Protein 9OMH (pdb70)

Nearest PDB structures (foldseek):
  6p61-assembly2_B  TM=8.319E-01  e=1.825E-14  Leptospira borgpetersenii serovar Hardjo-bovis str. JB197
  6p61-assembly3_C  TM=8.275E-01  e=6.896E-14  Leptospira borgpetersenii serovar Hardjo-bovis str. JB197
  2z86-assembly1_B  TM=7.668E-01  e=2.468E-14  Escherichia coli
  6h4f-assembly3_P  TM=6.114E-01  e=8.168E-12  Staphylococcus aureus subsp. aureus N315
  7msk-assembly1_B  TM=5.274E-01  e=4.151E-10  Bacillus thuringiensis serovar andalousiensis BGSC 4AW1

Structure (mmCIF, N/CA/C/O backbone):
data_9OMH
#
_entry.id   9OMH
#
_cell.length_a   64.180
_cell.length_b   124.290
_cell.length_c   64.770
_cell.angle_alpha   90.000
_cell.angle_beta   93.005
_cell.angle_gamma   90.000
#
_symmetry.space_group_name_H-M   'P 1 21 1'
#
loop_
_entity.id
_entity.type
_entity.pdbx_description
1 polymer Glycosyltransferase
2 non-polymer IMIDAZOLE
3 non-polymer 'CHLORIDE ION'
4 water water
#
loop_
_atom_site.group_PDB
_atom_site.id
_atom_site.type_symbol
_atom_site.label_atom_id
_atom_site.label_alt_id
_atom_site.label_comp_id
_atom_site.label_asym_id
_atom_site.label_entity_id
_atom_site.label_seq_id
_atom_site.pdbx_PDB_ins_code
_atom_site.Cartn_x
_atom_site.Cartn_y
_atom_site.Cartn_z
_atom_site.occupancy
_atom_site.B_iso_or_equiv
_atom_site.auth_seq_id
_atom_site.auth_comp_id
_atom_site.auth_asym_id
_atom_site.auth_atom_id
_atom_site.pdbx_PDB_model_num
ATOM 1 N N . GLU A 1 4 ? 0.08047 -4.51794 37.84844 1.000 54.56021 3 GLU A N 1
ATOM 2 C CA . GLU A 1 4 ? 0.58225 -4.05068 39.13452 1.000 52.51563 3 GLU A CA 1
ATOM 3 C C . GLU A 1 4 ? 2.08886 -3.81674 39.10890 1.000 47.47863 3 GLU A C 1
ATOM 4 O O . GLU A 1 4 ? 2.57456 -2.83332 39.67219 1.000 43.18304 3 GLU A O 1
ATOM 15 N N . PHE A 1 5 ? 2.83199 -4.72404 38.47695 1.000 34.76673 4 PHE A N 1
ATOM 16 C CA . PHE A 1 5 ? 4.27870 -4.60093 38.37197 1.000 29.78289 4 PHE A CA 1
ATOM 17 C C . PHE A 1 5 ? 4.67216 -4.46671 36.91018 1.000 30.58457 4 PHE A C 1
ATOM 18 O O . PHE A 1 5 ? 4.26296 -5.27976 36.07328 1.000 28.90444 4 PHE A O 1
ATOM 35 N N . ASP A 1 6 ? 5.47114 -3.44229 36.60889 1.000 26.08758 5 ASP A N 1
ATOM 36 C CA . ASP A 1 6 ? 6.03229 -3.32596 35.26972 1.000 27.64408 5 ASP A CA 1
ATOM 37 C C . ASP A 1 6 ? 7.09081 -4.39178 35.01104 1.000 25.75087 5 ASP A C 1
ATOM 38 O O . ASP A 1 6 ? 7.22959 -4.85987 33.87360 1.000 25.52967 5 ASP A O 1
ATOM 47 N N . ILE A 1 7 ? 7.85273 -4.76624 36.04076 1.000 21.59466 6 ILE A N 1
ATOM 48 C CA . ILE A 1 7 ? 9.00094 -5.65270 35.89879 1.000 23.34166 6 ILE A CA 1
ATOM 49 C C . ILE A 1 7 ? 8.96431 -6.69280 37.01048 1.000 20.24804 6 ILE A C 1
ATOM 50 O O . ILE A 1 7 ? 8.66221 -6.37237 38.16434 1.000 22.34089 6 ILE A O 1
ATOM 66 N N . THR A 1 8 ? 9.27218 -7.93987 36.66397 1.000 20.45024 7 THR A N 1
ATOM 67 C CA . THR A 1 8 ? 9.69326 -8.93125 37.64337 1.000 18.51762 7 THR A CA 1
ATOM 68 C C . THR A 1 8 ? 11.14328 -9.28729 37.35341 1.000 19.28546 7 THR A C 1
ATOM 69 O O . THR A 1 8 ? 11.48665 -9.59591 36.20553 1.000 20.80417 7 THR A O 1
ATOM 80 N N . VAL A 1 9 ? 11.98560 -9.26074 38.38331 1.000 18.82052 8 VAL A N 1
ATOM 81 C CA . VAL A 1 9 ? 13.36713 -9.71364 38.26809 1.000 17.55885 8 VAL A CA 1
ATOM 82 C C . VAL A 1 9 ? 13.49225 -11.02305 39.02855 1.000 17.37197 8 VAL A C 1
ATOM 83 O O . VAL A 1 9 ? 13.25793 -11.06944 40.24077 1.000 18.57796 8 VAL A O 1
ATOM 96 N N . VAL A 1 10 ? 13.85914 -12.07381 38.30963 1.000 16.82858 9 VAL A N 1
ATOM 97 C CA . VAL A 1 10 ? 14.13215 -13.38805 38.88743 1.000 17.66708 9 VAL A CA 1
ATOM 98 C C . VAL A 1 10 ? 15.63049 -13.46602 39.15894 1.000 19.30717 9 VAL A C 1
ATOM 99 O O . VAL A 1 10 ? 16.43767 -13.27312 38.24437 1.000 20.20283 9 VAL A O 1
ATOM 112 N N . ILE A 1 11 ? 16.00425 -13.77178 40.39693 1.000 19.41045 10 ILE A N 1
ATOM 113 C CA . ILE A 1 11 ? 17.39789 -13.81186 40.81882 1.000 20.25723 10 ILE A CA 1
ATOM 114 C C . ILE A 1 11 ? 17.70034 -15.20615 41.35527 1.000 18.75995 10 ILE A C 1
ATOM 115 O O . ILE A 1 11 ? 17.38450 -15.52030 42.50524 1.000 19.48227 10 ILE A O 1
ATOM 131 N N . PRO A 1 12 ? 18.31673 -16.07284 40.54533 1.000 18.72248 11 PRO A N 1
ATOM 132 C CA . PRO A 1 12 ? 18.79394 -17.36588 41.07098 1.000 20.63405 11 PRO A CA 1
ATOM 133 C C . PRO A 1 12 ? 20.01716 -17.15067 41.95338 1.000 25.57147 11 PRO A C 1
ATOM 134 O O . PRO A 1 12 ? 20.96366 -16.46740 41.55909 1.000 27.07055 11 PRO A O 1
ATOM 145 N N . THR A 1 13 ? 19.98272 -17.71756 43.16591 1.000 24.64227 12 THR A N 1
ATOM 146 C CA . THR A 1 13 ? 21.05823 -17.52809 44.13248 1.000 25.20248 12 THR A CA 1
ATOM 147 C C . THR A 1 13 ? 21.57578 -18.86538 44.65318 1.000 26.31662 12 THR A C 1
ATOM 148 O O . THR A 1 13 ? 20.79079 -19.77140 44.95406 1.000 27.52540 12 THR A O 1
ATOM 159 N N . PHE A 1 14 ? 22.89964 -18.98197 44.76920 1.000 26.29502 13 PHE A N 1
ATOM 160 C CA . PHE A 1 14 ? 23.50378 -20.08660 45.50766 1.000 25.46977 13 PHE A CA 1
ATOM 161 C C . PHE A 1 14 ? 24.85111 -19.63654 46.05080 1.000 28.83611 13 PHE A C 1
ATOM 162 O O . PHE A 1 14 ? 25.75858 -19.31678 45.27409 1.000 29.26745 13 PHE A O 1
ATOM 179 N N . LYS A 1 15 ? 24.98667 -19.63751 47.37642 1.000 24.28343 14 LYS A N 1
ATOM 180 C CA . LYS A 1 15 ? 26.20933 -19.19643 48.05357 1.000 26.31738 14 LYS A CA 1
ATOM 181 C C . LYS A 1 15 ? 26.65689 -17.83632 47.52384 1.000 25.78235 14 LYS A C 1
ATOM 182 O O . LYS A 1 15 ? 27.78851 -17.63842 47.08074 1.000 29.54656 14 LYS A O 1
ATOM 201 N N . ALA A 1 16 ? 25.73141 -16.88174 47.60916 1.000 24.06401 15 ALA A N 1
ATOM 202 C CA . ALA A 1 16 ? 25.90669 -15.56920 47.00840 1.000 24.22259 15 ALA A CA 1
ATOM 203 C C . ALA A 1 16 ? 26.11292 -14.46051 48.03315 1.000 23.63072 15 ALA A C 1
ATOM 204 O O . ALA A 1 16 ? 25.89177 -13.28848 47.71375 1.000 25.54615 15 ALA A O 1
ATOM 211 N N . GLU A 1 17 ? 26.55654 -14.79081 49.25060 1.000 23.34499 16 GLU A N 1
ATOM 212 C CA . GLU A 1 17 ? 26.62920 -13.77741 50.30264 1.000 24.79299 16 GLU A CA 1
ATOM 213 C C . GLU A 1 17 ? 27.56282 -12.62830 49.94579 1.000 27.95556 16 GLU A C 1
ATOM 214 O O . GLU A 1 17 ? 27.40577 -11.52497 50.47837 1.000 31.27360 16 GLU A O 1
ATOM 226 N N . LYS A 1 18 ? 28.53108 -12.86054 49.06173 1.000 27.29907 17 LYS A N 1
ATOM 227 C CA . LYS A 1 18 ? 29.50317 -11.82401 48.74228 1.000 27.82086 17 LYS A CA 1
ATOM 228 C C . LYS A 1 18 ? 28.89449 -10.70388 47.90908 1.000 27.80868 17 LYS A C 1
ATOM 229 O O . LYS A 1 18 ? 29.32510 -9.54871 48.02288 1.000 29.88900 17 LYS A O 1
ATOM 248 N N . THR A 1 19 ? 27.89874 -11.01646 47.07961 1.000 27.83184 18 THR A N 1
ATOM 249 C CA . THR A 1 19 ? 27.45423 -10.09703 46.04384 1.000 25.56057 18 THR A CA 1
ATOM 250 C C . THR A 1 19 ? 25.95480 -9.85195 46.00293 1.000 25.02311 18 THR A C 1
ATOM 251 O O . THR A 1 19 ? 25.52469 -8.92478 45.30353 1.000 25.12213 18 THR A O 1
ATOM 262 N N . VAL A 1 20 ? 25.14789 -10.62848 46.72526 1.000 23.55894 19 VAL A N 1
ATOM 263 C CA . VAL A 1 20 ? 23.70313 -10.55804 46.53839 1.000 21.88072 19 VAL A CA 1
ATOM 264 C C . VAL A 1 20 ? 23.13907 -9.22362 47.00567 1.000 24.76389 19 VAL A C 1
ATOM 265 O O . VAL A 1 20 ? 22.12323 -8.75483 46.47406 1.000 24.04696 19 VAL A O 1
ATOM 278 N N . GLY A 1 21 ? 23.77909 -8.58088 47.98563 1.000 25.90501 20 GLY A N 1
ATOM 279 C CA . GLY A 1 21 ? 23.32979 -7.26010 48.39510 1.000 25.85837 20 GLY A CA 1
ATOM 280 C C . GLY A 1 21 ? 23.45840 -6.23778 47.28215 1.000 27.15065 20 GLY A C 1
ATOM 281 O O . GLY A 1 21 ? 22.53483 -5.46411 47.02265 1.000 25.80106 20 GLY A O 1
ATOM 285 N N . GLN A 1 22 ? 24.61955 -6.20696 46.62285 1.000 26.89907 21 GLN A N 1
ATOM 286 C CA . GLN A 1 22 ? 24.80723 -5.29781 45.49635 1.000 26.40578 21 GLN A CA 1
ATOM 287 C C . GLN A 1 22 ? 23.80619 -5.59298 44.38894 1.000 25.12912 21 GLN A C 1
ATOM 288 O O . GLN A 1 22 ? 23.26680 -4.67397 43.75527 1.000 25.96057 21 GLN A O 1
ATOM 302 N N . CYS A 1 23 ? 23.56775 -6.87442 44.13056 1.000 25.46467 22 CYS A N 1
ATOM 303 C CA . CYS A 1 23 ? 22.60504 -7.27190 43.11293 1.000 24.21885 22 CYS A CA 1
ATOM 304 C C . CYS A 1 23 ? 21.23055 -6.69645 43.41148 1.000 21.88517 22 CYS A C 1
ATOM 305 O O . CYS A 1 23 ? 20.62011 -6.04142 42.55892 1.000 22.72600 22 CYS A O 1
ATOM 313 N N . LEU A 1 24 ? 20.74526 -6.89528 44.63882 1.000 21.91100 23 LEU A N 1
ATOM 314 C CA . LEU A 1 24 ? 19.42005 -6.41229 45.00500 1.000 23.00372 23 LEU A CA 1
ATOM 315 C C . LEU A 1 24 ? 19.35035 -4.89289 44.98238 1.000 22.56108 23 LEU A C 1
ATOM 316 O O . LEU A 1 24 ? 18.34710 -4.32365 44.53723 1.000 25.28376 23 LEU A O 1
ATOM 332 N N . GLU A 1 25 ? 20.39393 -4.21445 45.46700 1.000 23.36342 24 GLU A N 1
ATOM 333 C CA . GLU A 1 25 ? 20.40463 -2.75658 45.41737 1.000 25.25367 24 GLU A CA 1
ATOM 334 C C . GLU A 1 25 ? 20.30564 -2.24366 43.98411 1.000 25.66601 24 GLU A C 1
ATOM 335 O O . GLU A 1 25 ? 19.70737 -1.18745 43.74651 1.000 27.54863 24 GLU A O 1
ATOM 347 N N . SER A 1 26 ? 20.88642 -2.96199 43.01645 1.000 26.35136 25 SER A N 1
ATOM 348 C CA . SER A 1 26 ? 20.84286 -2.48490 41.63589 1.000 26.42953 25 SER A CA 1
ATOM 349 C C . SER A 1 26 ? 19.44416 -2.58814 41.03521 1.000 23.17013 25 SER A C 1
ATOM 350 O O . SER A 1 26 ? 19.15803 -1.89930 40.04599 1.000 25.54041 25 SER A O 1
ATOM 358 N N . VAL A 1 27 ? 18.57846 -3.42022 41.61069 1.000 23.66557 26 VAL A N 1
ATOM 359 C CA . VAL A 1 27 ? 17.17714 -3.50282 41.20808 1.000 22.97693 26 VAL A CA 1
ATOM 360 C C . VAL A 1 27 ? 16.32317 -2.49314 41.96512 1.000 25.12812 26 VAL A C 1
ATOM 361 O O . VAL A 1 27 ? 15.51644 -1.76510 41.37969 1.000 27.27335 26 VAL A O 1
ATOM 374 N N . LEU A 1 28 ? 16.50533 -2.42919 43.28332 1.000 26.15415 27 LEU A N 1
ATOM 375 C CA . LEU A 1 28 ? 15.63284 -1.61821 44.12608 1.000 28.78216 27 LEU A CA 1
ATOM 376 C C . LEU A 1 28 ? 15.80728 -0.12408 43.87844 1.000 29.70824 27 LEU A C 1
ATOM 377 O O . LEU A 1 28 ? 14.88652 0.65426 44.14677 1.000 31.51084 27 LEU A O 1
ATOM 393 N N . SER A 1 29 ? 16.97266 0.30342 43.39161 1.000 29.69657 28 SER A N 1
ATOM 394 C CA . SER A 1 29 ? 17.22071 1.71111 43.10290 1.000 29.65027 28 SER A CA 1
ATOM 395 C C . SER A 1 29 ? 16.68513 2.15702 41.74500 1.000 28.36296 28 SER A C 1
ATOM 396 O O . SER A 1 29 ? 16.77007 3.35017 41.42626 1.000 36.31097 28 SER A O 1
ATOM 404 N N . GLN A 1 30 ? 16.13797 1.24115 40.94612 1.000 29.61624 29 GLN A N 1
ATOM 405 C CA . GLN A 1 30 ? 15.69781 1.59200 39.60176 1.000 28.31463 29 GLN A CA 1
ATOM 406 C C . GLN A 1 30 ? 14.50911 2.54211 39.66179 1.000 33.01643 29 GLN A C 1
ATOM 407 O O . GLN A 1 30 ? 13.49673 2.25603 40.31189 1.000 36.45353 29 GLN A O 1
ATOM 421 N N . GLN A 1 31 ? 14.62935 3.66238 38.95890 1.000 37.55104 30 GLN A N 1
ATOM 422 C CA . GLN A 1 31 ? 13.60329 4.68769 38.95172 1.000 41.73733 30 GLN A CA 1
ATOM 423 C C . GLN A 1 31 ? 12.60422 4.45553 37.82807 1.000 35.18688 30 GLN A C 1
ATOM 424 O O . GLN A 1 31 ? 12.91194 3.81974 36.81306 1.000 33.14060 30 GLN A O 1
ATOM 438 N N . GLY A 1 32 ? 11.39650 4.97921 38.02907 1.000 35.10335 31 GLY A N 1
ATOM 439 C CA . GLY A 1 32 ? 10.38999 5.02263 36.99628 1.000 38.63629 31 GLY A CA 1
ATOM 440 C C . GLY A 1 32 ? 9.59832 3.75682 36.79317 1.000 35.29509 31 GLY A C 1
ATOM 441 O O . GLY A 1 32 ? 8.84371 3.67832 35.81650 1.000 37.65824 31 GLY A O 1
ATOM 445 N N . VAL A 1 33 ? 9.72948 2.76690 37.68026 1.000 31.42459 32 VAL A N 1
ATOM 446 C CA . VAL A 1 33 ? 9.10198 1.46944 37.47795 1.000 28.44334 32 VAL A CA 1
ATOM 447 C C . VAL A 1 33 ? 8.61426 0.90164 38.80274 1.000 32.41238 32 VAL A C 1
ATOM 448 O O . VAL A 1 33 ? 9.11918 1.23441 39.87527 1.000 35.54966 32 VAL A O 1
ATOM 461 N N . SER A 1 34 ? 7.62514 0.01468 38.69995 1.000 29.81117 33 SER A N 1
ATOM 462 C CA . SER A 1 34 ? 7.16719 -0.81503 39.80478 1.000 29.85971 33 SER A CA 1
ATOM 463 C C . SER A 1 34 ? 7.72212 -2.21192 39.56537 1.000 26.74434 33 SER A C 1
ATOM 464 O O . SER A 1 34 ? 7.50728 -2.78791 38.49128 1.000 27.05307 33 SER A O 1
ATOM 472 N N . THR A 1 35 ? 8.44106 -2.75043 40.55020 1.000 26.68588 34 THR A N 1
ATOM 473 C CA . THR A 1 35 ? 9.19707 -3.97837 40.35441 1.000 26.98492 34 THR A CA 1
ATOM 474 C C . THR A 1 35 ? 8.89376 -5.00642 41.43384 1.000 22.56848 34 THR A C 1
ATOM 475 O O . THR A 1 35 ? 8.77842 -4.67596 42.61602 1.000 27.42383 34 THR A O 1
ATOM 486 N N . GLU A 1 36 ? 8.77879 -6.25805 41.00381 1.000 23.46081 35 GLU A N 1
ATOM 487 C CA . GLU A 1 36 ? 8.69434 -7.41860 41.87789 1.000 25.73336 35 GLU A CA 1
ATOM 488 C C . GLU A 1 36 ? 10.00597 -8.18007 41.75931 1.000 21.49180 35 GLU A C 1
ATOM 489 O O . GLU A 1 36 ? 10.59585 -8.24639 40.68094 1.000 23.13382 35 GLU A O 1
ATOM 501 N N . ILE A 1 37 ? 10.47318 -8.74689 42.86648 1.000 21.16749 36 ILE A N 1
ATOM 502 C CA . ILE A 1 37 ? 11.68990 -9.55027 42.86751 1.000 21.83816 36 ILE A CA 1
ATOM 503 C C . ILE A 1 37 ? 11.33730 -10.94814 43.35468 1.000 19.42353 36 ILE A C 1
ATOM 504 O O . ILE A 1 37 ? 10.63935 -11.10150 44.36064 1.000 20.67869 36 ILE A O 1
ATOM 520 N N . ILE A 1 38 ? 11.80831 -11.96207 42.63749 1.000 19.52028 37 ILE A N 1
ATOM 521 C CA . ILE A 1 38 ? 11.68148 -13.35203 43.06296 1.000 20.07421 37 ILE A CA 1
ATOM 522 C C . ILE A 1 38 ? 13.08633 -13.92885 43.13627 1.000 19.77910 37 ILE A C 1
ATOM 523 O O . ILE A 1 38 ? 13.73935 -14.12618 42.10416 1.000 18.71745 37 ILE A O 1
ATOM 539 N N . VAL A 1 39 ? 13.56487 -14.16757 44.35176 1.000 19.53853 38 VAL A N 1
ATOM 540 C CA . VAL A 1 39 ? 14.83807 -14.83408 44.58340 1.000 18.23285 38 VAL A CA 1
ATOM 541 C C . VAL A 1 39 ? 14.57246 -16.33167 44.61472 1.000 19.30168 38 VAL A C 1
ATOM 542 O O . VAL A 1 39 ? 13.69640 -16.79655 45.35236 1.000 21.94975 38 VAL A O 1
ATOM 555 N N . VAL A 1 40 ? 15.28297 -17.08682 43.77886 1.000 19.64682 39 VAL A N 1
ATOM 556 C CA . VAL A 1 40 ? 15.14120 -18.53832 43.74361 1.000 19.45625 39 VAL A CA 1
ATOM 557 C C . VAL A 1 40 ? 16.46274 -19.11308 44.23822 1.000 24.90448 39 VAL A C 1
ATOM 558 O O . VAL A 1 40 ? 17.46489 -19.12132 43.51323 1.000 24.18745 39 VAL A O 1
ATOM 571 N N . ASP A 1 41 ? 16.47921 -19.57484 45.48342 1.000 23.07404 40 ASP A N 1
ATOM 572 C CA . ASP A 1 41 ? 17.70876 -19.99258 46.13309 1.000 25.89711 40 ASP A CA 1
ATOM 573 C C . ASP A 1 41 ? 17.89037 -21.49948 46.03686 1.000 27.74004 40 ASP A C 1
ATOM 574 O O . ASP A 1 41 ? 16.94655 -22.26605 46.25436 1.000 30.75487 40 ASP A O 1
ATOM 583 N N . GLY A 1 42 ? 19.11817 -21.91456 45.72713 1.000 24.18600 41 GLY A N 1
ATOM 584 C CA . GLY A 1 42 ? 19.43084 -23.31266 45.53694 1.000 27.31856 41 GLY A CA 1
ATOM 585 C C . GLY A 1 42 ? 19.91573 -24.03784 46.77532 1.000 30.35627 41 GLY A C 1
ATOM 586 O O . GLY A 1 42 ? 20.55198 -25.08953 46.66782 1.000 37.82272 41 GLY A O 1
ATOM 590 N N . GLY A 1 43 ? 19.62844 -23.49792 47.95379 1.000 28.44876 42 GLY A N 1
ATOM 591 C CA . GLY A 1 43 ? 20.01208 -24.16163 49.18171 1.000 29.33124 42 GLY A CA 1
ATOM 592 C C . GLY A 1 43 ? 21.28452 -23.61451 49.78823 1.000 31.84814 42 GLY A C 1
ATOM 593 O O . GLY A 1 43 ? 22.12789 -24.37672 50.27174 1.000 35.86736 42 GLY A O 1
ATOM 597 N N . SER A 1 44 ? 21.42266 -22.29526 49.76946 1.000 26.76244 43 SER A N 1
ATOM 598 C CA . SER A 1 44 ? 22.63244 -21.64102 50.25339 1.000 28.10606 43 SER A CA 1
ATOM 599 C C . SER A 1 44 ? 22.79553 -21.84005 51.75312 1.000 26.91679 43 SER A C 1
ATOM 600 O O . SER A 1 44 ? 21.90556 -21.45142 52.52100 1.000 27.67133 43 SER A O 1
ATOM 608 N N . PRO A 1 45 ? 23.89785 -22.43044 52.21576 1.000 26.30959 44 PRO A N 1
ATOM 609 C CA . PRO A 1 45 ? 24.13117 -22.54643 53.65865 1.000 27.14345 44 PRO A CA 1
ATOM 610 C C . PRO A 1 45 ? 24.86997 -21.36763 54.27368 1.000 28.06640 44 PRO A C 1
ATOM 611 O O . PRO A 1 45 ? 25.17164 -21.42780 55.47000 1.000 28.29819 44 PRO A O 1
ATOM 622 N N . ASP A 1 46 ? 25.16261 -20.31687 53.50956 1.000 29.43296 45 ASP A N 1
ATOM 623 C CA . ASP A 1 46 ? 25.90551 -19.15701 53.97210 1.000 33.79837 45 ASP A CA 1
ATOM 624 C C . ASP A 1 46 ? 24.91523 -18.06049 54.39469 1.000 27.92563 45 ASP A C 1
ATOM 625 O O . ASP A 1 46 ? 23.76209 -18.33429 54.75655 1.000 28.38535 45 ASP A O 1
ATOM 634 N N . ALA A 1 47 ? 25.35838 -16.80387 54.34283 1.000 27.99594 46 ALA A N 1
ATOM 635 C CA . ALA A 1 47 ? 24.53014 -15.69494 54.80184 1.000 27.63916 46 ALA A CA 1
ATOM 636 C C . ALA A 1 47 ? 23.54046 -15.20023 53.74807 1.000 27.71479 46 ALA A C 1
ATOM 637 O O . ALA A 1 47 ? 22.87377 -14.18579 53.98693 1.000 28.13070 46 ALA A O 1
ATOM 644 N N . THR A 1 48 ? 23.40886 -15.89663 52.61340 1.000 25.65743 47 THR A N 1
ATOM 645 C CA . THR A 1 48 ? 22.57569 -15.39694 51.52028 1.000 24.71328 47 THR A CA 1
ATOM 646 C C . THR A 1 48 ? 21.15384 -15.08846 51.98470 1.000 27.80287 47 THR A C 1
ATOM 647 O O . THR A 1 48 ? 20.63895 -13.98646 51.76128 1.000 26.32924 47 THR A O 1
ATOM 658 N N . ILE A 1 49 ? 20.49373 -16.06503 52.61108 1.000 24.88802 48 ILE A N 1
ATOM 659 C CA . ILE A 1 49 ? 19.10839 -15.87933 53.05145 1.000 27.74666 48 ILE A CA 1
ATOM 660 C C . ILE A 1 49 ? 19.00210 -14.69900 54.01609 1.000 28.71123 48 ILE A C 1
ATOM 661 O O . ILE A 1 49 ? 18.09470 -13.86628 53.91209 1.000 28.35422 48 ILE A O 1
ATOM 677 N N . SER A 1 50 ? 19.92788 -14.60587 54.97236 1.000 25.61932 49 SER A N 1
ATOM 678 C CA . SER A 1 50 ? 19.90500 -13.48026 55.90510 1.000 31.42432 49 SER A CA 1
ATOM 679 C C . SER A 1 50 ? 20.00100 -12.14463 55.16802 1.000 25.64172 49 SER A C 1
ATOM 680 O O . SER A 1 50 ? 19.25623 -11.20058 55.46184 1.000 32.69747 49 SER A O 1
ATOM 688 N N . ILE A 1 51 ? 20.92784 -12.04166 54.21188 1.000 26.21272 50 ILE A N 1
ATOM 689 C CA . ILE A 1 51 ? 21.11297 -10.78143 53.49167 1.000 28.28670 50 ILE A CA 1
ATOM 690 C C . ILE A 1 51 ? 19.86626 -10.43623 52.68412 1.000 26.74266 50 ILE A C 1
ATOM 691 O O . ILE A 1 51 ? 19.40205 -9.28761 52.69105 1.000 30.74483 50 ILE A O 1
ATOM 707 N N . VAL A 1 52 ? 19.29407 -11.42111 51.98752 1.000 26.36370 51 VAL A N 1
ATOM 708 C CA . VAL A 1 52 ? 18.09575 -11.15393 51.19302 1.000 24.44569 51 VAL A CA 1
ATOM 709 C C . VAL A 1 52 ? 16.96588 -10.63584 52.07930 1.000 30.53485 51 VAL A C 1
ATOM 710 O O . VAL A 1 52 ? 16.25533 -9.69040 51.71705 1.000 31.10731 51 VAL A O 1
ATOM 723 N N . GLN A 1 53 ? 16.78296 -11.23915 53.25751 1.000 29.52121 52 GLN A N 1
ATOM 724 C CA . GLN A 1 53 ? 15.71726 -10.82042 54.16162 1.000 31.53482 52 GLN A CA 1
ATOM 725 C C . GLN A 1 53 ? 15.98614 -9.47502 54.82227 1.000 30.80309 52 GLN A C 1
ATOM 726 O O . GLN A 1 53 ? 15.06596 -8.90960 55.41950 1.000 35.59026 52 GLN A O 1
ATOM 740 N N . SER A 1 54 ? 17.20081 -8.93468 54.70119 1.000 34.23658 53 SER A N 1
ATOM 741 C CA . SER A 1 54 ? 17.47715 -7.61033 55.24379 1.000 37.27332 53 SER A CA 1
ATOM 742 C C . SER A 1 54 ? 16.84376 -6.50325 54.40907 1.000 38.41620 53 SER A C 1
ATOM 743 O O . SER A 1 54 ? 16.68942 -5.38044 54.90371 1.000 41.90127 53 SER A O 1
ATOM 751 N N . PHE A 1 55 ? 16.48507 -6.78612 53.16092 1.000 39.79594 54 PHE A N 1
ATOM 752 C CA . PHE A 1 55 ? 15.86776 -5.79591 52.29155 1.000 37.85887 54 PHE A CA 1
ATOM 753 C C . PHE A 1 55 ? 14.35474 -5.78716 52.47802 1.000 41.48430 54 PHE A C 1
ATOM 754 O O . PHE A 1 55 ? 13.76591 -6.71401 53.04050 1.000 45.28109 54 PHE A O 1
ATOM 771 N N . SER A 1 56 ? 13.73292 -4.70168 52.01751 1.000 43.20090 55 SER A N 1
ATOM 772 C CA . SER A 1 56 ? 12.28021 -4.59431 52.03677 1.000 52.72754 55 SER A CA 1
ATOM 773 C C . SER A 1 56 ? 11.65862 -5.85949 51.46156 1.000 49.91144 55 SER A C 1
ATOM 774 O O . SER A 1 56 ? 12.07262 -6.34464 50.40564 1.000 46.24983 55 SER A O 1
ATOM 782 N N . SER A 1 57 ? 10.66134 -6.39545 52.16551 1.000 49.62083 56 SER A N 1
ATOM 783 C CA . SER A 1 57 ? 10.07842 -7.68148 51.80773 1.000 44.98526 56 SER A CA 1
ATOM 784 C C . SER A 1 57 ? 8.72988 -7.56885 51.10884 1.000 43.61471 56 SER A C 1
ATOM 785 O O . SER A 1 57 ? 8.21593 -8.58418 50.62592 1.000 39.00361 56 SER A O 1
ATOM 793 N N . THR A 1 58 ? 8.15431 -6.36938 51.03512 1.000 40.61415 57 THR A N 1
ATOM 794 C CA . THR A 1 58 ? 6.81465 -6.20970 50.47903 1.000 37.11376 57 THR A CA 1
ATOM 795 C C . THR A 1 58 ? 6.69192 -6.86737 49.11262 1.000 44.79541 57 THR A C 1
ATOM 796 O O . THR A 1 58 ? 5.77991 -7.66634 48.87095 1.000 49.96161 57 THR A O 1
ATOM 807 N N . ASN A 1 59 ? 7.60276 -6.54359 48.20512 1.000 35.08307 58 ASN A N 1
ATOM 808 C CA . ASN A 1 59 ? 7.52888 -7.02585 46.83465 1.000 33.45223 58 ASN A CA 1
ATOM 809 C C . ASN A 1 59 ? 8.66070 -7.99035 46.50553 1.000 31.19451 58 ASN A C 1
ATOM 810 O O . ASN A 1 59 ? 9.09814 -8.06930 45.35640 1.000 29.74353 58 ASN A O 1
ATOM 821 N N . LEU A 1 60 ? 9.13483 -8.74048 47.49697 1.000 27.51579 59 LEU A N 1
ATOM 822 C CA . LEU A 1 60 ? 10.18269 -9.73294 47.29246 1.000 26.66454 59 LEU A CA 1
ATOM 823 C C . LEU A 1 60 ? 9.74578 -11.07307 47.86369 1.000 26.12476 59 LEU A C 1
ATOM 824 O O . LEU A 1 60 ? 9.31945 -11.15022 49.02122 1.000 28.96296 59 LEU A O 1
ATOM 840 N N . THR A 1 61 ? 9.85032 -12.11806 47.03975 1.000 26.07628 60 THR A N 1
ATOM 841 C CA . THR A 1 61 ? 9.54137 -13.49482 47.40425 1.000 26.17800 60 THR A CA 1
ATOM 842 C C . THR A 1 61 ? 10.81425 -14.32322 47.32926 1.000 26.23060 60 THR A C 1
ATOM 843 O O . THR A 1 61 ? 11.61481 -14.14837 46.40737 1.000 24.74091 60 THR A O 1
ATOM 854 N N . ILE A 1 62 ? 10.99811 -15.23223 48.28563 1.000 25.72236 61 ILE A N 1
ATOM 855 C CA . ILE A 1 62 ? 12.06634 -16.22638 48.22762 1.000 25.22656 61 ILE A CA 1
ATOM 856 C C . ILE A 1 62 ? 11.41644 -17.57923 47.97296 1.000 23.33643 61 ILE A C 1
ATOM 857 O O . ILE A 1 62 ? 10.53383 -17.99680 48.73217 1.000 28.27682 61 ILE A O 1
ATOM 873 N N . ILE A 1 63 ? 11.83107 -18.24635 46.89815 1.000 25.13098 62 ILE A N 1
ATOM 874 C CA . ILE A 1 63 ? 11.45581 -19.62808 46.61561 1.000 25.45541 62 ILE A CA 1
ATOM 875 C C . ILE A 1 63 ? 12.61538 -20.49544 47.06978 1.000 28.68680 62 ILE A C 1
ATOM 876 O O . ILE A 1 63 ? 13.74980 -20.32010 46.61035 1.000 27.19820 62 ILE A O 1
ATOM 892 N N . SER A 1 64 ? 12.33872 -21.42218 47.97678 1.000 27.91416 63 SER A N 1
ATOM 893 C CA . SER A 1 64 ? 13.36860 -22.25912 48.58102 1.000 28.25682 63 SER A CA 1
ATOM 894 C C . SER A 1 64 ? 12.87864 -23.69861 48.51414 1.000 28.73022 63 SER A C 1
ATOM 895 O O . SER A 1 64 ? 12.12029 -24.14799 49.37883 1.000 37.64985 63 SER A O 1
ATOM 903 N N . GLU A 1 65 ? 13.30689 -24.42334 47.49324 1.000 30.25903 64 GLU A N 1
ATOM 904 C CA . GLU A 1 65 ? 12.96867 -25.83273 47.38002 1.000 38.14625 64 GLU A CA 1
ATOM 905 C C . GLU A 1 65 ? 14.00550 -26.49351 46.49073 1.000 27.04670 64 GLU A C 1
ATOM 906 O O . GLU A 1 65 ? 14.77567 -25.80230 45.81283 1.000 28.03373 64 GLU A O 1
ATOM 918 N N . PRO A 1 66 ? 14.08379 -27.82288 46.50383 1.000 29.12108 65 PRO A N 1
ATOM 919 C CA . PRO A 1 66 ? 15.10007 -28.49731 45.68907 1.000 29.15931 65 PRO A CA 1
ATOM 920 C C . PRO A 1 66 ? 14.89403 -28.19623 44.21464 1.000 29.65565 65 PRO A C 1
ATOM 921 O O . PRO A 1 66 ? 13.77286 -27.98225 43.74497 1.000 31.05275 65 PRO A O 1
ATOM 932 N N . ASP A 1 67 ? 15.99511 -28.17483 43.48016 1.000 26.25206 66 ASP A N 1
ATOM 933 C CA . ASP A 1 67 ? 15.94413 -27.89303 42.05651 1.000 26.30222 66 ASP A CA 1
ATOM 934 C C . ASP A 1 67 ? 16.77943 -28.91254 41.29735 1.000 27.97252 66 ASP A C 1
ATOM 935 O O . ASP A 1 67 ? 17.45035 -29.77350 41.87789 1.000 28.31854 66 ASP A O 1
ATOM 944 N N . ARG A 1 68 ? 16.67288 -28.83518 39.97478 1.000 24.10139 67 ARG A N 1
ATOM 945 C CA . ARG A 1 68 ? 17.48451 -29.60781 39.04424 1.000 26.96163 67 ARG A CA 1
ATOM 946 C C . ARG A 1 68 ? 18.42807 -28.68625 38.27673 1.000 25.90376 67 ARG A C 1
ATOM 947 O O . ARG A 1 68 ? 18.57992 -28.80088 37.06006 1.000 33.03183 67 ARG A O 1
ATOM 968 N N . GLY A 1 69 ? 19.04629 -27.74104 38.97329 1.000 22.66095 68 GLY A N 1
ATOM 969 C CA . GLY A 1 69 ? 20.00086 -26.83301 38.37140 1.000 24.06099 68 GLY A CA 1
ATOM 970 C C . GLY A 1 69 ? 19.42606 -25.43730 38.17419 1.000 21.05734 68 GLY A C 1
ATOM 971 O O . GLY A 1 69 ? 18.24984 -25.16813 38.42236 1.000 20.62098 68 GLY A O 1
ATOM 975 N N . ILE A 1 70 ? 20.29397 -24.54592 37.69497 1.000 20.78722 69 ILE A N 1
ATOM 976 C CA . ILE A 1 70 ? 19.94990 -23.12499 37.67414 1.000 19.56703 69 ILE A CA 1
ATOM 977 C C . ILE A 1 70 ? 18.75895 -22.85157 36.75723 1.000 18.95032 69 ILE A C 1
ATOM 978 O O . ILE A 1 70 ? 17.95754 -21.94581 37.01700 1.000 19.07647 69 ILE A O 1
ATOM 994 N N . TYR A 1 71 ? 18.63057 -23.60173 35.65441 1.000 20.72081 70 TYR A N 1
ATOM 995 C CA . TYR A 1 71 ? 17.52889 -23.31849 34.73057 1.000 17.47688 70 TYR A CA 1
ATOM 996 C C . TYR A 1 71 ? 16.18193 -23.79457 35.27274 1.000 17.68159 70 TYR A C 1
ATOM 997 O O . TYR A 1 71 ? 15.14477 -23.19992 34.96104 1.000 19.28182 70 TYR A O 1
ATOM 1015 N N . ASP A 1 72 ? 16.17422 -24.84592 36.09194 1.000 17.43598 71 ASP A N 1
ATOM 1016 C CA . ASP A 1 72 ? 14.96943 -25.22965 36.82350 1.000 17.48211 71 ASP A CA 1
ATOM 1017 C C . ASP A 1 72 ? 14.58242 -24.13742 37.80990 1.000 19.21747 71 ASP A C 1
ATOM 1018 O O . ASP A 1 72 ? 13.40390 -23.77970 37.92054 1.000 19.22047 71 ASP A O 1
ATOM 1027 N N . ALA A 1 73 ? 15.57207 -23.57200 38.50223 1.000 19.66263 72 ALA A N 1
ATOM 1028 C CA . ALA A 1 73 ? 15.30303 -22.45945 39.40597 1.000 19.35956 72 ALA A CA 1
ATOM 1029 C C . ALA A 1 73 ? 14.74802 -21.25786 38.65308 1.000 18.86169 72 ALA A C 1
ATOM 1030 O O . ALA A 1 73 ? 13.77330 -20.63734 39.09325 1.000 19.67293 72 ALA A O 1
ATOM 1037 N N . ILE A 1 74 ? 15.35215 -20.91281 37.51477 1.000 18.27125 73 ILE A N 1
ATOM 1038 C CA . ILE A 1 74 ? 14.82745 -19.81556 36.70614 1.000 18.22833 73 ILE A CA 1
ATOM 1039 C C . ILE A 1 74 ? 13.38661 -20.09555 36.29684 1.000 16.95365 73 ILE A C 1
ATOM 1040 O O . ILE A 1 74 ? 12.52325 -19.21608 36.38253 1.000 19.80250 73 ILE A O 1
ATOM 1056 N N . ASN A 1 75 ? 13.09928 -21.32492 35.85665 1.000 16.47924 74 ASN A N 1
ATOM 1057 C CA . ASN A 1 75 ? 11.74062 -21.64993 35.42668 1.000 19.23630 74 ASN A CA 1
ATOM 1058 C C . ASN A 1 75 ? 10.73505 -21.45017 36.55680 1.000 19.78356 74 ASN A C 1
ATOM 1059 O O . ASN A 1 75 ? 9.60541 -21.00171 36.32390 1.000 20.40996 74 ASN A O 1
ATOM 1070 N N . LYS A 1 76 ? 11.11043 -21.82173 37.78459 1.000 18.35604 75 LYS A N 1
ATOM 1071 C CA . LYS A 1 76 ? 10.20616 -21.63923 38.91542 1.000 18.71037 75 LYS A CA 1
ATOM 1072 C C . LYS A 1 76 ? 9.88076 -20.16402 39.11356 1.000 19.52650 75 LYS A C 1
ATOM 1073 O O . LYS A 1 76 ? 8.72945 -19.80139 39.38262 1.000 23.57488 75 LYS A O 1
ATOM 1092 N N . GLY A 1 77 ? 10.88791 -19.30185 38.97426 1.000 19.19237 76 GLY A N 1
ATOM 1093 C CA . GLY A 1 77 ? 10.65619 -17.87926 39.13122 1.000 20.19384 76 GLY A CA 1
ATOM 1094 C C . GLY A 1 77 ? 9.84805 -17.28630 37.99546 1.000 21.55399 76 GLY A C 1
ATOM 1095 O O . GLY A 1 77 ? 8.92803 -16.50375 38.22975 1.000 22.04131 76 GLY A O 1
ATOM 1099 N N . VAL A 1 78 ? 10.17330 -17.65117 36.75328 1.000 20.04552 77 VAL A N 1
ATOM 1100 C CA . VAL A 1 78 ? 9.39964 -17.16019 35.61487 1.000 20.75228 77 VAL A CA 1
ATOM 1101 C C . VAL A 1 78 ? 7.93370 -17.54839 35.75677 1.000 21.16535 77 VAL A C 1
ATOM 1102 O O . VAL A 1 78 ? 7.03661 -16.74100 35.48653 1.000 23.86298 77 VAL A O 1
ATOM 1115 N N . SER A 1 79 ? 7.66487 -18.78345 36.19432 1.000 22.01704 78 SER A N 1
ATOM 1116 C CA . SER A 1 79 ? 6.28881 -19.25206 36.31050 1.000 23.59332 78 SER A CA 1
ATOM 1117 C C . SER A 1 79 ? 5.48225 -18.49196 37.35308 1.000 26.97115 78 SER A C 1
ATOM 1118 O O . SER A 1 79 ? 4.25212 -18.45812 37.25300 1.000 31.93524 78 SER A O 1
ATOM 1126 N N . ARG A 1 80 ? 6.12986 -17.88305 38.34208 1.000 23.96597 79 ARG A N 1
ATOM 1127 C CA . ARG A 1 80 ? 5.42222 -17.13621 39.36978 1.000 27.57143 79 ARG A CA 1
ATOM 1128 C C . ARG A 1 80 ? 5.46920 -15.63283 39.14817 1.000 22.48026 79 ARG A C 1
ATOM 1129 O O . ARG A 1 80 ? 4.83267 -14.89220 39.90481 1.000 24.97998 79 ARG A O 1
ATOM 1150 N N . ALA A 1 81 ? 6.17286 -15.17468 38.11509 1.000 24.28720 80 ALA A N 1
ATOM 1151 C CA . ALA A 1 81 ? 6.31486 -13.74603 37.87323 1.000 23.91783 80 ALA A CA 1
ATOM 1152 C C . ALA A 1 81 ? 4.96771 -13.11591 37.54614 1.000 30.21089 80 ALA A C 1
ATOM 1153 O O . ALA A 1 81 ? 4.16109 -13.67885 36.79933 1.000 29.47264 80 ALA A O 1
ATOM 1160 N N . GLN A 1 82 ? 4.73207 -11.93091 38.10806 1.000 27.42670 81 GLN A N 1
ATOM 1161 C CA . GLN A 1 82 ? 3.53339 -11.15861 37.81921 1.000 33.77281 81 GLN A CA 1
ATOM 1162 C C . GLN A 1 82 ? 3.80648 -9.92346 36.97053 1.000 28.08752 81 GLN A C 1
ATOM 1163 O O . GLN A 1 82 ? 2.85107 -9.26055 36.54855 1.000 34.75951 81 GLN A O 1
ATOM 1177 N N . GLY A 1 83 ? 5.07555 -9.59854 36.70374 1.000 23.73687 82 GLY A N 1
ATOM 1178 C CA . GLY A 1 83 ? 5.39166 -8.36234 36.02395 1.000 26.06176 82 GLY A CA 1
ATOM 1179 C C . GLY A 1 83 ? 5.17961 -8.44382 34.52560 1.000 28.49023 82 GLY A C 1
ATOM 1180 O O . GLY A 1 83 ? 5.20693 -9.51373 33.92495 1.000 28.84499 82 GLY A O 1
ATOM 1184 N N . GLY A 1 84 ? 4.97612 -7.27696 33.91170 1.000 27.46726 83 GLY A N 1
ATOM 1185 C CA . GLY A 1 84 ? 4.75699 -7.24235 32.47275 1.000 28.20768 83 GLY A CA 1
ATOM 1186 C C . GLY A 1 84 ? 5.95132 -7.74314 31.68314 1.000 28.25408 83 GLY A C 1
ATOM 1187 O O . GLY A 1 84 ? 5.79496 -8.42199 30.66284 1.000 30.43253 83 GLY A O 1
ATOM 1191 N N . MET A 1 85 ? 7.15711 -7.39931 32.12902 1.000 22.28220 84 MET A N 1
ATOM 1192 C CA . MET A 1 85 ? 8.39994 -7.85549 31.52736 1.000 21.68025 84 MET A CA 1
ATOM 1193 C C . MET A 1 85 ? 9.22069 -8.54443 32.60725 1.000 20.84671 84 MET A C 1
ATOM 1194 O O . MET A 1 85 ? 9.22713 -8.11202 33.76386 1.000 22.71498 84 MET A O 1
ATOM 1208 N N . ILE A 1 86 ? 9.91494 -9.60938 32.22570 1.000 19.48183 85 ILE A N 1
ATOM 1209 C CA . ILE A 1 86 ? 10.59533 -10.48915 33.16579 1.000 16.54481 85 ILE A CA 1
ATOM 1210 C C . ILE A 1 86 ? 12.07200 -10.52358 32.80885 1.000 17.42901 85 ILE A C 1
ATOM 1211 O O . ILE A 1 86 ? 12.43790 -10.86746 31.67892 1.000 19.17726 85 ILE A O 1
ATOM 1227 N N . GLY A 1 87 ? 12.91796 -10.18211 33.77435 1.000 18.13794 86 GLY A N 1
ATOM 1228 C CA . GLY A 1 87 ? 14.35037 -10.29040 33.60146 1.000 19.75392 86 GLY A CA 1
ATOM 1229 C C . GLY A 1 87 ? 14.93178 -11.34219 34.52268 1.000 17.40240 86 GLY A C 1
ATOM 1230 O O . GLY A 1 87 ? 14.30396 -11.70696 35.52196 1.000 20.32537 86 GLY A O 1
ATOM 1234 N N . VAL A 1 88 ? 16.11329 -11.84973 34.18110 1.000 16.77310 87 VAL A N 1
ATOM 1235 C CA . VAL A 1 88 ? 16.84919 -12.81066 34.99515 1.000 18.27104 87 VAL A CA 1
ATOM 1236 C C . VAL A 1 88 ? 18.20882 -12.19440 35.28216 1.000 19.41437 87 VAL A C 1
ATOM 1237 O O . VAL A 1 88 ? 18.99340 -11.95377 34.35494 1.000 21.56340 87 VAL A O 1
ATOM 1250 N N . LEU A 1 89 ? 18.49510 -11.95631 36.55622 1.000 18.44074 88 LEU A N 1
ATOM 1251 C CA . LEU A 1 89 ? 19.72972 -11.31439 36.99400 1.000 19.91019 88 LEU A CA 1
ATOM 1252 C C . LEU A 1 89 ? 20.44530 -12.27130 37.93108 1.000 20.18574 88 LEU A C 1
ATOM 1253 O O . LEU A 1 89 ? 19.87567 -12.69251 38.94077 1.000 24.08701 88 LEU A O 1
ATOM 1269 N N . GLY A 1 90 ? 21.67541 -12.63485 37.58630 1.000 20.79298 89 GLY A N 1
ATOM 1270 C CA . GLY A 1 90 ? 22.47230 -13.43900 38.48272 1.000 21.96691 89 GLY A CA 1
ATOM 1271 C C . GLY A 1 90 ? 22.84597 -12.68945 39.74856 1.000 23.58113 89 GLY A C 1
ATOM 1272 O O . GLY A 1 90 ? 22.91500 -11.46474 39.79355 1.000 24.37793 89 GLY A O 1
ATOM 1276 N N . ALA A 1 91 ? 23.10040 -13.45335 40.81200 1.000 24.12790 90 ALA A N 1
ATOM 1277 C CA . ALA A 1 91 ? 23.36430 -12.85153 42.11618 1.000 24.85402 90 ALA A CA 1
ATOM 1278 C C . ALA A 1 91 ? 24.70942 -12.14584 42.18649 1.000 27.97183 90 ALA A C 1
ATOM 1279 O O . ALA A 1 91 ? 24.96591 -11.43325 43.16606 1.000 29.57191 90 ALA A O 1
ATOM 1286 N N . ASP A 1 92 ? 25.57921 -12.35079 41.19737 1.000 24.05895 91 ASP A N 1
ATOM 1287 C CA . ASP A 1 92 ? 26.82740 -11.60810 41.08488 1.000 27.38945 91 ASP A CA 1
ATOM 1288 C C . ASP A 1 92 ? 26.80979 -10.63698 39.90616 1.000 27.11068 91 ASP A C 1
ATOM 1289 O O . ASP A 1 92 ? 27.86665 -10.14813 39.49063 1.000 26.99406 91 ASP A O 1
ATOM 1298 N N . ASP A 1 93 ? 25.62415 -10.33915 39.38055 1.000 23.12957 92 ASP A N 1
ATOM 1299 C CA . ASP A 1 93 ? 25.42869 -9.32806 38.35507 1.000 25.15329 92 ASP A CA 1
ATOM 1300 C C . ASP A 1 93 ? 24.79061 -8.08246 38.96230 1.000 24.47875 92 ASP A C 1
ATOM 1301 O O . ASP A 1 93 ? 24.25029 -8.11538 40.07131 1.000 23.84090 92 ASP A O 1
ATOM 1310 N N . VAL A 1 94 ? 24.83018 -6.98189 38.20920 1.000 22.74374 93 VAL A N 1
ATOM 1311 C CA . VAL A 1 94 ? 24.10712 -5.76690 38.57419 1.000 21.74870 93 VAL A CA 1
ATOM 1312 C C . VAL A 1 94 ? 23.50465 -5.14515 37.32097 1.000 22.77748 93 VAL A C 1
ATOM 1313 O O . VAL A 1 94 ? 24.12536 -5.15095 36.25246 1.000 23.16625 93 VAL A O 1
ATOM 1326 N N . TYR A 1 95 ? 22.30215 -4.59269 37.45475 1.000 21.49338 94 TYR A N 1
ATOM 1327 C CA . TYR A 1 95 ? 21.75430 -3.75513 36.40049 1.000 20.54433 94 TYR A CA 1
ATOM 1328 C C . TYR A 1 95 ? 22.33517 -2.34739 36.51595 1.000 21.43724 94 TYR A C 1
ATOM 1329 O O . TYR A 1 95 ? 22.64055 -1.86893 37.61441 1.000 26.05517 94 TYR A O 1
ATOM 1347 N N . LYS A 1 96 ? 22.48918 -1.68433 35.37380 1.000 21.63123 95 LYS A N 1
ATOM 1348 C CA . LYS A 1 96 ? 22.90761 -0.29161 35.37410 1.000 21.30636 95 LYS A CA 1
ATOM 1349 C C . LYS A 1 96 ? 21.70950 0.61882 35.61352 1.000 22.17049 95 LYS A C 1
ATOM 1350 O O . LYS A 1 96 ? 20.56141 0.22284 35.40262 1.000 23.61577 95 LYS A O 1
ATOM 1369 N N . PRO A 1 97 ? 21.95286 1.86137 36.03923 1.000 23.75412 96 PRO A N 1
ATOM 1370 C CA . PRO A 1 97 ? 20.83638 2.77352 36.31915 1.000 24.20416 96 PRO A CA 1
ATOM 1371 C C . PRO A 1 97 ? 19.95031 2.99546 35.10058 1.000 23.87336 96 PRO A C 1
ATOM 1372 O O . PRO A 1 97 ? 20.41374 2.98788 33.95745 1.000 25.15519 96 PRO A O 1
ATOM 1383 N N . ASN A 1 98 ? 18.65077 3.17425 35.36443 1.000 26.14998 97 ASN A N 1
ATOM 1384 C CA . ASN A 1 98 ? 17.63818 3.58024 34.38921 1.000 25.25813 97 ASN A CA 1
ATOM 1385 C C . ASN A 1 98 ? 17.29989 2.50944 33.36234 1.000 26.53825 97 ASN A C 1
ATOM 1386 O O . ASN A 1 98 ? 16.50542 2.76706 32.44739 1.000 27.69467 97 ASN A O 1
ATOM 1397 N N . VAL A 1 99 ? 17.83272 1.29839 33.51996 1.000 23.56582 98 VAL A N 1
ATOM 1398 C CA . VAL A 1 99 ? 17.59620 0.23053 32.55205 1.000 24.52182 98 VAL A CA 1
ATOM 1399 C C . VAL A 1 99 ? 16.14693 -0.23373 32.59199 1.000 22.47017 98 VAL A C 1
ATOM 1400 O O . VAL A 1 99 ? 15.52916 -0.46855 31.54375 1.000 21.84883 98 VAL A O 1
ATOM 1413 N N . LEU A 1 100 ? 15.58089 -0.39837 33.79137 1.000 21.85022 99 LEU A N 1
ATOM 1414 C CA . LEU A 1 100 ? 14.21805 -0.91394 33.86440 1.000 21.22458 99 LEU A CA 1
ATOM 1415 C C . LEU A 1 100 ? 13.21811 0.05945 33.23998 1.000 22.42417 99 LEU A C 1
ATOM 1416 O O . LEU A 1 100 ? 12.22727 -0.37353 32.64100 1.000 21.55940 99 LEU A O 1
ATOM 1432 N N . SER A 1 101 ? 13.46305 1.37177 33.34115 1.000 22.57195 100 SER A N 1
ATOM 1433 C CA . SER A 1 101 ? 12.58053 2.32579 32.67037 1.000 26.69362 100 SER A CA 1
ATOM 1434 C C . SER A 1 101 ? 12.65182 2.17986 31.15087 1.000 25.16945 100 SER A C 1
ATOM 1435 O O . SER A 1 101 ? 11.62892 2.27940 30.46543 1.000 25.67517 100 SER A O 1
ATOM 1443 N N . VAL A 1 102 ? 13.84376 1.91392 30.60991 1.000 23.08681 101 VAL A N 1
ATOM 1444 C CA . VAL A 1 102 ? 13.98399 1.68215 29.17318 1.000 24.14433 101 VAL A CA 1
ATOM 1445 C C . VAL A 1 102 ? 13.17852 0.46558 28.74259 1.000 23.36524 101 VAL A C 1
ATOM 1446 O O . VAL A 1 102 ? 12.53546 0.46393 27.68486 1.000 24.77646 101 VAL A O 1
ATOM 1459 N N . VAL A 1 103 ? 13.23974 -0.60720 29.53165 1.000 22.61073 102 VAL A N 1
ATOM 1460 C CA . VAL A 1 103 ? 12.45567 -1.80037 29.23187 1.000 21.79085 102 VAL A CA 1
ATOM 1461 C C . VAL A 1 103 ? 10.97157 -1.47027 29.24300 1.000 22.85468 102 VAL A C 1
ATOM 1462 O O . VAL A 1 103 ? 10.23296 -1.81363 28.31312 1.000 25.89918 102 VAL A O 1
ATOM 1475 N N . LYS A 1 104 ? 10.51530 -0.79101 30.29463 1.000 21.64724 103 LYS A N 1
ATOM 1476 C CA . LYS A 1 104 ? 9.10273 -0.45367 30.41011 1.000 21.94459 103 LYS A CA 1
ATOM 1477 C C . LYS A 1 104 ? 8.63659 0.36690 29.21459 1.000 24.18133 103 LYS A C 1
ATOM 1478 O O . LYS A 1 104 ? 7.58163 0.09068 28.63554 1.000 27.44454 103 LYS A O 1
ATOM 1497 N N . GLU A 1 105 ? 9.40589 1.39140 28.83758 1.000 24.31463 104 GLU A N 1
ATOM 1498 C CA . GLU A 1 105 ? 8.96378 2.27084 27.76189 1.000 27.81449 104 GLU A CA 1
ATOM 1499 C C . GLU A 1 105 ? 8.88566 1.52970 26.43367 1.000 26.18938 104 GLU A C 1
ATOM 1500 O O . GLU A 1 105 ? 7.92152 1.69929 25.68003 1.000 32.33401 104 GLU A O 1
ATOM 1512 N N . ASN A 1 106 ? 9.89280 0.71695 26.11552 1.000 27.00906 105 ASN A N 1
ATOM 1513 C CA . ASN A 1 106 ? 9.87434 0.01038 24.83693 1.000 28.75074 105 ASN A CA 1
ATOM 1514 C C . ASN A 1 106 ? 8.82574 -1.09099 24.83368 1.000 32.49860 105 ASN A C 1
ATOM 1515 O O . ASN A 1 106 ? 8.16632 -1.30852 23.81039 1.000 32.77494 105 ASN A O 1
ATOM 1526 N N . ALA A 1 107 ? 8.59558 -1.73042 25.98219 1.000 29.73642 106 ALA A N 1
ATOM 1527 C CA . ALA A 1 107 ? 7.53696 -2.72456 26.09048 1.000 34.14647 106 ALA A CA 1
ATOM 1528 C C . ALA A 1 107 ? 6.14357 -2.11282 26.01329 1.000 37.14997 106 ALA A C 1
ATOM 1529 O O . ALA A 1 107 ? 5.19216 -2.82093 25.66468 1.000 33.77828 106 ALA A O 1
ATOM 1536 N N . SER A 1 108 ? 5.99741 -0.82631 26.34345 1.000 30.62699 107 SER A N 1
ATOM 1537 C CA . SER A 1 108 ? 4.69571 -0.17331 26.24877 1.000 29.68845 107 SER A CA 1
ATOM 1538 C C . SER A 1 108 ? 4.16717 -0.16284 24.82148 1.000 34.36119 107 SER A C 1
ATOM 1539 O O . SER A 1 108 ? 2.95430 -0.03666 24.62011 1.000 34.18416 107 SER A O 1
ATOM 1547 N N . ARG A 1 109 ? 5.04581 -0.29085 23.83127 1.000 30.03885 108 ARG A N 1
ATOM 1548 C CA . ARG A 1 109 ? 4.64864 -0.32518 22.43120 1.000 30.72966 108 ARG A CA 1
ATOM 1549 C C . ARG A 1 109 ? 4.37423 -1.73594 21.92696 1.000 32.03868 108 ARG A C 1
ATOM 1550 O O . ARG A 1 109 ? 4.05691 -1.90587 20.74330 1.000 33.64340 108 ARG A O 1
ATOM 1571 N N . GLY A 1 110 ? 4.47949 -2.74009 22.78878 1.000 26.25022 109 GLY A N 1
ATOM 1572 C CA . GLY A 1 110 ? 4.15076 -4.09986 22.42659 1.000 32.34550 109 GLY A CA 1
ATOM 1573 C C . GLY A 1 110 ? 5.31322 -4.98758 22.05735 1.000 29.84091 109 GLY A C 1
ATOM 1574 O O . GLY A 1 110 ? 5.08611 -6.13257 21.64687 1.000 28.68676 109 GLY A O 1
ATOM 1578 N N . VAL A 1 111 ? 6.54871 -4.50677 22.18265 1.000 26.37869 110 VAL A N 1
ATOM 1579 C CA . VAL A 1 111 ? 7.69437 -5.34833 21.86815 1.000 26.35497 110 VAL A CA 1
ATOM 1580 C C . VAL A 1 111 ? 7.82362 -6.42735 22.93357 1.000 23.94186 110 VAL A C 1
ATOM 1581 O O . VAL A 1 111 ? 7.66729 -6.16338 24.13328 1.000 26.38618 110 VAL A O 1
ATOM 1594 N N . GLU A 1 112 ? 8.12266 -7.65198 22.49936 1.000 21.57504 111 GLU A N 1
ATOM 1595 C CA . GLU A 1 112 ? 8.07093 -8.81803 23.37734 1.000 20.62912 111 GLU A CA 1
ATOM 1596 C C . GLU A 1 112 ? 9.39371 -9.12247 24.06324 1.000 20.56722 111 GLU A C 1
ATOM 1597 O O . GLU A 1 112 ? 9.38905 -9.63074 25.19301 1.000 21.30893 111 GLU A O 1
ATOM 1609 N N . ILE A 1 113 ? 10.51902 -8.82774 23.41853 1.000 19.64899 112 ILE A N 1
ATOM 1610 C CA . ILE A 1 113 ? 11.83543 -8.96408 24.02570 1.000 17.66444 112 ILE A CA 1
ATOM 1611 C C . ILE A 1 113 ? 12.54418 -7.62257 23.89638 1.000 18.96676 112 ILE A C 1
ATOM 1612 O O . ILE A 1 113 ? 12.55447 -7.02622 22.81301 1.000 21.19699 112 ILE A O 1
ATOM 1628 N N . VAL A 1 114 ? 13.11107 -7.13997 24.99982 1.000 20.48656 113 VAL A N 1
ATOM 1629 C CA . VAL A 1 114 ? 13.97337 -5.95933 25.00951 1.000 18.59883 113 VAL A CA 1
ATOM 1630 C C . VAL A 1 114 ? 15.30188 -6.41153 25.58983 1.000 20.07638 113 VAL A C 1
ATOM 1631 O O . VAL A 1 114 ? 15.34372 -6.95525 26.70207 1.000 21.55652 113 VAL A O 1
ATOM 1644 N N . ALA A 1 115 ? 16.38032 -6.21768 24.84142 1.000 18.06502 114 ALA A N 1
ATOM 1645 C CA . ALA A 1 115 ? 17.69249 -6.66512 25.27882 1.000 17.48144 114 ALA A CA 1
ATOM 1646 C C . ALA A 1 115 ? 18.70144 -5.54427 25.10558 1.000 16.27192 114 ALA A C 1
ATOM 1647 O O . ALA A 1 115 ? 18.56515 -4.69412 24.22019 1.000 19.62160 114 ALA A O 1
ATOM 1654 N N . GLY A 1 116 ? 19.71011 -5.54683 25.97243 1.000 17.90639 115 GLY A N 1
ATOM 1655 C CA . GLY A 1 116 ? 20.74997 -4.54613 25.90704 1.000 19.32727 115 GLY A CA 1
ATOM 1656 C C . GLY A 1 116 ? 22.13190 -5.15657 25.87260 1.000 19.80000 115 GLY A C 1
ATOM 1657 O O . GLY A 1 116 ? 22.27395 -6.37234 25.72247 1.000 17.60322 115 GLY A O 1
ATOM 1661 N N . LEU A 1 117 ? 23.15507 -4.31694 26.01364 1.000 18.66704 116 LEU A N 1
ATOM 1662 C CA . LEU A 1 117 ? 24.53521 -4.76894 25.99996 1.000 17.76725 116 LEU A CA 1
ATOM 1663 C C . LEU A 1 117 ? 24.94795 -5.28969 27.37749 1.000 17.76506 116 LEU A C 1
ATOM 1664 O O . LEU A 1 117 ? 24.29053 -5.04493 28.39284 1.000 20.01758 116 LEU A O 1
ATOM 1680 N N . THR A 1 118 ? 26.05743 -6.02359 27.39653 1.000 18.77024 117 THR A N 1
ATOM 1681 C CA . THR A 1 118 ? 26.58373 -6.63652 28.61024 1.000 17.92702 117 THR A CA 1
ATOM 1682 C C . THR A 1 118 ? 28.05431 -6.27061 28.73720 1.000 18.82849 117 THR A C 1
ATOM 1683 O O . THR A 1 118 ? 28.81288 -6.39342 27.77108 1.000 19.95699 117 THR A O 1
ATOM 1694 N N . LEU A 1 119 ? 28.45956 -5.81412 29.92678 1.000 19.65294 118 LEU A N 1
ATOM 1695 C CA . LEU A 1 119 ? 29.86263 -5.55799 30.23267 1.000 19.86875 118 LEU A CA 1
ATOM 1696 C C . LEU A 1 119 ? 30.43067 -6.76094 30.97713 1.000 24.26798 118 LEU A C 1
ATOM 1697 O O . LEU A 1 119 ? 29.89790 -7.15503 32.02115 1.000 23.93709 118 LEU A O 1
ATOM 1713 N N . ILE A 1 120 ? 31.50354 -7.34075 30.43600 1.000 23.05941 119 ILE A N 1
ATOM 1714 C CA . ILE A 1 120 ? 32.14288 -8.54215 30.98123 1.000 22.86500 119 ILE A CA 1
ATOM 1715 C C . ILE A 1 120 ? 33.63140 -8.25141 31.12854 1.000 23.59882 119 ILE A C 1
ATOM 1716 O O . ILE A 1 120 ? 34.34060 -8.09261 30.12443 1.000 25.67521 119 ILE A O 1
ATOM 1732 N N . ASP A 1 121 ? 34.11578 -8.22976 32.36898 1.000 26.65489 120 ASP A N 1
ATOM 1733 C CA . ASP A 1 121 ? 35.52541 -7.96741 32.64968 1.000 30.48364 120 ASP A CA 1
ATOM 1734 C C . ASP A 1 121 ? 36.01291 -6.72522 31.91084 1.000 32.15272 120 ASP A C 1
ATOM 1735 O O . ASP A 1 121 ? 37.10192 -6.69845 31.33789 1.000 31.11624 120 ASP A O 1
ATOM 1744 N N . GLY A 1 122 ? 35.18844 -5.68763 31.91572 1.000 27.62290 121 GLY A N 1
ATOM 1745 C CA . GLY A 1 122 ? 35.57967 -4.42682 31.33600 1.000 25.33587 121 GLY A CA 1
ATOM 1746 C C . GLY A 1 122 ? 35.46066 -4.32691 29.83609 1.000 24.57648 121 GLY A C 1
ATOM 1747 O O . GLY A 1 122 ? 35.89124 -3.31537 29.27230 1.000 25.58149 121 GLY A O 1
ATOM 1751 N N . GLN A 1 123 ? 34.90277 -5.33591 29.16794 1.000 24.00281 122 GLN A N 1
ATOM 1752 C CA . GLN A 1 123 ? 34.70473 -5.28706 27.72728 1.000 24.00661 122 GLN A CA 1
ATOM 1753 C C . GLN A 1 123 ? 33.25790 -5.60444 27.39418 1.000 21.99717 122 GLN A C 1
ATOM 1754 O O . GLN A 1 123 ? 32.59895 -6.38617 28.08740 1.000 22.22290 122 GLN A O 1
ATOM 1768 N N . LEU A 1 124 ? 32.77006 -4.99913 26.31504 1.000 22.83558 123 LEU A N 1
ATOM 1769 C CA . LEU A 1 124 ? 31.43899 -5.32704 25.83639 1.000 20.87547 123 LEU A CA 1
ATOM 1770 C C . LEU A 1 124 ? 31.42439 -6.74154 25.27361 1.000 20.11842 123 LEU A C 1
ATOM 1771 O O . LEU A 1 124 ? 32.31600 -7.14199 24.51934 1.000 24.38554 123 LEU A O 1
ATOM 1787 N N . ARG A 1 125 ? 30.39787 -7.49909 25.64617 1.000 19.75083 124 ARG A N 1
ATOM 1788 C CA . ARG A 1 125 ? 30.17263 -8.80343 25.04099 1.000 19.52629 124 ARG A CA 1
ATOM 1789 C C . ARG A 1 125 ? 30.01377 -8.62458 23.54082 1.000 23.77467 124 ARG A C 1
ATOM 1790 O O . ARG A 1 125 ? 29.38904 -7.66712 23.07791 1.000 22.16616 124 ARG A O 1
ATOM 1811 N N . ALA A 1 126 ? 30.60200 -9.54832 22.77941 1.000 22.88647 125 ALA A N 1
ATOM 1812 C CA . ALA A 1 126 ? 30.59671 -9.47877 21.31891 1.000 25.51826 125 ALA A CA 1
ATOM 1813 C C . ALA A 1 126 ? 29.25822 -9.99943 20.80484 1.000 26.20457 125 ALA A C 1
ATOM 1814 O O . ALA A 1 126 ? 29.13388 -11.11990 20.30180 1.000 27.34645 125 ALA A O 1
ATOM 1821 N N . ASP A 1 127 ? 28.24282 -9.15090 20.91025 1.000 21.73806 126 ASP A N 1
ATOM 1822 C CA . ASP A 1 127 ? 26.89471 -9.57781 20.59140 1.000 18.51417 126 ASP A CA 1
ATOM 1823 C C . ASP A 1 127 ? 26.71897 -9.74131 19.08316 1.000 21.94674 126 ASP A C 1
ATOM 1824 O O . ASP A 1 127 ? 27.41627 -9.12971 18.26801 1.000 25.22168 126 ASP A O 1
ATOM 1833 N N . GLU A 1 128 ? 25.75774 -10.58435 18.72242 1.000 20.51893 127 GLU A N 1
ATOM 1834 C CA . GLU A 1 128 ? 25.30370 -10.78279 17.35401 1.000 19.51176 127 GLU A CA 1
ATOM 1835 C C . GLU A 1 128 ? 23.85958 -10.31305 17.24796 1.000 21.49430 127 GLU A C 1
ATOM 1836 O O . GLU A 1 128 ? 23.19201 -10.04305 18.24954 1.000 26.72381 127 GLU A O 1
ATOM 1848 N N . GLN A 1 129 ? 23.35808 -10.24085 16.02532 1.000 22.77989 128 GLN A N 1
ATOM 1849 C CA . GLN A 1 129 ? 21.99562 -9.77528 15.83519 1.000 21.77733 128 GLN A CA 1
ATOM 1850 C C . GLN A 1 129 ? 20.97347 -10.88663 16.04495 1.000 20.63433 128 GLN A C 1
ATOM 1851 O O . GLN A 1 129 ? 21.22393 -12.06112 15.76802 1.000 20.27609 128 GLN A O 1
ATOM 1865 N N . TYR A 1 130 ? 19.79883 -10.49164 16.53232 1.000 20.88086 129 TYR A N 1
ATOM 1866 C CA . TYR A 1 130 ? 18.62666 -11.36364 16.63412 1.000 20.84871 129 TYR A CA 1
ATOM 1867 C C . TYR A 1 130 ? 18.02093 -11.46433 15.23763 1.000 19.34834 129 TYR A C 1
ATOM 1868 O O . TYR A 1 130 ? 17.36395 -10.53781 14.75861 1.000 21.21911 129 TYR A O 1
ATOM 1886 N N . ARG A 1 131 ? 18.26431 -12.59344 14.57516 1.000 20.26651 130 ARG A N 1
ATOM 1887 C CA . ARG A 1 131 ? 17.93241 -12.83220 13.17482 1.000 19.51349 130 ARG A CA 1
ATOM 1888 C C . ARG A 1 131 ? 18.31180 -14.27800 12.86321 1.000 19.15585 130 ARG A C 1
ATOM 1889 O O . ARG A 1 131 ? 18.94059 -14.93822 13.69605 1.000 20.00959 130 ARG A O 1
ATOM 1910 N N . PRO A 1 132 ? 17.97042 -14.80649 11.68412 1.000 20.67522 131 PRO A N 1
ATOM 1911 C CA . PRO A 1 132 ? 18.31153 -16.21485 11.39334 1.000 22.58643 131 PRO A CA 1
ATOM 1912 C C . PRO A 1 132 ? 19.78408 -16.58084 11.53932 1.000 18.87498 131 PRO A C 1
ATOM 1913 O O . PRO A 1 132 ? 20.08790 -17.72822 11.89163 1.000 19.81121 131 PRO A O 1
ATOM 1924 N N . ALA A 1 133 ? 20.71044 -15.66132 11.26140 1.000 20.88277 132 ALA A N 1
ATOM 1925 C CA . ALA A 1 133 ? 22.12573 -15.97470 11.42905 1.000 18.82355 132 ALA A CA 1
ATOM 1926 C C . ALA A 1 133 ? 22.47004 -16.39031 12.85868 1.000 18.22205 132 ALA A C 1
ATOM 1927 O O . ALA A 1 133 ? 23.47040 -17.08864 13.06321 1.000 20.48335 132 ALA A O 1
ATOM 1934 N N . ALA A 1 134 ? 21.67528 -15.98876 13.85000 1.000 18.59615 133 ALA A N 1
ATOM 1935 C CA . ALA A 1 134 ? 21.94174 -16.43006 15.21704 1.000 18.61825 133 ALA A CA 1
ATOM 1936 C C . ALA A 1 134 ? 21.73230 -17.92699 15.39324 1.000 17.34870 133 ALA A C 1
ATOM 1937 O O . ALA A 1 134 ? 22.30339 -18.51512 16.32008 1.000 18.66605 133 ALA A O 1
ATOM 1944 N N . LEU A 1 135 ? 20.93599 -18.54990 14.51822 1.000 17.46090 134 LEU A N 1
ATOM 1945 C CA . LEU A 1 135 ? 20.56949 -19.95729 14.62744 1.000 18.42991 134 LEU A CA 1
ATOM 1946 C C . LEU A 1 135 ? 21.71425 -20.89973 14.29185 1.000 17.61585 134 LEU A C 1
ATOM 1947 O O . LEU A 1 135 ? 21.58879 -22.10429 14.53624 1.000 19.20598 134 LEU A O 1
ATOM 1963 N N . ILE A 1 136 ? 22.81111 -20.39292 13.73633 1.000 19.30390 135 ILE A N 1
ATOM 1964 C CA . ILE A 1 136 ? 24.02581 -21.17374 13.55053 1.000 19.21533 135 ILE A CA 1
ATOM 1965 C C . ILE A 1 136 ? 25.09376 -20.75887 14.55403 1.000 21.26095 135 ILE A C 1
ATOM 1966 O O . ILE A 1 136 ? 26.27677 -21.03435 14.35956 1.000 21.66215 135 ILE A O 1
ATOM 1982 N N . SER A 1 137 ? 24.68107 -20.09921 15.62924 1.000 21.40181 136 SER A N 1
ATOM 1983 C CA . SER A 1 137 ? 25.61518 -19.59112 16.62017 1.000 20.89556 136 SER A CA 1
ATOM 1984 C C . SER A 1 137 ? 25.03484 -19.86666 18.00184 1.000 20.34911 136 SER A C 1
ATOM 1985 O O . SER A 1 137 ? 24.22466 -20.78159 18.18847 1.000 19.85287 136 SER A O 1
ATOM 1993 N N . GLY A 1 138 ? 25.45076 -19.07308 18.97720 1.000 23.04514 137 GLY A N 1
ATOM 1994 C CA . GLY A 1 138 ? 24.93772 -19.12807 20.32809 1.000 20.65152 137 GLY A CA 1
ATOM 1995 C C . GLY A 1 138 ? 23.88163 -18.07577 20.59221 1.000 21.90233 137 GLY A C 1
ATOM 1996 O O . GLY A 1 138 ? 23.16908 -17.62594 19.68977 1.000 20.16280 137 GLY A O 1
ATOM 2000 N N . ILE A 1 139 ? 23.76405 -17.67631 21.84897 1.000 20.01896 138 ILE A N 1
ATOM 2001 C CA . ILE A 1 139 ? 22.78428 -16.63615 22.17692 1.000 18.53459 138 ILE A CA 1
ATOM 2002 C C . ILE A 1 139 ? 23.31603 -15.29465 21.67508 1.000 16.76344 138 ILE A C 1
ATOM 2003 O O . ILE A 1 139 ? 24.51479 -15.00832 21.83979 1.000 18.72847 138 ILE A O 1
ATOM 2019 N N . PRO A 1 140 ? 22.49631 -14.46913 21.00905 1.000 16.83644 139 PRO A N 1
ATOM 2020 C CA . PRO A 1 140 ? 23.04841 -13.26317 20.35561 1.000 17.60114 139 PRO A CA 1
ATOM 2021 C C . PRO A 1 140 ? 23.36794 -12.11790 21.29776 1.000 19.16530 139 PRO A C 1
ATOM 2022 O O . PRO A 1 140 ? 24.20853 -11.27315 20.95916 1.000 19.23349 139 PRO A O 1
ATOM 2033 N N . PHE A 1 141 ? 22.72179 -12.05546 22.44993 1.000 18.22577 140 PHE A N 1
ATOM 2034 C CA . PHE A 1 141 ? 22.99188 -11.07092 23.48253 1.000 17.69788 140 PHE A CA 1
ATOM 2035 C C . PHE A 1 141 ? 23.14362 -11.82951 24.79450 1.000 17.33600 140 PHE A C 1
ATOM 2036 O O . PHE A 1 141 ? 22.81284 -13.01551 24.89270 1.000 18.28457 140 PHE A O 1
ATOM 2053 N N . GLY A 1 142 ? 23.67635 -11.16933 25.81633 1.000 15.82882 141 GLY A N 1
ATOM 2054 C CA . GLY A 1 142 ? 23.77064 -11.81258 27.11294 1.000 16.77888 141 GLY A CA 1
ATOM 2055 C C . GLY A 1 142 ? 22.39555 -12.07933 27.70263 1.000 16.21501 141 GLY A C 1
ATOM 2056 O O . GLY A 1 142 ? 21.49776 -11.24460 27.65479 1.000 17.74043 141 GLY A O 1
ATOM 2060 N N . HIS A 1 143 ? 22.22856 -13.26545 28.28122 1.000 15.40461 142 HIS A N 1
ATOM 2061 C CA . HIS A 1 143 ? 20.90936 -13.62657 28.77694 1.000 14.68402 142 HIS A CA 1
ATOM 2062 C C . HIS A 1 143 ? 20.45124 -12.69825 29.89514 1.000 16.43033 142 HIS A C 1
ATOM 2063 O O . HIS A 1 143 ? 19.25910 -12.38716 30.00640 1.000 17.21272 142 HIS A O 1
ATOM 2077 N N . ASN A 1 144 ? 21.37083 -12.26097 30.74396 1.000 17.73819 143 ASN A N 1
ATOM 2078 C CA . ASN A 1 144 ? 20.99636 -11.39250 31.85484 1.000 16.93913 143 ASN A CA 1
ATOM 2079 C C . ASN A 1 144 ? 20.70158 -9.97499 31.40870 1.000 18.03093 143 ASN A C 1
ATOM 2080 O O . ASN A 1 144 ? 20.14568 -9.20301 32.19398 1.000 20.63056 143 ASN A O 1
ATOM 2091 N N . ALA A 1 145 ? 21.00887 -9.63696 30.16435 1.000 15.99296 144 ALA A N 1
ATOM 2092 C CA . ALA A 1 145 ? 20.62332 -8.35821 29.58929 1.000 17.94292 144 ALA A CA 1
ATOM 2093 C C . ALA A 1 145 ? 19.29788 -8.43855 28.84084 1.000 18.23696 144 ALA A C 1
ATOM 2094 O O . ALA A 1 145 ? 18.91252 -7.46980 28.18130 1.000 20.80608 144 ALA A O 1
ATOM 2101 N N . MET A 1 146 ? 18.59305 -9.56135 28.94395 1.000 17.10890 145 MET A N 1
ATOM 2102 C CA . MET A 1 146 ? 17.34740 -9.78302 28.22744 1.000 18.16127 145 MET A CA 1
ATOM 2103 C C . MET A 1 146 ? 16.16255 -9.63790 29.17066 1.000 17.37905 145 MET A C 1
ATOM 2104 O O . MET A 1 146 ? 16.19292 -10.10314 30.31666 1.000 18.16456 145 MET A O 1
ATOM 2118 N N . PHE A 1 147 ? 15.11398 -9.00164 28.66903 1.000 17.27738 146 PHE A N 1
ATOM 2119 C CA . PHE A 1 147 ? 13.81417 -8.97227 29.31209 1.000 16.81585 146 PHE A CA 1
ATOM 2120 C C . PHE A 1 147 ? 12.80149 -9.47373 28.30203 1.000 17.71922 146 PHE A C 1
ATOM 2121 O O . PHE A 1 147 ? 12.87682 -9.12463 27.12001 1.000 18.97266 146 PHE A O 1
ATOM 2138 N N . ALA A 1 148 ? 11.86679 -10.29971 28.76236 1.000 17.55766 147 ALA A N 1
ATOM 2139 C CA . ALA A 1 148 ? 10.86046 -10.87812 27.88661 1.000 16.95633 147 ALA A CA 1
ATOM 2140 C C . ALA A 1 148 ? 9.49972 -10.79098 28.55395 1.000 19.98408 147 ALA A C 1
ATOM 2141 O O . ALA A 1 148 ? 9.38393 -10.92322 29.77660 1.000 20.19822 147 ALA A O 1
ATOM 2148 N N . SER A 1 149 ? 8.46930 -10.58358 27.74160 1.000 20.07957 148 SER A N 1
ATOM 2149 C CA . SER A 1 149 ? 7.14110 -10.34950 28.27248 1.000 18.58993 148 SER A CA 1
ATOM 2150 C C . SER A 1 149 ? 6.48890 -11.65044 28.72601 1.000 20.19412 148 SER A C 1
ATOM 2151 O O . SER A 1 149 ? 6.92359 -12.75602 28.38339 1.000 21.06663 148 SER A O 1
ATOM 2159 N N . GLN A 1 150 ? 5.42512 -11.49994 29.51793 1.000 22.42914 149 GLN A N 1
ATOM 2160 C CA . GLN A 1 150 ? 4.61275 -12.65343 29.88434 1.000 24.52457 149 GLN A CA 1
ATOM 2161 C C . GLN A 1 150 ? 4.17034 -13.41419 28.64305 1.000 23.63634 149 GLN A C 1
ATOM 2162 O O . GLN A 1 150 ? 4.20893 -14.65165 28.60719 1.000 23.97178 149 GLN A O 1
ATOM 2176 N N . GLU A 1 151 ? 3.74396 -12.68451 27.60921 1.000 25.67837 150 GLU A N 1
ATOM 2177 C CA . GLU A 1 151 ? 3.27192 -13.33666 26.39247 1.000 25.52696 150 GLU A CA 1
ATOM 2178 C C . GLU A 1 151 ? 4.40636 -14.05051 25.67117 1.000 23.74568 150 GLU A C 1
ATOM 2179 O O . GLU A 1 151 ? 4.20178 -15.13291 25.10478 1.000 24.79374 150 GLU A O 1
ATOM 2191 N N . ALA A 1 152 ? 5.60943 -13.47239 25.68676 1.000 21.02468 151 ALA A N 1
ATOM 2192 C CA . ALA A 1 152 ? 6.75279 -14.14011 25.07300 1.000 20.55498 151 ALA A CA 1
ATOM 2193 C C . ALA A 1 152 ? 7.02241 -15.47710 25.75287 1.000 24.07056 151 ALA A C 1
ATOM 2194 O O . ALA A 1 152 ? 7.22328 -16.50412 25.09061 1.000 20.76713 151 ALA A O 1
ATOM 2201 N N . TYR A 1 153 ? 7.01347 -15.48835 27.08468 1.000 21.23263 152 TYR A N 1
ATOM 2202 C CA . TYR A 1 153 ? 7.22871 -16.74146 27.79614 1.000 22.43380 152 TYR A CA 1
ATOM 2203 C C . TYR A 1 153 ? 6.09169 -17.72759 27.55937 1.000 21.89251 152 TYR A C 1
ATOM 2204 O O . TYR A 1 153 ? 6.33139 -18.93332 27.44157 1.000 23.84867 152 TYR A O 1
ATOM 2222 N N . ARG A 1 154 ? 4.85196 -17.24287 27.47539 1.000 21.34870 153 ARG A N 1
ATOM 2223 C CA . ARG A 1 154 ? 3.74158 -18.13839 27.17202 1.000 24.35623 153 ARG A CA 1
ATOM 2224 C C . ARG A 1 154 ? 3.90670 -18.77388 25.79304 1.000 24.44823 153 ARG A C 1
ATOM 2225 O O . ARG A 1 154 ? 3.69326 -19.98153 25.62975 1.000 25.83291 153 ARG A O 1
ATOM 2246 N N . LYS A 1 155 ? 4.30948 -17.97966 24.79455 1.000 23.70001 154 LYS A N 1
ATOM 2247 C CA . LYS A 1 155 ? 4.43313 -18.49030 23.43071 1.000 23.71933 154 LYS A CA 1
ATOM 2248 C C . LYS A 1 155 ? 5.61931 -19.43873 23.28847 1.000 20.11275 154 LYS A C 1
ATOM 2249 O O . LYS A 1 155 ? 5.50266 -20.51069 22.68099 1.000 25.53116 154 LYS A O 1
ATOM 2268 N N . VAL A 1 156 ? 6.77720 -19.05097 23.82036 1.000 21.07818 155 VAL A N 1
ATOM 2269 C CA . VAL A 1 156 ? 7.99316 -19.83347 23.62771 1.000 20.49501 155 VAL A CA 1
ATOM 2270 C C . VAL A 1 156 ? 8.01870 -21.03893 24.55841 1.000 22.21675 155 VAL A C 1
ATOM 2271 O O . VAL A 1 156 ? 8.40053 -22.14352 24.15365 1.000 22.03738 155 VAL A O 1
ATOM 2284 N N . GLY A 1 157 ? 7.61733 -20.84703 25.80779 1.000 21.43562 156 GLY A N 1
ATOM 2285 C CA . GLY A 1 157 ? 7.72255 -21.88531 26.81032 1.000 21.19922 156 GLY A CA 1
ATOM 2286 C C . GLY A 1 157 ? 8.85354 -21.61390 27.78074 1.000 20.17581 156 GLY A C 1
ATOM 2287 O O . GLY A 1 157 ? 9.39011 -20.51074 27.87353 1.000 21.03108 156 GLY A O 1
ATOM 2291 N N . LEU A 1 158 ? 9.21957 -22.65103 28.51718 1.000 23.37650 157 LEU A N 1
ATOM 2292 C CA . LEU A 1 158 ? 10.23753 -22.52292 29.55365 1.000 21.51524 157 LEU A CA 1
ATOM 2293 C C . LEU A 1 158 ? 11.59319 -23.01078 29.04921 1.000 19.97727 157 LEU A C 1
ATOM 2294 O O . LEU A 1 158 ? 11.73645 -23.49117 27.92143 1.000 20.15451 157 LEU A O 1
ATOM 2310 N N . TYR A 1 159 ? 12.60807 -22.83404 29.89261 1.000 17.30664 158 TYR A N 1
ATOM 2311 C CA . TYR A 1 159 ? 13.95279 -23.28203 29.54791 1.000 16.38991 158 TYR A CA 1
ATOM 2312 C C . TYR A 1 159 ? 14.02894 -24.80467 29.57613 1.000 17.06459 158 TYR A C 1
ATOM 2313 O O . TYR A 1 159 ? 13.45152 -25.45847 30.44878 1.000 18.83801 158 TYR A O 1
ATOM 2331 N N . ASP A 1 160 ? 14.72272 -25.36399 28.58125 1.000 17.89498 159 ASP A N 1
ATOM 2332 C CA . ASP A 1 160 ? 14.84032 -26.81476 28.40870 1.000 17.83590 159 ASP A CA 1
ATOM 2333 C C . ASP A 1 160 ? 15.96166 -27.32613 29.30006 1.000 18.78569 159 ASP A C 1
ATOM 2334 O O . ASP A 1 160 ? 17.13575 -27.02677 29.06706 1.000 19.85627 159 ASP A O 1
ATOM 2343 N N . LEU A 1 161 ? 15.60127 -28.11057 30.31759 1.000 18.71950 160 LEU A N 1
ATOM 2344 C CA . LEU A 1 161 ? 16.57741 -28.55103 31.30099 1.000 18.11999 160 LEU A CA 1
ATOM 2345 C C . LEU A 1 161 ? 17.58239 -29.54589 30.74214 1.000 19.67688 160 LEU A C 1
ATOM 2346 O O . LEU A 1 161 ? 18.55247 -29.87006 31.43629 1.000 22.26876 160 LEU A O 1
ATOM 2362 N N . ALA A 1 162 ? 17.37329 -30.05996 29.52919 1.000 19.94044 161 ALA A N 1
ATOM 2363 C CA . ALA A 1 162 ? 18.38193 -30.92725 28.94071 1.000 20.73725 161 ALA A CA 1
ATOM 2364 C C . ALA A 1 162 ? 19.68631 -30.18404 28.70463 1.000 21.53336 161 ALA A C 1
ATOM 2365 O O . ALA A 1 162 ? 20.74618 -30.81674 28.60659 1.000 26.89725 161 ALA A O 1
ATOM 2372 N N . TYR A 1 163 ? 19.63125 -28.85687 28.60012 1.000 20.40008 162 TYR A N 1
ATOM 2373 C CA . TYR A 1 163 ? 20.81239 -28.02757 28.39747 1.000 20.24334 162 TYR A CA 1
ATOM 2374 C C . TYR A 1 163 ? 21.17634 -27.39992 29.73872 1.000 21.37090 162 TYR A C 1
ATOM 2375 O O . TYR A 1 163 ? 20.48997 -26.49117 30.21804 1.000 25.38892 162 TYR A O 1
ATOM 2393 N N . ARG A 1 164 ? 22.24229 -27.90485 30.35368 1.000 21.61689 163 ARG A N 1
ATOM 2394 C CA . ARG A 1 164 ? 22.67071 -27.38517 31.64482 1.000 22.93773 163 ARG A CA 1
ATOM 2395 C C . ARG A 1 164 ? 23.37079 -26.04288 31.53508 1.000 21.95639 163 ARG A C 1
ATOM 2396 O O . ARG A 1 164 ? 23.43859 -25.30728 32.52635 1.000 24.52025 163 ARG A O 1
ATOM 2417 N N . ILE A 1 165 ? 23.88307 -25.71429 30.35239 1.000 22.26311 164 ILE A N 1
ATOM 2418 C CA . ILE A 1 165 ? 24.67432 -24.51409 30.12349 1.000 21.12310 164 ILE A CA 1
ATOM 2419 C C . ILE A 1 165 ? 23.97820 -23.57312 29.15075 1.000 21.51394 164 ILE A C 1
ATOM 2420 O O . ILE A 1 165 ? 23.81586 -22.37934 29.43082 1.000 22.75633 164 ILE A O 1
ATOM 2436 N N . CYS A 1 166 ? 23.52935 -24.10376 28.01355 1.000 19.70792 165 CYS A N 1
ATOM 2437 C CA . CYS A 1 166 ? 23.09702 -23.30558 26.87151 1.000 17.32627 165 CYS A CA 1
ATOM 2438 C C . CYS A 1 166 ? 21.58384 -23.25050 26.71623 1.000 16.22960 165 CYS A C 1
ATOM 2439 O O . CYS A 1 166 ? 21.09100 -22.95978 25.61812 1.000 16.83280 165 CYS A O 1
ATOM 2447 N N . ALA A 1 167 ? 20.83065 -23.51133 27.78151 1.000 16.95008 166 ALA A N 1
ATOM 2448 C CA . ALA A 1 167 ? 19.38111 -23.41701 27.66122 1.000 16.17792 166 ALA A CA 1
ATOM 2449 C C . ALA A 1 167 ? 18.94752 -21.99689 27.32452 1.000 17.14206 166 ALA A C 1
ATOM 2450 O O . ALA A 1 167 ? 17.88598 -21.79623 26.72084 1.000 16.65510 166 ALA A O 1
ATOM 2457 N N . ASP A 1 168 ? 19.74887 -21.00122 27.70465 1.000 15.83577 167 ASP A N 1
ATOM 2458 C CA . ASP A 1 168 ? 19.43160 -19.61891 27.35435 1.000 17.66585 167 ASP A CA 1
ATOM 2459 C C . ASP A 1 168 ? 19.44725 -19.41978 25.83856 1.000 15.39068 167 ASP A C 1
ATOM 2460 O O . ASP A 1 168 ? 18.51397 -18.85040 25.25651 1.000 16.95221 167 ASP A O 1
ATOM 2469 N N . ALA A 1 169 ? 20.48455 -19.92882 25.17497 1.000 15.83421 168 ALA A N 1
ATOM 2470 C CA . ALA A 1 169 ? 20.55963 -19.84594 23.71801 1.000 16.65366 168 ALA A CA 1
ATOM 2471 C C . ALA A 1 169 ? 19.40308 -20.57981 23.05504 1.000 15.59686 168 ALA A C 1
ATOM 2472 O O . ALA A 1 169 ? 18.80959 -20.08649 22.08656 1.000 16.31713 168 ALA A O 1
ATOM 2479 N N . GLU A 1 170 ? 19.09416 -21.78169 23.53851 1.000 16.02229 169 GLU A N 1
ATOM 2480 C CA . GLU A 1 170 ? 18.04648 -22.58156 22.91991 1.000 16.07030 169 GLU A CA 1
ATOM 2481 C C . GLU A 1 170 ? 16.69862 -21.89235 23.03138 1.000 16.17445 169 GLU A C 1
ATOM 2482 O O . GLU A 1 170 ? 15.89287 -21.95654 22.09672 1.000 17.56085 169 GLU A O 1
ATOM 2494 N N . TRP A 1 171 ? 16.46352 -21.17635 24.13411 1.000 16.24908 170 TRP A N 1
ATOM 2495 C CA . TRP A 1 171 ? 15.22052 -20.43294 24.28746 1.000 14.58572 170 TRP A CA 1
ATOM 2496 C C . TRP A 1 171 ? 15.15934 -19.27622 23.29966 1.000 16.47466 170 TRP A C 1
ATOM 2497 O O . TRP A 1 171 ? 14.14390 -19.08566 22.62264 1.000 16.51636 170 TRP A O 1
ATOM 2518 N N . VAL A 1 172 ? 16.24043 -18.49689 23.19948 1.000 16.32360 171 VAL A N 1
ATOM 2519 C CA . VAL A 1 172 ? 16.25764 -17.37174 22.26572 1.000 14.46083 171 VAL A CA 1
ATOM 2520 C C . VAL A 1 172 ? 16.11981 -17.86896 20.83045 1.000 16.18168 171 VAL A C 1
ATOM 2521 O O . VAL A 1 172 ? 15.43309 -17.24729 20.01395 1.000 16.63785 171 VAL A O 1
ATOM 2534 N N . HIS A 1 173 ? 16.73878 -19.00958 20.50191 1.000 16.07290 172 HIS A N 1
ATOM 2535 C CA . HIS A 1 173 ? 16.56412 -19.56603 19.15916 1.000 16.14581 172 HIS A CA 1
ATOM 2536 C C . HIS A 1 173 ? 15.10511 -19.93224 18.89885 1.000 16.25820 172 HIS A C 1
ATOM 2537 O O . HIS A 1 173 ? 14.58677 -19.69388 17.80250 1.000 17.99176 172 HIS A O 1
ATOM 2551 N N . ARG A 1 174 ? 14.42087 -20.50006 19.90054 1.000 16.66427 173 ARG A N 1
ATOM 2552 C CA . ARG A 1 174 ? 12.99174 -20.76973 19.76422 1.000 17.13962 173 ARG A CA 1
ATOM 2553 C C . ARG A 1 174 ? 12.21008 -19.47941 19.53422 1.000 19.85107 173 ARG A C 1
ATOM 2554 O O . ARG A 1 174 ? 11.26926 -19.44845 18.73380 1.000 19.35915 173 ARG A O 1
ATOM 2575 N N . ALA A 1 175 ? 12.59034 -18.40079 20.21884 1.000 18.09453 174 ALA A N 1
ATOM 2576 C CA . ALA A 1 175 ? 11.92733 -17.11616 20.00954 1.000 18.00731 174 ALA A CA 1
ATOM 2577 C C . ALA A 1 175 ? 12.11104 -16.62533 18.57247 1.000 18.05195 174 ALA A C 1
ATOM 2578 O O . ALA A 1 175 ? 11.14764 -16.19022 17.92615 1.000 19.68406 174 ALA A O 1
ATOM 2585 N N . ILE A 1 176 ? 13.34360 -16.68308 18.05680 1.000 17.80877 175 ILE A N 1
ATOM 2586 C CA . ILE A 1 176 ? 13.59729 -16.28541 16.67068 1.000 17.80011 175 ILE A CA 1
ATOM 2587 C C . ILE A 1 176 ? 12.73296 -17.10377 15.71861 1.000 20.24607 175 ILE A C 1
ATOM 2588 O O . ILE A 1 176 ? 12.11897 -16.56377 14.78748 1.000 22.38571 175 ILE A O 1
ATOM 2604 N N . LYS A 1 177 ? 12.68432 -18.42307 15.92936 1.000 19.25756 176 LYS A N 1
ATOM 2605 C CA . LYS A 1 177 ? 11.95094 -19.29779 15.01478 1.000 20.46274 176 LYS A CA 1
ATOM 2606 C C . LYS A 1 177 ? 10.44631 -19.06645 15.10393 1.000 22.60150 176 LYS A C 1
ATOM 2607 O O . LYS A 1 177 ? 9.71350 -19.35579 14.14695 1.000 29.48123 176 LYS A O 1
ATOM 2626 N N . SER A 1 178 ? 9.96368 -18.55730 16.23866 1.000 21.87654 177 SER A N 1
ATOM 2627 C CA . SER A 1 178 ? 8.55661 -18.23165 16.42997 1.000 23.54165 177 SER A CA 1
ATOM 2628 C C . SER A 1 178 ? 8.22404 -16.78855 16.06746 1.000 26.27702 177 SER A C 1
ATOM 2629 O O . SER A 1 178 ? 7.07240 -16.37222 16.23376 1.000 29.96089 177 SER A O 1
ATOM 2637 N N . ASP A 1 179 ? 9.19986 -16.01427 15.59025 1.000 24.96179 178 ASP A N 1
ATOM 2638 C CA . ASP A 1 179 ? 8.98682 -14.61859 15.19284 1.000 26.07216 178 ASP A CA 1
ATOM 2639 C C . ASP A 1 179 ? 8.55660 -13.74099 16.37089 1.000 23.80121 178 ASP A C 1
ATOM 2640 O O . ASP A 1 179 ? 7.76184 -12.80913 16.21998 1.000 25.44996 178 ASP A O 1
ATOM 2649 N N . ILE A 1 180 ? 9.09037 -14.02594 17.55545 1.000 22.88265 179 ILE A N 1
ATOM 2650 C CA . ILE A 1 180 ? 8.91286 -13.12565 18.68946 1.000 22.16188 179 ILE A CA 1
ATOM 2651 C C . ILE A 1 180 ? 9.61877 -11.81130 18.38039 1.000 22.90934 179 ILE A C 1
ATOM 2652 O O . ILE A 1 180 ? 10.73730 -11.79931 17.84621 1.000 23.54364 179 ILE A O 1
ATOM 2668 N N . SER A 1 181 ? 8.96245 -10.69321 18.68526 1.000 22.58733 180 SER A N 1
ATOM 2669 C CA . SER A 1 181 ? 9.53330 -9.39278 18.36437 1.000 22.26289 180 SER A CA 1
ATOM 2670 C C . SER A 1 181 ? 10.62433 -9.03631 19.36254 1.000 20.39468 180 SER A C 1
ATOM 2671 O O . SER A 1 181 ? 10.54686 -9.37565 20.54641 1.000 22.48066 180 SER A O 1
ATOM 2679 N N . CYS A 1 182 ? 11.65075 -8.34210 18.87320 1.000 22.28962 181 CYS A N 1
ATOM 2680 C CA . CYS A 1 182 ? 12.80520 -8.02363 19.69777 1.000 21.39738 181 CYS A CA 1
ATOM 2681 C C . CYS A 1 182 ? 13.34482 -6.64495 19.35551 1.000 20.10431 181 CYS A C 1
ATOM 2682 O O . CYS A 1 182 ? 13.48255 -6.29513 18.17791 1.000 24.52733 181 CYS A O 1
ATOM 2690 N N . ARG A 1 183 ? 13.64495 -5.87446 20.39577 1.000 19.52699 182 ARG A N 1
ATOM 2691 C CA . ARG A 1 183 ? 14.34120 -4.60337 20.27834 1.000 20.86888 182 ARG A CA 1
ATOM 2692 C C . ARG A 1 183 ? 15.66106 -4.73064 21.01940 1.000 19.08191 182 ARG A C 1
ATOM 2693 O O . ARG A 1 183 ? 15.67927 -5.07674 22.20544 1.000 21.12245 182 ARG A O 1
ATOM 2714 N N . LYS A 1 184 ? 16.75625 -4.47043 20.32083 1.000 19.86357 183 LYS A N 1
ATOM 2715 C CA . LYS A 1 184 ? 18.07947 -4.39609 20.92458 1.000 21.47459 183 LYS A CA 1
ATOM 2716 C C . LYS A 1 184 ? 18.39009 -2.92711 21.19352 1.000 19.43042 183 LYS A C 1
ATOM 2717 O O . LYS A 1 184 ? 18.33056 -2.10027 20.27992 1.000 21.41339 183 LYS A O 1
ATOM 2736 N N . VAL A 1 185 ? 18.69906 -2.60239 22.44702 1.000 20.97447 184 VAL A N 1
ATOM 2737 C CA . VAL A 1 185 ? 19.08290 -1.25063 22.84850 1.000 19.56697 184 VAL A CA 1
ATOM 2738 C C . VAL A 1 185 ? 20.59416 -1.22421 23.03044 1.000 21.14358 184 VAL A C 1
ATOM 2739 O O . VAL A 1 185 ? 21.14737 -2.03536 23.79207 1.000 20.00584 184 VAL A O 1
ATOM 2752 N N . GLU A 1 186 ? 21.26127 -0.29444 22.34272 1.000 20.88816 185 GLU A N 1
ATOM 2753 C CA . GLU A 1 186 ? 22.72314 -0.22312 22.34335 1.000 22.70350 185 GLU A CA 1
ATOM 2754 C C . GLU A 1 186 ? 23.24506 0.59243 23.53023 1.000 21.59630 185 GLU A C 1
ATOM 2755 O O . GLU A 1 186 ? 23.92341 1.61018 23.39608 1.000 25.34310 185 GLU A O 1
ATOM 2767 N N . GLN A 1 187 ? 22.91825 0.10104 24.72133 1.000 21.01352 186 GLN A N 1
ATOM 2768 C CA . GLN A 1 187 ? 23.50228 0.59848 25.95587 1.000 20.47810 186 GLN A CA 1
ATOM 2769 C C . GLN A 1 187 ? 23.63262 -0.57463 26.91547 1.000 19.75441 186 GLN A C 1
ATOM 2770 O O . GLN A 1 187 ? 22.93261 -1.58286 26.79381 1.000 19.77830 186 GLN A O 1
ATOM 2784 N N . VAL A 1 188 ? 24.55387 -0.44118 27.86537 1.000 20.67812 187 VAL A N 1
ATOM 2785 C CA . VAL A 1 188 ? 24.84114 -1.53085 28.78775 1.000 20.44985 187 VAL A CA 1
ATOM 2786 C C . VAL A 1 188 ? 23.68193 -1.67412 29.76450 1.000 19.17673 187 VAL A C 1
ATOM 2787 O O . VAL A 1 188 ? 23.36586 -0.74224 30.51554 1.000 22.81723 187 VAL A O 1
ATOM 2800 N N . PHE A 1 189 ? 23.06336 -2.85472 29.78367 1.000 17.94764 188 PHE A N 1
ATOM 2801 C CA . PHE A 1 189 ? 22.02436 -3.13549 30.76076 1.000 19.55187 188 PHE A CA 1
ATOM 2802 C C . PHE A 1 189 ? 22.58849 -3.81672 32.00186 1.000 20.48936 188 PHE A C 1
ATOM 2803 O O . PHE A 1 189 ? 22.07407 -3.60971 33.10353 1.000 20.50671 188 PHE A O 1
ATOM 2820 N N . VAL A 1 190 ? 23.61370 -4.65663 31.84254 1.000 21.52094 189 VAL A N 1
ATOM 2821 C CA . VAL A 1 190 ? 24.11627 -5.48486 32.93483 1.000 19.72825 189 VAL A CA 1
ATOM 2822 C C . VAL A 1 190 ? 25.63736 -5.48838 32.93485 1.000 20.37984 189 VAL A C 1
ATOM 2823 O O . VAL A 1 190 ? 26.27424 -5.52998 31.87583 1.000 21.43519 189 VAL A O 1
ATOM 2836 N N . GLU A 1 191 ? 26.21900 -5.46447 34.13582 1.000 21.11776 190 GLU A N 1
ATOM 2837 C CA . GLU A 1 191 ? 27.62774 -5.78411 34.34318 1.000 22.25925 190 GLU A CA 1
ATOM 2838 C C . GLU A 1 191 ? 27.66470 -7.19521 34.92918 1.000 28.73205 190 GLU A C 1
ATOM 2839 O O . GLU A 1 191 ? 27.17788 -7.42738 36.03913 1.000 27.91431 190 GLU A O 1
ATOM 2851 N N . PHE A 1 192 ? 28.23465 -8.13037 34.17170 1.000 28.42923 191 PHE A N 1
ATOM 2852 C CA . PHE A 1 192 ? 28.12139 -9.56792 34.41338 1.000 26.01215 191 PHE A CA 1
ATOM 2853 C C . PHE A 1 192 ? 29.30011 -10.02922 35.25811 1.000 28.38137 191 PHE A C 1
ATOM 2854 O O . PHE A 1 192 ? 30.45743 -9.82465 34.87990 1.000 33.82578 191 PHE A O 1
ATOM 2871 N N . GLY A 1 193 ? 29.00383 -10.65824 36.39325 1.000 32.15968 192 GLY A N 1
ATOM 2872 C CA . GLY A 1 193 ? 30.06081 -11.09548 37.28779 1.000 38.04975 192 GLY A CA 1
ATOM 2873 C C . GLY A 1 193 ? 30.78722 -12.31545 36.74652 1.000 33.58339 192 GLY A C 1
ATOM 2874 O O . GLY A 1 193 ? 30.18184 -13.23071 36.18569 1.000 34.91999 192 GLY A O 1
ATOM 2878 N N . THR A 1 194 ? 32.11012 -12.33027 36.94076 1.000 39.93984 193 THR A N 1
ATOM 2879 C CA . THR A 1 194 ? 32.96694 -13.37974 36.40523 1.000 41.85015 193 THR A CA 1
ATOM 2880 C C . THR A 1 194 ? 33.71246 -14.16876 37.47334 1.000 55.72587 193 THR A C 1
ATOM 2881 O O . THR A 1 194 ? 34.49259 -15.06425 37.12644 1.000 60.92270 193 THR A O 1
ATOM 2892 N N . GLU A 1 195 ? 33.50358 -13.87112 38.74976 1.000 49.98352 194 GLU A N 1
ATOM 2893 C CA . GLU A 1 195 ? 34.17967 -14.59589 39.81875 1.000 61.97559 194 GLU A CA 1
ATOM 2894 C C . GLU A 1 195 ? 33.48167 -15.93039 40.07381 1.000 65.29668 194 GLU A C 1
ATOM 2895 O O . GLU A 1 195 ? 33.80083 -16.94395 39.45164 1.000 67.46560 194 GLU A O 1
ATOM 2907 N N . THR A 1 200 ? 34.00168 -24.18978 33.87652 1.000 64.61374 199 THR A N 1
ATOM 2908 C CA . THR A 1 200 ? 33.41821 -25.38442 33.27110 1.000 80.06871 199 THR A CA 1
ATOM 2909 C C . THR A 1 200 ? 34.28636 -25.88533 32.11840 1.000 83.33783 199 THR A C 1
ATOM 2910 O O . THR A 1 200 ? 34.97561 -25.10350 31.46556 1.000 79.03630 199 THR A O 1
ATOM 2920 N N . ASN A 1 201 ? 34.26010 -27.19157 31.88054 1.000 77.14236 200 ASN A N 1
ATOM 2921 C CA . ASN A 1 201 ? 35.06551 -27.78749 30.82397 1.000 69.67435 200 ASN A CA 1
ATOM 2922 C C . ASN A 1 201 ? 34.60009 -27.25555 29.47273 1.000 65.26401 200 ASN A C 1
ATOM 2923 O O . ASN A 1 201 ? 33.42405 -27.44296 29.11233 1.000 63.87325 200 ASN A O 1
ATOM 2934 N N . PRO A 1 202 ? 35.46854 -26.59170 28.70145 1.000 73.46812 201 PRO A N 1
ATOM 2935 C CA . PRO A 1 202 ? 34.99991 -25.99591 27.43808 1.000 61.82431 201 PRO A CA 1
ATOM 2936 C C . PRO A 1 202 ? 34.41273 -27.01783 26.48429 1.000 51.52495 201 PRO A C 1
ATOM 2937 O O . PRO A 1 202 ? 33.52120 -26.68172 25.69449 1.000 48.42864 201 PRO A O 1
ATOM 2948 N N . GLU A 1 203 ? 34.88314 -28.26478 26.53977 1.000 50.40596 202 GLU A N 1
ATOM 2949 C CA . GLU A 1 203 ? 34.32637 -29.30043 25.67602 1.000 53.62993 202 GLU A CA 1
ATOM 2950 C C . GLU A 1 203 ? 32.84332 -29.51687 25.96299 1.000 48.27335 202 GLU A C 1
ATOM 2951 O O . GLU A 1 203 ? 32.05851 -29.79494 25.04774 1.000 41.43845 202 GLU A O 1
ATOM 2963 N N . GLU A 1 204 ? 32.43531 -29.39466 27.23016 1.000 42.70511 203 GLU A N 1
ATOM 2964 C CA . GLU A 1 204 ? 31.01893 -29.54412 27.55303 1.000 44.85193 203 GLU A CA 1
ATOM 2965 C C . GLU A 1 204 ? 30.20245 -28.40139 26.96508 1.000 32.27256 203 GLU A C 1
ATOM 2966 O O . GLU A 1 204 ? 29.07973 -28.60729 26.48718 1.000 32.55128 203 GLU A O 1
ATOM 2978 N N . ILE A 1 205 ? 30.74286 -27.18401 27.01651 1.000 31.10366 204 ILE A N 1
ATOM 2979 C CA . ILE A 1 205 ? 30.04966 -26.03571 26.44922 1.000 31.81872 204 ILE A CA 1
ATOM 2980 C C . ILE A 1 205 ? 29.92269 -26.19444 24.94149 1.000 26.88132 204 ILE A C 1
ATOM 2981 O O . ILE A 1 205 ? 28.86715 -25.91020 24.35956 1.000 26.52474 204 ILE A O 1
ATOM 2997 N N . ILE A 1 206 ? 30.98964 -26.66160 24.29086 1.000 34.25795 205 ILE A N 1
ATOM 2998 C CA . ILE A 1 206 ? 30.96064 -26.85092 22.84203 1.000 30.95812 205 ILE A CA 1
ATOM 2999 C C . ILE A 1 206 ? 29.90301 -27.88060 22.46757 1.000 33.47535 205 ILE A C 1
ATOM 3000 O O . ILE A 1 206 ? 29.12446 -27.68679 21.52614 1.000 26.47653 205 ILE A O 1
ATOM 3016 N N . ALA A 1 207 ? 29.85996 -28.99369 23.20179 1.000 27.71366 206 ALA A N 1
ATOM 3017 C CA . ALA A 1 207 ? 28.89946 -30.04977 22.89620 1.000 28.78848 206 ALA A CA 1
ATOM 3018 C C . ALA A 1 207 ? 27.47039 -29.52682 22.97032 1.000 29.76143 206 ALA A C 1
ATOM 3019 O O . ALA A 1 207 ? 26.64320 -29.81147 22.09466 1.000 26.15682 206 ALA A O 1
ATOM 3026 N N . GLU A 1 208 ? 27.15348 -28.76580 24.02187 1.000 21.46905 207 GLU A N 1
ATOM 3027 C CA . GLU A 1 208 ? 25.80652 -28.21281 24.13495 1.000 19.69375 207 GLU A CA 1
ATOM 3028 C C . GLU A 1 208 ? 25.52247 -27.21463 23.02036 1.000 19.79191 207 GLU A C 1
ATOM 3029 O O . GLU A 1 208 ? 24.43660 -27.22416 22.42940 1.000 19.57317 207 GLU A O 1
ATOM 3041 N N . ALA A 1 209 ? 26.48675 -26.34387 22.72044 1.000 19.40841 208 ALA A N 1
ATOM 3042 C CA . ALA A 1 209 ? 26.26327 -25.32290 21.70114 1.000 20.36991 208 ALA A CA 1
ATOM 3043 C C . ALA A 1 209 ? 26.00554 -25.95609 20.33942 1.000 18.98436 208 ALA A C 1
ATOM 3044 O O . ALA A 1 209 ? 25.15474 -25.48284 19.57693 1.000 20.23325 208 ALA A O 1
ATOM 3051 N N . CYS A 1 210 ? 26.72958 -27.02872 20.01235 1.000 19.73574 209 CYS A N 1
ATOM 3052 C CA . CYS A 1 210 ? 26.48499 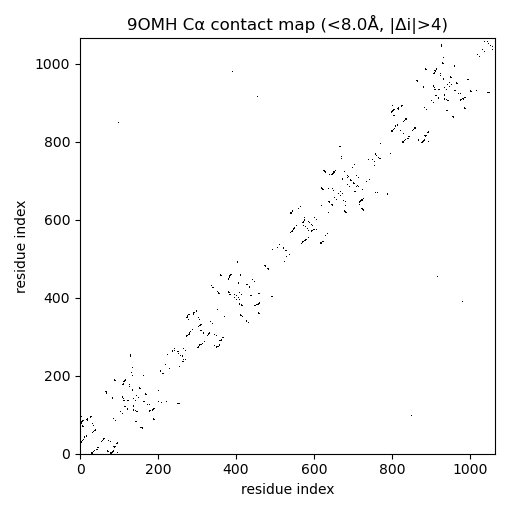-27.71016 18.74562 1.000 18.28339 209 CYS A CA 1
ATOM 3053 C C . CYS A 1 210 ? 25.11243 -28.36886 18.73513 1.000 20.12940 209 CYS A C 1
ATOM 3054 O O . CYS A 1 210 ? 24.41252 -28.34397 17.71605 1.000 20.48743 209 CYS A O 1
ATOM 3062 N N . SER A 1 211 ? 24.71911 -28.97622 19.85770 1.000 19.96590 210 SER A N 1
ATOM 3063 C CA . SER A 1 211 ? 23.39441 -29.58048 19.95659 1.000 19.43907 210 SER A CA 1
ATOM 3064 C C . SER A 1 211 ? 22.29079 -28.54778 19.74894 1.000 21.28439 210 SER A C 1
ATOM 3065 O O . SER A 1 211 ? 21.29037 -28.82606 19.07706 1.000 22.31170 210 SER A O 1
ATOM 3073 N N . VAL A 1 212 ? 22.44546 -27.35449 20.32600 1.000 18.94945 211 VAL A N 1
ATOM 3074 C CA . VAL A 1 212 ? 21.44995 -26.30126 20.13495 1.000 19.15112 211 VAL A CA 1
ATOM 3075 C C . VAL A 1 212 ? 21.29348 -25.98098 18.64978 1.000 18.50102 211 VAL A C 1
ATOM 3076 O O . VAL A 1 212 ? 20.17757 -25.85520 18.13426 1.000 19.24587 211 VAL A O 1
ATOM 3089 N N . ILE A 1 213 ? 22.41496 -25.84988 17.93556 1.000 16.88111 212 ILE A N 1
ATOM 3090 C CA . ILE A 1 213 ? 22.36060 -25.52307 16.51091 1.000 17.30542 212 ILE A CA 1
ATOM 3091 C C . ILE A 1 213 ? 21.70262 -26.64784 15.72622 1.000 19.98299 212 ILE A C 1
ATOM 3092 O O . ILE A 1 213 ? 20.92720 -26.40652 14.79086 1.000 19.70296 212 ILE A O 1
ATOM 3108 N N . GLN A 1 214 ? 21.99105 -27.89123 16.09517 1.000 19.60572 213 GLN A N 1
ATOM 3109 C CA . GLN A 1 214 ? 21.37257 -29.01693 15.41772 1.000 21.63383 213 GLN A CA 1
ATOM 3110 C C . GLN A 1 214 ? 19.88008 -29.08721 15.67473 1.000 24.63392 213 GLN A C 1
ATOM 3111 O O . GLN A 1 214 ? 19.15148 -29.66041 14.86011 1.000 24.85916 213 GLN A O 1
ATOM 3125 N N . ARG A 1 215 ? 19.41428 -28.51695 16.77697 1.000 21.93475 214 ARG A N 1
ATOM 3126 C CA . ARG A 1 215 ? 17.98914 -28.46207 17.03732 1.000 23.01273 214 ARG A CA 1
ATOM 3127 C C . ARG A 1 215 ? 17.28810 -27.50848 16.09445 1.000 25.19809 214 ARG A C 1
ATOM 3128 O O . ARG A 1 215 ? 16.09511 -27.68644 15.82742 1.000 28.78161 214 ARG A O 1
ATOM 3149 N N . ASN A 1 216 ? 18.01338 -26.53076 15.55305 1.000 20.47500 215 ASN A N 1
ATOM 3150 C CA . ASN A 1 216 ? 17.45129 -25.68362 14.51429 1.000 20.95380 215 ASN A CA 1
ATOM 3151 C C . ASN A 1 216 ? 17.54886 -26.34750 13.14675 1.000 20.54648 215 ASN A C 1
ATOM 3152 O O . ASN A 1 216 ? 16.63840 -26.20931 12.32234 1.000 24.14176 215 ASN A O 1
ATOM 3163 N N . PHE A 1 217 ? 18.65579 -27.05144 12.89031 1.000 20.87924 216 PHE A N 1
ATOM 3164 C CA . PHE A 1 217 ? 19.00376 -27.58101 11.56725 1.000 19.80362 216 PHE A CA 1
ATOM 3165 C C . PHE A 1 217 ? 19.42159 -29.03237 11.76358 1.000 19.59938 216 PHE A C 1
ATOM 3166 O O . PHE A 1 217 ? 20.61627 -29.34681 11.84054 1.000 21.15491 216 PHE A O 1
ATOM 3183 N N . PRO A 1 218 ? 18.44973 -29.94245 11.85970 1.000 20.04589 217 PRO A N 1
ATOM 3184 C CA . PRO A 1 218 ? 18.75781 -31.33039 12.26275 1.000 20.60229 217 PRO A CA 1
ATOM 3185 C C . PRO A 1 218 ? 19.51567 -32.13307 11.22167 1.000 23.26236 217 PRO A C 1
ATOM 3186 O O . PRO A 1 218 ? 19.94967 -33.25450 11.53214 1.000 25.43069 217 PRO A O 1
ATOM 3197 N N . PHE A 1 219 ? 19.65677 -31.62387 10.00094 1.000 23.32256 218 PHE A N 1
ATOM 3198 C CA . PHE A 1 219 ? 20.44368 -32.28653 8.97262 1.000 21.81390 218 PHE A CA 1
ATOM 3199 C C . PHE A 1 219 ? 21.94401 -32.12843 9.18284 1.000 23.79121 218 PHE A C 1
ATOM 3200 O O . PHE A 1 219 ? 22.71788 -32.83425 8.53105 1.000 25.23640 218 PHE A O 1
ATOM 3217 N N . LEU A 1 220 ? 22.37699 -31.25449 10.09133 1.000 22.69654 219 LEU A N 1
ATOM 3218 C CA . LEU A 1 220 ? 23.79950 -31.00768 10.26666 1.000 22.79179 219 LEU A CA 1
ATOM 3219 C C . LEU A 1 220 ? 24.43875 -32.09334 11.11871 1.000 25.26883 219 LEU A C 1
ATOM 3220 O O . LEU A 1 220 ? 23.86114 -32.54214 12.11016 1.000 23.78269 219 LEU A O 1
ATOM 3236 N N . LEU A 1 221 ? 25.63764 -32.51555 10.72670 1.000 27.79006 220 LEU A N 1
ATOM 3237 C CA . LEU A 1 221 ? 26.46442 -33.29944 11.62693 1.000 26.32909 220 LEU A CA 1
ATOM 3238 C C . LEU A 1 221 ? 27.01834 -32.39702 12.72570 1.000 23.24672 220 LEU A C 1
ATOM 3239 O O . LEU A 1 221 ? 27.12760 -31.17732 12.56699 1.000 23.69993 220 LEU A O 1
ATOM 3255 N N . LYS A 1 222 ? 27.38615 -33.01058 13.85082 1.000 23.52613 221 LYS A N 1
ATOM 3256 C CA . LYS A 1 222 ? 27.90774 -32.23031 14.97044 1.000 23.73561 221 LYS A CA 1
ATOM 3257 C C . LYS A 1 222 ? 29.12663 -31.41480 14.55833 1.000 27.16372 221 LYS A C 1
ATOM 3258 O O . LYS A 1 222 ? 29.25772 -30.24320 14.93394 1.000 24.87066 221 LYS A O 1
ATOM 3277 N N . GLU A 1 223 ? 30.02749 -32.01316 13.77956 1.000 25.51891 222 GLU A N 1
ATOM 3278 C CA . GLU A 1 223 ? 31.23397 -31.30776 13.36749 1.000 25.52315 222 GLU A CA 1
ATOM 3279 C C . GLU A 1 223 ? 30.90725 -30.13292 12.45570 1.000 27.20228 222 GLU A C 1
ATOM 3280 O O . GLU A 1 223 ? 31.63149 -29.12924 12.45448 1.000 25.22644 222 GLU A O 1
ATOM 3292 N N . GLU A 1 224 ? 29.82150 -30.23318 11.68815 1.000 23.66833 223 GLU A N 1
ATOM 3293 C CA . GLU A 1 224 ? 29.41360 -29.13935 10.81408 1.000 24.77480 223 GLU A CA 1
ATOM 3294 C C . GLU A 1 224 ? 28.77326 -28.00666 11.60484 1.000 22.77887 223 GLU A C 1
ATOM 3295 O O . GLU A 1 224 ? 29.02206 -26.82915 11.31661 1.000 23.30649 223 GLU A O 1
ATOM 3307 N N . ALA A 1 225 ? 27.95296 -28.34070 12.60253 1.000 21.19068 224 ALA A N 1
ATOM 3308 C CA . ALA A 1 225 ? 27.46113 -27.31553 13.51601 1.000 20.14258 224 ALA A CA 1
ATOM 3309 C C . ALA A 1 225 ? 28.61883 -26.58633 14.18676 1.000 23.10790 224 ALA A C 1
ATOM 3310 O O . ALA A 1 225 ? 28.61331 -25.35281 14.28670 1.000 22.42499 224 ALA A O 1
ATOM 3317 N N . LYS A 1 226 ? 29.63028 -27.33178 14.63897 1.000 21.64139 225 LYS A N 1
ATOM 3318 C CA . LYS A 1 226 ? 30.78507 -26.70100 15.26817 1.000 23.73479 225 LYS A CA 1
ATOM 3319 C C . LYS A 1 226 ? 31.51277 -25.77828 14.29603 1.000 25.78047 225 LYS A C 1
ATOM 3320 O O . LYS A 1 226 ? 31.93009 -24.67431 14.66850 1.000 23.51380 225 LYS A O 1
ATOM 3339 N N . TYR A 1 227 ? 31.68747 -26.21728 13.04925 1.000 22.09354 226 TYR A N 1
ATOM 3340 C CA . TYR A 1 227 ? 32.36961 -25.38524 12.06367 1.000 20.91812 226 TYR A CA 1
ATOM 3341 C C . TYR A 1 227 ? 31.62498 -24.07624 11.84625 1.000 22.57669 226 TYR A C 1
ATOM 3342 O O . TYR A 1 227 ? 32.23929 -23.00478 11.78116 1.000 23.52621 226 TYR A O 1
ATOM 3360 N N . LEU A 1 228 ? 30.29572 -24.13617 11.75458 1.000 20.12093 227 LEU A N 1
ATOM 3361 C CA . LEU A 1 228 ? 29.52288 -22.91762 11.54441 1.000 21.06849 227 LEU A CA 1
ATOM 3362 C C . LEU A 1 228 ? 29.61788 -21.98460 12.74297 1.000 21.60248 227 LEU A C 1
ATOM 3363 O O . LEU A 1 228 ? 29.79547 -20.76998 12.58056 1.000 22.12764 227 LEU A O 1
ATOM 3379 N N . LEU A 1 229 ? 29.49773 -22.53165 13.95426 1.000 20.93110 228 LEU A N 1
ATOM 3380 C CA . LEU A 1 229 ? 29.59682 -21.71236 15.15754 1.000 21.96647 228 LEU A CA 1
ATOM 3381 C C . LEU A 1 229 ? 30.95433 -21.03044 15.23960 1.000 22.57284 228 LEU A C 1
ATOM 3382 O O . LEU A 1 229 ? 31.05152 -19.83302 15.52956 1.000 22.73444 228 LEU A O 1
ATOM 3398 N N . TYR A 1 230 ? 32.02175 -21.79330 15.01653 1.000 23.91586 229 TYR A N 1
ATOM 3399 C CA . TYR A 1 230 ? 33.35914 -21.21600 15.08032 1.000 23.98980 229 TYR A CA 1
ATOM 3400 C C . TYR A 1 230 ? 33.56186 -20.19149 13.96973 1.000 25.32189 229 TYR A C 1
ATOM 3401 O O . TYR A 1 230 ? 34.20467 -19.15619 14.17941 1.000 25.32623 229 TYR A O 1
ATOM 3419 N N . GLY A 1 231 ? 32.98883 -20.44160 12.79168 1.000 21.72594 230 GLY A N 1
ATOM 3420 C CA . GLY A 1 231 ? 33.12849 -19.48809 11.70368 1.000 23.47196 230 GLY A CA 1
ATOM 3421 C C . GLY A 1 231 ? 32.48012 -18.15249 12.01515 1.000 25.33342 230 GLY A C 1
ATOM 3422 O O . GLY A 1 231 ? 33.09327 -17.09530 11.85587 1.000 25.73912 230 GLY A O 1
ATOM 3426 N N . VAL A 1 232 ? 31.22840 -18.18213 12.47441 1.000 23.01205 231 VAL A N 1
ATOM 3427 C CA . VAL A 1 232 ? 30.51241 -16.92954 12.70058 1.000 26.72191 231 VAL A CA 1
ATOM 3428 C C . VAL A 1 232 ? 31.09729 -16.15817 13.87966 1.000 27.60412 231 VAL A C 1
ATOM 3429 O O . VAL A 1 232 ? 31.07961 -14.92097 13.88204 1.000 30.04179 231 VAL A O 1
ATOM 3442 N N . ARG A 1 233 ? 31.64554 -16.85756 14.87864 1.000 23.32334 232 ARG A N 1
ATOM 3443 C CA . ARG A 1 233 ? 32.22732 -16.21942 16.05216 1.000 26.31528 232 ARG A CA 1
ATOM 3444 C C . ARG A 1 233 ? 33.64253 -15.71144 15.80719 1.000 27.30996 232 ARG A C 1
ATOM 3445 O O . ARG A 1 233 ? 34.17913 -14.98339 16.65134 1.000 31.52273 232 ARG A O 1
ATOM 3466 N N . GLY A 1 234 ? 34.24425 -16.05398 14.67086 1.000 27.53655 233 GLY A N 1
ATOM 3467 C CA . GLY A 1 234 ? 35.60516 -15.64240 14.40339 1.000 30.19342 233 GLY A CA 1
ATOM 3468 C C . GLY A 1 234 ? 36.64364 -16.49248 15.08650 1.000 28.44002 233 GLY A C 1
ATOM 3469 O O . GLY A 1 234 ? 37.78414 -16.04857 15.25396 1.000 32.81664 233 GLY A O 1
ATOM 3473 N N . TRP A 1 235 ? 36.28211 -17.71121 15.47835 1.000 28.85348 234 TRP A N 1
ATOM 3474 C CA . TRP A 1 235 ? 37.19038 -18.62843 16.14151 1.000 29.87553 234 TRP A CA 1
ATOM 3475 C C . TRP A 1 235 ? 37.80518 -19.64860 15.19179 1.000 31.50659 234 TRP A C 1
ATOM 3476 O O . TRP A 1 235 ? 38.73664 -20.35780 15.58728 1.000 36.79540 234 TRP A O 1
ATOM 3497 N N . GLY A 1 236 ? 37.29827 -19.75659 13.96575 1.000 27.97259 235 GLY A N 1
ATOM 3498 C CA . GLY A 1 236 ? 37.73010 -20.80281 13.06319 1.000 28.76438 235 GLY A CA 1
ATOM 3499 C C . GLY A 1 236 ? 37.60204 -20.36549 11.62113 1.000 27.62030 235 GLY A C 1
ATOM 3500 O O . GLY A 1 236 ? 37.04631 -19.30852 11.31105 1.000 30.98383 235 GLY A O 1
ATOM 3504 N N . GLU A 1 237 ? 38.12364 -21.20824 10.73401 1.000 26.42582 236 GLU A N 1
ATOM 3505 C CA . GLU A 1 237 ? 38.14877 -20.88793 9.31706 1.000 28.17116 236 GLU A CA 1
ATOM 3506 C C . GLU A 1 237 ? 36.73996 -20.92323 8.72590 1.000 27.61532 236 GLU A C 1
ATOM 3507 O O . GLU A 1 237 ? 35.79144 -21.45256 9.31653 1.000 30.01644 236 GLU A O 1
ATOM 3519 N N . THR A 1 238 ? 36.61311 -20.34365 7.52968 1.000 26.16651 237 THR A N 1
ATOM 3520 C CA . THR A 1 238 ? 35.33202 -20.26562 6.83733 1.000 31.04418 237 THR A CA 1
ATOM 3521 C C . THR A 1 238 ? 35.41679 -20.75036 5.39242 1.000 31.51251 237 THR A C 1
ATOM 3522 O O . THR A 1 238 ? 34.50219 -20.48801 4.60548 1.000 31.43432 237 THR A O 1
ATOM 3533 N N . SER A 1 239 ? 36.48555 -21.45576 5.02208 1.000 28.76586 238 SER A N 1
ATOM 3534 C CA . SER A 1 239 ? 36.66635 -21.82594 3.62200 1.000 33.26477 238 SER A CA 1
ATOM 3535 C C . SER A 1 239 ? 35.69117 -22.90387 3.16515 1.000 31.87617 238 SER A C 1
ATOM 3536 O O . SER A 1 239 ? 35.48768 -23.05559 1.95627 1.000 32.85418 238 SER A O 1
ATOM 3544 N N . ARG A 1 240 ? 35.07369 -23.63594 4.09035 1.000 28.59321 239 ARG A N 1
ATOM 3545 C CA . ARG A 1 240 ? 34.13231 -24.69054 3.73950 1.000 27.97839 239 ARG A CA 1
ATOM 3546 C C . ARG A 1 240 ? 32.67580 -24.23152 3.75049 1.000 27.77482 239 ARG A C 1
ATOM 3547 O O . ARG A 1 240 ? 31.78723 -25.04912 3.49236 1.000 28.79830 239 ARG A O 1
ATOM 3568 N N . ILE A 1 241 ? 32.40503 -22.95587 4.04248 1.000 27.18308 240 ILE A N 1
ATOM 3569 C CA . ILE A 1 241 ? 31.01771 -22.51226 4.17097 1.000 25.83010 240 ILE A CA 1
ATOM 3570 C C . ILE A 1 241 ? 30.24459 -22.76140 2.87991 1.000 26.29315 240 ILE A C 1
ATOM 3571 O O . ILE A 1 241 ? 29.10411 -23.23859 2.90735 1.000 25.59708 240 ILE A O 1
ATOM 3587 N N . GLU A 1 242 ? 30.84045 -22.42966 1.73108 1.000 28.00437 241 GLU A N 1
ATOM 3588 C CA . GLU A 1 242 ? 30.14307 -22.62561 0.46396 1.000 29.07272 241 GLU A CA 1
ATOM 3589 C C . GLU A 1 242 ? 29.81308 -24.09554 0.23699 1.000 30.14079 241 GLU A C 1
ATOM 3590 O O . GLU A 1 242 ? 28.73927 -24.42828 -0.27838 1.000 29.47899 241 GLU A O 1
ATOM 3602 N N . GLN A 1 243 ? 30.73777 -24.98989 0.59061 1.000 29.24203 242 GLN A N 1
ATOM 3603 C CA . GLN A 1 243 ? 30.47084 -26.41962 0.46906 1.000 32.77553 242 GLN A CA 1
ATOM 3604 C C . GLN A 1 243 ? 29.30239 -26.84445 1.35125 1.000 25.55851 242 GLN A C 1
ATOM 3605 O O . GLN A 1 243 ? 28.45207 -27.63512 0.92675 1.000 28.16149 242 GLN A O 1
ATOM 3619 N N . ILE A 1 244 ? 29.25242 -26.34877 2.59257 1.000 24.83443 243 ILE A N 1
ATOM 3620 C CA . ILE A 1 244 ? 28.14052 -26.67949 3.48371 1.000 22.72122 243 ILE A CA 1
ATOM 3621 C C . ILE A 1 244 ? 26.83411 -26.13519 2.92175 1.000 29.61053 243 ILE A C 1
ATOM 3622 O O . ILE A 1 244 ? 25.78160 -26.78190 3.00469 1.000 24.67384 243 ILE A O 1
ATOM 3638 N N . LEU A 1 245 ? 26.88567 -24.94141 2.33104 1.000 26.86848 244 LEU A N 1
ATOM 3639 C CA . LEU A 1 245 ? 25.69310 -24.34092 1.74819 1.000 26.00459 244 LEU A CA 1
ATOM 3640 C C . LEU A 1 245 ? 25.18607 -25.15510 0.56821 1.000 27.41773 244 LEU A C 1
ATOM 3641 O O . LEU A 1 245 ? 23.97482 -25.34846 0.42335 1.000 26.88412 244 LEU A O 1
ATOM 3657 N N . ARG A 1 246 ? 26.09186 -25.65103 -0.27858 1.000 25.65402 245 ARG A N 1
ATOM 3658 C CA . ARG A 1 246 ? 25.65214 -26.48260 -1.39194 1.000 28.33799 245 ARG A CA 1
ATOM 3659 C C . ARG A 1 246 ? 25.13719 -27.83082 -0.90899 1.000 28.90007 245 ARG A C 1
ATOM 3660 O O . ARG A 1 246 ? 24.23005 -28.40700 -1.52027 1.000 30.06365 245 ARG A O 1
ATOM 3681 N N . LYS A 1 247 ? 25.69882 -28.34641 0.18232 1.000 26.59954 246 LYS A N 1
ATOM 3682 C CA . LYS A 1 247 ? 25.28954 -29.65690 0.66727 1.000 28.97832 246 LYS A CA 1
ATOM 3683 C C . LYS A 1 247 ? 23.86080 -29.63218 1.18258 1.000 25.22549 246 LYS A C 1
ATOM 3684 O O . LYS A 1 247 ? 23.10437 -30.59149 0.97595 1.000 27.28471 246 LYS A O 1
ATOM 3703 N N . TYR A 1 248 ? 23.47679 -28.55480 1.87507 1.000 24.22671 247 TYR A N 1
ATOM 3704 C CA . TYR A 1 248 ? 22.21936 -28.54731 2.59550 1.000 21.75271 247 TYR A CA 1
ATOM 3705 C C . TYR A 1 248 ? 21.24272 -27.45523 2.19316 1.000 22.04824 247 TYR A C 1
ATOM 3706 O O . TYR A 1 248 ? 20.13112 -27.41464 2.73825 1.000 23.02819 247 TYR A O 1
ATOM 3724 N N . GLY A 1 249 ? 21.61371 -26.56738 1.27248 1.000 24.95988 248 GLY A N 1
ATOM 3725 C CA . GLY A 1 249 ? 20.72981 -25.46159 0.94096 1.000 27.57808 248 GLY A CA 1
ATOM 3726 C C . GLY A 1 249 ? 19.34168 -25.92645 0.54274 1.000 26.69257 248 GLY A C 1
ATOM 3727 O O . GLY A 1 249 ? 18.34041 -25.28455 0.87356 1.000 27.79224 248 GLY A O 1
ATOM 3731 N N . HIS A 1 250 ? 19.26197 -27.06184 -0.15113 1.000 24.38231 249 HIS A N 1
ATOM 3732 C CA . HIS A 1 250 ? 17.97244 -27.59770 -0.55991 1.000 26.37978 249 HIS A CA 1
ATOM 3733 C C . HIS A 1 250 ? 17.09227 -27.95033 0.62784 1.000 28.13177 249 HIS A C 1
ATOM 3734 O O . HIS A 1 250 ? 15.86957 -28.04061 0.47057 1.000 30.52464 249 HIS A O 1
ATOM 3748 N N . GLU A 1 251 ? 17.68399 -28.15075 1.80913 1.000 26.96207 250 GLU A N 1
ATOM 3749 C CA . GLU A 1 251 ? 16.90889 -28.60750 2.95431 1.000 26.86630 250 GLU A CA 1
ATOM 3750 C C . GLU A 1 251 ? 16.01263 -27.50957 3.51819 1.000 28.30247 250 GLU A C 1
ATOM 3751 O O . GLU A 1 251 ? 14.92762 -27.80445 4.03813 1.000 32.42220 250 GLU A O 1
ATOM 3763 N N . SER A 1 252 ? 16.44040 -26.25054 3.44144 1.000 24.63752 251 SER A N 1
ATOM 3764 C CA . SER A 1 252 ? 15.79812 -25.21136 4.24344 1.000 30.37035 251 SER A CA 1
ATOM 3765 C C . SER A 1 252 ? 16.14764 -23.82461 3.73599 1.000 23.91359 251 SER A C 1
ATOM 3766 O O . SER A 1 252 ? 17.32410 -23.44741 3.71565 1.000 25.34034 251 SER A O 1
ATOM 3774 N N . VAL A 1 253 ? 15.12157 -23.04899 3.37761 1.000 26.27852 252 VAL A N 1
ATOM 3775 C CA . VAL A 1 253 ? 15.34681 -21.64987 3.02900 1.000 25.48045 252 VAL A CA 1
ATOM 3776 C C . VAL A 1 253 ? 15.87730 -20.87828 4.23468 1.000 22.90067 252 VAL A C 1
ATOM 3777 O O . VAL A 1 253 ? 16.71263 -19.97742 4.09748 1.000 23.55271 252 VAL A O 1
ATOM 3790 N N . LEU A 1 254 ? 15.40280 -21.21832 5.43542 1.000 23.23715 253 LEU A N 1
ATOM 3791 C CA . LEU A 1 254 ? 15.89296 -20.54273 6.63580 1.000 21.97982 253 LEU A CA 1
ATOM 3792 C C . LEU A 1 254 ? 17.39458 -20.73451 6.80591 1.000 21.41340 253 LEU A C 1
ATOM 3793 O O . LEU A 1 254 ? 18.10797 -19.79647 7.19958 1.000 21.17598 253 LEU A O 1
ATOM 3809 N N . PHE A 1 255 ? 17.88853 -21.94227 6.51786 1.000 20.97086 254 PHE A N 1
ATOM 3810 C CA . PHE A 1 255 ? 19.31875 -22.21958 6.59795 1.000 19.16038 254 PHE A CA 1
ATOM 3811 C C . PHE A 1 255 ? 20.09699 -21.37914 5.59569 1.000 19.82688 254 PHE A C 1
ATOM 3812 O O . PHE A 1 255 ? 21.15184 -20.82603 5.92293 1.000 19.20979 254 PHE A O 1
ATOM 3829 N N . VAL A 1 256 ? 19.61291 -21.30084 4.35150 1.000 22.44155 255 VAL A N 1
ATOM 3830 C CA . VAL A 1 256 ? 20.28417 -20.46473 3.35481 1.000 21.31586 255 VAL A CA 1
ATOM 3831 C C . VAL A 1 256 ? 20.34130 -19.01853 3.83563 1.000 20.63740 255 VAL A C 1
ATOM 3832 O O . VAL A 1 256 ? 21.38308 -18.35387 3.75372 1.000 21.30294 255 VAL A O 1
ATOM 3845 N N . THR A 1 257 ? 19.21575 -18.51465 4.35036 1.000 21.05347 256 THR A N 1
ATOM 3846 C CA . THR A 1 257 ? 19.17184 -17.14837 4.86069 1.000 23.36473 256 THR A CA 1
ATOM 3847 C C . THR A 1 257 ? 20.14609 -16.96419 6.01614 1.000 21.62252 256 THR A C 1
ATOM 3848 O O . THR A 1 257 ? 20.82087 -15.93192 6.11091 1.000 21.95261 256 THR A O 1
ATOM 3859 N N . ALA A 1 258 ? 20.22912 -17.94825 6.91280 1.000 21.75642 257 ALA A N 1
ATOM 3860 C CA . ALA A 1 258 ? 21.14349 -17.81813 8.04075 1.000 20.63660 257 ALA A CA 1
ATOM 3861 C C . ALA A 1 258 ? 22.58655 -17.71925 7.56389 1.000 20.70693 257 ALA A C 1
ATOM 3862 O O . ALA A 1 258 ? 23.36063 -16.89833 8.06571 1.000 20.72343 257 ALA A O 1
ATOM 3869 N N . LEU A 1 259 ? 22.97724 -18.55406 6.60391 1.000 20.35749 258 LEU A N 1
ATOM 3870 C CA . LEU A 1 259 ? 24.36345 -18.51818 6.15492 1.000 20.28454 258 LEU A CA 1
ATOM 3871 C C . LEU A 1 259 ? 24.65496 -17.25826 5.35138 1.000 22.22357 258 LEU A C 1
ATOM 3872 O O . LEU A 1 259 ? 25.75935 -16.71340 5.42908 1.000 23.26486 258 LEU A O 1
ATOM 3888 N N . GLN A 1 260 ? 23.69562 -16.77949 4.56045 1.000 20.36060 259 GLN A N 1
ATOM 3889 C CA . GLN A 1 260 ? 23.98116 -15.58170 3.77462 1.000 21.37870 259 GLN A CA 1
ATOM 3890 C C . GLN A 1 260 ? 24.07038 -14.34263 4.65769 1.000 24.78906 259 GLN A C 1
ATOM 3891 O O . GLN A 1 260 ? 24.84335 -13.42655 4.35465 1.000 27.68656 259 GLN A O 1
ATOM 3905 N N . GLU A 1 261 ? 23.32486 -14.31496 5.76741 1.000 22.22179 260 GLU A N 1
ATOM 3906 C CA . GLU A 1 261 ? 23.44545 -13.21955 6.72407 1.000 23.60943 260 GLU A CA 1
ATOM 3907 C C . GLU A 1 261 ? 24.75539 -13.30870 7.49909 1.000 21.56257 260 GLU A C 1
ATOM 3908 O O . GLU A 1 261 ? 25.43851 -12.29415 7.69987 1.000 24.86917 260 GLU A O 1
ATOM 3920 N N . ALA A 1 262 ? 25.11306 -14.51555 7.95231 1.000 23.19356 261 ALA A N 1
ATOM 3921 C CA . ALA A 1 262 ? 26.31411 -14.68758 8.76233 1.000 24.64600 261 ALA A CA 1
ATOM 3922 C C . ALA A 1 262 ? 27.59170 -14.52253 7.94999 1.000 23.46563 261 ALA A C 1
ATOM 3923 O O . ALA A 1 262 ? 28.59656 -14.02907 8.47614 1.000 26.66779 261 ALA A O 1
ATOM 3930 N N . PHE A 1 263 ? 27.58029 -14.92091 6.67945 1.000 25.08211 262 PHE A N 1
ATOM 3931 C CA . PHE A 1 263 ? 28.77275 -14.91098 5.83336 1.000 26.24348 262 PHE A CA 1
ATOM 3932 C C . PHE A 1 263 ? 28.42924 -14.20757 4.52878 1.000 26.40064 262 PHE A C 1
ATOM 3933 O O . PHE A 1 263 ? 28.17089 -14.85726 3.50617 1.000 26.71322 262 PHE A O 1
ATOM 3950 N N . PRO A 1 264 ? 28.42661 -12.88014 4.52348 1.000 27.34802 263 PRO A N 1
ATOM 3951 C CA . PRO A 1 264 ? 28.04982 -12.15015 3.30478 1.000 30.44514 263 PRO A CA 1
ATOM 3952 C C . PRO A 1 264 ? 28.88276 -12.52738 2.08627 1.000 31.16804 263 PRO A C 1
ATOM 3953 O O . PRO A 1 264 ? 28.44421 -12.34430 0.94685 1.000 32.22483 263 PRO A O 1
ATOM 3964 N N . ALA A 1 265 ? 30.08774 -13.05613 2.31234 1.000 30.04575 264 ALA A N 1
ATOM 3965 C CA . ALA A 1 265 ? 30.95626 -13.40909 1.19214 1.000 37.41809 264 ALA A CA 1
ATOM 3966 C C . ALA A 1 265 ? 30.40676 -14.54440 0.33626 1.000 34.96348 264 ALA A C 1
ATOM 3967 O O . ALA A 1 265 ? 30.89595 -14.73668 -0.78563 1.000 36.80403 264 ALA A O 1
ATOM 3974 N N . VAL A 1 266 ? 29.42384 -15.29336 0.82695 1.000 27.92918 265 VAL A N 1
ATOM 3975 C CA . VAL A 1 266 ? 28.80491 -16.36419 0.05691 1.000 35.52881 265 VAL A CA 1
ATOM 3976 C C . VAL A 1 266 ? 27.47881 -15.92109 -0.56745 1.000 29.93074 265 VAL A C 1
ATOM 3977 O O . VAL A 1 266 ? 26.66793 -16.76071 -0.95565 1.000 27.57596 265 VAL A O 1
ATOM 3990 N N . GLU A 1 267 ? 27.25559 -14.61077 -0.68832 1.000 32.66450 266 GLU A N 1
ATOM 3991 C CA . GLU A 1 267 ? 25.98107 -14.12764 -1.21336 1.000 32.77712 266 GLU A CA 1
ATOM 3992 C C . GLU A 1 267 ? 25.68310 -14.69915 -2.59740 1.000 29.05806 266 GLU A C 1
ATOM 3993 O O . GLU A 1 267 ? 24.54675 -15.10074 -2.87292 1.000 32.08668 266 GLU A O 1
ATOM 4005 N N . THR A 1 268 ? 26.67869 -14.72982 -3.49262 1.000 30.27173 267 THR A N 1
ATOM 4006 C CA . THR A 1 268 ? 26.40680 -15.20686 -4.84901 1.000 29.93150 267 THR A CA 1
ATOM 4007 C C . THR A 1 268 ? 26.03187 -16.68756 -4.84369 1.000 31.35881 267 THR A C 1
ATOM 4008 O O . THR A 1 268 ? 25.17322 -17.12075 -5.62186 1.000 34.97702 267 THR A O 1
ATOM 4019 N N . ALA A 1 269 ? 26.65074 -17.47907 -3.96168 1.000 29.54657 268 ALA A N 1
ATOM 4020 C CA . ALA A 1 269 ? 26.29161 -18.89240 -3.85704 1.000 27.69343 268 ALA A CA 1
ATOM 4021 C C . ALA A 1 269 ? 24.93209 -19.07356 -3.19457 1.000 28.28461 268 ALA A C 1
ATOM 4022 O O . ALA A 1 269 ? 24.17726 -19.98851 -3.55133 1.000 27.86749 268 ALA A O 1
ATOM 4029 N N . ALA A 1 270 ? 24.61400 -18.23210 -2.20374 1.000 26.18660 269 ALA A N 1
ATOM 4030 C CA . ALA A 1 270 ? 23.29805 -18.29380 -1.57766 1.000 24.55707 269 ALA A CA 1
ATOM 4031 C C . ALA A 1 270 ? 22.20112 -17.95074 -2.57661 1.000 25.14975 269 ALA A C 1
ATOM 4032 O O . ALA A 1 270 ? 21.12161 -18.55777 -2.55999 1.000 27.53395 269 ALA A O 1
ATOM 4039 N N . ALA A 1 271 ? 22.45775 -16.97827 -3.45563 1.000 27.32551 270 ALA A N 1
ATOM 4040 C CA . ALA A 1 271 ? 21.47747 -16.63367 -4.47889 1.000 31.29282 270 ALA A CA 1
ATOM 4041 C C . ALA A 1 271 ? 21.17947 -17.83641 -5.36109 1.000 30.24778 270 ALA A C 1
ATOM 4042 O O . ALA A 1 271 ? 20.03979 -18.03610 -5.79381 1.000 32.01866 270 ALA A O 1
ATOM 4049 N N . LEU A 1 272 ? 22.19326 -18.65626 -5.63254 1.000 30.26568 271 LEU A N 1
ATOM 4050 C CA . LEU A 1 272 ? 21.96846 -19.84952 -6.43955 1.000 34.18529 271 LEU A CA 1
ATOM 4051 C C . LEU A 1 272 ? 21.09572 -20.85971 -5.70501 1.000 31.68505 271 LEU A C 1
ATOM 4052 O O . LEU A 1 272 ? 20.25067 -21.51894 -6.32064 1.000 30.75889 271 LEU A O 1
ATOM 4068 N N . GLU A 1 273 ? 21.30322 -21.02115 -4.39342 1.000 28.42901 272 GLU A N 1
ATOM 4069 C CA . GLU A 1 273 ? 20.47347 -21.95471 -3.63825 1.000 25.86661 272 GLU A CA 1
ATOM 4070 C C . GLU A 1 273 ? 19.01962 -21.50195 -3.62229 1.000 27.62733 272 GLU A C 1
ATOM 4071 O O . GLU A 1 273 ? 18.10529 -22.31864 -3.78014 1.000 29.37624 272 GLU A O 1
ATOM 4083 N N . HIS A 1 274 ? 18.78281 -20.20165 -3.42493 1.000 27.52837 273 HIS A N 1
ATOM 4084 C CA . HIS A 1 274 ? 17.41674 -19.69593 -3.50071 1.000 31.21273 273 HIS A CA 1
ATOM 4085 C C . HIS A 1 274 ? 16.82000 -19.97136 -4.87428 1.000 32.61516 273 HIS A C 1
ATOM 4086 O O . HIS A 1 274 ? 15.65038 -20.34950 -4.99881 1.000 32.98395 273 HIS A O 1
ATOM 4100 N N . HIS A 1 275 ? 17.62211 -19.79743 -5.92042 1.000 31.48163 274 HIS A N 1
ATOM 4101 C CA . HIS A 1 275 ? 17.13510 -20.00545 -7.27690 1.000 31.84384 274 HIS A CA 1
ATOM 4102 C C . HIS A 1 275 ? 16.77145 -21.46516 -7.52561 1.000 32.84925 274 HIS A C 1
ATOM 4103 O O . HIS A 1 275 ? 15.75158 -21.75405 -8.16009 1.000 34.76785 274 HIS A O 1
ATOM 4117 N N . HIS A 1 276 ? 17.56953 -22.40082 -7.00379 1.000 35.44897 275 HIS A N 1
ATOM 4118 C CA . HIS A 1 276 ? 17.33126 -23.80864 -7.30668 1.000 37.38193 275 HIS A CA 1
ATOM 4119 C C . HIS A 1 276 ? 16.10291 -24.34805 -6.58383 1.000 36.30182 275 HIS A C 1
ATOM 4120 O O . HIS A 1 276 ? 15.32215 -25.11295 -7.16217 1.000 41.59098 275 HIS A O 1
ATOM 4134 N N . HIS A 1 277 ? 15.93460 -23.99623 -5.30888 1.000 33.99898 276 HIS A N 1
ATOM 4135 C CA . HIS A 1 277 ? 15.02927 -24.73009 -4.43913 1.000 44.09812 276 HIS A CA 1
ATOM 4136 C C . HIS A 1 277 ? 13.96645 -23.88348 -3.76368 1.000 38.47721 276 HIS A C 1
ATOM 4137 O O . HIS A 1 277 ? 12.97272 -24.44861 -3.29181 1.000 41.49782 276 HIS A O 1
ATOM 4151 N N . HIS A 1 278 ? 14.13959 -22.56760 -3.69550 1.000 42.93175 277 HIS A N 1
ATOM 4152 C CA . HIS A 1 278 ? 13.26995 -21.72864 -2.88561 1.000 43.06476 277 HIS A CA 1
ATOM 4153 C C . HIS A 1 278 ? 12.75809 -20.51480 -3.65150 1.000 47.08421 277 HIS A C 1
ATOM 4154 O O . HIS A 1 278 ? 11.95302 -20.65048 -4.57219 1.000 56.68662 277 HIS A O 1
ATOM 4168 N N . GLU B 1 4 ? -29.20494 -4.51774 8.11212 1.000 67.80125 3 GLU B N 1
ATOM 4169 C CA . GLU B 1 4 ? -28.66079 -3.91350 9.32160 1.000 57.46404 3 GLU B CA 1
ATOM 4170 C C . GLU B 1 4 ? -27.17892 -3.58980 9.16895 1.000 40.42927 3 GLU B C 1
ATOM 4171 O O . GLU B 1 4 ? -26.70036 -2.58222 9.68945 1.000 51.44895 3 GLU B O 1
ATOM 4182 N N . PHE B 1 5 ? -26.44895 -4.45002 8.46621 1.000 35.39582 4 PHE B N 1
ATOM 4183 C CA . PHE B 1 5 ? -25.03052 -4.24185 8.22162 1.000 31.28411 4 PHE B CA 1
ATOM 4184 C C . PHE B 1 5 ? -24.79991 -4.06863 6.73050 1.000 32.36414 4 PHE B C 1
ATOM 4185 O O . PHE B 1 5 ? -25.33533 -4.83548 5.92241 1.000 32.88637 4 PHE B O 1
ATOM 4202 N N . ASP B 1 6 ? -23.99752 -3.06606 6.37036 1.000 29.19528 5 ASP B N 1
ATOM 4203 C CA . ASP B 1 6 ? -23.57023 -2.93706 4.98187 1.000 28.10769 5 ASP B CA 1
ATOM 4204 C C . ASP B 1 6 ? -22.61012 -4.05379 4.59559 1.000 26.65036 5 ASP B C 1
ATOM 4205 O O . ASP B 1 6 ? -22.65826 -4.56131 3.46742 1.000 27.53394 5 ASP B O 1
ATOM 4214 N N . ILE B 1 7 ? -21.72251 -4.43618 5.51307 1.000 25.32883 6 ILE B N 1
ATOM 4215 C CA . ILE B 1 7 ? -20.61423 -5.33500 5.22958 1.000 24.18034 6 ILE B CA 1
ATOM 4216 C C . ILE B 1 7 ? -20.55800 -6.38848 6.32494 1.000 24.05663 6 ILE B C 1
ATOM 4217 O O . ILE B 1 7 ? -20.76437 -6.07429 7.50208 1.000 23.58834 6 ILE B O 1
ATOM 4233 N N . THR B 1 8 ? -20.26778 -7.63024 5.94389 1.000 20.39693 7 THR B N 1
ATOM 4234 C CA . THR B 1 8 ? -19.73172 -8.62634 6.86307 1.000 18.77848 7 THR B CA 1
ATOM 4235 C C . THR B 1 8 ? -18.31413 -8.97563 6.42504 1.000 20.03399 7 THR B C 1
ATOM 4236 O O . THR B 1 8 ? -18.07887 -9.27768 5.24937 1.000 20.83570 7 THR B O 1
ATOM 4247 N N . VAL B 1 9 ? -17.37997 -8.97150 7.37205 1.000 18.86081 8 VAL B N 1
ATOM 4248 C CA . VAL B 1 9 ? -16.02027 -9.43644 7.13301 1.000 18.44115 8 VAL B CA 1
ATOM 4249 C C . VAL B 1 9 ? -15.83346 -10.75499 7.86881 1.000 19.26895 8 VAL B C 1
ATOM 4250 O O . VAL B 1 9 ? -15.97448 -10.81336 9.09698 1.000 18.73297 8 VAL B O 1
ATOM 4263 N N . VAL B 1 10 ? -15.52098 -11.80535 7.11542 1.000 18.01584 9 VAL B N 1
ATOM 4264 C CA . VAL B 1 10 ? -15.21976 -13.12617 7.65264 1.000 17.89600 9 VAL B CA 1
ATOM 4265 C C . VAL B 1 10 ? -13.70887 -13.24614 7.78421 1.000 19.60867 9 VAL B C 1
ATOM 4266 O O . VAL B 1 10 ? -12.97575 -13.02767 6.81072 1.000 18.52115 9 VAL B O 1
ATOM 4279 N N . ILE B 1 11 ? -13.24038 -13.59211 8.97669 1.000 17.35447 10 ILE B N 1
ATOM 4280 C CA . ILE B 1 11 ? -11.81843 -13.71538 9.26175 1.000 17.93567 10 ILE B CA 1
ATOM 4281 C C . ILE B 1 11 ? -11.54717 -15.14323 9.72327 1.000 19.04737 10 ILE B C 1
ATOM 4282 O O . ILE B 1 11 ? -11.77066 -15.48443 10.88671 1.000 18.88900 10 ILE B O 1
ATOM 4298 N N . PRO B 1 12 ? -11.06124 -16.01160 8.83778 1.000 18.21909 11 PRO B N 1
ATOM 4299 C CA . PRO B 1 12 ? -10.69979 -17.37642 9.25326 1.000 18.12294 11 PRO B CA 1
ATOM 4300 C C . PRO B 1 12 ? -9.35142 -17.35626 9.96090 1.000 21.74962 11 PRO B C 1
ATOM 4301 O O . PRO B 1 12 ? -8.40603 -16.71838 9.49201 1.000 24.39428 11 PRO B O 1
ATOM 4312 N N . THR B 1 13 ? -9.26958 -18.02463 11.11182 1.000 21.81535 12 THR B N 1
ATOM 4313 C CA . THR B 1 13 ? -8.05570 -17.98916 11.91054 1.000 22.80046 12 THR B CA 1
ATOM 4314 C C . THR B 1 13 ? -7.67190 -19.37501 12.40940 1.000 24.52099 12 THR B C 1
ATOM 4315 O O . THR B 1 13 ? -8.53511 -20.18275 12.76138 1.000 25.19787 12 THR B O 1
ATOM 4326 N N . PHE B 1 14 ? -6.36837 -19.64138 12.44908 1.000 23.92917 13 PHE B N 1
ATOM 4327 C CA . PHE B 1 14 ? -5.83458 -20.73113 13.26029 1.000 24.06791 13 PHE B CA 1
ATOM 4328 C C . PHE B 1 14 ? -4.41848 -20.34209 13.65651 1.000 25.43760 13 PHE B C 1
ATOM 4329 O O . PHE B 1 14 ? -3.57567 -20.11092 12.78219 1.000 27.25471 13 PHE B O 1
ATOM 4346 N N . LYS B 1 15 ? -4.15915 -20.26085 14.96337 1.000 25.26096 14 LYS B N 1
ATOM 4347 C CA . LYS B 1 15 ? -2.85075 -19.84964 15.48473 1.000 26.90977 14 LYS B CA 1
ATOM 4348 C C . LYS B 1 15 ? -2.44690 -18.47883 14.94022 1.000 27.16630 14 LYS B C 1
ATOM 4349 O O . LYS B 1 15 ? -1.34470 -18.28528 14.42231 1.000 27.29671 14 LYS B O 1
ATOM 4368 N N . ALA B 1 16 ? -3.35083 -17.51238 15.08169 1.000 25.58411 15 ALA B N 1
ATOM 4369 C CA . ALA B 1 16 ? -3.19071 -16.19965 14.47669 1.000 23.89026 15 ALA B CA 1
ATOM 4370 C C . ALA B 1 16 ? -2.78223 -15.12325 15.47753 1.000 25.74665 15 ALA B C 1
ATOM 4371 O O . ALA B 1 16 ? -2.93948 -13.93125 15.18513 1.000 26.27876 15 ALA B O 1
ATOM 4378 N N . GLU B 1 17 ? -2.24743 -15.51242 16.63637 1.000 26.74016 16 GLU B N 1
ATOM 4379 C CA . GLU B 1 17 ? -2.02789 -14.54267 17.70508 1.000 29.63384 16 GLU B CA 1
ATOM 4380 C C . GLU B 1 17 ? -1.09016 -13.41779 17.28386 1.000 28.82183 16 GLU B C 1
ATOM 4381 O O . GLU B 1 17 ? -1.18578 -12.30464 17.81079 1.000 28.50471 16 GLU B O 1
ATOM 4393 N N . LYS B 1 18 ? -0.19026 -13.67278 16.33486 1.000 27.58394 17 LYS B N 1
ATOM 4394 C CA . LYS B 1 18 ? 0.80508 -12.66077 15.99614 1.000 27.69652 17 LYS B CA 1
ATOM 4395 C C . LYS B 1 18 ? 0.18155 -11.45270 15.30799 1.000 28.05931 17 LYS B C 1
ATOM 4396 O O . LYS B 1 18 ? 0.61175 -10.31500 15.53829 1.000 32.25466 17 LYS B O 1
ATOM 4415 N N . THR B 1 19 ? -0.83018 -11.67174 14.46910 1.000 26.22928 18 THR B N 1
ATOM 4416 C CA . THR B 1 19 ? -1.30476 -10.63817 13.56163 1.000 24.20934 18 THR B CA 1
ATOM 4417 C C . THR B 1 19 ? -2.79237 -10.32962 13.64816 1.000 26.11692 18 THR B C 1
ATOM 4418 O O . THR B 1 19 ? -3.23780 -9.38412 12.98424 1.000 25.27891 18 THR B O 1
ATOM 4429 N N . VAL B 1 20 ? -3.57762 -11.08340 14.42047 1.000 22.84065 19 VAL B N 1
ATOM 4430 C CA . VAL B 1 20 ? -5.02721 -10.91920 14.34452 1.000 23.12285 19 VAL B CA 1
ATOM 4431 C C . VAL B 1 20 ? -5.45236 -9.55415 14.87091 1.000 24.45760 19 VAL B C 1
ATOM 4432 O O . VAL B 1 20 ? -6.47107 -9.00334 14.43229 1.000 23.82508 19 VAL B O 1
ATOM 4445 N N . GLY B 1 21 ? -4.68487 -8.97788 15.79670 1.000 24.55066 20 GLY B N 1
ATOM 4446 C CA . GLY B 1 21 ? -5.01579 -7.65059 16.28660 1.000 24.23598 20 GLY B CA 1
ATOM 4447 C C . GLY B 1 21 ? -4.95522 -6.60403 15.19200 1.000 30.42708 20 GLY B C 1
ATOM 4448 O O . GLY B 1 21 ? -5.87514 -5.79424 15.03827 1.000 26.93346 20 GLY B O 1
ATOM 4452 N N . GLN B 1 22 ? -3.86292 -6.60825 14.41772 1.000 28.36037 21 GLN B N 1
ATOM 4453 C CA . GLN B 1 22 ? -3.72395 -5.66459 13.31221 1.000 29.85392 21 GLN B CA 1
ATOM 4454 C C . GLN B 1 22 ? -4.81684 -5.87842 12.27520 1.000 26.07718 21 GLN B C 1
ATOM 4455 O O . GLN B 1 22 ? -5.30868 -4.92293 11.66022 1.000 27.99813 21 GLN B O 1
ATOM 4469 N N . CYS B 1 23 ? -5.16188 -7.14212 12.02522 1.000 23.61796 22 CYS B N 1
ATOM 4470 C CA . CYS B 1 23 ? -6.23250 -7.47185 11.09684 1.000 21.82019 22 CYS B CA 1
ATOM 4471 C C . CYS B 1 23 ? -7.53897 -6.81218 11.51280 1.000 22.85074 22 CYS B C 1
ATOM 4472 O O . CYS B 1 23 ? -8.17123 -6.10241 10.72072 1.000 23.18425 22 CYS B O 1
ATOM 4480 N N . LEU B 1 24 ? -7.95082 -7.02726 12.76395 1.000 22.34853 23 LEU B N 1
ATOM 4481 C CA . LEU B 1 24 ? -9.20019 -6.45417 13.24888 1.000 24.51388 23 LEU B CA 1
ATOM 4482 C C . LEU B 1 24 ? -9.15189 -4.93158 13.24912 1.000 25.85521 23 LEU B C 1
ATOM 4483 O O . LEU B 1 24 ? -10.14112 -4.27224 12.90669 1.000 25.44845 23 LEU B O 1
ATOM 4499 N N . GLU B 1 25 ? -8.01480 -4.35108 13.63973 1.000 25.42714 24 GLU B N 1
ATOM 4500 C CA . GLU B 1 25 ? -7.89621 -2.89563 13.64721 1.000 23.87582 24 GLU B CA 1
ATOM 4501 C C . GLU B 1 25 ? -8.16626 -2.32092 12.26095 1.000 23.95336 24 GLU B C 1
ATOM 4502 O O . GLU B 1 25 ? -8.76937 -1.24792 12.12643 1.000 28.45180 24 GLU B O 1
ATOM 4514 N N . SER B 1 26 ? -7.74468 -3.03086 11.21196 1.000 24.70715 25 SER B N 1
ATOM 4515 C CA . SER B 1 26 ? -7.93876 -2.51986 9.86057 1.000 25.02246 25 SER B CA 1
ATOM 4516 C C . SER B 1 26 ? -9.39742 -2.57163 9.42441 1.000 24.14575 25 SER B C 1
ATOM 4517 O O . SER B 1 26 ? -9.77756 -1.84576 8.49741 1.000 27.26932 25 SER B O 1
ATOM 4525 N N . VAL B 1 27 ? -10.21805 -3.40053 10.06296 1.000 24.39263 26 VAL B N 1
ATOM 4526 C CA . VAL B 1 27 ? -11.64772 -3.44137 9.76852 1.000 23.06042 26 VAL B CA 1
ATOM 4527 C C . VAL B 1 27 ? -12.41261 -2.42746 10.60558 1.000 26.60258 26 VAL B C 1
ATOM 4528 O O . VAL B 1 27 ? -13.25808 -1.68424 10.09629 1.000 26.71465 26 VAL B O 1
ATOM 4541 N N . LEU B 1 28 ? -12.11658 -2.38213 11.90412 1.000 23.89287 27 LEU B N 1
ATOM 4542 C CA . LEU B 1 28 ? -12.87926 -1.54667 12.82164 1.000 25.87380 27 LEU B CA 1
ATOM 4543 C C . LEU B 1 28 ? -12.70542 -0.06083 12.54957 1.000 29.90286 27 LEU B C 1
ATOM 4544 O O . LEU B 1 28 ? -13.58329 0.72671 12.91855 1.000 35.84818 27 LEU B O 1
ATOM 4560 N N . SER B 1 29 ? -11.60940 0.34155 11.91127 1.000 28.83808 28 SER B N 1
ATOM 4561 C CA . SER B 1 29 ? -11.37536 1.74236 11.59353 1.000 29.62194 28 SER B CA 1
ATOM 4562 C C . SER B 1 29 ? -12.05393 2.19113 10.30470 1.000 31.34003 28 SER B C 1
ATOM 4563 O O . SER B 1 29 ? -11.98635 3.38096 9.97679 1.000 35.62376 28 SER B O 1
ATOM 4571 N N . GLN B 1 30 ? -12.69529 1.28431 9.57190 1.000 29.45806 29 GLN B N 1
ATOM 4572 C CA . GLN B 1 30 ? -13.31362 1.65340 8.30474 1.000 30.99718 29 GLN B CA 1
ATOM 4573 C C . GLN B 1 30 ? -14.46507 2.62248 8.53324 1.000 34.19014 29 GLN B C 1
ATOM 4574 O O . GLN B 1 30 ? -15.34926 2.37261 9.35716 1.000 37.39119 29 GLN B O 1
ATOM 4588 N N . GLN B 1 31 ? -14.46749 3.71856 7.78371 1.000 31.87335 30 GLN B N 1
ATOM 4589 C CA . GLN B 1 31 ? -15.50336 4.73028 7.91493 1.000 35.84797 30 GLN B CA 1
ATOM 4590 C C . GLN B 1 31 ? -16.58549 4.54193 6.85756 1.000 30.88961 30 GLN B C 1
ATOM 4591 O O . GLN B 1 31 ? -16.38991 3.87018 5.83906 1.000 33.47566 30 GLN B O 1
ATOM 4605 N N . GLY B 1 32 ? -17.74844 5.12751 7.13737 1.000 33.74637 31 GLY B N 1
ATOM 4606 C CA . GLY B 1 32 ? -18.83691 5.20064 6.18835 1.000 37.36107 31 GLY B CA 1
ATOM 4607 C C . GLY B 1 32 ? -19.71211 3.97609 6.08311 1.000 37.16131 31 GLY B C 1
ATOM 4608 O O . GLY B 1 32 ? -20.56301 3.92786 5.18583 1.000 37.24433 31 GLY B O 1
ATOM 4612 N N . VAL B 1 33 ? -19.54942 2.99372 6.97178 1.000 32.44462 32 VAL B N 1
ATOM 4613 C CA . VAL B 1 33 ? -20.24522 1.72010 6.85422 1.000 29.33881 32 VAL B CA 1
ATOM 4614 C C . VAL B 1 33 ? -20.62003 1.18441 8.23042 1.000 36.25788 32 VAL B C 1
ATOM 4615 O O . VAL B 1 33 ? -20.00284 1.51238 9.24489 1.000 35.42014 32 VAL B O 1
ATOM 4628 N N . SER B 1 34 ? -21.64810 0.33662 8.24273 1.000 32.89258 33 SER B N 1
ATOM 4629 C CA . SER B 1 34 ? -21.98522 -0.50543 9.38442 1.000 31.95592 33 SER B CA 1
ATOM 4630 C C . SER B 1 34 ? -21.45956 -1.90154 9.07668 1.000 29.58976 33 SER B C 1
ATOM 4631 O O . SER B 1 34 ? -21.80772 -2.47541 8.03827 1.000 29.00991 33 SER B O 1
ATOM 4639 N N . THR B 1 35 ? -20.62192 -2.44420 9.96409 1.000 28.25591 34 THR B N 1
ATOM 4640 C CA . THR B 1 35 ? -19.87288 -3.66103 9.67601 1.000 23.96473 34 THR B CA 1
ATOM 4641 C C . THR B 1 35 ? -20.05757 -4.69876 10.77083 1.000 26.57856 34 THR B C 1
ATOM 4642 O O . THR B 1 35 ? -19.98255 -4.37901 11.96211 1.000 31.10600 34 THR B O 1
ATOM 4653 N N . GLU B 1 36 ? -20.30323 -5.93488 10.35027 1.000 23.59682 35 GLU B N 1
ATOM 4654 C CA . GLU B 1 36 ? -20.27334 -7.11724 11.19794 1.000 27.77495 35 GLU B CA 1
ATOM 4655 C C . GLU B 1 36 ? -18.97483 -7.87174 10.93393 1.000 25.92141 35 GLU B C 1
ATOM 4656 O O . GLU B 1 36 ? -18.51169 -7.94766 9.79322 1.000 25.66316 35 GLU B O 1
ATOM 4668 N N . ILE B 1 37 ? -18.38904 -8.43217 11.98932 1.000 23.02319 36 ILE B N 1
ATOM 4669 C CA . ILE B 1 37 ? -17.18823 -9.25122 11.87875 1.000 21.20400 36 ILE B CA 1
ATOM 4670 C C . ILE B 1 37 ? -17.52170 -10.63477 12.41715 1.000 23.45342 36 ILE B C 1
ATOM 4671 O O . ILE B 1 37 ? -18.12218 -10.75638 13.49191 1.000 21.42913 36 ILE B O 1
ATOM 4687 N N . ILE B 1 38 ? -17.14219 -11.66993 11.67587 1.000 19.93816 37 ILE B N 1
ATOM 4688 C CA . ILE B 1 38 ? -17.27903 -13.05157 12.12350 1.000 18.58031 37 ILE B CA 1
ATOM 4689 C C . ILE B 1 38 ? -15.89065 -13.66544 12.06869 1.000 19.83608 37 ILE B C 1
ATOM 4690 O O . ILE B 1 38 ? -15.33229 -13.85733 10.98090 1.000 19.71672 37 ILE B O 1
ATOM 4706 N N . VAL B 1 39 ? -15.31833 -13.95009 13.23308 1.000 18.89407 38 VAL B N 1
ATOM 4707 C CA . VAL B 1 39 ? -14.04677 -14.64964 13.32073 1.000 20.08508 38 VAL B CA 1
ATOM 4708 C C . VAL B 1 39 ? -14.37062 -16.13528 13.41256 1.000 19.56731 38 VAL B C 1
ATOM 4709 O O . VAL B 1 39 ? -15.13274 -16.55539 14.29013 1.000 20.76683 38 VAL B O 1
ATOM 4722 N N . VAL B 1 40 ? -13.83150 -16.92137 12.48613 1.000 18.23071 39 VAL B N 1
ATOM 4723 C CA . VAL B 1 40 ? -14.05706 -18.36369 12.44059 1.000 17.22819 39 VAL B CA 1
ATOM 4724 C C . VAL B 1 40 ? -12.72001 -19.02258 12.73934 1.000 19.35399 39 VAL B C 1
ATOM 4725 O O . VAL B 1 40 ? -11.87076 -19.17339 11.85432 1.000 20.23112 39 VAL B O 1
ATOM 4738 N N . ASP B 1 41 ? -12.53678 -19.41619 13.98912 1.000 20.86752 40 ASP B N 1
ATOM 4739 C CA . ASP B 1 41 ? -11.27725 -19.94255 14.48139 1.000 21.75206 40 ASP B CA 1
ATOM 4740 C C . ASP B 1 41 ? -11.36219 -21.45704 14.56527 1.000 22.94606 40 ASP B C 1
ATOM 4741 O O . ASP B 1 41 ? -12.39919 -22.00782 14.93770 1.000 24.76286 40 ASP B O 1
ATOM 4750 N N . GLY B 1 42 ? -10.26310 -22.12085 14.22493 1.000 22.82108 41 GLY B N 1
ATOM 4751 C CA . GLY B 1 42 ? -10.24049 -23.56982 14.14620 1.000 24.85449 41 GLY B CA 1
ATOM 4752 C C . GLY B 1 42 ? -9.90408 -24.31099 15.42397 1.000 26.46644 41 GLY B C 1
ATOM 4753 O O . GLY B 1 42 ? -9.49996 -25.47770 15.37209 1.000 28.45944 41 GLY B O 1
ATOM 4757 N N . GLY B 1 43 ? -10.08262 -23.66766 16.57317 1.000 25.90970 42 GLY B N 1
ATOM 4758 C CA . GLY B 1 43 ? -9.74418 -24.28719 17.83865 1.000 27.92251 42 GLY B CA 1
ATOM 4759 C C . GLY B 1 43 ? -8.30750 -24.02037 18.23359 1.000 30.96945 42 GLY B C 1
ATOM 4760 O O . GLY B 1 43 ? -7.59210 -24.92388 18.68861 1.000 31.62129 42 GLY B O 1
ATOM 4764 N N . SER B 1 44 ? -7.88337 -22.77374 18.07290 1.000 30.58890 43 SER B N 1
ATOM 4765 C CA . SER B 1 44 ? -6.49988 -22.42290 18.33203 1.000 30.62294 43 SER B CA 1
ATOM 4766 C C . SER B 1 44 ? -6.16279 -22.63864 19.80210 1.000 31.75558 43 SER B C 1
ATOM 4767 O O . SER B 1 44 ? -6.94649 -22.26441 20.68511 1.000 34.05492 43 SER B O 1
ATOM 4775 N N . PRO B 1 45 ? -4.99571 -23.21582 20.09988 1.000 32.48337 44 PRO B N 1
ATOM 4776 C CA . PRO B 1 45 ? -4.54067 -23.30576 21.48972 1.000 35.94596 44 PRO B CA 1
ATOM 4777 C C . PRO B 1 45 ? -3.80616 -22.06806 21.97998 1.000 29.89144 44 PRO B C 1
ATOM 4778 O O . PRO B 1 45 ? -3.46577 -22.01569 23.17325 1.000 34.16364 44 PRO B O 1
ATOM 4789 N N . ASP B 1 46 ? -3.54998 -21.08886 21.11074 1.000 33.64520 45 ASP B N 1
ATOM 4790 C CA . ASP B 1 46 ? -2.74536 -19.92458 21.45751 1.000 35.33504 45 ASP B CA 1
ATOM 4791 C C . ASP B 1 46 ? -3.65744 -18.79507 21.94306 1.000 35.91585 45 ASP B C 1
ATOM 4792 O O . ASP B 1 46 ? -4.80115 -19.03026 22.34209 1.000 35.42116 45 ASP B O 1
ATOM 4801 N N . ALA B 1 47 ? -3.17025 -17.55698 21.90753 1.000 28.46674 46 ALA B N 1
ATOM 4802 C CA . ALA B 1 47 ? -3.90912 -16.42364 22.44716 1.000 31.93468 46 ALA B CA 1
ATOM 4803 C C . ALA B 1 47 ? -4.86452 -15.77190 21.44920 1.000 29.31779 46 ALA B C 1
ATOM 4804 O O . ALA B 1 47 ? -5.37031 -14.67895 21.73616 1.000 31.42413 46 ALA B O 1
ATOM 4811 N N . THR B 1 48 ? -5.14396 -16.41303 20.30634 1.000 28.37734 47 THR B N 1
ATOM 4812 C CA . THR B 1 48 ? -5.97033 -15.77934 19.28009 1.000 26.59994 47 THR B CA 1
ATOM 4813 C C . THR B 1 48 ? -7.29001 -15.27632 19.86022 1.000 28.00822 47 THR B C 1
ATOM 4814 O O . THR B 1 48 ? -7.65485 -14.10520 19.69121 1.000 28.04676 47 THR B O 1
ATOM 4825 N N . ILE B 1 49 ? -8.02882 -16.15865 20.53541 1.000 29.54187 48 ILE B N 1
ATOM 4826 C CA . ILE B 1 49 ? -9.34955 -15.78792 21.03571 1.000 31.40564 48 ILE B CA 1
ATOM 4827 C C . ILE B 1 49 ? -9.23878 -14.65759 22.05413 1.000 29.07901 48 ILE B C 1
ATOM 4828 O O . ILE B 1 49 ? -10.01411 -13.69307 22.02040 1.000 30.78634 48 ILE B O 1
ATOM 4844 N N . SER B 1 50 ? -8.27139 -14.75226 22.97236 1.000 28.38200 49 SER B N 1
ATOM 4845 C CA . SER B 1 50 ? -8.10164 -13.70347 23.97103 1.000 27.35761 49 SER B CA 1
ATOM 4846 C C . SER B 1 50 ? -7.88809 -12.34303 23.32018 1.000 29.60357 49 SER B C 1
ATOM 4847 O O . SER B 1 50 ? -8.39275 -11.32596 23.80918 1.000 32.59678 49 SER B O 1
ATOM 4855 N N . ILE B 1 51 ? -7.13271 -12.30073 22.22277 1.000 27.52814 50 ILE B N 1
ATOM 4856 C CA . ILE B 1 51 ? -6.87914 -11.02818 21.55605 1.000 29.81609 50 ILE B CA 1
ATOM 4857 C C . ILE B 1 51 ? -8.14335 -10.52045 20.87656 1.000 25.94279 50 ILE B C 1
ATOM 4858 O O . ILE B 1 51 ? -8.45945 -9.32598 20.93453 1.000 28.04974 50 ILE B O 1
ATOM 4874 N N . VAL B 1 52 ? -8.88948 -11.41349 20.22699 1.000 25.56423 51 VAL B N 1
ATOM 4875 C CA . VAL B 1 52 ? -10.12456 -10.99464 19.57287 1.000 26.73057 51 VAL B CA 1
ATOM 4876 C C . VAL B 1 52 ? -11.07368 -10.37238 20.58645 1.000 31.17495 51 VAL B C 1
ATOM 4877 O O . VAL B 1 52 ? -11.71919 -9.35403 20.31383 1.000 29.63783 51 VAL B O 1
ATOM 4890 N N . GLN B 1 53 ? -11.14844 -10.94993 21.78133 1.000 31.94336 52 GLN B N 1
ATOM 4891 C CA . GLN B 1 53 ? -12.05526 -10.44922 22.80692 1.000 35.78903 52 GLN B CA 1
ATOM 4892 C C . GLN B 1 53 ? -11.58001 -9.16339 23.46329 1.000 34.57664 52 GLN B C 1
ATOM 4893 O O . GLN B 1 53 ? -12.36771 -8.53624 24.17697 1.000 43.06453 52 GLN B O 1
ATOM 4907 N N . SER B 1 54 ? -10.33926 -8.73521 23.22391 1.000 32.55680 53 SER B N 1
ATOM 4908 C CA . SER B 1 54 ? -9.90452 -7.44635 23.74581 1.000 32.99898 53 SER B CA 1
ATOM 4909 C C . SER B 1 54 ? -10.59782 -6.28540 23.04311 1.000 34.17151 53 SER B C 1
ATOM 4910 O O . SER B 1 54 ? -10.58186 -5.16234 23.55988 1.000 40.47613 53 SER B O 1
ATOM 4918 N N . PHE B 1 55 ? -11.20657 -6.53321 21.89079 1.000 37.70869 54 PHE B N 1
ATOM 4919 C CA . PHE B 1 55 ? -11.88531 -5.50130 21.12512 1.000 39.98960 54 PHE B CA 1
ATOM 4920 C C . PHE B 1 55 ? -13.34654 -5.40201 21.54077 1.000 38.83261 54 PHE B C 1
ATOM 4921 O O . PHE B 1 55 ? -13.88782 -6.27499 22.22273 1.000 40.94608 54 PHE B O 1
ATOM 4938 N N . SER B 1 56 ? -13.97417 -4.29857 21.14271 1.000 36.57269 55 SER B N 1
ATOM 4939 C CA . SER B 1 56 ? -15.41355 -4.15863 21.29635 1.000 52.05136 55 SER B CA 1
ATOM 4940 C C . SER B 1 56 ? -16.10900 -5.38319 20.71733 1.000 47.02719 55 SER B C 1
ATOM 4941 O O . SER B 1 56 ? -15.81736 -5.80533 19.59452 1.000 40.17323 55 SER B O 1
ATOM 4949 N N . SER B 1 57 ? -17.02864 -5.95636 21.48978 1.000 38.30234 56 SER B N 1
ATOM 4950 C CA . SER B 1 57 ? -17.73811 -7.15365 21.05658 1.000 31.51808 56 SER B CA 1
ATOM 4951 C C . SER B 1 57 ? -19.06525 -6.85432 20.36480 1.000 40.29342 56 SER B C 1
ATOM 4952 O O . SER B 1 57 ? -19.74430 -7.78946 19.92570 1.000 36.51323 56 SER B O 1
ATOM 4960 N N . THR B 1 58 ? -19.43797 -5.58341 20.22462 1.000 35.05750 57 THR B N 1
ATOM 4961 C CA . THR B 1 58 ? -20.80388 -5.24775 19.83393 1.000 37.88449 57 THR B CA 1
ATOM 4962 C C . THR B 1 58 ? -21.23785 -5.98977 18.57238 1.000 54.27215 57 THR B C 1
ATOM 4963 O O . THR B 1 58 ? -22.22742 -6.73138 18.58297 1.000 58.04230 57 THR B O 1
ATOM 4974 N N . ASN B 1 59 ? -20.50759 -5.80532 17.47684 1.000 31.09699 58 ASN B N 1
ATOM 4975 C CA . ASN B 1 59 ? -20.86787 -6.38040 16.18542 1.000 34.85459 58 ASN B CA 1
ATOM 4976 C C . ASN B 1 59 ? -19.89099 -7.47053 15.76089 1.000 29.15978 58 ASN B C 1
ATOM 4977 O O . ASN B 1 59 ? -19.53473 -7.58237 14.58558 1.000 27.22414 58 ASN B O 1
ATOM 4988 N N . LEU B 1 60 ? -19.45746 -8.29775 16.70807 1.000 25.95678 59 LEU B N 1
ATOM 4989 C CA . LEU B 1 60 ? -18.41790 -9.28795 16.46470 1.000 25.97370 59 LEU B CA 1
ATOM 4990 C C . LEU B 1 60 ? -18.85369 -10.63338 17.02516 1.000 23.98579 59 LEU B C 1
ATOM 4991 O O . LEU B 1 60 ? -19.24357 -10.73537 18.19527 1.000 27.94335 59 LEU B O 1
ATOM 5007 N N . THR B 1 61 ? -18.80836 -11.65168 16.17211 1.000 22.09607 60 THR B N 1
ATOM 5008 C CA . THR B 1 61 ? -19.11554 -13.02871 16.52128 1.000 23.07703 60 THR B CA 1
ATOM 5009 C C . THR B 1 61 ? -17.84469 -13.85621 16.40848 1.000 21.08386 60 THR B C 1
ATOM 5010 O O . THR B 1 61 ? -17.07516 -13.70083 15.45476 1.000 21.68676 60 THR B O 1
ATOM 5021 N N . ILE B 1 62 ? -17.62038 -14.72888 17.38731 1.000 24.24694 61 ILE B N 1
ATOM 5022 C CA . ILE B 1 62 ? -16.48414 -15.63984 17.37207 1.000 22.65466 61 ILE B CA 1
ATOM 5023 C C . ILE B 1 62 ? -17.01650 -17.06461 17.33540 1.000 24.18997 61 ILE B C 1
ATOM 5024 O O . ILE B 1 62 ? -17.78777 -17.46943 18.21501 1.000 28.17342 61 ILE B O 1
ATOM 5040 N N . ILE B 1 63 ? -16.59775 -17.81879 16.32730 1.000 22.86501 62 ILE B N 1
ATOM 5041 C CA . ILE B 1 63 ? -16.77748 -19.26456 16.25777 1.000 24.08998 62 ILE B CA 1
ATOM 5042 C C . ILE B 1 63 ? -15.40962 -19.86417 16.53199 1.000 23.76034 62 ILE B C 1
ATOM 5043 O O . ILE B 1 63 ? -14.40500 -19.38404 15.99720 1.000 26.72805 62 ILE B O 1
ATOM 5059 N N . SER B 1 64 ? -15.34874 -20.87470 17.39000 1.000 24.28019 63 SER B N 1
ATOM 5060 C CA . SER B 1 64 ? -14.07212 -21.52854 17.66584 1.000 23.79732 63 SER B CA 1
ATOM 5061 C C . SER B 1 64 ? -14.31998 -23.01879 17.82646 1.000 24.59037 63 SER B C 1
ATOM 5062 O O . SER B 1 64 ? -14.86178 -23.45567 18.84827 1.000 28.68934 63 SER B O 1
ATOM 5070 N N . GLU B 1 65 ? -13.91726 -23.79252 16.82803 1.000 25.65914 64 GLU B N 1
ATOM 5071 C CA . GLU B 1 65 ? -14.11066 -25.23472 16.83176 1.000 26.11415 64 GLU B CA 1
ATOM 5072 C C . GLU B 1 65 ? -13.30816 -25.81305 15.67837 1.000 22.02337 64 GLU B C 1
ATOM 5073 O O . GLU B 1 65 ? -12.98525 -25.09665 14.73041 1.000 22.93709 64 GLU B O 1
ATOM 5085 N N . PRO B 1 66 ? -12.98297 -27.09996 15.73075 1.000 23.72555 65 PRO B N 1
ATOM 5086 C CA . PRO B 1 66 ? -12.22591 -27.69480 14.62476 1.000 23.20581 65 PRO B CA 1
ATOM 5087 C C . PRO B 1 66 ? -12.98965 -27.60573 13.31280 1.000 25.09727 65 PRO B C 1
ATOM 5088 O O . PRO B 1 66 ? -14.22147 -27.63529 13.27757 1.000 30.07059 65 PRO B O 1
ATOM 5099 N N . ASP B 1 67 ? -12.23741 -27.50783 12.22030 1.000 23.88564 66 ASP B N 1
ATOM 5100 C CA . ASP B 1 67 ? -12.82541 -27.47318 10.88579 1.000 23.53530 66 ASP B CA 1
ATOM 5101 C C . ASP B 1 67 ? -11.94323 -28.26044 9.92749 1.000 27.31966 66 ASP B C 1
ATOM 5102 O O . ASP B 1 67 ? -10.89618 -28.80032 10.30457 1.000 29.51404 66 ASP B O 1
ATOM 5111 N N . ARG B 1 68 ? -12.39246 -28.34538 8.67374 1.000 23.19164 67 ARG B N 1
ATOM 5112 C CA . ARG B 1 68 ? -11.72479 -29.13402 7.64702 1.000 25.16537 67 ARG B CA 1
ATOM 5113 C C . ARG B 1 68 ? -10.82766 -28.28582 6.75173 1.000 30.22706 67 ARG B C 1
ATOM 5114 O O . ARG B 1 68 ? -10.59411 -28.63854 5.59045 1.000 41.79434 67 ARG B O 1
ATOM 5135 N N . GLY B 1 69 ? -10.30480 -27.18553 7.26915 1.000 23.50442 68 GLY B N 1
ATOM 5136 C CA . GLY B 1 69 ? -9.44367 -26.31100 6.49978 1.000 26.86401 68 GLY B CA 1
ATOM 5137 C C . GLY B 1 69 ? -10.03935 -24.92496 6.32941 1.000 21.76122 68 GLY B C 1
ATOM 5138 O O . GLY B 1 69 ? -11.17239 -24.64220 6.71121 1.000 21.93123 68 GLY B O 1
ATOM 5142 N N . ILE B 1 70 ? -9.22491 -24.05546 5.73451 1.000 20.81651 69 ILE B N 1
ATOM 5143 C CA . ILE B 1 70 ? -9.56512 -22.63768 5.68669 1.000 20.09427 69 ILE B CA 1
ATOM 5144 C C . ILE B 1 70 ? -10.86717 -22.40359 4.92269 1.000 18.96843 69 ILE B C 1
ATOM 5145 O O . ILE B 1 70 ? -11.65620 -21.51864 5.27330 1.000 19.38876 69 ILE B O 1
ATOM 5161 N N . TYR B 1 71 ? -11.11269 -23.17316 3.85852 1.000 20.94039 70 TYR B N 1
ATOM 5162 C CA . TYR B 1 71 ? -12.33559 -22.93636 3.08883 1.000 18.13636 70 TYR B CA 1
ATOM 5163 C C . TYR B 1 71 ? -13.57550 -23.42151 3.83283 1.000 17.26554 70 TYR B C 1
ATOM 5164 O O . TYR B 1 71 ? -14.66632 -22.86899 3.64128 1.000 18.27541 70 TYR B O 1
ATOM 5182 N N . ASP B 1 72 ? -13.43217 -24.43665 4.68815 1.000 17.19900 71 ASP B N 1
ATOM 5183 C CA . ASP B 1 72 ? -14.52741 -24.82241 5.56999 1.000 18.09593 71 ASP B CA 1
ATOM 5184 C C . ASP B 1 72 ? -14.83491 -23.69158 6.54080 1.000 19.03819 71 ASP B C 1
ATOM 5185 O O . ASP B 1 72 ? -16.00226 -23.34519 6.76088 1.000 19.01525 71 ASP B O 1
ATOM 5194 N N . ALA B 1 73 ? -13.78895 -23.09256 7.11037 1.000 19.12778 72 ALA B N 1
ATOM 5195 C CA . ALA B 1 73 ? -13.97999 -21.95145 7.99502 1.000 19.04244 72 ALA B CA 1
ATOM 5196 C C . ALA B 1 73 ? -14.65582 -20.80225 7.26182 1.000 18.57670 72 ALA B C 1
ATOM 5197 O O . ALA B 1 73 ? -15.57939 -20.17373 7.78863 1.000 17.81250 72 ALA B O 1
ATOM 5204 N N . ILE B 1 74 ? -14.18808 -20.49386 6.04925 1.000 17.41627 73 ILE B N 1
ATOM 5205 C CA . ILE B 1 74 ? -14.80328 -19.42474 5.26004 1.000 17.45372 73 ILE B CA 1
ATOM 5206 C C . ILE B 1 74 ? -16.27658 -19.72641 5.00954 1.000 17.55598 73 ILE B C 1
ATOM 5207 O O . ILE B 1 74 ? -17.14084 -18.85646 5.17011 1.000 17.40850 73 ILE B O 1
ATOM 5223 N N . ASN B 1 75 ? -16.59339 -20.97536 4.64814 1.000 17.47860 74 ASN B N 1
ATOM 5224 C CA . ASN B 1 75 ? -17.98488 -21.32629 4.39299 1.000 17.50097 74 ASN B CA 1
ATOM 5225 C C . ASN B 1 75 ? -18.83961 -21.10019 5.63251 1.000 18.91617 74 ASN B C 1
ATOM 5226 O O . ASN B 1 75 ? -19.98163 -20.63253 5.53682 1.000 19.44619 74 ASN B O 1
ATOM 5237 N N . LYS B 1 76 ? -18.30453 -21.43668 6.80778 1.000 17.22381 75 LYS B N 1
ATOM 5238 C CA . LYS B 1 76 ? -19.05878 -21.24312 8.04331 1.000 18.10303 75 LYS B CA 1
ATOM 5239 C C . LYS B 1 76 ? -19.38419 -19.77091 8.26150 1.000 18.39740 75 LYS B C 1
ATOM 5240 O O . LYS B 1 76 ? -20.50258 -19.42608 8.65919 1.000 22.76485 75 LYS B O 1
ATOM 5259 N N . GLY B 1 77 ? -18.42130 -18.88870 7.99892 1.000 17.37518 76 GLY B N 1
ATOM 5260 C CA . GLY B 1 77 ? -18.66420 -17.46773 8.18404 1.000 17.93314 76 GLY B CA 1
ATOM 5261 C C . GLY B 1 77 ? -19.59623 -16.89026 7.13503 1.000 20.45272 76 GLY B C 1
ATOM 5262 O O . GLY B 1 77 ? -20.50365 -16.11790 7.45186 1.000 20.89421 76 GLY B O 1
ATOM 5266 N N . VAL B 1 78 ? -19.38320 -17.25031 5.86639 1.000 19.72896 77 VAL B N 1
ATOM 5267 C CA . VAL B 1 78 ? -20.24719 -16.73957 4.80463 1.000 21.61517 77 VAL B CA 1
ATOM 5268 C C . VAL B 1 78 ? -21.69206 -17.13362 5.06298 1.000 21.46788 77 VAL B C 1
ATOM 5269 O O . VAL B 1 78 ? -22.61682 -16.33694 4.86225 1.000 22.88166 77 VAL B O 1
ATOM 5282 N N . SER B 1 79 ? -21.91185 -18.36916 5.51136 1.000 20.45298 78 SER B N 1
ATOM 5283 C CA . SER B 1 79 ? -23.26297 -18.86991 5.71123 1.000 21.32952 78 SER B CA 1
ATOM 5284 C C . SER B 1 79 ? -23.94152 -18.27100 6.93245 1.000 26.08390 78 SER B C 1
ATOM 5285 O O . SER B 1 79 ? -25.14581 -18.47558 7.10721 1.000 26.39555 78 SER B O 1
ATOM 5293 N N . ARG B 1 80 ? -23.21091 -17.53954 7.77042 1.000 22.53065 79 ARG B N 1
ATOM 5294 C CA . ARG B 1 80 ? -23.80635 -16.83098 8.89023 1.000 24.27450 79 ARG B CA 1
ATOM 5295 C C . ARG B 1 80 ? -23.82578 -15.32562 8.70921 1.000 25.75131 79 ARG B C 1
ATOM 5296 O O . ARG B 1 80 ? -24.39671 -14.62442 9.55646 1.000 26.71855 79 ARG B O 1
ATOM 5317 N N . ALA B 1 81 ? -23.24784 -14.81826 7.62756 1.000 24.69541 80 ALA B N 1
ATOM 5318 C CA . ALA B 1 81 ? -23.15196 -13.38242 7.44030 1.000 22.29003 80 ALA B CA 1
ATOM 5319 C C . ALA B 1 81 ? -24.52695 -12.75905 7.26336 1.000 28.93112 80 ALA B C 1
ATOM 5320 O O . ALA B 1 81 ? -25.40646 -13.31456 6.59904 1.000 31.79537 80 ALA B O 1
ATOM 5327 N N . GLN B 1 82 ? -24.69674 -11.57663 7.85422 1.000 26.12327 81 GLN B N 1
ATOM 5328 C CA . GLN B 1 82 ? -25.91221 -10.79530 7.70951 1.000 27.10433 81 GLN B CA 1
ATOM 5329 C C . GLN B 1 82 ? -25.71472 -9.51829 6.90222 1.000 31.02170 81 GLN B C 1
ATOM 5330 O O . GLN B 1 82 ? -26.70047 -8.83024 6.61644 1.000 33.29099 81 GLN B O 1
ATOM 5344 N N . GLY B 1 83 ? -24.47915 -9.19147 6.51196 1.000 28.19147 82 GLY B N 1
ATOM 5345 C CA . GLY B 1 83 ? -24.24049 -7.97805 5.76211 1.000 27.94518 82 GLY B CA 1
ATOM 5346 C C . GLY B 1 83 ? -24.62146 -8.09677 4.29910 1.000 30.47048 82 GLY B C 1
ATOM 5347 O O . GLY B 1 83 ? -24.73135 -9.18271 3.73416 1.000 30.00901 82 GLY B O 1
ATOM 5351 N N . GLY B 1 84 ? -24.81714 -6.93416 3.67448 1.000 28.03604 83 GLY B N 1
ATOM 5352 C CA . GLY B 1 84 ? -25.20121 -6.91135 2.27395 1.000 29.68331 83 GLY B CA 1
ATOM 5353 C C . GLY B 1 84 ? -24.09826 -7.35889 1.33982 1.000 28.44960 83 GLY B C 1
ATOM 5354 O O . GLY B 1 84 ? -24.37583 -7.95430 0.29361 1.000 32.50242 83 GLY B O 1
ATOM 5358 N N . MET B 1 85 ? -22.84437 -7.06698 1.68763 1.000 23.19301 84 MET B N 1
ATOM 5359 C CA . MET B 1 85 ? -21.67356 -7.52073 0.94970 1.000 21.70586 84 MET B CA 1
ATOM 5360 C C . MET B 1 85 ? -20.73298 -8.21583 1.92222 1.000 23.93170 84 MET B C 1
ATOM 5361 O O . MET B 1 85 ? -20.57183 -7.77475 3.06760 1.000 24.12118 84 MET B O 1
ATOM 5375 N N . ILE B 1 86 ? -20.11123 -9.29884 1.46015 1.000 20.59919 85 ILE B N 1
ATOM 5376 C CA . ILE B 1 86 ? -19.34309 -10.20137 2.31267 1.000 19.70837 85 ILE B CA 1
ATOM 5377 C C . ILE B 1 86 ? -17.90543 -10.23402 1.81669 1.000 18.87144 85 ILE B C 1
ATOM 5378 O O . ILE B 1 86 ? -17.64877 -10.55814 0.64847 1.000 20.70127 85 ILE B O 1
ATOM 5394 N N . GLY B 1 87 ? -16.96972 -9.91463 2.70861 1.000 18.51314 86 GLY B N 1
ATOM 5395 C CA . GLY B 1 87 ? -15.56024 -10.00554 2.40343 1.000 18.60303 86 GLY B CA 1
ATOM 5396 C C . GLY B 1 87 ? -14.89197 -11.06569 3.25257 1.000 19.85990 86 GLY B C 1
ATOM 5397 O O . GLY B 1 87 ? -15.42837 -11.45484 4.29378 1.000 21.41974 86 GLY B O 1
ATOM 5401 N N . VAL B 1 88 ? -13.74559 -11.56352 2.79703 1.000 17.70086 87 VAL B N 1
ATOM 5402 C CA . VAL B 1 88 ? -12.94475 -12.54764 3.52134 1.000 18.18512 87 VAL B CA 1
ATOM 5403 C C . VAL B 1 88 ? -11.55148 -11.96087 3.69726 1.000 18.67120 87 VAL B C 1
ATOM 5404 O O . VAL B 1 88 ? -10.86182 -11.68437 2.70741 1.000 20.94793 87 VAL B O 1
ATOM 5417 N N . LEU B 1 89 ? -11.12744 -11.78353 4.94613 1.000 18.33760 88 LEU B N 1
ATOM 5418 C CA . LEU B 1 89 ? -9.82213 -11.20979 5.25273 1.000 18.44126 88 LEU B CA 1
ATOM 5419 C C . LEU B 1 89 ? -9.02977 -12.20792 6.07904 1.000 20.48005 88 LEU B C 1
ATOM 5420 O O . LEU B 1 89 ? -9.47328 -12.61462 7.15757 1.000 21.57720 88 LEU B O 1
ATOM 5436 N N . GLY B 1 90 ? -7.86182 -12.59776 5.57394 1.000 19.75506 89 GLY B N 1
ATOM 5437 C CA . GLY B 1 90 ? -6.99772 -13.48660 6.32343 1.000 20.78608 89 GLY B CA 1
ATOM 5438 C C . GLY B 1 90 ? -6.38958 -12.78655 7.52312 1.000 19.93772 89 GLY B C 1
ATOM 5439 O O . GLY B 1 90 ? -6.24584 -11.56508 7.55660 1.000 22.15260 89 GLY B O 1
ATOM 5443 N N . ALA B 1 91 ? -6.03616 -13.58014 8.53656 1.000 22.97386 90 ALA B N 1
ATOM 5444 C CA . ALA B 1 91 ? -5.62071 -12.99432 9.80414 1.000 23.93194 90 ALA B CA 1
ATOM 5445 C C . ALA B 1 91 ? -4.28328 -12.27165 9.71695 1.000 24.44446 90 ALA B C 1
ATOM 5446 O O . ALA B 1 91 ? -3.95444 -11.49818 10.62417 1.000 29.04938 90 ALA B O 1
ATOM 5453 N N . ASP B 1 92 ? -3.49833 -12.50871 8.66516 1.000 21.69255 91 ASP B N 1
ATOM 5454 C CA . ASP B 1 92 ? -2.26174 -11.77559 8.43532 1.000 23.77805 91 ASP B CA 1
ATOM 5455 C C . ASP B 1 92 ? -2.38793 -10.77170 7.28870 1.000 23.30283 91 ASP B C 1
ATOM 5456 O O . ASP B 1 92 ? -1.37444 -10.26066 6.80229 1.000 28.06725 91 ASP B O 1
ATOM 5465 N N . ASP B 1 93 ? -3.61196 -10.46794 6.86428 1.000 20.84971 92 ASP B N 1
ATOM 5466 C CA . ASP B 1 93 ? -3.88283 -9.41533 5.89407 1.000 23.94151 92 ASP B CA 1
ATOM 5467 C C . ASP B 1 93 ? -4.40799 -8.17724 6.61807 1.000 24.46395 92 ASP B C 1
ATOM 5468 O O . ASP B 1 93 ? -4.84443 -8.25098 7.76678 1.000 22.23269 92 ASP B O 1
ATOM 5477 N N . VAL B 1 94 ? -4.39575 -7.03707 5.92204 1.000 21.92642 93 VAL B N 1
ATOM 5478 C CA . VAL B 1 94 ? -5.08118 -5.83618 6.39504 1.000 22.32111 93 VAL B CA 1
ATOM 5479 C C . VAL B 1 94 ? -5.83277 -5.19571 5.23298 1.000 23.27979 93 VAL B C 1
ATOM 5480 O O . VAL B 1 94 ? -5.35557 -5.20772 4.09122 1.000 23.81129 93 VAL B O 1
ATOM 5493 N N . TYR B 1 95 ? -7.00118 -4.61894 5.52717 1.000 21.96642 94 TYR B N 1
ATOM 5494 C CA . TYR B 1 95 ? -7.63979 -3.71689 4.58039 1.000 19.76102 94 TYR B CA 1
ATOM 5495 C C . TYR B 1 95 ? -7.00409 -2.33056 4.66669 1.000 23.57814 94 TYR B C 1
ATOM 5496 O O . TYR B 1 95 ? -6.54701 -1.89501 5.73122 1.000 24.98317 94 TYR B O 1
ATOM 5514 N N . LYS B 1 96 ? -7.01315 -1.61642 3.54043 1.000 23.56806 95 LYS B N 1
ATOM 5515 C CA . LYS B 1 96 ? -6.59474 -0.22384 3.53043 1.000 25.29848 95 LYS B CA 1
ATOM 5516 C C . LYS B 1 96 ? -7.76903 0.68268 3.87414 1.000 24.43969 95 LYS B C 1
ATOM 5517 O O . LYS B 1 96 ? -8.93047 0.27085 3.79997 1.000 25.40869 95 LYS B O 1
ATOM 5536 N N . PRO B 1 97 ? -7.50040 1.93305 4.25255 1.000 29.43993 96 PRO B N 1
ATOM 5537 C CA . PRO B 1 97 ? -8.59970 2.85080 4.58478 1.000 30.49395 96 PRO B CA 1
ATOM 5538 C C . PRO B 1 97 ? -9.55743 3.07472 3.42277 1.000 29.22005 96 PRO B C 1
ATOM 5539 O O . PRO B 1 97 ? -9.18080 3.01373 2.25183 1.000 28.83580 96 PRO B O 1
ATOM 5550 N N . ASN B 1 98 ? -10.82178 3.32746 3.76866 1.000 30.24874 97 ASN B N 1
ATOM 5551 C CA . ASN B 1 98 ? -11.86133 3.72561 2.82248 1.000 31.76770 97 ASN B CA 1
ATOM 5552 C C . ASN B 1 98 ? -12.21227 2.64002 1.81512 1.000 33.22848 97 ASN B C 1
ATOM 5553 O O . ASN B 1 98 ? -12.74416 2.93802 0.74289 1.000 37.07222 97 ASN B O 1
ATOM 5564 N N . VAL B 1 99 ? -11.95042 1.37768 2.14311 1.000 28.11096 98 VAL B N 1
ATOM 5565 C CA . VAL B 1 99 ? -12.28231 0.28796 1.23152 1.000 25.72378 98 VAL B CA 1
ATOM 5566 C C . VAL B 1 99 ? -13.74586 -0.10480 1.36859 1.000 24.79362 98 VAL B C 1
ATOM 5567 O O . VAL B 1 99 ? -14.45547 -0.27928 0.37058 1.000 25.55768 98 VAL B O 1
ATOM 5580 N N . LEU B 1 100 ? -14.21870 -0.26291 2.60287 1.000 24.11620 99 LEU B N 1
ATOM 5581 C CA . LEU B 1 100 ? -15.59635 -0.70108 2.79752 1.000 24.24729 99 LEU B CA 1
ATOM 5582 C C . LEU B 1 100 ? -16.59646 0.32245 2.26376 1.000 24.00966 99 LEU B C 1
ATOM 5583 O O . LEU B 1 100 ? -17.65779 -0.06050 1.75685 1.000 25.55755 99 LEU B O 1
ATOM 5599 N N . SER B 1 101 ? -16.27944 1.62148 2.33202 1.000 24.49817 100 SER B N 1
ATOM 5600 C CA . SER B 1 101 ? -17.20680 2.61128 1.78051 1.000 25.57581 100 SER B CA 1
ATOM 5601 C C . SER B 1 101 ? -17.32612 2.48455 0.26284 1.000 26.19888 100 SER B C 1
ATOM 5602 O O . SER B 1 101 ? -18.40612 2.71216 -0.29818 1.000 29.06957 100 SER B O 1
ATOM 5610 N N . VAL B 1 102 ? -16.23210 2.13464 -0.41476 1.000 27.80692 101 VAL B N 1
ATOM 5611 C CA . VAL B 1 102 ? -16.29260 1.86430 -1.85003 1.000 27.75869 101 VAL B CA 1
ATOM 5612 C C . VAL B 1 102 ? -17.17879 0.65925 -2.13218 1.000 25.71257 101 VAL B C 1
ATOM 5613 O O . VAL B 1 102 ? -17.96652 0.65605 -3.08627 1.000 27.53705 101 VAL B O 1
ATOM 5626 N N . VAL B 1 103 ? -17.03310 -0.40310 -1.33691 1.000 25.81314 102 VAL B N 1
ATOM 5627 C CA . VAL B 1 103 ? -17.87166 -1.58352 -1.52454 1.000 22.93700 102 VAL B CA 1
ATOM 5628 C C . VAL B 1 103 ? -19.34027 -1.21218 -1.37459 1.000 27.65214 102 VAL B C 1
ATOM 5629 O O . VAL B 1 103 ? -20.19372 -1.63234 -2.16702 1.000 27.15486 102 VAL B O 1
ATOM 5642 N N . LYS B 1 104 ? -19.66019 -0.43270 -0.34452 1.000 24.57802 103 LYS B N 1
ATOM 5643 C CA . LYS B 1 104 ? -21.03591 0.00742 -0.15173 1.000 27.28467 103 LYS B CA 1
ATOM 5644 C C . LYS B 1 104 ? -21.54330 0.79952 -1.34987 1.000 32.31091 103 LYS B C 1
ATOM 5645 O O . LYS B 1 104 ? -22.69916 0.64109 -1.75984 1.000 30.36431 103 LYS B O 1
ATOM 5664 N N . GLU B 1 105 ? -20.70767 1.67883 -1.90895 1.000 26.16171 104 GLU B N 1
ATOM 5665 C CA . GLU B 1 105 ? -21.12868 2.44418 -3.07800 1.000 30.92430 104 GLU B CA 1
ATOM 5666 C C . GLU B 1 105 ? -21.54256 1.51038 -4.21007 1.000 31.93221 104 GLU B C 1
ATOM 5667 O O . GLU B 1 105 ? -22.57794 1.71513 -4.85576 1.000 34.99369 104 GLU B O 1
ATOM 5679 N N . ASN B 1 106 ? -20.73345 0.47919 -4.46585 1.000 32.45129 105 ASN B N 1
ATOM 5680 C CA . ASN B 1 106 ? -21.03840 -0.46217 -5.53867 1.000 31.98225 105 ASN B CA 1
ATOM 5681 C C . ASN B 1 106 ? -22.31014 -1.24678 -5.24592 1.000 31.10228 105 ASN B C 1
ATOM 5682 O O . ASN B 1 106 ? -23.14341 -1.44880 -6.13832 1.000 31.41949 105 ASN B O 1
ATOM 5693 N N . ALA B 1 107 ? -22.47983 -1.70109 -4.00357 1.000 32.17672 106 ALA B N 1
ATOM 5694 C CA . ALA B 1 107 ? -23.69855 -2.42581 -3.66081 1.000 34.77495 106 ALA B CA 1
ATOM 5695 C C . ALA B 1 107 ? -24.93595 -1.56777 -3.87760 1.000 38.79276 106 ALA B C 1
ATOM 5696 O O . ALA B 1 107 ? -25.99539 -2.08458 -4.25373 1.000 38.95804 106 ALA B O 1
ATOM 5703 N N . SER B 1 108 ? -24.82755 -0.25845 -3.65082 1.000 36.15070 107 SER B N 1
ATOM 5704 C CA . SER B 1 108 ? -25.97424 0.61644 -3.83263 1.000 36.48773 107 SER B CA 1
ATOM 5705 C C . SER B 1 108 ? -26.43519 0.68096 -5.28107 1.000 36.28835 107 SER B C 1
ATOM 5706 O O . SER B 1 108 ? -27.60302 1.00496 -5.52274 1.000 42.28046 107 SER B O 1
ATOM 5714 N N . ARG B 1 109 ? -25.55841 0.38769 -6.24152 1.000 35.18140 108 ARG B N 1
ATOM 5715 C CA . ARG B 1 109 ? -25.93665 0.37869 -7.64483 1.000 38.31468 108 ARG B CA 1
ATOM 5716 C C . ARG B 1 109 ? -26.16519 -1.03061 -8.17922 1.000 36.16111 108 ARG B C 1
ATOM 5717 O O . ARG B 1 109 ? -26.20382 -1.21977 -9.40025 1.000 48.76211 108 ARG B O 1
ATOM 5738 N N . GLY B 1 110 ? -26.28622 -2.02150 -7.30098 1.000 37.40220 109 GLY B N 1
ATOM 5739 C CA . GLY B 1 110 ? -26.65485 -3.35705 -7.71068 1.000 42.23109 109 GLY B CA 1
ATOM 5740 C C . GLY B 1 110 ? -25.51907 -4.25402 -8.13893 1.000 38.73254 109 GLY B C 1
ATOM 5741 O O . GLY B 1 110 ? -25.78101 -5.35191 -8.64439 1.000 40.89626 109 GLY B O 1
ATOM 5745 N N . VAL B 1 111 ? -24.26864 -3.83257 -7.95611 1.000 31.82425 110 VAL B N 1
ATOM 5746 C CA . VAL B 1 111 ? -23.13817 -4.67374 -8.32701 1.000 32.08711 110 VAL B CA 1
ATOM 5747 C C . VAL B 1 111 ? -23.05716 -5.84981 -7.36550 1.000 28.28388 110 VAL B C 1
ATOM 5748 O O . VAL B 1 111 ? -23.13591 -5.67970 -6.14199 1.000 30.39593 110 VAL B O 1
ATOM 5761 N N . GLU B 1 112 ? -22.88936 -7.05406 -7.91337 1.000 28.06490 111 GLU B N 1
ATOM 5762 C CA . GLU B 1 112 ? -22.92842 -8.26089 -7.09856 1.000 29.30950 111 GLU B CA 1
ATOM 5763 C C . GLU B 1 112 ? -21.56284 -8.67845 -6.57938 1.000 25.80508 111 GLU B C 1
ATOM 5764 O O . GLU B 1 112 ? -21.47790 -9.25446 -5.49106 1.000 27.55177 111 GLU B O 1
ATOM 5776 N N . ILE B 1 113 ? -20.49936 -8.41964 -7.33498 1.000 23.41653 112 ILE B N 1
ATOM 5777 C CA . ILE B 1 113 ? -19.13399 -8.70493 -6.92020 1.000 23.62042 112 ILE B CA 1
ATOM 5778 C C . ILE B 1 113 ? -18.29534 -7.46677 -7.20016 1.000 22.46534 112 ILE B C 1
ATOM 5779 O O . ILE B 1 113 ? -18.32573 -6.92579 -8.31188 1.000 26.00901 112 ILE B O 1
ATOM 5795 N N . VAL B 1 114 ? -17.56619 -7.00820 -6.18818 1.000 23.52631 113 VAL B N 1
ATOM 5796 C CA . VAL B 1 114 ? -16.65815 -5.87533 -6.31308 1.000 23.26140 113 VAL B CA 1
ATOM 5797 C C . VAL B 1 114 ? -15.28518 -6.35377 -5.87995 1.000 22.36612 113 VAL B C 1
ATOM 5798 O O . VAL B 1 114 ? -15.15221 -6.99819 -4.83415 1.000 25.44183 113 VAL B O 1
ATOM 5811 N N . ALA B 1 115 ? -14.26471 -6.02664 -6.66092 1.000 21.57819 114 ALA B N 1
ATOM 5812 C CA . ALA B 1 115 ? -12.91066 -6.42466 -6.31794 1.000 21.89494 114 ALA B CA 1
ATOM 5813 C C . ALA B 1 115 ? -11.96100 -5.25675 -6.50373 1.000 24.28631 114 ALA B C 1
ATOM 5814 O O . ALA B 1 115 ? -12.15707 -4.40142 -7.37053 1.000 23.10426 114 ALA B O 1
ATOM 5821 N N . GLY B 1 116 ? -10.91937 -5.24345 -5.68050 1.000 22.20097 115 GLY B N 1
ATOM 5822 C CA . GLY B 1 116 ? -9.89728 -4.22461 -5.77354 1.000 21.49841 115 GLY B CA 1
ATOM 5823 C C . GLY B 1 116 ? -8.53349 -4.83178 -6.01521 1.000 20.67912 115 GLY B C 1
ATOM 5824 O O . GLY B 1 116 ? -8.40924 -6.04200 -6.24035 1.000 21.17111 115 GLY B O 1
ATOM 5828 N N . LEU B 1 117 ? -7.50419 -3.99167 -5.96052 1.000 21.62410 116 LEU B N 1
ATOM 5829 C CA . LEU B 1 117 ? -6.12687 -4.41329 -6.13271 1.000 21.00417 116 LEU B CA 1
ATOM 5830 C C . LEU B 1 117 ? -5.57087 -4.96987 -4.82233 1.000 22.47648 116 LEU B C 1
ATOM 5831 O O . LEU B 1 117 ? -6.10832 -4.73774 -3.73531 1.000 21.36402 116 LEU B O 1
ATOM 5847 N N . THR B 1 118 ? -4.47159 -5.71169 -4.94438 1.000 20.54639 117 THR B N 1
ATOM 5848 C CA . THR B 1 118 ? -3.82607 -6.38107 -3.82331 1.000 21.92587 117 THR B CA 1
ATOM 5849 C C . THR B 1 118 ? -2.34128 -6.04789 -3.84500 1.000 20.59832 117 THR B C 1
ATOM 5850 O O . THR B 1 118 ? -1.69142 -6.15595 -4.88887 1.000 22.65483 117 THR B O 1
ATOM 5861 N N . LEU B 1 119 ? -1.79985 -5.65230 -2.69499 1.000 20.76909 118 LEU B N 1
ATOM 5862 C CA . LEU B 1 119 ? -0.37108 -5.41191 -2.55033 1.000 22.22420 118 LEU B CA 1
ATOM 5863 C C . LEU B 1 119 ? 0.26768 -6.61626 -1.87055 1.000 22.80439 118 LEU B C 1
ATOM 5864 O O . LEU B 1 119 ? -0.18117 -7.04343 -0.80039 1.000 23.41297 118 LEU B O 1
ATOM 5880 N N . ILE B 1 120 ? 1.29995 -7.16867 -2.50096 1.000 23.37411 119 ILE B N 1
ATOM 5881 C CA . ILE B 1 120 ? 1.96852 -8.37871 -2.02957 1.000 24.93631 119 ILE B CA 1
ATOM 5882 C C . ILE B 1 120 ? 3.46029 -8.08558 -1.98238 1.000 27.49512 119 ILE B C 1
ATOM 5883 O O . ILE B 1 120 ? 4.09035 -7.88712 -3.02817 1.000 29.70660 119 ILE B O 1
ATOM 5899 N N . ASP B 1 121 ? 4.03112 -8.07385 -0.78132 1.000 28.67076 120 ASP B N 1
ATOM 5900 C CA . ASP B 1 121 ? 5.45369 -7.79191 -0.61379 1.000 32.60150 120 ASP B CA 1
ATOM 5901 C C . ASP B 1 121 ? 5.85583 -6.51700 -1.35691 1.000 31.30088 120 ASP B C 1
ATOM 5902 O O . ASP B 1 121 ? 6.89778 -6.45539 -2.01333 1.000 33.16422 120 ASP B O 1
ATOM 5911 N N . GLY B 1 122 ? 5.01058 -5.49245 -1.26577 1.000 33.07531 121 GLY B N 1
ATOM 5912 C CA . GLY B 1 122 ? 5.33316 -4.19949 -1.83086 1.000 33.31583 121 GLY B CA 1
ATOM 5913 C C . GLY B 1 122 ? 5.08274 -4.03824 -3.31179 1.000 30.24650 121 GLY B C 1
ATOM 5914 O O . GLY B 1 122 ? 5.44887 -2.99741 -3.86842 1.000 31.75554 121 GLY B O 1
ATOM 5918 N N . GLN B 1 123 ? 4.49047 -5.02716 -3.97250 1.000 28.96436 122 GLN B N 1
ATOM 5919 C CA . GLN B 1 123 ? 4.18956 -4.93243 -5.39240 1.000 29.87009 122 GLN B CA 1
ATOM 5920 C C . GLN B 1 123 ? 2.73866 -5.31036 -5.64641 1.000 27.24717 122 GLN B C 1
ATOM 5921 O O . GLN B 1 123 ? 2.17170 -6.16263 -4.96015 1.000 26.00802 122 GLN B O 1
ATOM 5935 N N . LEU B 1 124 ? 2.13734 -4.69037 -6.65744 1.000 27.48565 123 LEU B N 1
ATOM 5936 C CA . LEU B 1 124 ? 0.76433 -5.04045 -6.99050 1.000 25.92187 123 LEU B CA 1
ATOM 5937 C C . LEU B 1 124 ? 0.69534 -6.45223 -7.56614 1.000 25.17567 123 LEU B C 1
ATOM 5938 O O . LEU B 1 124 ? 1.52640 -6.84852 -8.38935 1.000 29.49075 123 LEU B O 1
ATOM 5954 N N . ARG B 1 125 ? -0.30265 -7.20833 -7.11829 1.000 23.45177 124 ARG B N 1
ATOM 5955 C CA . ARG B 1 125 ? -0.60219 -8.50140 -7.71927 1.000 24.13214 124 ARG B CA 1
ATOM 5956 C C . ARG B 1 125 ? -0.90875 -8.30413 -9.19881 1.000 28.83339 124 ARG B C 1
ATOM 5957 O O . ARG B 1 125 ? -1.55066 -7.32566 -9.59162 1.000 27.22327 124 ARG B O 1
ATOM 5978 N N . ALA B 1 126 ? -0.44077 -9.23906 -10.02791 1.000 27.98169 125 ALA B N 1
ATOM 5979 C CA . ALA B 1 126 ? -0.61142 -9.13547 -11.47678 1.000 31.99022 125 ALA B CA 1
ATOM 5980 C C . ALA B 1 126 ? -1.98986 -9.67263 -11.85281 1.000 30.69327 125 ALA B C 1
ATOM 5981 O O . ALA B 1 126 ? -2.15212 -10.80535 -12.31084 1.000 39.15142 125 ALA B O 1
ATOM 5988 N N . ASP B 1 127 ? -2.99823 -8.82113 -11.68102 1.000 29.68706 126 ASP B N 1
ATOM 5989 C CA . ASP B 1 127 ? -4.37700 -9.23836 -11.88377 1.000 24.91750 126 ASP B CA 1
ATOM 5990 C C . ASP B 1 127 ? -4.70676 -9.39478 -13.36827 1.000 25.53919 126 ASP B C 1
ATOM 5991 O O . ASP B 1 127 ? -4.12535 -8.73621 -14.23578 1.000 30.90450 126 ASP B O 1
ATOM 6000 N N . GLU B 1 128 ? -5.65424 -10.28662 -13.64377 1.000 25.24924 127 GLU B N 1
ATOM 6001 C CA . GLU B 1 128 ? -6.29994 -10.46531 -14.93393 1.000 23.83540 127 GLU B CA 1
ATOM 6002 C C . GLU B 1 128 ? -7.74580 -10.00729 -14.80598 1.000 33.75925 127 GLU B C 1
ATOM 6003 O O . GLU B 1 128 ? -8.21691 -9.66730 -13.71748 1.000 40.85333 127 GLU B O 1
ATOM 6015 N N . GLN B 1 129 ? -8.45833 -10.00578 -15.92426 1.000 32.73990 128 GLN B N 1
ATOM 6016 C CA . GLN B 1 129 ? -9.82720 -9.51620 -15.93193 1.000 30.83838 128 GLN B CA 1
ATOM 6017 C C . GLN B 1 129 ? -10.81959 -10.63530 -15.63373 1.000 31.57844 128 GLN B C 1
ATOM 6018 O O . GLN B 1 129 ? -10.60207 -11.79944 -15.97856 1.000 30.25994 128 GLN B O 1
ATOM 6032 N N . TYR B 1 130 ? -11.91663 -10.26760 -14.97458 1.000 29.58501 129 TYR B N 1
ATOM 6033 C CA . TYR B 1 130 ? -13.06309 -11.15332 -14.79321 1.000 29.52369 129 TYR B CA 1
ATOM 6034 C C . TYR B 1 130 ? -13.81252 -11.23255 -16.11601 1.000 29.39353 129 TYR B C 1
ATOM 6035 O O . TYR B 1 130 ? -14.46966 -10.27028 -16.52572 1.000 30.75911 129 TYR B O 1
ATOM 6053 N N . ARG B 1 131 ? -13.67727 -12.36307 -16.79513 1.000 28.59422 130 ARG B N 1
ATOM 6054 C CA . ARG B 1 131 ? -14.21612 -12.58669 -18.12583 1.000 30.06475 130 ARG B CA 1
ATOM 6055 C C . ARG B 1 131 ? -13.89062 -14.02912 -18.49497 1.000 27.12705 130 ARG B C 1
ATOM 6056 O O . ARG B 1 131 ? -13.12716 -14.69721 -17.78311 1.000 27.56400 130 ARG B O 1
ATOM 6077 N N . PRO B 1 132 ? -14.43280 -14.54519 -19.59508 1.000 27.51625 131 PRO B N 1
ATOM 6078 C CA . PRO B 1 132 ? -14.15801 -15.94959 -19.94899 1.000 31.39963 131 PRO B CA 1
ATOM 6079 C C . PRO B 1 132 ? -12.68189 -16.31985 -20.02204 1.000 27.26204 131 PRO B C 1
ATOM 6080 O O . PRO B 1 132 ? -12.33355 -17.47086 -19.72623 1.000 27.00900 131 PRO B O 1
ATOM 6091 N N . ALA B 1 133 ? -11.80392 -15.39345 -20.41813 1.000 29.78966 132 ALA B N 1
ATOM 6092 C CA . ALA B 1 133 ? -10.37586 -15.69941 -20.45987 1.000 28.10349 132 ALA B CA 1
ATOM 6093 C C . ALA B 1 133 ? -9.83031 -16.15079 -19.10634 1.000 28.10366 132 ALA B C 1
ATOM 6094 O O . ALA B 1 133 ? -8.80789 -16.84422 -19.05811 1.000 29.74042 132 ALA B O 1
ATOM 6101 N N . ALA B 1 134 ? -10.47155 -15.76422 -18.00462 1.000 27.89079 133 ALA B N 1
ATOM 6102 C CA . ALA B 1 134 ? -10.02402 -16.22566 -16.69674 1.000 24.49623 133 ALA B CA 1
ATOM 6103 C C . ALA B 1 134 ? -10.25328 -17.71904 -16.49395 1.000 24.02635 133 ALA B C 1
ATOM 6104 O O . ALA B 1 134 ? -9.61143 -18.31979 -15.62345 1.000 23.81094 133 ALA B O 1
ATOM 6111 N N . LEU B 1 135 ? -11.14913 -18.32745 -17.27040 1.000 24.85045 134 LEU B N 1
ATOM 6112 C CA . LEU B 1 135 ? -11.46875 -19.74039 -17.10690 1.000 23.54876 134 LEU B CA 1
ATOM 6113 C C . LEU B 1 135 ? -10.36512 -20.67024 -17.59402 1.000 25.99091 134 LEU B C 1
ATOM 6114 O O . LEU B 1 135 ? -10.43890 -21.87748 -17.32780 1.000 24.52743 134 LEU B O 1
ATOM 6130 N N . ILE B 1 136 ? -9.36894 -20.16278 -18.31106 1.000 26.13720 135 ILE B N 1
ATOM 6131 C CA . ILE B 1 136 ? -8.18218 -20.94236 -18.63528 1.000 23.16692 135 ILE B CA 1
ATOM 6132 C C . ILE B 1 136 ? -6.99334 -20.52840 -17.76929 1.000 26.76179 135 ILE B C 1
ATOM 6133 O O . ILE B 1 136 ? -5.84548 -20.80837 -18.10570 1.000 26.42421 135 ILE B O 1
ATOM 6149 N N . SER B 1 137 ? -7.26042 -19.85189 -16.65923 1.000 25.90241 136 SER B N 1
ATOM 6150 C CA . SER B 1 137 ? -6.21298 -19.36504 -15.77775 1.000 24.10793 136 SER B CA 1
ATOM 6151 C C . SER B 1 137 ? -6.62067 -19.62008 -14.33399 1.000 26.87972 136 SER B C 1
ATOM 6152 O O . SER B 1 137 ? -7.38819 -20.55765 -14.06321 1.000 25.03151 136 SER B O 1
ATOM 6160 N N . GLY B 1 138 ? -6.09810 -18.83582 -13.40673 1.000 27.29579 137 GLY B N 1
ATOM 6161 C CA . GLY B 1 138 ? -6.48480 -18.90662 -12.01919 1.000 23.71529 137 GLY B CA 1
ATOM 6162 C C . GLY B 1 138 ? -7.45783 -17.80825 -11.65120 1.000 22.64918 137 GLY B C 1
ATOM 6163 O O . GLY B 1 138 ? -8.21419 -17.30462 -12.48963 1.000 24.69928 137 GLY B O 1
ATOM 6167 N N . ILE B 1 139 ? -7.44465 -17.42503 -10.38172 1.000 20.88622 138 ILE B N 1
ATOM 6168 C CA . ILE B 1 139 ? -8.36525 -16.37040 -9.94048 1.000 20.66151 138 ILE B CA 1
ATOM 6169 C C . ILE B 1 139 ? -7.87040 -15.02784 -10.47412 1.000 21.61996 138 ILE B C 1
ATOM 6170 O O . ILE B 1 139 ? -6.66183 -14.74378 -10.40035 1.000 22.40311 138 ILE B O 1
ATOM 6186 N N . PRO B 1 140 ? -8.74150 -14.19811 -11.05902 1.000 22.25147 139 PRO B N 1
ATOM 6187 C CA . PRO B 1 140 ? -8.24824 -12.99245 -11.75175 1.000 22.04062 139 PRO B CA 1
ATOM 6188 C C . PRO B 1 140 ? -7.79751 -11.87148 -10.82791 1.000 23.12712 139 PRO B C 1
ATOM 6189 O O . PRO B 1 140 ? -7.00259 -11.02356 -11.25555 1.000 25.08839 139 PRO B O 1
ATOM 6200 N N . PHE B 1 141 ? -8.28552 -11.82721 -9.59366 1.000 22.26618 140 PHE B N 1
ATOM 6201 C CA . PHE B 1 141 ? -7.89130 -10.84147 -8.59893 1.000 22.23841 140 PHE B CA 1
ATOM 6202 C C . PHE B 1 141 ? -7.63062 -11.59312 -7.30409 1.000 19.99373 140 PHE B C 1
ATOM 6203 O O . PHE B 1 141 ? -7.95829 -12.77739 -7.18510 1.000 18.98324 140 PHE B O 1
ATOM 6220 N N . GLY B 1 142 ? -7.03736 -10.91502 -6.32593 1.000 21.25429 141 GLY B N 1
ATOM 6221 C CA . GLY B 1 142 ? -6.82032 -11.55254 -5.03906 1.000 18.98166 141 GLY B CA 1
ATOM 6222 C C . GLY B 1 142 ? -8.13495 -11.80494 -4.32046 1.000 18.15137 141 GLY B C 1
ATOM 6223 O O . GLY B 1 142 ? -9.02631 -10.96217 -4.28310 1.000 21.18018 141 GLY B O 1
ATOM 6227 N N . HIS B 1 143 ? -8.25965 -12.99887 -3.74899 1.000 17.76133 142 HIS B N 1
ATOM 6228 C CA . HIS B 1 143 ? -9.53028 -13.36315 -3.13338 1.000 16.92501 142 HIS B CA 1
ATOM 6229 C C . HIS B 1 143 ? -9.87952 -12.43373 -1.97375 1.000 18.36276 142 HIS B C 1
ATOM 6230 O O . HIS B 1 143 ? -11.05110 -12.09922 -1.76298 1.000 19.86553 142 HIS B O 1
ATOM 6244 N N . ASN B 1 144 ? -8.88293 -12.02204 -1.19834 1.000 18.74217 143 ASN B N 1
ATOM 6245 C CA . ASN B 1 144 ? -9.14803 -11.15665 -0.05369 1.000 19.22060 143 ASN B CA 1
ATOM 6246 C C . ASN B 1 144 ? -9.49150 -9.73913 -0.46546 1.000 19.85672 143 ASN B C 1
ATOM 6247 O O . ASN B 1 144 ? -9.97223 -8.97160 0.37450 1.000 22.46168 143 ASN B O 1
ATOM 6258 N N . ALA B 1 145 ? -9.31377 -9.39658 -1.73386 1.000 19.85079 144 ALA B N 1
ATOM 6259 C CA . ALA B 1 145 ? -9.73739 -8.10604 -2.25591 1.000 20.40152 144 ALA B CA 1
ATOM 6260 C C . ALA B 1 145 ? -11.12999 -8.15225 -2.87231 1.000 20.58830 144 ALA B C 1
ATOM 6261 O O . ALA B 1 145 ? -11.57690 -7.15108 -3.44217 1.000 23.60741 144 ALA B O 1
ATOM 6268 N N . MET B 1 146 ? -11.81920 -9.28684 -2.76359 1.000 17.95496 145 MET B N 1
ATOM 6269 C CA . MET B 1 146 ? -13.13723 -9.48540 -3.34336 1.000 18.51924 145 MET B CA 1
ATOM 6270 C C . MET B 1 146 ? -14.20641 -9.35609 -2.26693 1.000 19.23372 145 MET B C 1
ATOM 6271 O O . MET B 1 146 ? -14.02757 -9.82805 -1.13628 1.000 20.17963 145 MET B O 1
ATOM 6285 N N . PHE B 1 147 ? -15.31741 -8.72158 -2.63358 1.000 20.52225 146 PHE B N 1
ATOM 6286 C CA . PHE B 1 147 ? -16.53436 -8.68181 -1.83790 1.000 21.12946 146 PHE B CA 1
ATOM 6287 C C . PHE B 1 147 ? -17.67015 -9.15149 -2.72987 1.000 20.61568 146 PHE B C 1
ATOM 6288 O O . PHE B 1 147 ? -17.74508 -8.76721 -3.90311 1.000 23.33950 146 PHE B O 1
ATOM 6305 N N . ALA B 1 148 ? -18.54543 -9.99514 -2.18980 1.000 21.94450 147 ALA B N 1
ATOM 6306 C CA . ALA B 1 148 ? -19.64743 -10.55232 -2.95912 1.000 22.50612 147 ALA B CA 1
ATOM 6307 C C . ALA B 1 148 ? -20.93292 -10.44014 -2.15705 1.000 21.24640 147 ALA B C 1
ATOM 6308 O O . ALA B 1 148 ? -20.92784 -10.56272 -0.92992 1.000 23.67679 147 ALA B O 1
ATOM 6315 N N . SER B 1 149 ? -22.03859 -10.22580 -2.86100 1.000 22.93642 148 SER B N 1
ATOM 6316 C CA . SER B 1 149 ? -23.30214 -9.99305 -2.18303 1.000 24.77481 148 SER B CA 1
ATOM 6317 C C . SER B 1 149 ? -23.89396 -11.29921 -1.66071 1.000 25.81725 148 SER B C 1
ATOM 6318 O O . SER B 1 149 ? -23.48364 -12.39901 -2.03953 1.000 23.12416 148 SER B O 1
ATOM 6326 N N . GLN B 1 150 ? -24.87888 -11.15597 -0.76856 1.000 27.16327 149 GLN B N 1
ATOM 6327 C CA . GLN B 1 150 ? -25.65600 -12.30963 -0.33102 1.000 25.71102 149 GLN B CA 1
ATOM 6328 C C . GLN B 1 150 ? -26.24417 -13.04891 -1.52664 1.000 24.51586 149 GLN B C 1
ATOM 6329 O O . GLN B 1 150 ? -26.22760 -14.28534 -1.57645 1.000 25.26899 149 GLN B O 1
ATOM 6343 N N . GLU B 1 151 ? -26.77068 -12.30017 -2.50083 1.000 27.47489 150 GLU B N 1
ATOM 6344 C CA . GLU B 1 151 ? -27.38024 -12.91567 -3.67430 1.000 28.09768 150 GLU B CA 1
ATOM 6345 C C . GLU B 1 151 ? -26.34928 -13.67164 -4.50341 1.000 27.37506 150 GLU B C 1
ATOM 6346 O O . GLU B 1 151 ? -26.64139 -14.75193 -5.02854 1.000 27.19411 150 GLU B O 1
ATOM 6358 N N . ALA B 1 152 ? -25.13781 -13.12657 -4.62887 1.000 25.25502 151 ALA B N 1
ATOM 6359 C CA . ALA B 1 152 ? -24.09221 -13.83282 -5.36040 1.000 23.34145 151 ALA B CA 1
ATOM 6360 C C . ALA B 1 152 ? -23.77115 -15.16552 -4.70314 1.000 25.93595 151 ALA B C 1
ATOM 6361 O O . ALA B 1 152 ? -23.64131 -16.18915 -5.38329 1.000 24.18797 151 ALA B O 1
ATOM 6368 N N . TYR B 1 153 ? -23.64089 -15.17658 -3.37920 1.000 22.96876 152 TYR B N 1
ATOM 6369 C CA . TYR B 1 153 ? -23.37685 -16.43820 -2.70235 1.000 23.61618 152 TYR B CA 1
ATOM 6370 C C . TYR B 1 153 ? -24.55453 -17.39551 -2.80821 1.000 22.83286 152 TYR B C 1
ATOM 6371 O O . TYR B 1 153 ? -24.35100 -18.61056 -2.91920 1.000 25.91106 152 TYR B O 1
ATOM 6389 N N . ARG B 1 154 ? -25.78693 -16.88508 -2.78597 1.000 24.53455 153 ARG B N 1
ATOM 6390 C CA . ARG B 1 154 ? -26.93790 -17.76720 -2.94652 1.000 27.88326 153 ARG B CA 1
ATOM 6391 C C . ARG B 1 154 ? -26.94255 -18.40890 -4.32911 1.000 26.87056 153 ARG B C 1
ATOM 6392 O O . ARG B 1 154 ? -27.24849 -19.59950 -4.46824 1.000 30.00965 153 ARG B O 1
ATOM 6413 N N . LYS B 1 155 ? -26.57482 -17.64597 -5.36207 1.000 26.81028 154 LYS B N 1
ATOM 6414 C CA . LYS B 1 155 ? -26.61817 -18.17019 -6.72269 1.000 26.75738 154 LYS B CA 1
ATOM 6415 C C . LYS B 1 155 ? -25.45773 -19.11920 -7.00425 1.000 26.48690 154 LYS B C 1
ATOM 6416 O O . LYS B 1 155 ? -25.64991 -20.18832 -7.59481 1.000 28.95817 154 LYS B O 1
ATOM 6435 N N . VAL B 1 156 ? -24.24319 -18.73330 -6.60895 1.000 25.95380 155 VAL B N 1
ATOM 6436 C CA . VAL B 1 156 ? -23.05626 -19.51655 -6.93789 1.000 23.91291 155 VAL B CA 1
ATOM 6437 C C . VAL B 1 156 ? -22.91030 -20.70655 -6.00107 1.000 26.99384 155 VAL B C 1
ATOM 6438 O O . VAL B 1 156 ? -22.55652 -21.81104 -6.42959 1.000 24.63068 155 VAL B O 1
ATOM 6451 N N . GLY B 1 157 ? -23.17157 -20.50230 -4.71992 1.000 25.11945 156 GLY B N 1
ATOM 6452 C CA . GLY B 1 157 ? -22.95077 -21.52087 -3.72375 1.000 23.97755 156 GLY B CA 1
ATOM 6453 C C . GLY B 1 157 ? -21.71911 -21.23435 -2.89250 1.000 20.95351 156 GLY B C 1
ATOM 6454 O O . GLY B 1 157 ? -21.18523 -20.12473 -2.86947 1.000 23.32515 156 GLY B O 1
ATOM 6458 N N . LEU B 1 158 ? -21.25429 -22.27011 -2.20892 1.000 22.21497 157 LEU B N 1
ATOM 6459 C CA . LEU B 1 158 ? -20.13659 -22.14922 -1.28213 1.000 24.50139 157 LEU B CA 1
ATOM 6460 C C . LEU B 1 158 ? -18.84656 -22.67514 -1.90247 1.000 20.67364 157 LEU B C 1
ATOM 6461 O O . LEU B 1 158 ? -18.82018 -23.17159 -3.03022 1.000 21.49746 157 LEU B O 1
ATOM 6477 N N . TYR B 1 159 ? -17.75513 -22.49836 -1.16156 1.000 18.20612 158 TYR B N 1
ATOM 6478 C CA . TYR B 1 159 ? -16.44188 -22.94020 -1.61658 1.000 18.99668 158 TYR B CA 1
ATOM 6479 C C . TYR B 1 159 ? -16.35910 -24.46158 -1.59392 1.000 19.82930 158 TYR B C 1
ATOM 6480 O O . TYR B 1 159 ? -16.85819 -25.11339 -0.67459 1.000 20.26715 158 TYR B O 1
ATOM 6498 N N . ASP B 1 160 ? -15.74409 -25.02405 -2.63465 1.000 17.20980 159 ASP B N 1
ATOM 6499 C CA . ASP B 1 160 ? -15.66601 -26.47235 -2.81631 1.000 17.79409 159 ASP B CA 1
ATOM 6500 C C . ASP B 1 160 ? -14.47010 -27.00303 -2.03911 1.000 21.70058 159 ASP B C 1
ATOM 6501 O O . ASP B 1 160 ? -13.31926 -26.73761 -2.40282 1.000 20.38363 159 ASP B O 1
ATOM 6510 N N . LEU B 1 161 ? -14.73991 -27.77786 -0.98385 1.000 20.22935 160 LEU B N 1
ATOM 6511 C CA . LEU B 1 161 ? -13.67716 -28.24957 -0.09945 1.000 20.74762 160 LEU B CA 1
ATOM 6512 C C . LEU B 1 161 ? -12.73641 -29.24886 -0.76138 1.000 19.84306 160 LEU B C 1
ATOM 6513 O O . LEU B 1 161 ? -11.67901 -29.53985 -0.19710 1.000 22.63141 160 LEU B O 1
ATOM 6529 N N . ALA B 1 162 ? -13.07352 -29.77554 -1.94131 1.000 20.69418 161 ALA B N 1
ATOM 6530 C CA . ALA B 1 162 ? -12.13297 -30.63519 -2.64467 1.000 20.07372 161 ALA B CA 1
ATOM 6531 C C . ALA B 1 162 ? -10.87466 -29.88655 -3.06344 1.000 22.54120 161 ALA B C 1
ATOM 6532 O O . ALA B 1 162 ? -9.82805 -30.51738 -3.24557 1.000 26.14723 161 ALA B O 1
ATOM 6539 N N . TYR B 1 163 ? -10.95533 -28.56387 -3.21452 1.000 21.49707 162 TYR B N 1
ATOM 6540 C CA . TYR B 1 163 ? -9.82323 -27.72347 -3.60514 1.000 21.82419 162 TYR B CA 1
ATOM 6541 C C . TYR B 1 163 ? -9.26293 -27.09162 -2.33898 1.000 27.24423 162 TYR B C 1
ATOM 6542 O O . TYR B 1 163 ? -9.81012 -26.11686 -1.81781 1.000 31.87075 162 TYR B O 1
ATOM 6560 N N . ARG B 1 164 ? -8.17587 -27.67674 -1.83378 1.000 24.37994 163 ARG B N 1
ATOM 6561 C CA . ARG B 1 164 ? -7.56550 -27.20193 -0.59848 1.000 26.19399 163 ARG B CA 1
ATOM 6562 C C . ARG B 1 164 ? -6.85451 -25.87231 -0.78472 1.000 26.45772 163 ARG B C 1
ATOM 6563 O O . ARG B 1 164 ? -6.67406 -25.13679 0.19648 1.000 27.42904 163 ARG B O 1
ATOM 6584 N N . ILE B 1 165 ? -6.46390 -25.54647 -2.01202 1.000 24.77379 164 ILE B N 1
ATOM 6585 C CA . ILE B 1 165 ? -5.71188 -24.33822 -2.31807 1.000 25.08256 164 ILE B CA 1
ATOM 6586 C C . ILE B 1 165 ? -6.52925 -23.38034 -3.17406 1.000 25.05224 164 ILE B C 1
ATOM 6587 O O . ILE B 1 165 ? -6.66806 -22.20007 -2.84789 1.000 25.07492 164 ILE B O 1
ATOM 6603 N N . CYS B 1 166 ? -7.08245 -23.88126 -4.27632 1.000 23.37645 165 CYS B N 1
ATOM 6604 C CA . CYS B 1 166 ? -7.64939 -23.05710 -5.33073 1.000 22.34864 165 CYS B CA 1
ATOM 6605 C C . CYS B 1 166 ? -9.17619 -23.01785 -5.31074 1.000 20.37100 165 CYS B C 1
ATOM 6606 O O . CYS B 1 166 ? -9.79293 -22.73324 -6.34272 1.000 19.61581 165 CYS B O 1
ATOM 6614 N N . ALA B 1 167 ? -9.80099 -23.28098 -4.16586 1.000 18.90500 166 ALA B N 1
ATOM 6615 C CA . ALA B 1 167 ? -11.25098 -23.13621 -4.08898 1.000 16.34588 166 ALA B CA 1
ATOM 6616 C C . ALA B 1 167 ? -11.68745 -21.70468 -4.37952 1.000 18.08744 166 ALA B C 1
ATOM 6617 O O . ALA B 1 167 ? -12.81078 -21.48596 -4.84705 1.000 18.70043 166 ALA B O 1
ATOM 6624 N N . ASP B 1 168 ? -10.82532 -20.71868 -4.10107 1.000 17.52252 167 ASP B N 1
ATOM 6625 C CA . ASP B 1 168 ? -11.16280 -19.33386 -4.41929 1.000 18.61727 167 ASP B CA 1
ATOM 6626 C C . ASP B 1 168 ? -11.32571 -19.14926 -5.92455 1.000 19.03640 167 ASP B C 1
ATOM 6627 O O . ASP B 1 168 ? -12.33183 -18.60440 -6.39058 1.000 19.64350 167 ASP B O 1
ATOM 6636 N N . ALA B 1 169 ? -10.36162 -19.64764 -6.70222 1.000 19.18394 168 ALA B N 1
ATOM 6637 C CA . ALA B 1 169 ? -10.46766 -19.57927 -8.15693 1.000 18.23351 168 ALA B CA 1
ATOM 6638 C C . ALA B 1 169 ? -11.68929 -20.33357 -8.66497 1.000 18.71338 168 ALA B C 1
ATOM 6639 O O . ALA B 1 169 ? -12.39972 -19.85644 -9.56211 1.000 19.97495 168 ALA B O 1
ATOM 6646 N N . GLU B 1 170 ? -11.93211 -21.53428 -8.13334 1.000 18.11359 169 GLU B N 1
ATOM 6647 C CA . GLU B 1 170 ? -13.05079 -22.34079 -8.61411 1.000 19.00029 169 GLU B CA 1
ATOM 6648 C C . GLU B 1 170 ? -14.37787 -21.62854 -8.38211 1.000 19.29951 169 GLU B C 1
ATOM 6649 O O . GLU B 1 170 ? -15.27931 -21.69050 -9.22977 1.000 20.58079 169 GLU B O 1
ATOM 6661 N N . TRP B 1 171 ? -14.50089 -20.91187 -7.25994 1.000 18.20798 170 TRP B N 1
ATOM 6662 C CA . TRP B 1 171 ? -15.71554 -20.15405 -6.97385 1.000 18.44854 170 TRP B CA 1
ATOM 6663 C C . TRP B 1 171 ? -15.88185 -19.00366 -7.96051 1.000 18.27842 170 TRP B C 1
ATOM 6664 O O . TRP B 1 171 ? -16.96737 -18.80445 -8.52177 1.000 19.75192 170 TRP B O 1
ATOM 6685 N N . VAL B 1 172 ? -14.81642 -18.22661 -8.17505 1.000 19.03089 171 VAL B N 1
ATOM 6686 C CA . VAL B 1 172 ? -14.89776 -17.10220 -9.10282 1.000 18.26616 171 VAL B CA 1
ATOM 6687 C C . VAL B 1 172 ? -15.20608 -17.59792 -10.50918 1.000 19.38998 171 VAL B C 1
ATOM 6688 O O . VAL B 1 172 ? -15.95943 -16.96148 -11.25045 1.000 21.53584 171 VAL B O 1
ATOM 6701 N N . HIS B 1 173 ? -14.64156 -18.74617 -10.89998 1.000 19.79017 172 HIS B N 1
ATOM 6702 C CA . HIS B 1 173 ? -14.94747 -19.28075 -12.22693 1.000 20.29029 172 HIS B CA 1
ATOM 6703 C C . HIS B 1 173 ? -16.41934 -19.65993 -12.32882 1.000 20.36322 172 HIS B C 1
ATOM 6704 O O . HIS B 1 173 ? -17.05488 -19.43652 -13.36753 1.000 21.48165 172 HIS B O 1
ATOM 6718 N N . ARG B 1 174 ? -16.98392 -20.21326 -11.25198 1.000 20.86471 173 ARG B N 1
ATOM 6719 C CA . ARG B 1 174 ? -18.41808 -20.47705 -11.22047 1.000 21.39353 173 ARG B CA 1
ATOM 6720 C C . ARG B 1 174 ? -19.22064 -19.18909 -11.35255 1.000 22.89241 173 ARG B C 1
ATOM 6721 O O . ARG B 1 174 ? -20.25513 -19.16030 -12.03150 1.000 25.35376 173 ARG B O 1
ATOM 6742 N N . ALA B 1 175 ? -18.75608 -18.10905 -10.72599 1.000 21.47493 174 ALA B N 1
ATOM 6743 C CA . ALA B 1 175 ? -19.45165 -16.83151 -10.84842 1.000 21.91576 174 ALA B CA 1
ATOM 6744 C C . ALA B 1 175 ? -19.41291 -16.31785 -12.28576 1.000 24.51724 174 ALA B C 1
ATOM 6745 O O . ALA B 1 175 ? -20.42020 -15.81618 -12.80351 1.000 27.09027 174 ALA B O 1
ATOM 6752 N N . ILE B 1 176 ? -18.25764 -16.43047 -12.94683 1.000 22.93793 175 ILE B N 1
ATOM 6753 C CA . ILE B 1 176 ? -18.16285 -16.03127 -14.35197 1.000 23.30920 175 ILE B CA 1
ATOM 6754 C C . ILE B 1 176 ? -19.12901 -16.85015 -15.19560 1.000 25.54303 175 ILE B C 1
ATOM 6755 O O . ILE B 1 176 ? -19.85731 -16.31300 -16.04130 1.000 28.62524 175 ILE B O 1
ATOM 6771 N N . LYS B 1 177 ? -19.13815 -18.16948 -14.99010 1.000 25.60666 176 LYS B N 1
ATOM 6772 C CA . LYS B 1 177 ? -20.00990 -19.03505 -15.77608 1.000 27.36722 176 LYS B CA 1
ATOM 6773 C C . LYS B 1 177 ? -21.48101 -18.79341 -15.46705 1.000 28.61693 176 LYS B C 1
ATOM 6774 O O . LYS B 1 177 ? -22.33550 -19.08884 -16.31120 1.000 30.23384 176 LYS B O 1
ATOM 6793 N N . SER B 1 178 ? -21.79590 -18.26319 -14.28793 1.000 32.23742 177 SER B N 1
ATOM 6794 C CA . SER B 1 178 ? -23.16129 -17.90395 -13.93429 1.000 29.59318 177 SER B CA 1
ATOM 6795 C C . SER B 1 178 ? -23.52898 -16.49370 -14.37336 1.000 34.31633 177 SER B C 1
ATOM 6796 O O . SER B 1 178 ? -24.62443 -16.02466 -14.04784 1.000 37.98032 177 SER B O 1
ATOM 6804 N N . ASP B 1 179 ? -22.63382 -15.80555 -15.08132 1.000 31.47774 178 ASP B N 1
ATOM 6805 C CA . ASP B 1 179 ? -22.86878 -14.43813 -15.54173 1.000 34.70880 178 ASP B CA 1
ATOM 6806 C C . ASP B 1 179 ? -23.19006 -13.49687 -14.38184 1.000 37.21170 178 ASP B C 1
ATOM 6807 O O . ASP B 1 179 ? -24.05427 -12.62479 -14.48674 1.000 44.69669 178 ASP B O 1
ATOM 6816 N N . ILE B 1 180 ? -22.48426 -13.66751 -13.27099 1.000 33.09951 179 ILE B N 1
ATOM 6817 C CA . ILE B 1 180 ? -22.56959 -12.74359 -12.14519 1.000 35.42963 179 ILE B CA 1
ATOM 6818 C C . ILE B 1 180 ? -21.79784 -11.48275 -12.50622 1.000 35.34687 179 ILE B C 1
ATOM 6819 O O . ILE B 1 180 ? -20.67206 -11.55539 -13.01390 1.000 35.25317 179 ILE B O 1
ATOM 6835 N N . SER B 1 181 ? -22.38768 -10.32257 -12.22166 1.000 40.81269 180 SER B N 1
ATOM 6836 C CA . SER B 1 181 ? -21.78393 -9.04697 -12.58117 1.000 39.47151 180 SER B CA 1
ATOM 6837 C C . SER B 1 181 ? -20.65361 -8.70522 -11.62059 1.000 33.52048 180 SER B C 1
ATOM 6838 O O . SER B 1 181 ? -20.81636 -8.80218 -10.40058 1.000 37.84198 180 SER B O 1
ATOM 6846 N N . CYS B 1 182 ? -19.51333 -8.28469 -12.16922 1.000 32.97939 181 CYS B N 1
ATOM 6847 C CA . CYS B 1 182 ? -18.36249 -7.89180 -11.36704 1.000 27.46321 181 CYS B CA 1
ATOM 6848 C C . CYS B 1 182 ? -17.86387 -6.53096 -11.82220 1.000 27.28234 181 CYS B C 1
ATOM 6849 O O . CYS B 1 182 ? -17.87451 -6.22188 -13.01835 1.000 31.32966 181 CYS B O 1
ATOM 6857 N N . ARG B 1 183 ? -17.43635 -5.71626 -10.86223 1.000 27.89458 182 ARG B N 1
ATOM 6858 C CA . ARG B 1 183 ? -16.79527 -4.44029 -11.14396 1.000 27.54441 182 ARG B CA 1
ATOM 6859 C C . ARG B 1 183 ? -15.45329 -4.40783 -10.42955 1.000 27.77087 182 ARG B C 1
ATOM 6860 O O . ARG B 1 183 ? -15.36080 -4.77878 -9.25377 1.000 29.78168 182 ARG B O 1
ATOM 6881 N N . LYS B 1 184 ? -14.41606 -3.99354 -11.14672 1.000 28.06036 183 LYS B N 1
ATOM 6882 C CA . LYS B 1 184 ? -13.06458 -3.91431 -10.61017 1.000 27.96261 183 LYS B CA 1
ATOM 6883 C C . LYS B 1 184 ? -12.75528 -2.45667 -10.29522 1.000 25.46343 183 LYS B C 1
ATOM 6884 O O . LYS B 1 184 ? -13.01697 -1.56963 -11.11587 1.000 28.89988 183 LYS B O 1
ATOM 6903 N N . VAL B 1 185 ? -12.21265 -2.21444 -9.10379 1.000 26.07139 184 VAL B N 1
ATOM 6904 C CA . VAL B 1 185 ? -11.87383 -0.87891 -8.62465 1.000 27.11612 184 VAL B CA 1
ATOM 6905 C C . VAL B 1 185 ? -10.35706 -0.76844 -8.56935 1.000 27.25496 184 VAL B C 1
ATOM 6906 O O . VAL B 1 185 ? -9.68828 -1.62920 -7.98699 1.000 26.86003 184 VAL B O 1
ATOM 6919 N N . GLU B 1 186 ? -9.81546 0.29267 -9.16366 1.000 29.09706 185 GLU B N 1
ATOM 6920 C CA . GLU B 1 186 ? -8.36523 0.46267 -9.27915 1.000 28.36972 185 GLU B CA 1
ATOM 6921 C C . GLU B 1 186 ? -7.79293 1.15257 -8.03749 1.000 27.49159 185 GLU B C 1
ATOM 6922 O O . GLU B 1 186 ? -7.14032 2.19529 -8.09946 1.000 30.36922 185 GLU B O 1
ATOM 6934 N N . GLN B 1 187 ? -8.05973 0.53523 -6.88876 1.000 27.37876 186 GLN B N 1
ATOM 6935 C CA . GLN B 1 187 ? -7.52385 0.97172 -5.60837 1.000 28.96974 186 GLN B CA 1
ATOM 6936 C C . GLN B 1 187 ? -7.07259 -0.25644 -4.83888 1.000 25.13797 186 GLN B C 1
ATOM 6937 O O . GLN B 1 187 ? -7.67889 -1.32215 -4.95191 1.000 24.45430 186 GLN B O 1
ATOM 6951 N N . VAL B 1 188 ? -6.00230 -0.10782 -4.05855 1.000 27.16171 187 VAL B N 1
ATOM 6952 C CA . VAL B 1 188 ? -5.53582 -1.22367 -3.24166 1.000 23.40000 187 VAL B CA 1
ATOM 6953 C C . VAL B 1 188 ? -6.52680 -1.44638 -2.10918 1.000 23.84236 187 VAL B C 1
ATOM 6954 O O . VAL B 1 188 ? -6.74255 -0.56070 -1.27151 1.000 24.97700 187 VAL B O 1
ATOM 6967 N N . PHE B 1 189 ? -7.12211 -2.63503 -2.07287 1.000 23.69508 188 PHE B N 1
ATOM 6968 C CA . PHE B 1 189 ? -8.03364 -2.98613 -0.99569 1.000 23.27152 188 PHE B CA 1
ATOM 6969 C C . PHE B 1 189 ? -7.31696 -3.69871 0.14570 1.000 23.85322 188 PHE B C 1
ATOM 6970 O O . PHE B 1 189 ? -7.68259 -3.52067 1.31070 1.000 23.14397 188 PHE B O 1
ATOM 6987 N N . VAL B 1 190 ? -6.31450 -4.52025 -0.16638 1.000 23.67912 189 VAL B N 1
ATOM 6988 C CA . VAL B 1 190 ? -5.70492 -5.41591 0.80900 1.000 22.75898 189 VAL B CA 1
ATOM 6989 C C . VAL B 1 190 ? -4.19359 -5.39861 0.64954 1.000 23.12801 189 VAL B C 1
ATOM 6990 O O . VAL B 1 190 ? -3.67146 -5.34502 -0.46796 1.000 24.05651 189 VAL B O 1
ATOM 7003 N N . GLU B 1 191 ? -3.49490 -5.46428 1.77607 1.000 23.80984 190 GLU B N 1
ATOM 7004 C CA . GLU B 1 191 ? -2.06724 -5.75379 1.82827 1.000 23.81897 190 GLU B CA 1
ATOM 7005 C C . GLU B 1 191 ? -1.98148 -7.18052 2.36318 1.000 34.15656 190 GLU B C 1
ATOM 7006 O O . GLU B 1 191 ? -2.32075 -7.43129 3.52488 1.000 29.27299 190 GLU B O 1
ATOM 7018 N N . PHE B 1 192 ? -1.57431 -8.11024 1.49508 1.000 28.94433 191 PHE B N 1
ATOM 7019 C CA . PHE B 1 192 ? -1.70713 -9.55010 1.70492 1.000 30.10213 191 PHE B CA 1
ATOM 7020 C C . PHE B 1 192 ? -0.44752 -10.08205 2.36992 1.000 34.68452 191 PHE B C 1
ATOM 7021 O O . PHE B 1 192 ? 0.66454 -9.86063 1.87995 1.000 37.70602 191 PHE B O 1
ATOM 7038 N N . GLY B 1 193 ? -0.62844 -10.77390 3.49318 1.000 31.25831 192 GLY B N 1
ATOM 7039 C CA . GLY B 1 193 ? 0.50719 -11.26025 4.25933 1.000 32.48580 192 GLY B CA 1
ATOM 7040 C C . GLY B 1 193 ? 1.13591 -12.49443 3.62973 1.000 41.83799 192 GLY B C 1
ATOM 7041 O O . GLY B 1 193 ? 0.45418 -13.35021 3.06540 1.000 39.54770 192 GLY B O 1
ATOM 7045 N N . THR B 1 194 ? 2.45926 -12.58059 3.74597 1.000 38.41990 193 THR B N 1
ATOM 7046 C CA . THR B 1 194 ? 3.21007 -13.68352 3.15848 1.000 52.21229 193 THR B CA 1
ATOM 7047 C C . THR B 1 194 ? 4.14325 -14.33433 4.17740 1.000 50.25096 193 THR B C 1
ATOM 7048 O O . THR B 1 194 ? 4.78919 -13.65207 4.97201 1.000 56.95098 193 THR B O 1
ATOM 7059 N N . ASN B 1 201 ? 3.62851 -26.73652 -1.72318 1.000 74.07636 200 ASN B N 1
ATOM 7060 C CA . ASN B 1 201 ? 4.31730 -27.46036 -2.78545 1.000 81.77433 200 ASN B CA 1
ATOM 7061 C C . ASN B 1 201 ? 3.93014 -26.94169 -4.16461 1.000 84.06070 200 ASN B C 1
ATOM 7062 O O . ASN B 1 201 ? 2.79424 -27.14891 -4.59459 1.000 79.83070 200 ASN B O 1
ATOM 7073 N N . PRO B 1 202 ? 4.87090 -26.29779 -4.85971 1.000 84.72678 201 PRO B N 1
ATOM 7074 C CA . PRO B 1 202 ? 4.54578 -25.75276 -6.19350 1.000 78.88430 201 PRO B CA 1
ATOM 7075 C C . PRO B 1 202 ? 3.81126 -26.72380 -7.09140 1.000 71.09048 201 PRO B C 1
ATOM 7076 O O . PRO B 1 202 ? 2.96376 -26.29814 -7.89210 1.000 71.98873 201 PRO B O 1
ATOM 7087 N N . GLU B 1 203 ? 4.10055 -28.02099 -6.98603 1.000 59.35965 202 GLU B N 1
ATOM 7088 C CA . GLU B 1 203 ? 3.43251 -28.99579 -7.83699 1.000 67.14475 202 GLU B CA 1
ATOM 7089 C C . GLU B 1 203 ? 1.98686 -29.22185 -7.41328 1.000 55.74919 202 GLU B C 1
ATOM 7090 O O . GLU B 1 203 ? 1.12823 -29.46228 -8.26939 1.000 52.16837 202 GLU B O 1
ATOM 7102 N N . GLU B 1 204 ? 1.69386 -29.15984 -6.10963 1.000 60.49964 203 GLU B N 1
ATOM 7103 C CA . GLU B 1 204 ? 0.30993 -29.31296 -5.66982 1.000 55.48641 203 GLU B CA 1
ATOM 7104 C C . GLU B 1 204 ? -0.55194 -28.13886 -6.11966 1.000 46.44359 203 GLU B C 1
ATOM 7105 O O . GLU B 1 204 ? -1.73763 -28.32196 -6.41973 1.000 38.71714 203 GLU B O 1
ATOM 7117 N N . ILE B 1 205 ? 0.01732 -26.93277 -6.17458 1.000 39.34910 204 ILE B N 1
ATOM 7118 C CA . ILE B 1 205 ? -0.74288 -25.78029 -6.64789 1.000 43.03433 204 ILE B CA 1
ATOM 7119 C C . ILE B 1 205 ? -1.06610 -25.93121 -8.12963 1.000 40.28932 204 ILE B C 1
ATOM 7120 O O . ILE B 1 205 ? -2.19952 -25.68924 -8.56209 1.000 32.97806 204 ILE B O 1
ATOM 7136 N N . ILE B 1 206 ? -0.07215 -26.33030 -8.92915 1.000 41.04924 205 ILE B N 1
ATOM 7137 C CA . ILE B 1 206 ? -0.28967 -26.49541 -10.36430 1.000 40.29163 205 ILE B CA 1
ATOM 7138 C C . ILE B 1 206 ? -1.33718 -27.57023 -10.62503 1.000 32.78689 205 ILE B C 1
ATOM 7139 O O . ILE B 1 206 ? -2.18797 -27.42710 -11.51176 1.000 32.82435 205 ILE B O 1
ATOM 7155 N N . ALA B 1 207 ? -1.28586 -28.66923 -9.86926 1.000 34.37822 206 ALA B N 1
ATOM 7156 C CA . ALA B 1 207 ? -2.23299 -29.75833 -10.08370 1.000 34.33541 206 ALA B CA 1
ATOM 7157 C C . ALA B 1 207 ? -3.66272 -29.30190 -9.81672 1.000 32.23486 206 ALA B C 1
ATOM 7158 O O . ALA B 1 207 ? -4.57502 -29.59485 -10.59806 1.000 31.51403 206 ALA B O 1
ATOM 7165 N N . GLU B 1 208 ? -3.88197 -28.57968 -8.71404 1.000 26.84821 207 GLU B N 1
ATOM 7166 C CA . GLU B 1 208 ? -5.22370 -28.07588 -8.44099 1.000 26.46099 207 GLU B CA 1
ATOM 7167 C C . GLU B 1 208 ? -5.65452 -27.06925 -9.49860 1.000 25.31545 207 GLU B C 1
ATOM 7168 O O . GLU B 1 208 ? -6.81089 -27.07322 -9.92998 1.000 24.34618 207 GLU B O 1
ATOM 7180 N N . ALA B 1 209 ? -4.73520 -26.19521 -9.92446 1.000 24.78781 208 ALA B N 1
ATOM 7181 C CA . ALA B 1 209 ? -5.07682 -25.17907 -10.91664 1.000 24.29213 208 ALA B CA 1
ATOM 7182 C C . ALA B 1 209 ? -5.50553 -25.81286 -12.23422 1.000 24.05022 208 ALA B C 1
ATOM 7183 O O . ALA B 1 209 ? -6.45589 -25.34645 -12.87549 1.000 23.78900 208 ALA B O 1
ATOM 7190 N N . CYS B 1 210 ? -4.81958 -26.87801 -12.65631 1.000 25.67757 209 CYS B N 1
ATOM 7191 C CA . CYS B 1 210 ? -5.22110 -27.58272 -13.86873 1.000 27.80398 209 CYS B CA 1
ATOM 7192 C C . CYS B 1 210 ? -6.57957 -28.24789 -13.69279 1.000 24.90870 209 CYS B C 1
ATOM 7193 O O . CYS B 1 210 ? -7.41314 -28.22068 -14.60764 1.000 24.96046 209 CYS B O 1
ATOM 7201 N N . SER B 1 211 ? -6.82407 -28.84205 -12.52249 1.000 22.67228 210 SER B N 1
ATOM 7202 C CA . SER B 1 211 ? -8.12555 -29.44353 -12.24937 1.000 22.90900 210 SER B CA 1
ATOM 7203 C C . SER B 1 211 ? -9.24150 -28.40781 -12.31273 1.000 22.95008 210 SER B C 1
ATOM 7204 O O . SER B 1 211 ? -10.32242 -28.67727 -12.84976 1.000 23.32213 210 SER B O 1
ATOM 7212 N N . VAL B 1 212 ? -9.00282 -27.21615 -11.76669 1.000 21.09205 211 VAL B N 1
ATOM 7213 C CA . VAL B 1 212 ? -10.00881 -26.16362 -11.82702 1.000 23.16610 211 VAL B CA 1
ATOM 7214 C C . VAL B 1 212 ? -10.32469 -25.82368 -13.27462 1.000 21.88870 211 VAL B C 1
ATOM 7215 O O . VAL B 1 212 ? -11.49262 -25.67447 -13.65298 1.000 22.76797 211 VAL B O 1
ATOM 7228 N N . ILE B 1 213 ? -9.29106 -25.69989 -14.10951 1.000 21.31861 212 ILE B N 1
ATOM 7229 C CA . ILE B 1 213 ? -9.52297 -25.39067 -15.51892 1.000 23.29963 212 ILE B CA 1
ATOM 7230 C C . ILE B 1 213 ? -10.31127 -26.50784 -16.18726 1.000 23.17284 212 ILE B C 1
ATOM 7231 O O . ILE B 1 213 ? -11.20940 -26.25087 -16.99827 1.000 23.99190 212 ILE B O 1
ATOM 7247 N N . GLN B 1 214 ? -10.00285 -27.76370 -15.85375 1.000 22.76937 213 GLN B N 1
ATOM 7248 C CA . GLN B 1 214 ? -10.72864 -28.87019 -16.46199 1.000 23.87077 213 GLN B CA 1
ATOM 7249 C C . GLN B 1 214 ? -12.18106 -28.92426 -16.01146 1.000 26.40991 213 GLN B C 1
ATOM 7250 O O . GLN B 1 214 ? -13.02067 -29.47649 -16.72991 1.000 29.90485 213 GLN B O 1
ATOM 7264 N N . ARG B 1 215 ? -12.49033 -28.36857 -14.84529 1.000 25.32327 214 ARG B N 1
ATOM 7265 C CA . ARG B 1 215 ? -13.87492 -28.28006 -14.41346 1.000 25.73579 214 ARG B CA 1
ATOM 7266 C C . ARG B 1 215 ? -14.65571 -27.30584 -15.27726 1.000 29.05546 214 ARG B C 1
ATOM 7267 O O . ARG B 1 215 ? -15.86979 -27.46189 -15.44148 1.000 32.17271 214 ARG B O 1
ATOM 7288 N N . ASN B 1 216 ? -13.97952 -26.31538 -15.85651 1.000 24.68310 215 ASN B N 1
ATOM 7289 C CA . ASN B 1 216 ? -14.64817 -25.45814 -16.82230 1.000 24.17556 215 ASN B CA 1
ATOM 7290 C C . ASN B 1 216 ? -14.73988 -26.13070 -18.18474 1.000 24.86139 215 ASN B C 1
ATOM 7291 O O . ASN B 1 216 ? -15.75674 -26.00596 -18.87308 1.000 29.26325 215 ASN B O 1
ATOM 7302 N N . PHE B 1 217 ? -13.68264 -26.83923 -18.58763 1.000 25.46879 216 PHE B N 1
ATOM 7303 C CA . PHE B 1 217 ? -13.52705 -27.36578 -19.94517 1.000 25.47798 216 PHE B CA 1
ATOM 7304 C C . PHE B 1 217 ? -13.11634 -28.82768 -19.84310 1.000 28.59478 216 PHE B C 1
ATOM 7305 O O . PHE B 1 217 ? -11.93440 -29.16900 -19.99053 1.000 27.44982 216 PHE B O 1
ATOM 7322 N N . PRO B 1 218 ? -14.07935 -29.72450 -19.60808 1.000 27.60006 217 PRO B N 1
ATOM 7323 C CA . PRO B 1 218 ? -13.73114 -31.11899 -19.27139 1.000 28.44767 217 PRO B CA 1
ATOM 7324 C C . PRO B 1 218 ? -13.11376 -31.90840 -20.40907 1.000 30.19059 217 PRO B C 1
ATOM 7325 O O . PRO B 1 218 ? -12.65160 -33.03608 -20.17624 1.000 32.37676 217 PRO B O 1
ATOM 7336 N N . PHE B 1 219 ? -13.12956 -31.38895 -21.63498 1.000 27.63800 218 PHE B N 1
ATOM 7337 C CA . PHE B 1 219 ? -12.48040 -32.05513 -22.74966 1.000 29.67099 218 PHE B CA 1
ATOM 7338 C C . PHE B 1 219 ? -10.96359 -31.92090 -22.72051 1.000 31.17683 218 PHE B C 1
ATOM 7339 O O . PHE B 1 219 ? -10.28832 -32.63962 -23.46497 1.000 33.17001 218 PHE B O 1
ATOM 7356 N N . LEU B 1 220 ? -10.41331 -31.03817 -21.89136 1.000 28.85611 219 LEU B N 1
ATOM 7357 C CA . LEU B 1 220 ? -8.97552 -30.81613 -21.87569 1.000 31.64406 219 LEU B CA 1
ATOM 7358 C C . LEU B 1 220 ? -8.25265 -31.92124 -21.11630 1.000 33.14081 219 LEU B C 1
ATOM 7359 O O . LEU B 1 220 ? -8.70553 -32.37163 -20.06127 1.000 32.60227 219 LEU B O 1
ATOM 7375 N N . LEU B 1 221 ? -7.12135 -32.35860 -21.66345 1.000 35.45282 220 LEU B N 1
ATOM 7376 C CA . LEU B 1 221 ? -6.19948 -33.17075 -20.88619 1.000 38.78946 220 LEU B CA 1
ATOM 7377 C C . LEU B 1 221 ? -5.46138 -32.28143 -19.88815 1.000 33.40021 220 LEU B C 1
ATOM 7378 O O . LEU B 1 221 ? -5.35765 -31.06348 -20.05923 1.000 34.56478 220 LEU B O 1
ATOM 7394 N N . LYS B 1 222 ? -4.94461 -32.90242 -18.82556 1.000 34.84337 221 LYS B N 1
ATOM 7395 C CA . LYS B 1 222 ? -4.24950 -32.12455 -17.80435 1.000 36.20157 221 LYS B CA 1
ATOM 7396 C C . LYS B 1 222 ? -3.07338 -31.35356 -18.39843 1.000 35.98429 221 LYS B C 1
ATOM 7397 O O . LYS B 1 222 ? -2.83126 -30.19678 -18.03080 1.000 36.45673 221 LYS B O 1
ATOM 7416 N N . GLU B 1 223 ? -2.33456 -31.97183 -19.32408 1.000 37.44058 222 GLU B N 1
ATOM 7417 C CA . GLU B 1 223 ? -1.19489 -31.28812 -19.92693 1.000 35.36480 222 GLU B CA 1
ATOM 7418 C C . GLU B 1 223 ? -1.63707 -30.08362 -20.75227 1.000 46.33908 222 GLU B C 1
ATOM 7419 O O . GLU B 1 223 ? -0.91604 -29.08155 -20.82122 1.000 40.94642 222 GLU B O 1
ATOM 7431 N N . GLU B 1 224 ? -2.81425 -30.15958 -21.37876 1.000 37.69519 223 GLU B N 1
ATOM 7432 C CA . GLU B 1 224 ? -3.31479 -29.03177 -22.16057 1.000 35.02225 223 GLU B CA 1
ATOM 7433 C C . GLU B 1 224 ? -3.77588 -27.89148 -21.26155 1.000 35.84503 223 GLU B C 1
ATOM 7434 O O . GLU B 1 224 ? -3.54756 -26.71667 -21.57625 1.000 31.97732 223 GLU B O 1
ATOM 7446 N N . ALA B 1 225 ? -4.43683 -28.21313 -20.14608 1.000 32.07234 224 ALA B N 1
ATOM 7447 C CA . ALA B 1 225 ? -4.80979 -27.17497 -19.19303 1.000 32.07231 224 ALA B CA 1
ATOM 7448 C C . ALA B 1 225 ? -3.57468 -26.45637 -18.66811 1.000 30.82606 224 ALA B C 1
ATOM 7449 O O . ALA B 1 225 ? -3.57028 -25.22702 -18.52651 1.000 30.04326 224 ALA B O 1
ATOM 7456 N N . LYS B 1 226 ? -2.50804 -27.20853 -18.39095 1.000 31.15282 225 LYS B N 1
ATOM 7457 C CA . LYS B 1 226 ? -1.27974 -26.58905 -17.91153 1.000 33.53049 225 LYS B CA 1
ATOM 7458 C C . LYS B 1 226 ? -0.69253 -25.66642 -18.97045 1.000 35.59857 225 LYS B C 1
ATOM 7459 O O . LYS B 1 226 ? -0.21956 -24.56645 -18.65741 1.000 33.86748 225 LYS B O 1
ATOM 7478 N N . TYR B 1 227 ? -0.72529 -26.09736 -20.23348 1.000 36.90191 226 TYR B N 1
ATOM 7479 C CA . TYR B 1 227 ? -0.16746 -25.28932 -21.31180 1.000 35.56642 226 TYR B CA 1
ATOM 7480 C C . TYR B 1 227 ? -0.90711 -23.96566 -21.44442 1.000 38.10467 226 TYR B C 1
ATOM 7481 O O . TYR B 1 227 ? -0.28442 -22.91926 -21.65803 1.000 35.52230 226 TYR B O 1
ATOM 7499 N N . LEU B 1 228 ? -2.23587 -23.98835 -21.31251 1.000 32.10497 227 LEU B N 1
ATOM 7500 C CA . LEU B 1 228 ? -3.00751 -22.75520 -21.42210 1.000 34.13377 227 LEU B CA 1
ATOM 7501 C C . LEU B 1 228 ? -2.74842 -21.83387 -20.23964 1.000 33.23498 227 LEU B C 1
ATOM 7502 O O . LEU B 1 228 ? -2.60150 -20.61885 -20.41637 1.000 32.52255 227 LEU B O 1
ATOM 7518 N N . LEU B 1 229 ? -2.70073 -22.39538 -19.02876 1.000 31.45469 228 LEU B N 1
ATOM 7519 C CA . LEU B 1 229 ? -2.41741 -21.59835 -17.84128 1.000 28.62664 228 LEU B CA 1
ATOM 7520 C C . LEU B 1 229 ? -1.06063 -20.92032 -17.95680 1.000 33.28124 228 LEU B C 1
ATOM 7521 O O . LEU B 1 229 ? -0.93363 -19.71288 -17.72768 1.000 33.76093 228 LEU B O 1
ATOM 7537 N N . TYR B 1 230 ? -0.02903 -21.68870 -18.30627 1.000 31.82227 229 TYR B N 1
ATOM 7538 C CA . TYR B 1 230 ? 1.30037 -21.10742 -18.46151 1.000 32.95154 229 TYR B CA 1
ATOM 7539 C C . TYR B 1 230 ? 1.29858 -20.04614 -19.55580 1.000 34.27004 229 TYR B C 1
ATOM 7540 O O . TYR B 1 230 ? 1.96489 -19.01089 -19.43603 1.000 38.88112 229 TYR B O 1
ATOM 7558 N N . GLY B 1 231 ? 0.52543 -20.27170 -20.61843 1.000 38.29436 230 GLY B N 1
ATOM 7559 C CA . GLY B 1 231 ? 0.50341 -19.32023 -21.71881 1.000 35.76997 230 GLY B CA 1
ATOM 7560 C C . GLY B 1 231 ? -0.10532 -17.98461 -21.33332 1.000 34.60764 230 GLY B C 1
ATOM 7561 O O . GLY B 1 231 ? 0.47373 -16.92746 -21.60155 1.000 39.11332 230 GLY B O 1
ATOM 7565 N N . VAL B 1 232 ? -1.28121 -18.01067 -20.69676 1.000 33.95485 231 VAL B N 1
ATOM 7566 C CA . VAL B 1 232 ? -1.93591 -16.75882 -20.32212 1.000 32.06525 231 VAL B CA 1
ATOM 7567 C C . VAL B 1 232 ? -1.09212 -15.99429 -19.30847 1.000 31.67521 231 VAL B C 1
ATOM 7568 O O . VAL B 1 232 ? -0.99815 -14.76269 -19.35797 1.000 38.15413 231 VAL B O 1
ATOM 7581 N N . ARG B 1 233 ? -0.46982 -16.71008 -18.37326 1.000 34.28862 232 ARG B N 1
ATOM 7582 C CA . ARG B 1 233 ? 0.30472 -16.08025 -17.31062 1.000 37.53946 232 ARG B CA 1
ATOM 7583 C C . ARG B 1 233 ? 1.69042 -15.63744 -17.76277 1.000 38.50869 232 ARG B C 1
ATOM 7584 O O . ARG B 1 233 ? 2.36609 -14.91781 -17.01917 1.000 39.89161 232 ARG B O 1
ATOM 7605 N N . GLY B 1 234 ? 2.12318 -16.02104 -18.95885 1.000 39.06017 233 GLY B N 1
ATOM 7606 C CA . GLY B 1 234 ? 3.45033 -15.65504 -19.40208 1.000 38.05506 233 GLY B CA 1
ATOM 7607 C C . GLY B 1 234 ? 4.54954 -16.53130 -18.86004 1.000 42.23952 233 GLY B C 1
ATOM 7608 O O . GLY B 1 234 ? 5.71096 -16.11031 -18.83816 1.000 39.52931 233 GLY B O 1
ATOM 7612 N N . TRP B 1 235 ? 4.21835 -17.74392 -18.42444 1.000 42.15828 234 TRP B N 1
ATOM 7613 C CA . TRP B 1 235 ? 5.19536 -18.68919 -17.90933 1.000 41.47208 234 TRP B CA 1
ATOM 7614 C C . TRP B 1 235 ? 5.62686 -19.71979 -18.94558 1.000 41.29146 234 TRP B C 1
ATOM 7615 O O . TRP B 1 235 ? 6.48195 -20.55899 -18.64470 1.000 41.60966 234 TRP B O 1
ATOM 7636 N N . GLY B 1 236 ? 5.05044 -19.69119 -20.14615 1.000 42.19942 235 GLY B N 1
ATOM 7637 C CA . GLY B 1 236 ? 5.38544 -20.66695 -21.16720 1.000 40.15223 235 GLY B CA 1
ATOM 7638 C C . GLY B 1 236 ? 5.03201 -20.14868 -22.54319 1.000 38.50210 235 GLY B C 1
ATOM 7639 O O . GLY B 1 236 ? 4.34404 -19.13634 -22.69339 1.000 43.87114 235 GLY B O 1
ATOM 7643 N N . GLU B 1 237 ? 5.51333 -20.87029 -23.55485 1.000 42.92524 236 GLU B N 1
ATOM 7644 C CA . GLU B 1 237 ? 5.28442 -20.48788 -24.93980 1.000 51.87098 236 GLU B CA 1
ATOM 7645 C C . GLU B 1 237 ? 3.81668 -20.69119 -25.31564 1.000 52.01619 236 GLU B C 1
ATOM 7646 O O . GLU B 1 237 ? 3.02129 -21.26206 -24.56199 1.000 44.22201 236 GLU B O 1
ATOM 7658 N N . THR B 1 238 ? 3.46371 -20.21840 -26.51820 1.000 53.11827 237 THR B N 1
ATOM 7659 C CA . THR B 1 238 ? 2.06783 -20.20742 -26.93832 1.000 49.96406 237 THR B CA 1
ATOM 7660 C C . THR B 1 238 ? 1.87319 -20.69160 -28.37272 1.000 56.38313 237 THR B C 1
ATOM 7661 O O . THR B 1 238 ? 0.83465 -20.39590 -28.97964 1.000 50.71222 237 THR B O 1
ATOM 7672 N N . SER B 1 239 ? 2.83151 -21.43235 -28.93092 1.000 51.68333 238 SER B N 1
ATOM 7673 C CA . SER B 1 239 ? 2.74796 -21.79141 -30.34122 1.000 51.78316 238 SER B CA 1
ATOM 7674 C C . SER B 1 239 ? 1.69174 -22.85401 -30.61488 1.000 55.65832 238 SER B C 1
ATOM 7675 O O . SER B 1 239 ? 1.22725 -22.96400 -31.75482 1.000 56.18927 238 SER B O 1
ATOM 7683 N N . ARG B 1 240 ? 1.30020 -23.63199 -29.60915 1.000 51.51727 239 ARG B N 1
ATOM 7684 C CA . ARG B 1 240 ? 0.31021 -24.68409 -29.79363 1.000 55.67825 239 ARG B CA 1
ATOM 7685 C C . ARG B 1 240 ? -1.12316 -24.19225 -29.63010 1.000 53.62196 239 ARG B C 1
ATOM 7686 O O . ARG B 1 240 ? -2.05393 -24.99450 -29.76284 1.000 54.60537 239 ARG B O 1
ATOM 7707 N N . ILE B 1 241 ? -1.32585 -22.90440 -29.34006 1.000 55.23249 240 ILE B N 1
ATOM 7708 C CA . ILE B 1 241 ? -2.67532 -22.40583 -29.08133 1.000 48.75497 240 ILE B CA 1
ATOM 7709 C C . ILE B 1 241 ? -3.57502 -22.63058 -30.29202 1.000 49.56742 240 ILE B C 1
ATOM 7710 O O . ILE B 1 241 ? -4.72983 -23.05110 -30.15454 1.000 49.03683 240 ILE B O 1
ATOM 7726 N N . GLU B 1 242 ? -3.07276 -22.34167 -31.49479 1.000 51.36182 241 GLU B N 1
ATOM 7727 C CA . GLU B 1 242 ? -3.88567 -22.55582 -32.68815 1.000 55.57988 241 GLU B CA 1
ATOM 7728 C C . GLU B 1 242 ? -4.27895 -24.02220 -32.82469 1.000 52.31508 241 GLU B C 1
ATOM 7729 O O . GLU B 1 242 ? -5.41356 -24.33800 -33.20468 1.000 49.85695 241 GLU B O 1
ATOM 7741 N N . GLN B 1 243 ? -3.35360 -24.93301 -32.50921 1.000 50.88664 242 GLN B N 1
ATOM 7742 C CA . GLN B 1 243 ? -3.64299 -26.35893 -32.61832 1.000 50.67453 242 GLN B CA 1
ATOM 7743 C C . GLN B 1 243 ? -4.66961 -26.79166 -31.58042 1.000 50.11323 242 GLN B C 1
ATOM 7744 O O . GLN B 1 243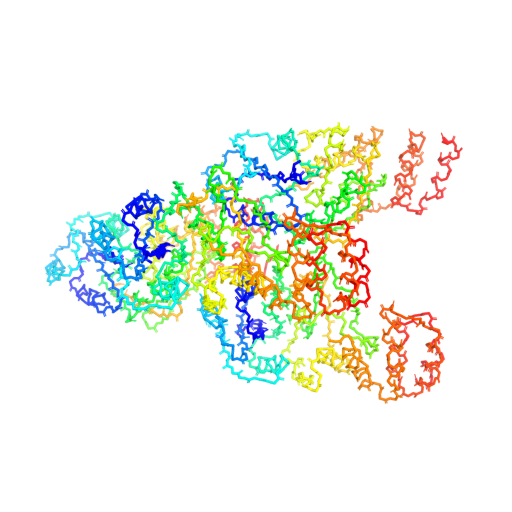 ? -5.55353 -27.60528 -31.87426 1.000 44.87369 242 GLN B O 1
ATOM 7758 N N . ILE B 1 244 ? -4.56328 -26.26207 -30.36031 1.000 50.22527 243 ILE B N 1
ATOM 7759 C CA . ILE B 1 244 ? -5.54529 -26.56588 -29.32493 1.000 41.24793 243 ILE B CA 1
ATOM 7760 C C . ILE B 1 244 ? -6.91072 -26.01896 -29.71135 1.000 40.51610 243 ILE B C 1
ATOM 7761 O O . ILE B 1 244 ? -7.94224 -26.65903 -29.47373 1.000 41.62589 243 ILE B O 1
ATOM 7777 N N . LEU B 1 245 ? -6.93987 -24.82276 -30.30109 1.000 41.20696 244 LEU B N 1
ATOM 7778 C CA . LEU B 1 245 ? -8.20182 -24.23770 -30.73738 1.000 39.85967 244 LEU B CA 1
ATOM 7779 C C . LEU B 1 245 ? -8.84520 -25.07079 -31.83846 1.000 40.89302 244 LEU B C 1
ATOM 7780 O O . LEU B 1 245 ? -10.06237 -25.28774 -31.83124 1.000 44.45786 244 LEU B O 1
ATOM 7796 N N . ARG B 1 246 ? -8.04862 -25.54854 -32.79571 1.000 40.46715 245 ARG B N 1
ATOM 7797 C CA . ARG B 1 246 ? -8.61579 -26.36644 -33.86038 1.000 46.72941 245 ARG B CA 1
ATOM 7798 C C . ARG B 1 246 ? -9.01690 -27.74483 -33.35056 1.000 44.46510 245 ARG B C 1
ATOM 7799 O O . ARG B 1 246 ? -9.93704 -28.36285 -33.89723 1.000 44.97699 245 ARG B O 1
ATOM 7820 N N . LYS B 1 247 ? -8.33968 -28.24044 -32.31406 1.000 42.54303 246 LYS B N 1
ATOM 7821 C CA . LYS B 1 247 ? -8.68143 -29.54579 -31.75791 1.000 39.32152 246 LYS B CA 1
ATOM 7822 C C . LYS B 1 247 ? -9.99743 -29.50002 -30.99091 1.000 41.03841 246 LYS B C 1
ATOM 7823 O O . LYS B 1 247 ? -10.79521 -30.44184 -31.06912 1.000 39.56385 246 LYS B O 1
ATOM 7842 N N . TYR B 1 248 ? -10.24689 -28.41622 -30.24497 1.000 36.32658 247 TYR B N 1
ATOM 7843 C CA . TYR B 1 248 ? -11.38723 -28.36670 -29.33815 1.000 35.00956 247 TYR B CA 1
ATOM 7844 C C . TYR B 1 248 ? -12.40503 -27.27141 -29.63165 1.000 37.40727 247 TYR B C 1
ATOM 7845 O O . TYR B 1 248 ? -13.44949 -27.23964 -28.96813 1.000 40.88537 247 TYR B O 1
ATOM 7863 N N . GLY B 1 249 ? -12.12965 -26.36225 -30.56434 1.000 43.48193 248 GLY B N 1
ATOM 7864 C CA . GLY B 1 249 ? -13.06698 -25.28008 -30.82559 1.000 43.50454 248 GLY B CA 1
ATOM 7865 C C . GLY B 1 249 ? -14.50019 -25.75555 -30.95580 1.000 48.39870 248 GLY B C 1
ATOM 7866 O O . GLY B 1 249 ? -15.42264 -25.14046 -30.41494 1.000 45.36338 248 GLY B O 1
ATOM 7870 N N . HIS B 1 250 ? -14.70417 -26.87218 -31.65489 1.000 43.61277 249 HIS B N 1
ATOM 7871 C CA . HIS B 1 250 ? -16.05044 -27.37600 -31.88646 1.000 44.78435 249 HIS B CA 1
ATOM 7872 C C . HIS B 1 250 ? -16.79944 -27.67707 -30.59503 1.000 46.36525 249 HIS B C 1
ATOM 7873 O O . HIS B 1 250 ? -18.03368 -27.75304 -30.61426 1.000 50.18992 249 HIS B O 1
ATOM 7887 N N . GLU B 1 251 ? -16.09055 -27.84970 -29.47688 1.000 39.36109 250 GLU B N 1
ATOM 7888 C CA . GLU B 1 251 ? -16.74278 -28.30922 -28.25859 1.000 40.26415 250 GLU B CA 1
ATOM 7889 C C . GLU B 1 251 ? -17.53422 -27.21138 -27.55484 1.000 44.02782 250 GLU B C 1
ATOM 7890 O O . GLU B 1 251 ? -18.51149 -27.50982 -26.85823 1.000 49.59579 250 GLU B O 1
ATOM 7902 N N . SER B 1 252 ? -17.13089 -25.95075 -27.69529 1.000 46.12300 251 SER B N 1
ATOM 7903 C CA . SER B 1 252 ? -17.66727 -24.92484 -26.80939 1.000 42.37465 251 SER B CA 1
ATOM 7904 C C . SER B 1 252 ? -17.35215 -23.51658 -27.28409 1.000 46.13484 251 SER B C 1
ATOM 7905 O O . SER B 1 252 ? -16.18234 -23.16497 -27.46313 1.000 41.49480 251 SER B O 1
ATOM 7913 N N . VAL B 1 253 ? -18.39458 -22.70105 -27.47139 1.000 43.41717 252 VAL B N 1
ATOM 7914 C CA . VAL B 1 253 ? -18.18679 -21.29541 -27.81127 1.000 45.93801 252 VAL B CA 1
ATOM 7915 C C . VAL B 1 253 ? -17.46564 -20.57501 -26.67973 1.000 40.94101 252 VAL B C 1
ATOM 7916 O O . VAL B 1 253 ? -16.62104 -19.70286 -26.91699 1.000 40.49404 252 VAL B O 1
ATOM 7929 N N . LEU B 1 254 ? -17.80731 -20.90632 -25.43099 1.000 37.83705 253 LEU B N 1
ATOM 7930 C CA . LEU B 1 254 ? -17.15722 -20.26794 -24.29222 1.000 39.10335 253 LEU B CA 1
ATOM 7931 C C . LEU B 1 254 ? -15.65061 -20.47857 -24.33833 1.000 36.48942 253 LEU B C 1
ATOM 7932 O O . LEU B 1 254 ? -14.87761 -19.56619 -24.02301 1.000 33.91227 253 LEU B O 1
ATOM 7948 N N . PHE B 1 255 ? -15.21707 -21.67219 -24.74687 1.000 33.56493 254 PHE B N 1
ATOM 7949 C CA . PHE B 1 255 ? -13.79002 -21.95811 -24.86253 1.000 33.48048 254 PHE B CA 1
ATOM 7950 C C . PHE B 1 255 ? -13.15127 -21.12388 -25.96901 1.000 33.07951 254 PHE B C 1
ATOM 7951 O O . PHE B 1 255 ? -12.07361 -20.54682 -25.78092 1.000 34.11185 254 PHE B O 1
ATOM 7968 N N . VAL B 1 256 ? -13.79828 -21.04978 -27.13592 1.000 35.04680 255 VAL B N 1
ATOM 7969 C CA . VAL B 1 256 ? -13.26938 -20.21092 -28.20782 1.000 36.42419 255 VAL B CA 1
ATOM 7970 C C . VAL B 1 256 ? -13.16135 -18.76308 -27.74805 1.000 36.27025 255 VAL B C 1
ATOM 7971 O O . VAL B 1 256 ? -12.16016 -18.08687 -28.01272 1.000 36.93855 255 VAL B O 1
ATOM 7984 N N . THR B 1 257 ? -14.19653 -18.26284 -27.06947 1.000 35.21782 256 THR B N 1
ATOM 7985 C CA . THR B 1 257 ? -14.16505 -16.89846 -26.55360 1.000 37.62750 256 THR B CA 1
ATOM 7986 C C . THR B 1 257 ? -13.03952 -16.71920 -25.54611 1.000 36.02769 256 THR B C 1
ATOM 7987 O O . THR B 1 257 ? -12.35236 -15.68956 -25.54332 1.000 36.64441 256 THR B O 1
ATOM 7998 N N . ALA B 1 258 ? -12.85725 -17.69505 -24.65804 1.000 33.91990 257 ALA B N 1
ATOM 7999 C CA . ALA B 1 258 ? -11.78424 -17.59422 -23.67911 1.000 31.03032 257 ALA B CA 1
ATOM 8000 C C . ALA B 1 258 ? -10.43681 -17.48017 -24.37383 1.000 35.90878 257 ALA B C 1
ATOM 8001 O O . ALA B 1 258 ? -9.60375 -16.64491 -24.00556 1.000 33.03096 257 ALA B O 1
ATOM 8008 N N . LEU B 1 259 ? -10.21036 -18.30167 -25.39672 1.000 32.37624 258 LEU B N 1
ATOM 8009 C CA . LEU B 1 259 ? -8.92429 -18.27350 -26.08193 1.000 36.20372 258 LEU B CA 1
ATOM 8010 C C . LEU B 1 259 ? -8.75755 -17.00281 -26.90363 1.000 39.52545 258 LEU B C 1
ATOM 8011 O O . LEU B 1 259 ? -7.64955 -16.46163 -26.99758 1.000 41.96428 258 LEU B O 1
ATOM 8027 N N . GLN B 1 260 ? -9.84047 -16.50331 -27.50454 1.000 36.26532 259 GLN B N 1
ATOM 8028 C CA . GLN B 1 260 ? -9.72405 -15.29117 -28.31225 1.000 39.66880 259 GLN B CA 1
ATOM 8029 C C . GLN B 1 260 ? -9.45335 -14.07217 -27.43298 1.000 38.80460 259 GLN B C 1
ATOM 8030 O O . GLN B 1 260 ? -8.70479 -13.16825 -27.82498 1.000 39.72509 259 GLN B O 1
ATOM 8044 N N . GLU B 1 261 ? -10.04225 -14.03699 -26.23193 1.000 39.47397 260 GLU B N 1
ATOM 8045 C CA . GLU B 1 261 ? -9.75371 -12.95190 -25.29768 1.000 39.52004 260 GLU B CA 1
ATOM 8046 C C . GLU B 1 261 ? -8.34501 -13.07967 -24.73270 1.000 35.86934 260 GLU B C 1
ATOM 8047 O O . GLU B 1 261 ? -7.61817 -12.08463 -24.61313 1.000 43.49119 260 GLU B O 1
ATOM 8059 N N . ALA B 1 262 ? -7.94853 -14.30132 -24.37131 1.000 37.33112 261 ALA B N 1
ATOM 8060 C CA . ALA B 1 262 ? -6.65669 -14.51276 -23.73281 1.000 38.37700 261 ALA B CA 1
ATOM 8061 C C . ALA B 1 262 ? -5.49945 -14.33084 -24.70255 1.000 38.55938 261 ALA B C 1
ATOM 8062 O O . ALA B 1 262 ? -4.43368 -13.85249 -24.29960 1.000 46.32702 261 ALA B O 1
ATOM 8069 N N . PHE B 1 263 ? -5.67856 -14.70289 -25.97119 1.000 39.44100 262 PHE B N 1
ATOM 8070 C CA . PHE B 1 263 ? -4.61096 -14.66218 -26.97037 1.000 44.96184 262 PHE B CA 1
ATOM 8071 C C . PHE B 1 263 ? -5.11930 -13.92582 -28.20357 1.000 49.06622 262 PHE B C 1
ATOM 8072 O O . PHE B 1 263 ? -5.44582 -14.54694 -29.22373 1.000 46.99757 262 PHE B O 1
ATOM 8089 N N . PRO B 1 264 ? -5.18959 -12.59208 -28.14956 1.000 55.05324 263 PRO B N 1
ATOM 8090 C CA . PRO B 1 264 ? -5.71926 -11.83725 -29.30150 1.000 59.91806 263 PRO B CA 1
ATOM 8091 C C . PRO B 1 264 ? -4.95016 -12.05472 -30.59664 1.000 60.28965 263 PRO B C 1
ATOM 8092 O O . PRO B 1 264 ? -5.47244 -11.70977 -31.66512 1.000 68.26411 263 PRO B O 1
ATOM 8103 N N . ALA B 1 265 ? -3.74113 -12.61942 -30.54091 1.000 58.26341 264 ALA B N 1
ATOM 8104 C CA . ALA B 1 265 ? -2.98268 -12.86148 -31.76293 1.000 66.05079 264 ALA B CA 1
ATOM 8105 C C . ALA B 1 265 ? -3.56548 -14.02260 -32.55821 1.000 71.19547 264 ALA B C 1
ATOM 8106 O O . ALA B 1 265 ? -3.61651 -13.97249 -33.79347 1.000 67.00991 264 ALA B O 1
ATOM 8113 N N . VAL B 1 266 ? -4.00118 -15.08159 -31.87100 1.000 56.66684 265 VAL B N 1
ATOM 8114 C CA . VAL B 1 266 ? -4.45255 -16.27643 -32.57109 1.000 60.00071 265 VAL B CA 1
ATOM 8115 C C . VAL B 1 266 ? -5.64352 -15.92884 -33.44937 1.000 70.54918 265 VAL B C 1
ATOM 8116 O O . VAL B 1 266 ? -6.52331 -15.14914 -33.06182 1.000 58.67468 265 VAL B O 1
ATOM 8129 N N . GLU B 1 267 ? -5.67685 -16.50934 -34.64526 1.000 81.45954 266 GLU B N 1
ATOM 8130 C CA . GLU B 1 267 ? -6.78687 -16.29985 -35.56902 1.000 72.87976 266 GLU B CA 1
ATOM 8131 C C . GLU B 1 267 ? -7.92723 -17.21963 -35.15052 1.000 75.21488 266 GLU B C 1
ATOM 8132 O O . GLU B 1 267 ? -7.81742 -18.44799 -35.24144 1.000 70.66787 266 GLU B O 1
ATOM 8144 N N . THR B 1 268 ? -9.01904 -16.62045 -34.68033 1.000 74.94277 267 THR B N 1
ATOM 8145 C CA . THR B 1 268 ? -10.15331 -17.35636 -34.14914 1.000 71.03349 267 THR B CA 1
ATOM 8146 C C . THR B 1 268 ? -11.42915 -17.12320 -34.94369 1.000 72.07618 267 THR B C 1
ATOM 8147 O O . THR B 1 268 ? -12.44853 -17.75805 -34.64775 1.000 73.82663 267 THR B O 1
ATOM 8158 N N . ALA B 1 269 ? -11.39916 -16.24245 -35.94757 1.000 78.65792 268 ALA B N 1
ATOM 8159 C CA . ALA B 1 269 ? -12.60990 -15.89678 -36.68584 1.000 76.81161 268 ALA B CA 1
ATOM 8160 C C . ALA B 1 269 ? -13.34343 -17.14011 -37.17346 1.000 87.15293 268 ALA B C 1
ATOM 8161 O O . ALA B 1 269 ? -14.56707 -17.24889 -37.03429 1.000 87.00392 268 ALA B O 1
ATOM 8168 N N . ALA B 1 270 ? -12.60854 -18.09302 -37.74994 1.000 82.20360 269 ALA B N 1
ATOM 8169 C CA . ALA B 1 270 ? -13.24797 -19.29663 -38.27099 1.000 69.97695 269 ALA B CA 1
ATOM 8170 C C . ALA B 1 270 ? -13.80932 -20.15923 -37.14667 1.000 75.99770 269 ALA B C 1
ATOM 8171 O O . ALA B 1 270 ? -14.89668 -20.73203 -37.28195 1.000 82.87171 269 ALA B O 1
ATOM 8178 N N . ALA B 1 271 ? -13.08372 -20.26989 -36.03110 1.000 75.32383 270 ALA B N 1
ATOM 8179 C CA . ALA B 1 271 ? -13.56052 -21.08978 -34.92064 1.000 84.80655 270 ALA B CA 1
ATOM 8180 C C . ALA B 1 271 ? -14.84511 -20.51780 -34.33179 1.000 82.83960 270 ALA B C 1
ATOM 8181 O O . ALA B 1 271 ? -15.80473 -21.25415 -34.07262 1.000 81.73440 270 ALA B O 1
ATOM 8188 N N . LEU B 1 272 ? -14.88305 -19.19973 -34.11159 1.000 85.78596 271 LEU B N 1
ATOM 8189 C CA . LEU B 1 272 ? -16.11642 -18.56253 -33.66520 1.000 85.11300 271 LEU B CA 1
ATOM 8190 C C . LEU B 1 272 ? -17.24295 -18.71058 -34.68206 1.000 88.98649 271 LEU B C 1
ATOM 8191 O O . LEU B 1 272 ? -18.40351 -18.45394 -34.34068 1.000 96.31749 271 LEU B O 1
ATOM 8207 N N . GLU B 1 273 ? -16.93101 -19.11441 -35.91674 1.000 85.74038 272 GLU B N 1
ATOM 8208 C CA . GLU B 1 273 ? -17.96209 -19.29670 -36.93244 1.000 88.84677 272 GLU B CA 1
ATOM 8209 C C . GLU B 1 273 ? -18.70774 -20.61005 -36.73027 1.000 95.64967 272 GLU B C 1
ATOM 8210 O O . GLU B 1 273 ? -19.94019 -20.64941 -36.81712 1.000 100.48139 272 GLU B O 1
ATOM 8222 N N . HIS B 1 274 ? -17.96878 -21.69253 -36.47184 1.000 91.86982 273 HIS B N 1
ATOM 8223 C CA . HIS B 1 274 ? -18.53295 -23.00241 -36.16636 1.000 96.88682 273 HIS B CA 1
ATOM 8224 C C . HIS B 1 274 ? -19.87611 -22.87303 -35.46482 1.000 91.71972 273 HIS B C 1
ATOM 8225 O O . HIS B 1 274 ? -20.85584 -23.51734 -35.85515 1.000 86.05919 273 HIS B O 1
ATOM 8239 N N . HIS B 1 275 ? -19.92326 -22.03789 -34.43158 1.000 97.26460 274 HIS B N 1
ATOM 8240 C CA . HIS B 1 275 ? -21.15380 -21.76525 -33.70806 1.000 95.10573 274 HIS B CA 1
ATOM 8241 C C . HIS B 1 275 ? -21.45480 -20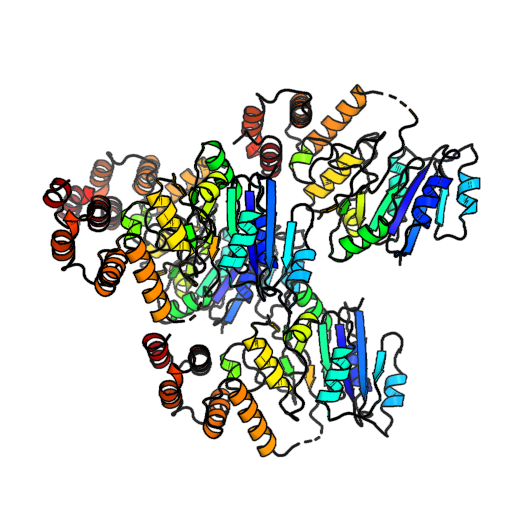.26729 -33.73774 1.000 88.09112 274 HIS B C 1
ATOM 8242 O O . HIS B 1 275 ? -20.65877 -19.45497 -33.26126 1.000 87.55818 274 HIS B O 1
ATOM 8256 N N . GLU C 1 4 ? -5.40333 2.99825 46.46085 1.000 69.80725 3 GLU C N 1
ATOM 8257 C CA . GLU C 1 4 ? -6.22788 3.96950 45.75106 1.000 61.35676 3 GLU C CA 1
ATOM 8258 C C . GLU C 1 4 ? -7.65050 3.42889 45.62643 1.000 55.66538 3 GLU C C 1
ATOM 8259 O O . GLU C 1 4 ? -8.03917 2.50508 46.34279 1.000 57.80714 3 GLU C O 1
ATOM 8270 N N . PHE C 1 5 ? -8.42654 4.02136 44.72375 1.000 39.98352 4 PHE C N 1
ATOM 8271 C CA . PHE C 1 5 ? -9.77098 3.56368 44.41439 1.000 34.36101 4 PHE C CA 1
ATOM 8272 C C . PHE C 1 5 ? -9.85590 3.32127 42.91657 1.000 35.85881 4 PHE C C 1
ATOM 8273 O O . PHE C 1 5 ? -9.29018 4.08524 42.12928 1.000 32.09007 4 PHE C O 1
ATOM 8290 N N . ASP C 1 6 ? -10.56695 2.26194 42.52590 1.000 30.15015 5 ASP C N 1
ATOM 8291 C CA . ASP C 1 6 ? -10.81998 2.03949 41.10741 1.000 31.71575 5 ASP C CA 1
ATOM 8292 C C . ASP C 1 6 ? -11.73675 3.11162 40.53923 1.000 32.53336 5 ASP C C 1
ATOM 8293 O O . ASP C 1 6 ? -11.54448 3.56341 39.40399 1.000 30.24923 5 ASP C O 1
ATOM 8302 N N . ILE C 1 7 ? -12.74911 3.51002 41.30754 1.000 26.29298 6 ILE C N 1
ATOM 8303 C CA . ILE C 1 7 ? -13.82048 4.37308 40.83670 1.000 25.04234 6 ILE C CA 1
ATOM 8304 C C . ILE C 1 7 ? -14.05497 5.47273 41.86172 1.000 24.93521 6 ILE C C 1
ATOM 8305 O O . ILE C 1 7 ? -14.03332 5.21373 43.07042 1.000 24.92917 6 ILE C O 1
ATOM 8321 N N . THR C 1 8 ? -14.30975 6.69109 41.38085 1.000 23.61032 7 THR C N 1
ATOM 8322 C CA . THR C 1 8 ? -14.92666 7.74467 42.18029 1.000 21.93999 7 THR C CA 1
ATOM 8323 C C . THR C 1 8 ? -16.27951 8.07086 41.56108 1.000 25.16470 7 THR C C 1
ATOM 8324 O O . THR C 1 8 ? -16.36798 8.28606 40.34822 1.000 23.31930 7 THR C O 1
ATOM 8335 N N . VAL C 1 9 ? -17.32381 8.13020 42.38356 1.000 19.84586 8 VAL C N 1
ATOM 8336 C CA . VAL C 1 9 ? -18.64548 8.57174 41.94982 1.000 20.11514 8 VAL C CA 1
ATOM 8337 C C . VAL C 1 9 ? -18.93151 9.91862 42.60427 1.000 21.04917 8 VAL C C 1
ATOM 8338 O O . VAL C 1 9 ? -18.95082 10.03143 43.83615 1.000 21.76001 8 VAL C O 1
ATOM 8351 N N . VAL C 1 10 ? -19.12004 10.94435 41.77639 1.000 18.53380 9 VAL C N 1
ATOM 8352 C CA . VAL C 1 10 ? -19.49652 12.28123 42.21451 1.000 19.55440 9 VAL C CA 1
ATOM 8353 C C . VAL C 1 10 ? -21.01081 12.38417 42.12960 1.000 20.47466 9 VAL C C 1
ATOM 8354 O O . VAL C 1 10 ? -21.60206 12.12319 41.07069 1.000 21.09517 9 VAL C O 1
ATOM 8367 N N . ILE C 1 11 ? -21.64492 12.74612 43.23533 1.000 20.11100 10 ILE C N 1
ATOM 8368 C CA . ILE C 1 11 ? -23.09337 12.84301 43.30787 1.000 19.59605 10 ILE C CA 1
ATOM 8369 C C . ILE C 1 11 ? -23.45500 14.26786 43.69843 1.000 20.25564 10 ILE C C 1
ATOM 8370 O O . ILE C 1 11 ? -23.39063 14.63816 44.87112 1.000 20.69104 10 ILE C O 1
ATOM 8386 N N . PRO C 1 12 ? -23.82049 15.11373 42.72882 1.000 20.02015 11 PRO C N 1
ATOM 8387 C CA . PRO C 1 12 ? -24.28292 16.46578 43.07325 1.000 22.06303 11 PRO C CA 1
ATOM 8388 C C . PRO C 1 12 ? -25.71254 16.39720 43.59053 1.000 24.35078 11 PRO C C 1
ATOM 8389 O O . PRO C 1 12 ? -26.55818 15.71440 43.00957 1.000 26.67959 11 PRO C O 1
ATOM 8400 N N . THR C 1 13 ? -25.97673 17.08870 44.70308 1.000 25.49781 12 THR C N 1
ATOM 8401 C CA . THR C 1 13 ? -27.29189 17.02324 45.32492 1.000 27.00958 12 THR C CA 1
ATOM 8402 C C . THR C 1 13 ? -27.81380 18.40219 45.70608 1.000 26.89069 12 THR C C 1
ATOM 8403 O O . THR C 1 13 ? -27.05233 19.27657 46.13511 1.000 25.41124 12 THR C O 1
ATOM 8414 N N . PHE C 1 14 ? -29.12456 18.58361 45.55709 1.000 25.64463 13 PHE C N 1
ATOM 8415 C CA . PHE C 1 14 ? -29.83683 19.67098 46.22009 1.000 24.13299 13 PHE C CA 1
ATOM 8416 C C . PHE C 1 14 ? -31.27100 19.20918 46.43795 1.000 26.22622 13 PHE C C 1
ATOM 8417 O O . PHE C 1 14 ? -31.96707 18.87269 45.47380 1.000 28.56609 13 PHE C O 1
ATOM 8434 N N . LYS C 1 15 ? -31.70764 19.18603 47.69543 1.000 26.52839 14 LYS C N 1
ATOM 8435 C CA . LYS C 1 15 ? -33.05910 18.75963 48.05741 1.000 28.99143 14 LYS C CA 1
ATOM 8436 C C . LYS C 1 15 ? -33.37496 17.38044 47.47457 1.000 31.62813 14 LYS C C 1
ATOM 8437 O O . LYS C 1 15 ? -34.32765 17.19536 46.71500 1.000 33.99385 14 LYS C O 1
ATOM 8456 N N . ALA C 1 16 ? -32.55740 16.39785 47.86150 1.000 28.37609 15 ALA C N 1
ATOM 8457 C CA . ALA C 1 16 ? -32.63945 15.05534 47.30212 1.000 28.07786 15 ALA C CA 1
ATOM 8458 C C . ALA C 1 16 ? -33.05130 14.00028 48.32501 1.000 32.01722 15 ALA C C 1
ATOM 8459 O O . ALA C 1 16 ? -32.78648 12.81147 48.11628 1.000 29.80508 15 ALA C O 1
ATOM 8466 N N . GLU C 1 17 ? -33.71760 14.40313 49.41176 1.000 31.99762 16 GLU C N 1
ATOM 8467 C CA . GLU C 1 17 ? -34.06663 13.44080 50.45319 1.000 34.04663 16 GLU C CA 1
ATOM 8468 C C . GLU C 1 17 ? -34.91089 12.29575 49.90386 1.000 35.55572 16 GLU C C 1
ATOM 8469 O O . GLU C 1 17 ? -34.85146 11.17690 50.42689 1.000 36.53948 16 GLU C O 1
ATOM 8481 N N . LYS C 1 18 ? -35.67948 12.55003 48.84118 1.000 39.20445 17 LYS C N 1
ATOM 8482 C CA . LYS C 1 18 ? -36.53005 11.51262 48.26877 1.000 39.65930 17 LYS C CA 1
ATOM 8483 C C . LYS C 1 18 ? -35.71739 10.29518 47.84530 1.000 36.44334 17 LYS C C 1
ATOM 8484 O O . LYS C 1 18 ? -36.10759 9.14929 48.10246 1.000 38.57501 17 LYS C O 1
ATOM 8503 N N . THR C 1 19 ? -34.59191 10.52922 47.16183 1.000 34.17688 18 THR C N 1
ATOM 8504 C CA . THR C 1 19 ? -33.95647 9.50567 46.34728 1.000 38.24346 18 THR C CA 1
ATOM 8505 C C . THR C 1 19 ? -32.47881 9.27516 46.63196 1.000 34.61966 18 THR C C 1
ATOM 8506 O O . THR C 1 19 ? -31.92004 8.30673 46.10378 1.000 32.26823 18 THR C O 1
ATOM 8517 N N . VAL C 1 20 ? -31.82862 10.11751 47.43717 1.000 29.42146 19 VAL C N 1
ATOM 8518 C CA . VAL C 1 20 ? -30.37923 10.01702 47.59268 1.000 28.12397 19 VAL C CA 1
ATOM 8519 C C . VAL C 1 20 ? -29.98044 8.68562 48.21529 1.000 30.80063 19 VAL C C 1
ATOM 8520 O O . VAL C 1 20 ? -28.89294 8.16293 47.93689 1.000 28.56957 19 VAL C O 1
ATOM 8533 N N . GLY C 1 21 ? -30.84170 8.11248 49.05533 1.000 30.18164 20 GLY C N 1
ATOM 8534 C CA . GLY C 1 21 ? -30.54875 6.79970 49.60448 1.000 33.98499 20 GLY C CA 1
ATOM 8535 C C . GLY C 1 21 ? -30.46985 5.73217 48.53209 1.000 37.88010 20 GLY C C 1
ATOM 8536 O O . GLY C 1 21 ? -29.51729 4.94869 48.48666 1.000 33.01837 20 GLY C O 1
ATOM 8540 N N . GLN C 1 22 ? -31.48082 5.67995 47.65931 1.000 34.10396 21 GLN C N 1
ATOM 8541 C CA . GLN C 1 22 ? -31.46545 4.72062 46.55932 1.000 37.23142 21 GLN C CA 1
ATOM 8542 C C . GLN C 1 22 ? -30.25405 4.93639 45.66281 1.000 30.53700 21 GLN C C 1
ATOM 8543 O O . GLN C 1 22 ? -29.68277 3.97814 45.12572 1.000 31.73929 21 GLN C O 1
ATOM 8557 N N . CYS C 1 23 ? -29.87265 6.19681 45.46338 1.000 27.81299 22 CYS C N 1
ATOM 8558 C CA . CYS C 1 23 ? -28.71440 6.51107 44.63783 1.000 25.66086 22 CYS C CA 1
ATOM 8559 C C . CYS C 1 23 ? -27.44827 5.92923 45.24504 1.000 32.44559 22 CYS C C 1
ATOM 8560 O O . CYS C 1 23 ? -26.70563 5.19703 44.58036 1.000 26.48034 22 CYS C O 1
ATOM 8568 N N . LEU C 1 24 ? -27.20205 6.21707 46.52520 1.000 26.99685 23 LEU C N 1
ATOM 8569 C CA . LEU C 1 24 ? -26.02080 5.66923 47.18465 1.000 30.56041 23 LEU C CA 1
ATOM 8570 C C . LEU C 1 24 ? -26.04929 4.14364 47.20517 1.000 27.30861 23 LEU C C 1
ATOM 8571 O O . LEU C 1 24 ? -25.01046 3.49840 47.00934 1.000 29.01922 23 LEU C O 1
ATOM 8587 N N . GLU C 1 25 ? -27.22846 3.54643 47.43242 1.000 28.50367 24 GLU C N 1
ATOM 8588 C CA . GLU C 1 25 ? -27.33375 2.08915 47.46165 1.000 30.39753 24 GLU C CA 1
ATOM 8589 C C . GLU C 1 25 ? -26.84825 1.47146 46.15348 1.000 29.67651 24 GLU C C 1
ATOM 8590 O O . GLU C 1 25 ? -26.26248 0.38153 46.14969 1.000 30.80981 24 GLU C O 1
ATOM 8602 N N . SER C 1 26 ? -27.10955 2.14401 45.02573 1.000 31.36663 25 SER C N 1
ATOM 8603 C CA . SER C 1 26 ? -26.75188 1.58870 43.72353 1.000 30.86858 25 SER C CA 1
ATOM 8604 C C . SER C 1 26 ? -25.24879 1.61309 43.49635 1.000 28.74372 25 SER C C 1
ATOM 8605 O O . SER C 1 26 ? -24.74479 0.84438 42.67268 1.000 32.44168 25 SER C O 1
ATOM 8613 N N . VAL C 1 27 ? -24.52879 2.47875 44.20789 1.000 27.07620 26 VAL C N 1
ATOM 8614 C CA . VAL C 1 27 ? -23.07072 2.48154 44.15068 1.000 26.26703 26 VAL C CA 1
ATOM 8615 C C . VAL C 1 27 ? -22.49553 1.43358 45.09713 1.000 28.80239 26 VAL C C 1
ATOM 8616 O O . VAL C 1 27 ? -21.60549 0.65805 44.72701 1.000 30.95819 26 VAL C O 1
ATOM 8629 N N . LEU C 1 28 ? -23.00321 1.38835 46.33116 1.000 31.24312 27 LEU C N 1
ATOM 8630 C CA . LEU C 1 28 ? -22.42649 0.51701 47.35029 1.000 30.71052 27 LEU C CA 1
ATOM 8631 C C . LEU C 1 28 ? -22.65089 -0.96065 47.06618 1.000 31.45185 27 LEU C C 1
ATOM 8632 O O . LEU C 1 28 ? -21.92649 -1.79883 47.61608 1.000 36.80047 27 LEU C O 1
ATOM 8648 N N . SER C 1 29 ? -23.63396 -1.30686 46.23883 1.000 33.90389 28 SER C N 1
ATOM 8649 C CA . SER C 1 29 ? -23.86871 -2.70589 45.90913 1.000 37.06187 28 SER C CA 1
ATOM 8650 C C . SER C 1 29 ? -22.97667 -3.19924 44.77717 1.000 34.34163 28 SER C C 1
ATOM 8651 O O . SER C 1 29 ? -22.98259 -4.39934 44.48364 1.000 39.97912 28 SER C O 1
ATOM 8659 N N . GLN C 1 30 ? -22.21199 -2.30937 44.14698 1.000 33.08195 29 GLN C N 1
ATOM 8660 C CA . GLN C 1 30 ? -21.37740 -2.68019 43.01090 1.000 36.74822 29 GLN C CA 1
ATOM 8661 C C . GLN C 1 30 ? -20.23374 -3.57636 43.46767 1.000 40.28888 29 GLN C C 1
ATOM 8662 O O . GLN C 1 30 ? -19.38634 -3.16231 44.26547 1.000 41.18709 29 GLN C O 1
ATOM 8676 N N . GLN C 1 31 ? -20.18746 -4.78590 42.93268 1.000 45.22168 30 GLN C N 1
ATOM 8677 C CA . GLN C 1 31 ? -19.18337 -5.75760 43.32602 1.000 46.80633 30 GLN C CA 1
ATOM 8678 C C . GLN C 1 31 ? -17.92607 -5.62670 42.47725 1.000 49.91065 30 GLN C C 1
ATOM 8679 O O . GLN C 1 31 ? -17.95815 -5.13028 41.34716 1.000 49.98552 30 GLN C O 1
ATOM 8693 N N . GLY C 1 32 ? -16.80663 -6.06280 43.05205 1.000 43.29059 31 GLY C N 1
ATOM 8694 C CA . GLY C 1 32 ? -15.57159 -6.21040 42.31381 1.000 45.91354 31 GLY C CA 1
ATOM 8695 C C . GLY C 1 32 ? -14.72507 -4.96851 42.17357 1.000 48.75402 31 GLY C C 1
ATOM 8696 O O . GLY C 1 32 ? -13.70215 -5.01826 41.47870 1.000 46.81945 31 GLY C O 1
ATOM 8700 N N . VAL C 1 33 ? -15.09949 -3.86111 42.81076 1.000 37.55459 32 VAL C N 1
ATOM 8701 C CA . VAL C 1 33 ? -14.36019 -2.61655 42.66872 1.000 35.87798 32 VAL C CA 1
ATOM 8702 C C . VAL C 1 33 ? -14.21000 -1.93684 44.01965 1.000 36.39463 32 VAL C C 1
ATOM 8703 O O . VAL C 1 33 ? -15.06677 -2.05988 44.89937 1.000 41.55744 32 VAL C O 1
ATOM 8716 N N . SER C 1 34 ? -13.11748 -1.19129 44.16682 1.000 33.69368 33 SER C N 1
ATOM 8717 C CA . SER C 1 34 ? -12.94810 -0.26565 45.28123 1.000 32.26517 33 SER C CA 1
ATOM 8718 C C . SER C 1 34 ? -13.47466 1.09411 44.83495 1.000 31.66437 33 SER C C 1
ATOM 8719 O O . SER C 1 34 ? -13.01855 1.63956 43.82229 1.000 30.97892 33 SER C O 1
ATOM 8727 N N . THR C 1 35 ? -14.44192 1.63379 45.57246 1.000 28.37800 34 THR C N 1
ATOM 8728 C CA . THR C 1 35 ? -15.13805 2.83546 45.14707 1.000 30.16297 34 THR C CA 1
ATOM 8729 C C . THR C 1 35 ? -15.13389 3.88320 46.24678 1.000 25.39390 34 THR C C 1
ATOM 8730 O O . THR C 1 35 ? -15.30885 3.56708 47.42908 1.000 31.45612 34 THR C O 1
ATOM 8741 N N . GLU C 1 36 ? -14.93578 5.12733 45.83272 1.000 25.38353 35 GLU C N 1
ATOM 8742 C CA . GLU C 1 36 ? -15.07925 6.31500 46.65567 1.000 28.47290 35 GLU C CA 1
ATOM 8743 C C . GLU C 1 36 ? -16.31093 7.07079 46.17549 1.000 27.90261 35 GLU C C 1
ATOM 8744 O O . GLU C 1 36 ? -16.62623 7.08023 44.98549 1.000 25.28449 35 GLU C O 1
ATOM 8756 N N . ILE C 1 37 ? -17.01177 7.70705 47.10933 1.000 23.23191 36 ILE C N 1
ATOM 8757 C CA . ILE C 1 37 ? -18.18677 8.51513 46.80344 1.000 22.82947 36 ILE C CA 1
ATOM 8758 C C . ILE C 1 37 ? -17.94585 9.92205 47.32883 1.000 22.10836 36 ILE C C 1
ATOM 8759 O O . ILE C 1 37 ? -17.53920 10.09276 48.48380 1.000 23.58313 36 ILE C O 1
ATOM 8775 N N . ILE C 1 38 ? -18.19781 10.92159 46.48745 1.000 21.39073 37 ILE C N 1
ATOM 8776 C CA . ILE C 1 38 ? -18.11580 12.32797 46.87655 1.000 21.04417 37 ILE C CA 1
ATOM 8777 C C . ILE C 1 38 ? -19.47826 12.95496 46.62307 1.000 18.82888 37 ILE C C 1
ATOM 8778 O O . ILE C 1 38 ? -19.86595 13.17777 45.46297 1.000 20.86965 37 ILE C O 1
ATOM 8794 N N . VAL C 1 39 ? -20.21021 13.22953 47.69601 1.000 21.14141 38 VAL C N 1
ATOM 8795 C CA . VAL C 1 39 ? -21.48760 13.92353 47.61152 1.000 19.87976 38 VAL C CA 1
ATOM 8796 C C . VAL C 1 39 ? -21.19481 15.41356 47.69715 1.000 22.59170 38 VAL C C 1
ATOM 8797 O O . VAL C 1 39 ? -20.53428 15.86320 48.63846 1.000 23.12437 38 VAL C O 1
ATOM 8810 N N . VAL C 1 40 ? -21.65616 16.17114 46.70477 1.000 21.33406 39 VAL C N 1
ATOM 8811 C CA . VAL C 1 40 ? -21.47121 17.61752 46.66477 1.000 20.54099 39 VAL C CA 1
ATOM 8812 C C . VAL C 1 40 ? -22.85257 18.24893 46.76930 1.000 20.14950 39 VAL C C 1
ATOM 8813 O O . VAL C 1 40 ? -23.56071 18.39509 45.76475 1.000 22.24025 39 VAL C O 1
ATOM 8826 N N . ASP C 1 41 ? -23.22676 18.64502 47.97802 1.000 22.78325 40 ASP C N 1
ATOM 8827 C CA . ASP C 1 41 ? -24.55437 19.17098 48.26009 1.000 22.94047 40 ASP C CA 1
ATOM 8828 C C . ASP C 1 41 ? -24.53363 20.69280 48.26982 1.000 24.59109 40 ASP C C 1
ATOM 8829 O O . ASP C 1 41 ? -23.59263 21.30581 48.77911 1.000 24.59866 40 ASP C O 1
ATOM 8838 N N . GLY C 1 42 ? -25.59386 21.29903 47.73664 1.000 23.94795 41 GLY C N 1
ATOM 8839 C CA . GLY C 1 42 ? -25.64654 22.74502 47.58509 1.000 26.54114 41 GLY C CA 1
ATOM 8840 C C . GLY C 1 42 ? -26.25862 23.50870 48.73890 1.000 28.54282 41 GLY C C 1
ATOM 8841 O O . GLY C 1 42 ? -26.71901 24.64779 48.57537 1.000 29.71472 41 GLY C O 1
ATOM 8845 N N . GLY C 1 43 ? -26.25211 22.89784 49.91809 1.000 25.35411 42 GLY C N 1
ATOM 8846 C CA . GLY C 1 43 ? -26.81800 23.51544 51.09469 1.000 28.87087 42 GLY C CA 1
ATOM 8847 C C . GLY C 1 43 ? -28.28561 23.19159 51.26259 1.000 34.73269 42 GLY C C 1
ATOM 8848 O O . GLY C 1 43 ? -29.09783 24.08196 51.52905 1.000 35.14147 42 GLY C O 1
ATOM 8852 N N . SER C 1 44 ? -28.63230 21.91713 51.12426 1.000 29.06474 43 SER C N 1
ATOM 8853 C CA . SER C 1 44 ? -30.03446 21.53173 51.11349 1.000 34.13489 43 SER C CA 1
ATOM 8854 C C . SER C 1 44 ? -30.69621 21.86327 52.44693 1.000 34.49936 43 SER C C 1
ATOM 8855 O O . SER C 1 44 ? -30.07336 21.71704 53.50849 1.000 35.32312 43 SER C O 1
ATOM 8863 N N . PRO C 1 45 ? -31.95737 22.30973 52.42762 1.000 33.48083 44 PRO C N 1
ATOM 8864 C CA . PRO C 1 45 ? -32.68686 22.55240 53.67579 1.000 42.79248 44 PRO C CA 1
ATOM 8865 C C . PRO C 1 45 ? -33.46350 21.35261 54.19297 1.000 39.05004 44 PRO C C 1
ATOM 8866 O O . PRO C 1 45 ? -34.03208 21.43840 55.29356 1.000 44.38498 44 PRO C O 1
ATOM 8877 N N . ASP C 1 46 ? -33.51054 20.25470 53.44332 1.000 36.32220 45 ASP C N 1
ATOM 8878 C CA . ASP C 1 46 ? -34.25880 19.06467 53.80776 1.000 38.04784 45 ASP C CA 1
ATOM 8879 C C . ASP C 1 46 ? -33.32523 18.06048 54.49175 1.000 42.40064 45 ASP C C 1
ATOM 8880 O O . ASP C 1 46 ? -32.28000 18.43390 55.03625 1.000 39.57390 45 ASP C O 1
ATOM 8889 N N . ALA C 1 47 ? -33.69280 16.78380 54.46783 1.000 38.04775 46 ALA C N 1
ATOM 8890 C CA . ALA C 1 47 ? -32.95644 15.75380 55.18806 1.000 38.06729 46 ALA C CA 1
ATOM 8891 C C . ALA C 1 47 ? -31.86412 15.10664 54.34830 1.000 35.37985 46 ALA C C 1
ATOM 8892 O O . ALA C 1 47 ? -31.35542 14.04813 54.73106 1.000 37.51073 46 ALA C O 1
ATOM 8899 N N . THR C 1 48 ? -31.48916 15.71867 53.22240 1.000 32.70565 47 THR C N 1
ATOM 8900 C CA . THR C 1 48 ? -30.47556 15.13026 52.35581 1.000 30.16319 47 THR C CA 1
ATOM 8901 C C . THR C 1 48 ? -29.21435 14.78941 53.13644 1.000 32.27975 47 THR C C 1
ATOM 8902 O O . THR C 1 48 ? -28.74201 13.64747 53.11145 1.000 30.59563 47 THR C O 1
ATOM 8913 N N . ILE C 1 49 ? -28.65033 15.77637 53.83527 1.000 30.00059 48 ILE C N 1
ATOM 8914 C CA . ILE C 1 49 ? -27.37118 15.56536 54.50463 1.000 34.27570 48 ILE C CA 1
ATOM 8915 C C . ILE C 1 49 ? -27.49598 14.52376 55.61441 1.000 33.37428 48 ILE C C 1
ATOM 8916 O O . ILE C 1 49 ? -26.59866 13.69355 55.80143 1.000 36.42117 48 ILE C O 1
ATOM 8932 N N . SER C 1 50 ? -28.59504 14.54479 56.37478 1.000 34.38980 49 SER C N 1
ATOM 8933 C CA . SER C 1 50 ? -28.76031 13.54232 57.42469 1.000 36.75524 49 SER C CA 1
ATOM 8934 C C . SER C 1 50 ? -28.78169 12.13492 56.83999 1.000 36.11225 49 SER C C 1
ATOM 8935 O O . SER C 1 50 ? -28.23376 11.19777 57.43325 1.000 39.14250 49 SER C O 1
ATOM 8943 N N . ILE C 1 51 ? -29.39605 11.96844 55.66885 1.000 34.79466 50 ILE C N 1
ATOM 8944 C CA . ILE C 1 51 ? -29.44348 10.65267 55.03930 1.000 34.38278 50 ILE C CA 1
ATOM 8945 C C . ILE C 1 51 ? -28.05242 10.23981 54.57272 1.000 32.28390 50 ILE C C 1
ATOM 8946 O O . ILE C 1 51 ? -27.60170 9.11546 54.82942 1.000 33.72544 50 ILE C O 1
ATOM 8962 N N . VAL C 1 52 ? -27.34937 11.14655 53.89400 1.000 31.49897 51 VAL C N 1
ATOM 8963 C CA . VAL C 1 52 ? -26.00409 10.84333 53.40958 1.000 28.78299 51 VAL C CA 1
ATOM 8964 C C . VAL C 1 52 ? -25.08293 10.50518 54.57701 1.000 33.04146 51 VAL C C 1
ATOM 8965 O O . VAL C 1 52 ? -24.22953 9.61434 54.47837 1.000 29.55223 51 VAL C O 1
ATOM 8978 N N . GLN C 1 53 ? -25.24525 11.19885 55.70518 1.000 31.40264 52 GLN C N 1
ATOM 8979 C CA . GLN C 1 53 ? -24.38205 10.93763 56.85260 1.000 35.57238 52 GLN C CA 1
ATOM 8980 C C . GLN C 1 53 ? -24.60441 9.56005 57.46287 1.000 37.41459 52 GLN C C 1
ATOM 8981 O O . GLN C 1 53 ? -23.74772 9.08851 58.22226 1.000 39.94040 52 GLN C O 1
ATOM 8995 N N . SER C 1 54 ? -25.73319 8.90925 57.16994 1.000 37.31594 53 SER C N 1
ATOM 8996 C CA . SER C 1 54 ? -25.94089 7.54097 57.62558 1.000 39.59846 53 SER C CA 1
ATOM 8997 C C . SER C 1 54 ? -25.03187 6.55046 56.90832 1.000 39.47131 53 SER C C 1
ATOM 8998 O O . SER C 1 54 ? -24.94729 5.39417 57.34346 1.000 40.37054 53 SER C O 1
ATOM 9006 N N . PHE C 1 55 ? -24.34101 6.98349 55.84842 1.000 36.57313 54 PHE C N 1
ATOM 9007 C CA . PHE C 1 55 ? -23.38259 6.16351 55.11419 1.000 35.07905 54 PHE C CA 1
ATOM 9008 C C . PHE C 1 55 ? -21.93316 6.54721 55.42145 1.000 33.42764 54 PHE C C 1
ATOM 9009 O O . PHE C 1 55 ? -21.03391 6.24740 54.62612 1.000 34.12932 54 PHE C O 1
ATOM 9026 N N . SER C 1 56 ? -21.68774 7.20503 56.55825 1.000 36.88427 55 SER C N 1
ATOM 9027 C CA . SER C 1 56 ? -20.35737 7.74378 56.83101 1.000 43.65376 55 SER C CA 1
ATOM 9028 C C . SER C 1 56 ? -19.28345 6.65992 56.92457 1.000 45.77570 55 SER C C 1
ATOM 9029 O O . SER C 1 56 ? -18.10344 6.94879 56.69811 1.000 43.74274 55 SER C O 1
ATOM 9037 N N . SER C 1 57 ? -19.64698 5.42143 57.27247 1.000 41.22951 56 SER C N 1
ATOM 9038 C CA . SER C 1 57 ? -18.62046 4.38354 57.36386 1.000 41.98812 56 SER C CA 1
ATOM 9039 C C . SER C 1 57 ? -18.14047 3.90720 55.99365 1.000 41.05056 56 SER C C 1
ATOM 9040 O O . SER C 1 57 ? -17.12834 3.19980 55.91990 1.000 42.43484 56 SER C O 1
ATOM 9048 N N . THR C 1 58 ? -18.83465 4.26351 54.91633 1.000 37.94921 57 THR C N 1
ATOM 9049 C CA . THR C 1 58 ? -18.34915 3.95513 53.58045 1.000 37.56231 57 THR C CA 1
ATOM 9050 C C . THR C 1 58 ? -17.21463 4.91335 53.21677 1.000 32.79764 57 THR C C 1
ATOM 9051 O O . THR C 1 58 ? -16.87776 5.83273 53.96793 1.000 36.43942 57 THR C O 1
ATOM 9062 N N . ASN C 1 59 ? -16.60336 4.69083 52.04987 1.000 34.48660 58 ASN C N 1
ATOM 9063 C CA . ASN C 1 59 ? -15.56200 5.58352 51.53645 1.000 30.56840 58 ASN C CA 1
ATOM 9064 C C . ASN C 1 59 ? -16.24566 6.83210 50.98904 1.000 33.61140 58 ASN C C 1
ATOM 9065 O O . ASN C 1 59 ? -16.44846 6.98982 49.78446 1.000 32.00175 58 ASN C O 1
ATOM 9076 N N . LEU C 1 60 ? -16.59099 7.74587 51.89291 1.000 27.97725 59 LEU C N 1
ATOM 9077 C CA . LEU C 1 60 ? -17.53838 8.81107 51.59401 1.000 28.19651 59 LEU C CA 1
ATOM 9078 C C . LEU C 1 60 ? -16.98939 10.15186 52.04753 1.000 26.22747 59 LEU C C 1
ATOM 9079 O O . LEU C 1 60 ? -16.49889 10.27987 53.17154 1.000 29.73256 59 LEU C O 1
ATOM 9095 N N . THR C 1 61 ? -17.07238 11.13830 51.16161 1.000 27.22009 60 THR C N 1
ATOM 9096 C CA . THR C 1 61 ? -16.73148 12.52391 51.44308 1.000 24.69139 60 THR C CA 1
ATOM 9097 C C . THR C 1 61 ? -17.97000 13.36296 51.17638 1.000 23.01366 60 THR C C 1
ATOM 9098 O O . THR C 1 61 ? -18.65697 13.16352 50.17089 1.000 24.93746 60 THR C O 1
ATOM 9109 N N . ILE C 1 62 ? -18.27642 14.27703 52.09238 1.000 30.11476 61 ILE C N 1
ATOM 9110 C CA . ILE C 1 62 ? -19.43792 15.14915 51.95914 1.000 27.39001 61 ILE C CA 1
ATOM 9111 C C . ILE C 1 62 ? -18.95872 16.58888 51.88205 1.000 27.42677 61 ILE C C 1
ATOM 9112 O O . ILE C 1 62 ? -18.27312 17.07135 52.79349 1.000 32.24294 61 ILE C O 1
ATOM 9128 N N . ILE C 1 63 ? -19.33399 17.27207 50.81032 1.000 25.52080 62 ILE C N 1
ATOM 9129 C CA . ILE C 1 63 ? -19.21849 18.71988 50.69554 1.000 28.90461 62 ILE C CA 1
ATOM 9130 C C . ILE C 1 63 ? -20.63259 19.26941 50.76482 1.000 26.66610 62 ILE C C 1
ATOM 9131 O O . ILE C 1 63 ? -21.53328 18.74864 50.09935 1.000 28.81841 62 ILE C O 1
ATOM 9147 N N . SER C 1 64 ? -20.84590 20.28459 51.59644 1.000 29.88372 63 SER C N 1
ATOM 9148 C CA . SER C 1 64 ? -22.17145 20.89735 51.69517 1.000 29.02408 63 SER C CA 1
ATOM 9149 C C . SER C 1 64 ? -21.98011 22.40250 51.83706 1.000 26.92427 63 SER C C 1
ATOM 9150 O O . SER C 1 64 ? -21.60891 22.89937 52.90413 1.000 33.32889 63 SER C O 1
ATOM 9158 N N . GLU C 1 65 ? -22.23765 23.11670 50.75306 1.000 29.17999 64 GLU C N 1
ATOM 9159 C CA . GLU C 1 65 ? -22.05802 24.56008 50.68476 1.000 29.61452 64 GLU C CA 1
ATOM 9160 C C . GLU C 1 65 ? -22.70672 25.04088 49.39917 1.000 26.54562 64 GLU C C 1
ATOM 9161 O O . GLU C 1 65 ? -22.82807 24.27103 48.44318 1.000 25.30011 64 GLU C O 1
ATOM 9173 N N . PRO C 1 66 ? -23.12224 26.30223 49.35556 1.000 26.21970 65 PRO C N 1
ATOM 9174 C CA . PRO C 1 66 ? -23.76651 26.80124 48.13557 1.000 23.08867 65 PRO C CA 1
ATOM 9175 C C . PRO C 1 66 ? -22.83829 26.71395 46.93309 1.000 25.33457 65 PRO C C 1
ATOM 9176 O O . PRO C 1 66 ? -21.61408 26.79773 47.05050 1.000 30.03428 65 PRO C O 1
ATOM 9187 N N . ASP C 1 67 ? -23.44122 26.54002 45.76322 1.000 24.56545 66 ASP C N 1
ATOM 9188 C CA . ASP C 1 67 ? -22.69443 26.46609 44.52090 1.000 27.42024 66 ASP C CA 1
ATOM 9189 C C . ASP C 1 67 ? -23.36225 27.35148 43.48003 1.000 26.53569 66 ASP C C 1
ATOM 9190 O O . ASP C 1 67 ? -24.41692 27.94876 43.71505 1.000 30.03271 66 ASP C O 1
ATOM 9199 N N . ARG C 1 68 ? -22.70516 27.44810 42.32327 1.000 23.08381 67 ARG C N 1
ATOM 9200 C CA . ARG C 1 68 ? -23.19943 28.20690 41.18165 1.000 25.27667 67 ARG C CA 1
ATOM 9201 C C . ARG C 1 68 ? -23.88928 27.31354 40.16025 1.000 28.89039 67 ARG C C 1
ATOM 9202 O O . ARG C 1 68 ? -23.82369 27.57598 38.95605 1.000 35.40253 67 ARG C O 1
ATOM 9223 N N . GLY C 1 69 ? -24.54224 26.25816 40.61680 1.000 25.77612 68 GLY C N 1
ATOM 9224 C CA . GLY C 1 69 ? -25.23031 25.33616 39.74036 1.000 25.96930 68 GLY C CA 1
ATOM 9225 C C . GLY C 1 69 ? -24.58785 23.96090 39.74021 1.000 21.48511 68 GLY C C 1
ATOM 9226 O O . GLY C 1 69 ? -23.53468 23.72350 40.32894 1.000 21.97612 68 GLY C O 1
ATOM 9230 N N . ILE C 1 70 ? -25.24653 23.04581 39.02689 1.000 23.20098 69 ILE C N 1
ATOM 9231 C CA . ILE C 1 70 ? -24.87671 21.63550 39.11767 1.000 22.14902 69 ILE C CA 1
ATOM 9232 C C . ILE C 1 70 ? -23.46128 21.40826 38.59302 1.000 19.66559 69 ILE C C 1
ATOM 9233 O O . ILE C 1 70 ? -22.72385 20.55613 39.09846 1.000 20.25289 69 ILE C O 1
ATOM 9249 N N . TYR C 1 71 ? -23.05491 22.15154 37.56106 1.000 20.07048 70 TYR C N 1
ATOM 9250 C CA . TYR C 1 71 ? -21.71055 21.92330 37.02737 1.000 19.98147 70 TYR C CA 1
ATOM 9251 C C . TYR C 1 71 ? -20.61969 22.46376 37.94877 1.000 17.83843 70 TYR C C 1
ATOM 9252 O O . TYR C 1 71 ? -19.49655 21.94713 37.94408 1.000 17.77263 70 TYR C O 1
ATOM 9270 N N . ASP C 1 72 ? -20.93126 23.48364 38.75110 1.000 19.59989 71 ASP C N 1
ATOM 9271 C CA . ASP C 1 72 ? -20.01371 23.92712 39.80148 1.000 18.21562 71 ASP C CA 1
ATOM 9272 C C . ASP C 1 72 ? -19.83600 22.83126 40.84774 1.000 17.76790 71 ASP C C 1
ATOM 9273 O O . ASP C 1 72 ? -18.71121 22.50410 41.23610 1.000 19.57281 71 ASP C O 1
ATOM 9282 N N . ALA C 1 73 ? -20.94448 22.21996 41.27203 1.000 18.97575 72 ALA C N 1
ATOM 9283 C CA . ALA C 1 73 ? -20.88093 21.08237 42.18280 1.000 19.18505 72 ALA C CA 1
ATOM 9284 C C . ALA C 1 73 ? -20.07191 19.93883 41.58373 1.000 18.76280 72 ALA C C 1
ATOM 9285 O O . ALA C 1 73 ? -19.21978 19.34808 42.25549 1.000 18.90711 72 ALA C O 1
ATOM 9292 N N . ILE C 1 74 ? -20.34036 19.59348 40.32243 1.000 18.71803 73 ILE C N 1
ATOM 9293 C CA . ILE C 1 74 ? -19.58337 18.52403 39.67607 1.000 17.79905 73 ILE C CA 1
ATOM 9294 C C . ILE C 1 74 ? -18.09065 18.83977 39.66983 1.000 18.67254 73 ILE C C 1
ATOM 9295 O O . ILE C 1 74 ? -17.25482 17.98115 39.98513 1.000 18.01325 73 ILE C O 1
ATOM 9311 N N . ASN C 1 75 ? -17.72699 20.07741 39.32771 1.000 17.71276 74 ASN C N 1
ATOM 9312 C CA . ASN C 1 75 ? -16.31259 20.43885 39.31203 1.000 16.20858 74 ASN C CA 1
ATOM 9313 C C . ASN C 1 75 ? -15.67793 20.25823 40.68803 1.000 19.16586 74 ASN C C 1
ATOM 9314 O O . ASN C 1 75 ? -14.53252 19.80276 40.79704 1.000 21.06857 74 ASN C O 1
ATOM 9325 N N . LYS C 1 76 ? -16.39874 20.61810 41.75273 1.000 20.23131 75 LYS C N 1
ATOM 9326 C CA . LYS C 1 76 ? -15.84910 20.44596 43.09657 1.000 20.08554 75 LYS C CA 1
ATOM 9327 C C . LYS C 1 76 ? -15.58444 18.97256 43.39368 1.000 19.27013 75 LYS C C 1
ATOM 9328 O O . LYS C 1 76 ? -14.56603 18.62361 44.00735 1.000 21.40072 75 LYS C O 1
ATOM 9347 N N . GLY C 1 77 ? -16.49326 18.09421 42.96873 1.000 18.80737 76 GLY C N 1
ATOM 9348 C CA . GLY C 1 77 ? -16.31376 16.67216 43.21914 1.000 20.29893 76 GLY C CA 1
ATOM 9349 C C . GLY C 1 77 ? -15.19588 16.07184 42.38571 1.000 22.64923 76 GLY C C 1
ATOM 9350 O O . GLY C 1 77 ? -14.36279 15.31181 42.89204 1.000 20.72898 76 GLY C O 1
ATOM 9354 N N . VAL C 1 78 ? -15.16558 16.40234 41.08822 1.000 19.01054 77 VAL C N 1
ATOM 9355 C CA . VAL C 1 78 ? -14.09531 15.90856 40.22883 1.000 22.01411 77 VAL C CA 1
ATOM 9356 C C . VAL C 1 78 ? -12.73960 16.33879 40.76836 1.000 21.61526 77 VAL C C 1
ATOM 9357 O O . VAL C 1 78 ? -11.76489 15.57792 40.72702 1.000 24.21410 77 VAL C O 1
ATOM 9370 N N . SER C 1 79 ? -12.65173 17.57016 41.28253 1.000 21.88702 78 SER C N 1
ATOM 9371 C CA . SER C 1 79 ? -11.37381 18.08088 41.76824 1.000 22.66725 78 SER C CA 1
ATOM 9372 C C . SER C 1 79 ? -10.88131 17.31579 42.99062 1.000 25.53895 78 SER C C 1
ATOM 9373 O O . SER C 1 79 ? -9.67155 17.25887 43.23654 1.000 28.47066 78 SER C O 1
ATOM 9381 N N . ARG C 1 80 ? -11.79582 16.74287 43.77016 1.000 22.92976 79 ARG C N 1
ATOM 9382 C CA . ARG C 1 80 ? -11.45384 15.98254 44.96033 1.000 24.44004 79 ARG C CA 1
ATOM 9383 C C . ARG C 1 80 ? -11.32907 14.48586 44.69984 1.000 23.45070 79 ARG C C 1
ATOM 9384 O O . ARG C 1 80 ? -10.95320 13.74025 45.61680 1.000 27.50861 79 ARG C O 1
ATOM 9405 N N . ALA C 1 81 ? -11.63734 14.03031 43.49101 1.000 26.17158 80 ALA C N 1
ATOM 9406 C CA . ALA C 1 81 ? -11.70179 12.60023 43.22290 1.000 27.45020 80 ALA C CA 1
ATOM 9407 C C . ALA C 1 81 ? -10.30963 11.98632 43.22351 1.000 34.93519 80 ALA C C 1
ATOM 9408 O O . ALA C 1 81 ? -9.35050 12.57785 42.72281 1.000 42.75069 80 ALA C O 1
ATOM 9415 N N . GLN C 1 82 ? -10.20459 10.78387 43.78800 1.000 33.77970 81 GLN C N 1
ATOM 9416 C CA . GLN C 1 82 ? -8.95731 10.03476 43.80719 1.000 31.80142 81 GLN C CA 1
ATOM 9417 C C . GLN C 1 82 ? -9.05335 8.71728 43.04943 1.000 32.73524 81 GLN C C 1
ATOM 9418 O O . GLN C 1 82 ? -8.04876 8.00098 42.95453 1.000 44.31823 81 GLN C O 1
ATOM 9432 N N . GLY C 1 83 ? -10.22150 8.38456 42.49604 1.000 31.41175 82 GLY C N 1
ATOM 9433 C CA . GLY C 1 83 ? -10.38261 7.11963 41.80599 1.000 32.86952 82 GLY C CA 1
ATOM 9434 C C . GLY C 1 83 ? -9.83119 7.13963 40.39200 1.000 29.22714 82 GLY C C 1
ATOM 9435 O O . GLY C 1 83 ? -9.67805 8.18147 39.76548 1.000 30.50838 82 GLY C O 1
ATOM 9439 N N . GLY C 1 84 ? -9.52072 5.94714 39.88160 1.000 31.69976 83 GLY C N 1
ATOM 9440 C CA . GLY C 1 84 ? -8.94435 5.86007 38.54914 1.000 33.30179 83 GLY C CA 1
ATOM 9441 C C . GLY C 1 84 ? -9.89650 6.32694 37.46556 1.000 32.01990 83 GLY C C 1
ATOM 9442 O O . GLY C 1 84 ? -9.48524 6.98602 36.50456 1.000 32.67307 83 GLY C O 1
ATOM 9446 N N . MET C 1 85 ? -11.17284 5.98569 37.59626 1.000 26.14136 84 MET C N 1
ATOM 9447 C CA . MET C 1 85 ? -12.21400 6.42949 36.68211 1.000 23.29051 84 MET C CA 1
ATOM 9448 C C . MET C 1 85 ? -13.27307 7.16192 37.48900 1.000 24.16346 84 MET C C 1
ATOM 9449 O O . MET C 1 85 ? -13.62133 6.74518 38.60019 1.000 27.47383 84 MET C O 1
ATOM 9463 N N . ILE C 1 86 ? -13.76697 8.26197 36.93334 1.000 22.52411 85 ILE C N 1
ATOM 9464 C CA . ILE C 1 86 ? -14.65352 9.18072 37.63345 1.000 22.41417 85 ILE C CA 1
ATOM 9465 C C . ILE C 1 86 ? -15.99765 9.19986 36.92647 1.000 19.89225 85 ILE C C 1
ATOM 9466 O O . ILE C 1 86 ? -16.06961 9.49798 35.72960 1.000 19.95832 85 ILE C O 1
ATOM 9482 N N . GLY C 1 87 ? -17.05815 8.92005 37.67593 1.000 19.91003 86 GLY C N 1
ATOM 9483 C CA . GLY C 1 87 ? -18.40356 9.02574 37.16123 1.000 20.46641 86 GLY C CA 1
ATOM 9484 C C . GLY C 1 87 ? -19.21384 10.07495 37.89541 1.000 21.95954 86 GLY C C 1
ATOM 9485 O O . GLY C 1 87 ? -18.89063 10.44667 39.02527 1.000 23.00873 86 GLY C O 1
ATOM 9489 N N . VAL C 1 88 ? -20.26475 10.56661 37.24881 1.000 20.76763 87 VAL C N 1
ATOM 9490 C CA . VAL C 1 88 ? -21.17840 11.54524 37.81888 1.000 20.25253 87 VAL C CA 1
ATOM 9491 C C . VAL C 1 88 ? -22.56748 10.93154 37.80841 1.000 21.94292 87 VAL C C 1
ATOM 9492 O O . VAL C 1 88 ? -23.07957 10.56212 36.74240 1.000 22.81814 87 VAL C O 1
ATOM 9505 N N . LEU C 1 89 ? -23.18077 10.83571 38.98047 1.000 21.48353 88 LEU C N 1
ATOM 9506 C CA . LEU C 1 89 ? -24.48283 10.20219 39.13645 1.000 21.34887 88 LEU C CA 1
ATOM 9507 C C . LEU C 1 89 ? -25.40634 11.19803 39.81582 1.000 26.59431 88 LEU C C 1
ATOM 9508 O O . LEU C 1 89 ? -25.11256 11.66699 40.92136 1.000 25.10138 88 LEU C O 1
ATOM 9524 N N . GLY C 1 90 ? -26.49964 11.54387 39.14125 1.000 24.26821 89 GLY C N 1
ATOM 9525 C CA . GLY C 1 90 ? -27.47816 12.42832 39.73704 1.000 26.15487 89 GLY C CA 1
ATOM 9526 C C . GLY C 1 90 ? -28.20186 11.77076 40.89461 1.000 28.12068 89 GLY C C 1
ATOM 9527 O O . GLY C 1 90 ? -28.32584 10.54866 40.97373 1.000 28.25516 89 GLY C O 1
ATOM 9531 N N . ALA C 1 91 ? -28.69999 12.60995 41.80545 1.000 28.95536 90 ALA C N 1
ATOM 9532 C CA . ALA C 1 91 ? -29.26749 12.10374 43.04977 1.000 30.01970 90 ALA C CA 1
ATOM 9533 C C . ALA C 1 91 ? -30.56282 11.33644 42.83369 1.000 29.82213 90 ALA C C 1
ATOM 9534 O O . ALA C 1 91 ? -30.99518 10.61248 43.73631 1.000 35.65534 90 ALA C O 1
ATOM 9541 N N . ASP C 1 92 ? -31.19000 11.47582 41.66602 1.000 31.82899 91 ASP C N 1
ATOM 9542 C CA . ASP C 1 92 ? -32.37319 10.70473 41.31231 1.000 31.81118 91 ASP C CA 1
ATOM 9543 C C . ASP C 1 92 ? -32.08240 9.68336 40.21809 1.000 30.52288 91 ASP C C 1
ATOM 9544 O O . ASP C 1 92 ? -33.01274 9.16174 39.59640 1.000 37.66041 91 ASP C O 1
ATOM 9553 N N . ASP C 1 93 ? -30.80901 9.39618 39.97073 1.000 29.85528 92 ASP C N 1
ATOM 9554 C CA . ASP C 1 93 ? -30.38801 8.33186 39.07528 1.000 27.57282 92 ASP C CA 1
ATOM 9555 C C . ASP C 1 93 ? -29.95216 7.12292 39.89238 1.000 27.89563 92 ASP C C 1
ATOM 9556 O O . ASP C 1 93 ? -29.68440 7.22206 41.09356 1.000 28.07677 92 ASP C O 1
ATOM 9565 N N . VAL C 1 94 ? -29.86723 5.97532 39.22131 1.000 24.47848 93 VAL C N 1
ATOM 9566 C CA . VAL C 1 94 ? -29.25755 4.78568 39.80204 1.000 25.83379 93 VAL C CA 1
ATOM 9567 C C . VAL C 1 94 ? -28.38586 4.11694 38.74872 1.000 25.70680 93 VAL C C 1
ATOM 9568 O O . VAL C 1 94 ? -28.73664 4.08172 37.56176 1.000 26.03812 93 VAL C O 1
ATOM 9581 N N . TYR C 1 95 ? -27.24458 3.58675 39.18473 1.000 24.55673 94 TYR C N 1
ATOM 9582 C CA . TYR C 1 95 ? -26.47178 2.67884 38.35631 1.000 24.66658 94 TYR C CA 1
ATOM 9583 C C . TYR C 1 95 ? -27.12433 1.29814 38.37169 1.000 27.27124 94 TYR C C 1
ATOM 9584 O O . TYR C 1 95 ? -27.70524 0.87292 39.37821 1.000 27.39172 94 TYR C O 1
ATOM 9602 N N . LYS C 1 96 ? -27.01587 0.59202 37.24902 1.000 25.82283 95 LYS C N 1
ATOM 9603 C CA . LYS C 1 96 ? -27.46581 -0.79146 37.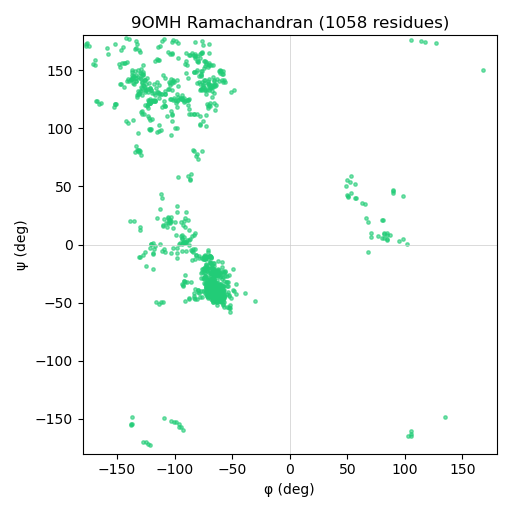18517 1.000 27.74839 95 LYS C CA 1
ATOM 9604 C C . LYS C 1 96 ? -26.38963 -1.71159 37.75813 1.000 32.50427 95 LYS C C 1
ATOM 9605 O O . LYS C 1 96 ? -25.22274 -1.32593 37.87163 1.000 27.87661 95 LYS C O 1
ATOM 9624 N N . PRO C 1 97 ? -26.74998 -2.94590 38.11126 1.000 32.00342 96 PRO C N 1
ATOM 9625 C CA . PRO C 1 97 ? -25.75141 -3.86540 38.67539 1.000 31.95748 96 PRO C CA 1
ATOM 9626 C C . PRO C 1 97 ? -24.59919 -4.14500 37.71959 1.000 30.21914 96 PRO C C 1
ATOM 9627 O O . PRO C 1 97 ? -24.75921 -4.15499 36.49724 1.000 31.46279 96 PRO C O 1
ATOM 9638 N N . ASN C 1 98 ? -23.41854 -4.36435 38.30199 1.000 32.54268 97 ASN C N 1
ATOM 9639 C CA . ASN C 1 98 ? -22.20908 -4.79163 37.60280 1.000 37.74159 97 ASN C CA 1
ATOM 9640 C C . ASN C 1 98 ? -21.59808 -3.72389 36.70010 1.000 35.75264 97 ASN C C 1
ATOM 9641 O O . ASN C 1 98 ? -20.66811 -4.02873 35.94279 1.000 45.18041 97 ASN C O 1
ATOM 9652 N N . VAL C 1 99 ? -22.06788 -2.47777 36.76932 1.000 27.96154 98 VAL C N 1
ATOM 9653 C CA . VAL C 1 99 ? -21.55979 -1.43891 35.87404 1.000 28.67930 98 VAL C CA 1
ATOM 9654 C C . VAL C 1 99 ? -20.11879 -1.07382 36.22024 1.000 26.86928 98 VAL C C 1
ATOM 9655 O O . VAL C 1 99 ? -19.26968 -0.92986 35.33274 1.000 27.60443 98 VAL C O 1
ATOM 9668 N N . LEU C 1 100 ? -19.81636 -0.90817 37.51157 1.000 27.61694 99 LEU C N 1
ATOM 9669 C CA . LEU C 1 100 ? -18.48198 -0.43111 37.87389 1.000 26.50662 99 LEU C CA 1
ATOM 9670 C C . LEU C 1 100 ? -17.40039 -1.45908 37.55841 1.000 28.37712 99 LEU C C 1
ATOM 9671 O O . LEU C 1 100 ? -16.29256 -1.07478 37.16152 1.000 28.66137 99 LEU C O 1
ATOM 9687 N N . SER C 1 101 ? -17.70280 -2.75401 37.71038 1.000 29.08331 100 SER C N 1
ATOM 9688 C CA . SER C 1 101 ? -16.75451 -3.78839 37.31009 1.000 34.25897 100 SER C CA 1
ATOM 9689 C C . SER C 1 101 ? -16.48766 -3.72633 35.81091 1.000 29.89902 100 SER C C 1
ATOM 9690 O O . SER C 1 101 ? -15.35405 -3.93743 35.36323 1.000 33.20509 100 SER C O 1
ATOM 9698 N N . VAL C 1 102 ? -17.51893 -3.42360 35.01928 1.000 30.94185 101 VAL C N 1
ATOM 9699 C CA . VAL C 1 102 ? -17.33284 -3.27730 33.58076 1.000 30.67181 101 VAL C CA 1
ATOM 9700 C C . VAL C 1 102 ? -16.46213 -2.06512 33.27469 1.000 29.45436 101 VAL C C 1
ATOM 9701 O O . VAL C 1 102 ? -15.59014 -2.11380 32.39723 1.000 31.78025 101 VAL C O 1
ATOM 9714 N N . VAL C 1 103 ? -16.67460 -0.96267 33.99477 1.000 27.06467 102 VAL C N 1
ATOM 9715 C CA . VAL C 1 103 ? -15.84164 0.22117 33.80227 1.000 26.47300 102 VAL C CA 1
ATOM 9716 C C . VAL C 1 103 ? -14.38560 -0.10192 34.11336 1.000 29.08031 102 VAL C C 1
ATOM 9717 O O . VAL C 1 103 ? -13.47717 0.22391 33.33840 1.000 30.80106 102 VAL C O 1
ATOM 9730 N N . LYS C 1 104 ? -14.13959 -0.74002 35.26108 1.000 31.32533 103 LYS C N 1
ATOM 9731 C CA . LYS C 1 104 ? -12.77276 -1.10017 35.61844 1.000 33.89726 103 LYS C CA 1
ATOM 9732 C C . LYS C 1 104 ? -12.15420 -2.00631 34.56257 1.000 33.34830 103 LYS C C 1
ATOM 9733 O O . LYS C 1 104 ? -11.00763 -1.79804 34.14934 1.000 3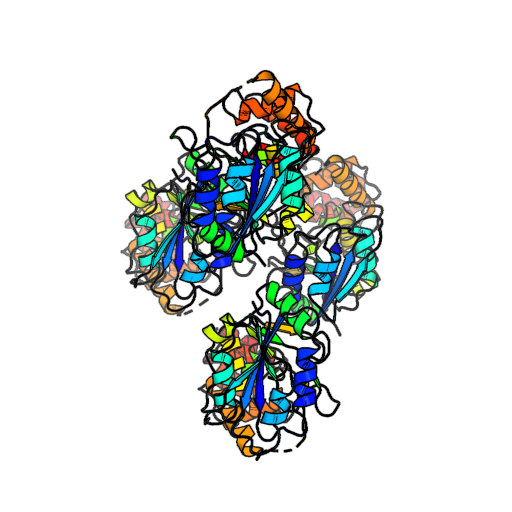6.72539 103 LYS C O 1
ATOM 9752 N N . GLU C 1 105 ? -12.90433 -3.01065 34.10672 1.000 33.42147 104 GLU C N 1
ATOM 9753 C CA . GLU C 1 105 ? -12.38987 -3.93602 33.10340 1.000 36.74845 104 GLU C CA 1
ATOM 9754 C C . GLU C 1 105 ? -12.01697 -3.20017 31.82286 1.000 42.17168 104 GLU C C 1
ATOM 9755 O O . GLU C 1 105 ? -10.92055 -3.38690 31.28311 1.000 44.28162 104 GLU C O 1
ATOM 9767 N N . ASN C 1 106 ? -12.91211 -2.34644 31.32546 1.000 36.03449 105 ASN C N 1
ATOM 9768 C CA . ASN C 1 106 ? -12.62521 -1.64335 30.08030 1.000 39.64217 105 ASN C CA 1
ATOM 9769 C C . ASN C 1 106 ? -11.50765 -0.62597 30.25829 1.000 40.85061 105 ASN C C 1
ATOM 9770 O O . ASN C 1 106 ? -10.72309 -0.40018 29.33052 1.000 50.23003 105 ASN C O 1
ATOM 9781 N N . ALA C 1 107 ? -11.40893 -0.01348 31.43876 1.000 38.90228 106 ALA C N 1
ATOM 9782 C CA . ALA C 1 107 ? -10.32874 0.92827 31.69926 1.000 39.39376 106 ALA C CA 1
ATOM 9783 C C . ALA C 1 107 ? -8.98485 0.23437 31.87397 1.000 46.52595 106 ALA C C 1
ATOM 9784 O O . ALA C 1 107 ? -7.94549 0.89501 31.78146 1.000 45.13269 106 ALA C O 1
ATOM 9791 N N . SER C 1 108 ? -8.97902 -1.08007 32.11086 1.000 45.03097 107 SER C N 1
ATOM 9792 C CA . SER C 1 108 ? -7.72784 -1.78715 32.35252 1.000 49.17299 107 SER C CA 1
ATOM 9793 C C . SER C 1 108 ? -6.80055 -1.75275 31.14592 1.000 52.06497 107 SER C C 1
ATOM 9794 O O . SER C 1 108 ? -5.58779 -1.93481 31.30528 1.000 51.28234 107 SER C O 1
ATOM 9802 N N . ARG C 1 109 ? -7.33976 -1.53318 29.94954 1.000 47.15315 108 ARG C N 1
ATOM 9803 C CA . ARG C 1 109 ? -6.55262 -1.49537 28.72503 1.000 54.21381 108 ARG C CA 1
ATOM 9804 C C . ARG C 1 109 ? -6.09570 -0.09099 28.35414 1.000 50.49666 108 ARG C C 1
ATOM 9805 O O . ARG C 1 109 ? -5.45802 0.08048 27.30974 1.000 53.15401 108 ARG C O 1
ATOM 9826 N N . GLY C 1 110 ? -6.40669 0.91173 29.17197 1.000 37.94330 109 GLY C N 1
ATOM 9827 C CA . GLY C 1 110 ? -5.90207 2.25124 28.96617 1.000 47.32128 109 GLY C CA 1
ATOM 9828 C C . GLY C 1 110 ? -6.86847 3.23384 28.34660 1.000 40.72700 109 GLY C C 1
ATOM 9829 O O . GLY C 1 110 ? -6.49186 4.39416 28.13848 1.000 44.93495 109 GLY C O 1
ATOM 9833 N N . VAL C 1 111 ? -8.09621 2.81653 28.04177 1.000 37.84071 110 VAL C N 1
ATOM 9834 C CA . VAL C 1 111 ? -9.06329 3.73420 27.45678 1.000 29.98586 110 VAL C CA 1
ATOM 9835 C C . VAL C 1 111 ? -9.40757 4.81093 28.47687 1.000 28.61970 110 VAL C C 1
ATOM 9836 O O . VAL C 1 111 ? -9.54094 4.53638 29.67706 1.000 33.33419 110 VAL C O 1
ATOM 9849 N N . GLU C 1 112 ? -9.56160 6.04629 28.00647 1.000 27.06283 111 GLU C N 1
ATOM 9850 C CA . GLU C 1 112 ? -9.69775 7.18867 28.90743 1.000 27.13125 111 GLU C CA 1
ATOM 9851 C C . GLU C 1 112 ? -11.13952 7.50622 29.26885 1.000 27.27653 111 GLU C C 1
ATOM 9852 O O . GLU C 1 112 ? -11.38826 8.05699 30.34913 1.000 26.02668 111 GLU C O 1
ATOM 9864 N N . ILE C 1 113 ? -12.08867 7.14993 28.41130 1.000 23.28964 112 ILE C N 1
ATOM 9865 C CA . ILE C 1 113 ? -13.50886 7.35199 28.66013 1.000 22.51265 112 ILE C CA 1
ATOM 9866 C C . ILE C 1 113 ? -14.21953 6.03525 28.37745 1.000 24.42192 112 ILE C C 1
ATOM 9867 O O . ILE C 1 113 ? -14.01472 5.43430 27.31847 1.000 25.14126 112 ILE C O 1
ATOM 9883 N N . VAL C 1 114 ? -15.04101 5.58304 29.32085 1.000 21.56814 113 VAL C N 1
ATOM 9884 C CA . VAL C 1 114 ? -15.93089 4.44239 29.12148 1.000 22.34403 113 VAL C CA 1
ATOM 9885 C C . VAL C 1 114 ? -17.35965 4.93729 29.30354 1.000 23.41202 113 VAL C C 1
ATOM 9886 O O . VAL C 1 114 ? -17.69081 5.51723 30.34690 1.000 22.90008 113 VAL C O 1
ATOM 9899 N N . ALA C 1 115 ? -18.20133 4.71725 28.29234 1.000 20.77738 114 ALA C N 1
ATOM 9900 C CA . ALA C 1 115 ? -19.58280 5.16834 28.32796 1.000 21.47068 114 ALA C CA 1
ATOM 9901 C C . ALA C 1 115 ? -20.52437 4.01612 28.01770 1.000 20.97663 114 ALA C C 1
ATOM 9902 O O . ALA C 1 115 ? -20.20421 3.12205 27.23155 1.000 23.85499 114 ALA C O 1
ATOM 9909 N N . GLY C 1 116 ? -21.69777 4.06416 28.64544 1.000 22.02067 115 GLY C N 1
ATOM 9910 C CA . GLY C 1 116 ? -22.71971 3.06575 28.43895 1.000 21.45259 115 GLY C CA 1
ATOM 9911 C C . GLY C 1 116 ? -24.02539 3.66878 27.96755 1.000 21.84494 115 GLY C C 1
ATOM 9912 O O . GLY C 1 116 ? -24.09744 4.86254 27.65779 1.000 20.61769 115 GLY C O 1
ATOM 9916 N N . LEU C 1 117 ? -25.06722 2.84232 27.92456 1.000 21.60855 116 LEU C N 1
ATOM 9917 C CA . LEU C 1 117 ? -26.39648 3.27638 27.53359 1.000 21.68515 116 LEU C CA 1
ATOM 9918 C C . LEU C 1 117 ? -27.14884 3.86314 28.72932 1.000 21.71126 116 LEU C C 1
ATOM 9919 O O . LEU C 1 117 ? -26.76807 3.68632 29.89440 1.000 21.51834 116 LEU C O 1
ATOM 9935 N N . THR C 1 118 ? -28.23581 4.56932 28.41984 1.000 20.67166 117 THR C N 1
ATOM 9936 C CA . THR C 1 118 ? -29.04000 5.27537 29.40814 1.000 20.73063 117 THR C CA 1
ATOM 9937 C C . THR C 1 118 ? -30.50449 4.93524 29.17998 1.000 21.19657 117 THR C C 1
ATOM 9938 O O . THR C 1 118 ? -30.99587 5.03006 28.04841 1.000 22.91068 117 THR C O 1
ATOM 9949 N N . LEU C 1 119 ? -31.20104 4.53991 30.24494 1.000 21.03499 118 LEU C N 1
ATOM 9950 C CA . LEU C 1 119 ? -32.63183 4.26299 30.18876 1.000 21.26091 118 LEU C CA 1
ATOM 9951 C C . LEU C 1 119 ? -33.36985 5.48636 30.72346 1.000 26.10247 118 LEU C C 1
ATOM 9952 O O . LEU C 1 119 ? -33.10127 5.93335 31.84589 1.000 25.11955 118 LEU C O 1
ATOM 9968 N N . ILE C 1 120 ? -34.28043 6.02947 29.91492 1.000 23.81133 119 ILE C N 1
ATOM 9969 C CA . ILE C 1 120 ? -35.03563 7.24016 30.23938 1.000 26.02910 119 ILE C CA 1
ATOM 9970 C C . ILE C 1 120 ? -36.51526 6.94961 30.03391 1.000 28.17358 119 ILE C C 1
ATOM 9971 O O . ILE C 1 120 ? -36.97141 6.78978 28.89328 1.000 27.46993 119 ILE C O 1
ATOM 9987 N N . ASP C 1 121 ? -37.27658 6.92064 31.12472 1.000 27.31705 120 ASP C N 1
ATOM 9988 C CA . ASP C 1 121 ? -38.71087 6.65828 31.05021 1.000 28.83519 120 ASP C CA 1
ATOM 9989 C C . ASP C 1 121 ? -38.99693 5.39885 30.23408 1.000 32.60836 120 ASP C C 1
ATOM 9990 O O . ASP C 1 121 ? -39.92434 5.35209 29.42364 1.000 33.10316 120 ASP C O 1
ATOM 9999 N N . GLY C 1 122 ? -38.17894 4.37097 30.43445 1.000 28.98132 121 GLY C N 1
ATOM 10000 C CA . GLY C 1 122 ? -38.42478 3.08783 29.81818 1.000 31.16574 121 GLY C CA 1
ATOM 10001 C C . GLY C 1 122 ? -37.91617 2.93573 28.40256 1.000 28.94319 121 GLY C C 1
ATOM 10002 O O . GLY C 1 122 ? -38.16690 1.89224 27.78647 1.000 29.93894 121 GLY C O 1
ATOM 10006 N N . GLN C 1 123 ? -37.21966 3.93119 27.86323 1.000 27.55523 122 GLN C N 1
ATOM 10007 C CA . GLN C 1 123 ? -36.66332 3.84938 26.52250 1.000 27.66291 122 GLN C CA 1
ATOM 10008 C C . GLN C 1 123 ? -35.18284 4.18190 26.55878 1.000 24.90168 122 GLN C C 1
ATOM 10009 O O . GLN C 1 123 ? -34.73260 5.01531 27.34977 1.000 23.85428 122 GLN C O 1
ATOM 10023 N N . LEU C 1 124 ? -34.42122 3.52907 25.68900 1.000 25.07120 123 LEU C N 1
ATOM 10024 C CA . LEU C 1 124 ? -33.00987 3.85612 25.59533 1.000 23.03218 123 LEU C CA 1
ATOM 10025 C C . LEU C 1 124 ? -32.83577 5.24781 25.00112 1.000 26.84822 123 LEU C C 1
ATOM 10026 O O . LEU C 1 124 ? -33.49609 5.61238 24.02331 1.000 27.41565 123 LEU C O 1
ATOM 10042 N N . ARG C 1 125 ? -31.94446 6.03088 25.60495 1.000 24.40543 124 ARG C N 1
ATOM 10043 C CA . ARG C 1 125 ? -31.54622 7.30305 25.01811 1.000 26.18483 124 ARG C CA 1
ATOM 10044 C C . ARG C 1 125 ? -31.01385 7.06309 23.61197 1.000 27.25963 124 ARG C C 1
ATOM 10045 O O . ARG C 1 125 ? -30.29424 6.09226 23.36150 1.000 26.03504 124 ARG C O 1
ATOM 10066 N N . ALA C 1 126 ? -31.37124 7.95855 22.68811 1.000 27.27914 125 ALA C N 1
ATOM 10067 C CA . ALA C 1 126 ? -31.00185 7.80572 21.27999 1.000 32.73721 125 ALA C CA 1
ATOM 10068 C C . ALA C 1 126 ? -29.58589 8.33717 21.08563 1.000 28.62098 125 ALA C C 1
ATOM 10069 O O . ALA C 1 126 ? -29.35882 9.45577 20.61998 1.000 32.98042 125 ALA C O 1
ATOM 10076 N N . ASP C 1 127 ? -28.61390 7.50168 21.43653 1.000 27.34871 126 ASP C N 1
ATOM 10077 C CA . ASP C 1 127 ? -27.22654 7.93668 21.44063 1.000 26.81903 126 ASP C CA 1
ATOM 10078 C C . ASP C 1 127 ? -26.66725 8.06813 20.02431 1.000 25.60768 126 ASP C C 1
ATOM 10079 O O . ASP C 1 127 ? -27.12000 7.40925 19.08187 1.000 27.85512 126 ASP C O 1
ATOM 10088 N N . GLU C 1 128 ? -25.66779 8.94016 19.88941 1.000 26.12051 127 GLU C N 1
ATOM 10089 C CA . GLU C 1 128 ? -24.83914 9.08709 18.70100 1.000 25.59108 127 GLU C CA 1
ATOM 10090 C C . GLU C 1 128 ? -23.44193 8.55269 19.00923 1.000 33.25349 127 GLU C C 1
ATOM 10091 O O . GLU C 1 128 ? -23.13143 8.16634 20.13939 1.000 34.87707 127 GLU C O 1
ATOM 10103 N N . GLN C 1 129 ? -22.57758 8.56035 18.00212 1.000 33.21089 128 GLN C N 1
ATOM 10104 C CA . GLN C 1 129 ? -21.21624 8.07963 18.17370 1.000 29.40337 128 GLN C CA 1
ATOM 10105 C C . GLN C 1 129 ? -20.28985 9.19347 18.64850 1.000 27.41199 128 GLN C C 1
ATOM 10106 O O . GLN C 1 129 ? -20.44293 10.35696 18.26853 1.000 28.03414 128 GLN C O 1
ATOM 10120 N N . TYR C 1 130 ? -19.34255 8.82431 19.50774 1.000 26.96027 129 TYR C N 1
ATOM 10121 C CA . TYR C 1 130 ? -18.21607 9.67132 19.88928 1.000 22.78747 129 TYR C CA 1
ATOM 10122 C C . TYR C 1 130 ? -17.27077 9.73161 18.69638 1.000 24.55771 129 TYR C C 1
ATOM 10123 O O . TYR C 1 130 ? -16.52548 8.78757 18.42255 1.000 25.83794 129 TYR C O 1
ATOM 10141 N N . ARG C 1 131 ? -17.32385 10.84740 17.96066 1.000 24.54763 130 ARG C N 1
ATOM 10142 C CA . ARG C 1 131 ? -16.60306 11.04256 16.70764 1.000 28.48490 130 ARG C CA 1
ATOM 10143 C C . ARG C 1 131 ? -16.84328 12.49462 16.30017 1.000 25.50455 130 ARG C C 1
ATOM 10144 O O . ARG C 1 131 ? -17.68423 13.17459 16.90327 1.000 25.98726 130 ARG C O 1
ATOM 10165 N N . PRO C 1 132 ? -16.14328 13.00268 15.28665 1.000 29.61578 131 PRO C N 1
ATOM 10166 C CA . PRO C 1 132 ? -16.32451 14.41785 14.90550 1.000 27.74762 131 PRO C CA 1
ATOM 10167 C C . PRO C 1 132 ? -17.75779 14.84459 14.61109 1.000 28.88334 131 PRO C C 1
ATOM 10168 O O . PRO C 1 132 ? -18.10213 16.00719 14.86338 1.000 26.76383 131 PRO C O 1
ATOM 10179 N N . ALA C 1 133 ? -18.60408 13.96269 14.07613 1.000 28.00269 132 ALA C N 1
ATOM 10180 C CA . ALA C 1 133 ? -19.98910 14.34722 13.82498 1.000 27.38126 132 ALA C CA 1
ATOM 10181 C C . ALA C 1 133 ? -20.71419 14.81814 15.08402 1.000 24.57398 132 ALA C C 1
ATOM 10182 O O . ALA C 1 133 ? -21.71823 15.53049 14.97248 1.000 26.67649 132 ALA C O 1
ATOM 10189 N N . ALA C 1 134 ? -20.25952 14.42047 16.27680 1.000 21.95886 133 ALA C N 1
ATOM 10190 C CA . ALA C 1 134 ? -20.89125 14.91587 17.49503 1.000 22.80832 133 ALA C CA 1
ATOM 10191 C C . ALA C 1 134 ? -20.68089 16.41466 17.67450 1.000 21.45758 133 ALA C C 1
ATOM 10192 O O . ALA C 1 134 ? -21.44939 17.05908 18.39396 1.000 23.32029 133 ALA C O 1
ATOM 10199 N N . LEU C 1 135 ? -19.67217 16.97988 17.02030 1.000 23.69206 134 LEU C N 1
ATOM 10200 C CA . LEU C 1 135 ? -19.32916 18.38156 17.21566 1.000 23.82347 134 LEU C CA 1
ATOM 10201 C C . LEU C 1 135 ? -20.31155 19.33683 16.55891 1.000 26.85316 134 LEU C C 1
ATOM 10202 O O . LEU C 1 135 ? -20.24759 20.54075 16.83428 1.000 25.59501 134 LEU C O 1
ATOM 10218 N N . ILE C 1 136 ? -21.19184 18.84427 15.69182 1.000 25.42566 135 ILE C N 1
ATOM 10219 C CA . ILE C 1 136 ? -22.28026 19.63992 15.14288 1.000 25.63678 135 ILE C CA 1
ATOM 10220 C C . ILE C 1 136 ? -23.61728 19.21474 15.74523 1.000 26.22889 135 ILE C C 1
ATOM 10221 O O . ILE C 1 136 ? -24.67792 19.50263 15.19273 1.000 30.28421 135 ILE C O 1
ATOM 10237 N N . SER C 1 137 ? -23.56209 18.51954 16.87561 1.000 26.54141 136 SER C N 1
ATOM 10238 C CA . SER C 1 137 ? -24.74168 18.04424 17.57395 1.000 28.86043 136 SER C CA 1
ATOM 10239 C C . SER C 1 137 ? -24.53608 18.30206 19.05988 1.000 30.15758 136 SER C C 1
ATOM 10240 O O . SER C 1 137 ? -23.85974 19.26486 19.44771 1.000 29.12376 136 SER C O 1
ATOM 10248 N N . GLY C 1 138 ? -25.09795 17.43884 19.89380 1.000 27.42012 137 GLY C N 1
ATOM 10249 C CA . GLY C 1 138 ? -24.94866 17.57409 21.32754 1.000 25.37188 137 GLY C CA 1
ATOM 10250 C C . GLY C 1 138 ? -24.06631 16.49086 21.90776 1.000 23.49129 137 GLY C C 1
ATOM 10251 O O . GLY C 1 138 ? -23.14281 16.01594 21.24607 1.000 23.94709 137 GLY C O 1
ATOM 10255 N N . ILE C 1 139 ? -24.32168 16.09376 23.14410 1.000 22.05263 138 ILE C N 1
ATOM 10256 C CA . ILE C 1 139 ? -23.50724 15.04396 23.75771 1.000 21.97629 138 ILE C CA 1
ATOM 10257 C C . ILE C 1 139 ? -23.92900 13.69689 23.17488 1.000 22.97594 138 ILE C C 1
ATOM 10258 O O . ILE C 1 139 ? -25.13645 13.44342 23.02625 1.000 23.01667 138 ILE C O 1
ATOM 10274 N N . PRO C 1 140 ? -22.97866 12.84983 22.76024 1.000 20.93977 139 PRO C N 1
ATOM 10275 C CA . PRO C 1 140 ? -23.35532 11.62332 22.04064 1.000 23.74036 139 PRO C CA 1
ATOM 10276 C C . PRO C 1 140 ? -23.91580 10.51377 22.90906 1.000 22.98305 139 PRO C C 1
ATOM 10277 O O . PRO C 1 140 ? -24.59125 9.62172 22.38167 1.000 23.84139 139 PRO C O 1
ATOM 10288 N N . PHE C 1 141 ? -23.64781 10.53006 24.20715 1.000 21.35154 140 PHE C N 1
ATOM 10289 C CA . PHE C 1 141 ? -24.17970 9.55976 25.15167 1.000 19.73044 140 PHE C CA 1
ATOM 10290 C C . PHE C 1 141 ? -24.67246 10.35158 26.35599 1.000 19.23438 140 PHE C C 1
ATOM 10291 O O . PHE C 1 141 ? -24.38199 11.54444 26.50063 1.000 19.60845 140 PHE C O 1
ATOM 10308 N N . GLY C 1 142 ? -25.41258 9.69075 27.23977 1.000 19.50175 141 GLY C N 1
ATOM 10309 C CA . GLY C 1 142 ? -25.85083 10.35444 28.45708 1.000 21.51442 141 GLY C CA 1
ATOM 10310 C C . GLY C 1 142 ? -24.67406 10.64631 29.37257 1.000 19.08298 141 GLY C C 1
ATOM 10311 O O . GLY C 1 142 ? -23.81033 9.79047 29.59434 1.000 20.02327 141 GLY C O 1
ATOM 10315 N N . HIS C 1 143 ? -24.64191 11.86069 29.92584 1.000 18.86383 142 HIS C N 1
ATOM 10316 C CA . HIS C 1 143 ? -23.50150 12.24253 30.74988 1.000 18.22743 142 HIS C CA 1
ATOM 10317 C C . HIS C 1 143 ? -23.36558 11.34288 31.97692 1.000 18.00831 142 HIS C C 1
ATOM 10318 O O . HIS C 1 143 ? -22.25078 11.02545 32.40462 1.000 19.07828 142 HIS C O 1
ATOM 10332 N N . ASN C 1 144 ? -24.48032 10.93358 32.57028 1.000 19.13551 143 ASN C N 1
ATOM 10333 C CA . ASN C 1 144 ? -24.41925 10.09162 33.76386 1.000 17.54986 143 ASN C CA 1
ATOM 10334 C C . ASN C 1 144 ? -24.02483 8.65763 33.45193 1.000 19.82918 143 ASN C C 1
ATOM 10335 O O . ASN C 1 144 ? -23.72234 7.89994 34.37785 1.000 22.48432 143 ASN C O 1
ATOM 10346 N N . ALA C 1 145 ? -23.97649 8.28694 32.17764 1.000 19.54067 144 ALA C N 1
ATOM 10347 C CA . ALA C 1 145 ? -23.48367 6.99027 31.74194 1.000 20.00881 144 ALA C CA 1
ATOM 10348 C C . ALA C 1 145 ? -22.00910 7.02587 31.35833 1.000 21.24672 144 ALA C C 1
ATOM 10349 O O . ALA C 1 145 ? -21.48579 6.02451 30.85959 1.000 23.24864 144 ALA C O 1
ATOM 10356 N N . MET C 1 146 ? -21.33144 8.14509 31.59773 1.000 17.89069 145 MET C N 1
ATOM 10357 C CA . MET C 1 146 ? -19.93944 8.33308 31.21875 1.000 18.21374 145 MET C CA 1
ATOM 10358 C C . MET C 1 146 ? -19.02893 8.22737 32.43277 1.000 18.63967 145 MET C C 1
ATOM 10359 O O . MET C 1 146 ? -19.31889 8.78247 33.49625 1.000 19.67935 145 MET C O 1
ATOM 10373 N N . PHE C 1 147 ? -17.91538 7.52927 32.25271 1.000 19.86080 146 PHE C N 1
ATOM 10374 C CA . PHE C 1 147 ? -16.81371 7.52008 33.20268 1.000 20.87222 146 PHE C CA 1
ATOM 10375 C C . PHE C 1 147 ? -15.56658 8.00036 32.47697 1.000 22.95300 146 PHE C C 1
ATOM 10376 O O . PHE C 1 147 ? -15.29732 7.57834 31.34909 1.000 22.99202 146 PHE C O 1
ATOM 10393 N N . ALA C 1 148 ? -14.80867 8.89225 33.11817 1.000 21.34598 147 ALA C N 1
ATOM 10394 C CA . ALA C 1 148 ? -13.59359 9.43940 32.52903 1.000 22.95016 147 ALA C CA 1
ATOM 10395 C C . ALA C 1 148 ? -12.44362 9.33383 33.51907 1.000 22.48673 147 ALA C C 1
ATOM 10396 O O . ALA C 1 148 ? -12.63337 9.49979 34.72735 1.000 23.33100 147 ALA C O 1
ATOM 10403 N N . SER C 1 149 ? -11.25081 9.05839 32.99649 1.000 22.56480 148 SER C N 1
ATOM 10404 C CA . SER C 1 149 ? -10.09813 8.83102 33.85219 1.000 23.95907 148 SER C CA 1
ATOM 10405 C C . SER C 1 149 ? -9.55644 10.14429 34.41065 1.000 25.21064 148 SER C C 1
ATOM 10406 O O . SER C 1 149 ? -9.87107 11.23915 33.93692 1.000 23.67230 148 SER C O 1
ATOM 10414 N N . GLN C 1 150 ? -8.71745 10.01439 35.44117 1.000 26.70708 149 GLN C N 1
ATOM 10415 C CA . GLN C 1 150 ? -8.00662 11.17781 35.95763 1.000 29.96123 149 GLN C CA 1
ATOM 10416 C C . GLN C 1 150 ? -7.26092 11.89069 34.83859 1.000 25.77333 149 GLN C C 1
ATOM 10417 O O . GLN C 1 150 ? -7.23284 13.12588 34.78286 1.000 26.12700 149 GLN C O 1
ATOM 10431 N N . GLU C 1 151 ? -6.64765 11.12182 33.93463 1.000 29.10123 150 GLU C N 1
ATOM 10432 C CA . GLU C 1 151 ? -5.89261 11.72371 32.84197 1.000 30.14951 150 GLU C CA 1
ATOM 10433 C C . GLU C 1 151 ? -6.80431 12.46848 31.87695 1.000 26.56097 150 GLU C C 1
ATOM 10434 O O . GLU C 1 151 ? -6.43151 13.52707 31.35836 1.000 26.88490 150 GLU C O 1
ATOM 10446 N N . ALA C 1 152 ? -7.99852 11.93434 31.61261 1.000 24.22509 151 ALA C N 1
ATOM 10447 C CA . ALA C 1 152 ? -8.94347 12.64721 30.75775 1.000 24.44363 151 ALA C CA 1
ATOM 10448 C C . ALA C 1 152 ? -9.27589 14.01436 31.34571 1.000 24.04924 151 ALA C C 1
ATOM 10449 O O . ALA C 1 152 ? -9.27331 15.02933 30.63942 1.000 22.17490 151 ALA C O 1
ATOM 10456 N N . TYR C 1 153 ? -9.55649 14.06459 32.64938 1.000 21.99745 152 TYR C N 1
ATOM 10457 C CA . TYR C 1 153 ? -9.87346 15.34537 33.26838 1.000 23.02512 152 TYR C CA 1
ATOM 10458 C C . TYR C 1 153 ? -8.65888 16.25854 33.35795 1.000 24.04740 152 TYR C C 1
ATOM 10459 O O . TYR C 1 153 ? -8.80668 17.48125 33.25343 1.000 23.71820 152 TYR C O 1
ATOM 10477 N N . ARG C 1 154 ? -7.45872 15.70423 33.55728 1.000 22.96394 153 ARG C N 1
ATOM 10478 C CA . ARG C 1 154 ? -6.27237 16.55344 33.55399 1.000 23.91570 153 ARG C CA 1
ATOM 10479 C C . ARG C 1 154 ? -6.08204 17.21600 32.19342 1.000 25.65885 153 ARG C C 1
ATOM 10480 O O . ARG C 1 154 ? -5.73908 18.40299 32.10914 1.000 25.96273 153 ARG C O 1
ATOM 10501 N N . LYS C 1 155 ? -6.30342 16.46205 31.11574 1.000 24.09124 154 LYS C N 1
ATOM 10502 C CA . LYS C 1 155 ? -6.02464 16.97963 29.77971 1.000 26.09274 154 LYS C CA 1
ATOM 10503 C C . LYS C 1 155 ? -7.13325 17.89038 29.27228 1.000 24.13982 154 LYS C C 1
ATOM 10504 O O . LYS C 1 155 ? -6.85085 18.91587 28.64130 1.000 26.80001 154 LYS C O 1
ATOM 10523 N N . VAL C 1 156 ? -8.39065 17.54496 29.54820 1.000 21.89941 155 VAL C N 1
ATOM 10524 C CA . VAL C 1 156 ? -9.51199 18.33121 29.04462 1.000 22.13588 155 VAL C CA 1
ATOM 10525 C C . VAL C 1 156 ? -9.78021 19.52945 29.94521 1.000 23.91783 155 VAL C C 1
ATOM 10526 O O . VAL C 1 156 ? -10.02366 20.63986 29.46052 1.000 22.77672 155 VAL C O 1
ATOM 10539 N N . GLY C 1 157 ? -9.72415 19.33437 31.25577 1.000 22.52322 156 GLY C N 1
ATOM 10540 C CA . GLY C 1 157 ? -10.07988 20.37241 32.19547 1.000 23.22577 156 GLY C CA 1
ATOM 10541 C C . GLY C 1 157 ? -11.45510 20.14610 32.78860 1.000 21.79853 156 GLY C C 1
ATOM 10542 O O . GLY C 1 157 ? -12.02568 19.05785 32.71472 1.000 22.79876 156 GLY C O 1
ATOM 10546 N N . LEU C 1 158 ? -11.98772 21.20233 33.40033 1.000 22.20033 157 LEU C N 1
ATOM 10547 C CA . LEU C 1 158 ? -13.24624 21.12562 34.12877 1.000 23.32244 157 LEU C CA 1
ATOM 10548 C C . LEU C 1 158 ? -14.40845 21.59633 33.25276 1.000 18.81135 157 LEU C C 1
ATOM 10549 O O . LEU C 1 158 ? -14.22513 22.06742 32.12644 1.000 19.74164 157 LEU C O 1
ATOM 10565 N N . TYR C 1 159 ? -15.62532 21.44365 33.78257 1.000 18.20350 158 TYR C N 1
ATOM 10566 C CA . TYR C 1 159 ? -16.82244 21.91068 33.07990 1.000 17.54361 158 TYR C CA 1
ATOM 10567 C C . TYR C 1 159 ? -16.88562 23.44038 33.06355 1.000 20.51782 158 TYR C C 1
ATOM 10568 O O . TYR C 1 159 ? -16.51442 24.10688 34.03342 1.000 20.89811 158 TYR C O 1
ATOM 10586 N N . ASP C 1 160 ? -17.35495 23.99221 31.93360 1.000 18.14357 159 ASP C N 1
ATOM 10587 C CA . ASP C 1 160 ? -17.43292 25.43817 31.71077 1.000 16.77255 159 ASP C CA 1
ATOM 10588 C C . ASP C 1 160 ? -18.76877 25.94228 32.24347 1.000 19.98694 159 ASP C C 1
ATOM 10589 O O . ASP C 1 160 ? -19.82521 25.63357 31.68052 1.000 19.80518 159 ASP C O 1
ATOM 10598 N N . LEU C 1 161 ? -18.71902 26.73326 33.32161 1.000 19.38421 160 LEU C N 1
ATOM 10599 C CA . LEU C 1 161 ? -19.93619 27.16574 34.00036 1.000 20.23754 160 LEU C CA 1
ATOM 10600 C C . LEU C 1 161 ? -20.76099 28.14908 33.18078 1.000 19.53183 160 LEU C C 1
ATOM 10601 O O . LEU C 1 161 ? -21.89672 28.45125 33.56450 1.000 20.12284 160 LEU C O 1
ATOM 10617 N N . ALA C 1 162 ? -20.22505 28.65086 32.06793 1.000 19.70952 161 ALA C N 1
ATOM 10618 C CA . ALA C 1 162 ? -21.02334 29.49454 31.18918 1.000 19.27831 161 ALA C CA 1
ATOM 10619 C C . ALA C 1 162 ? -22.19293 28.72357 30.59677 1.000 22.07662 161 ALA C C 1
ATOM 10620 O O . ALA C 1 162 ? -23.21882 29.31625 30.24750 1.000 25.21911 161 ALA C O 1
ATOM 10627 N N . TYR C 1 163 ? -22.06268 27.41105 30.47113 1.000 20.71391 162 TYR C N 1
ATOM 10628 C CA . TYR C 1 163 ? -23.11610 26.56439 29.91635 1.000 24.69460 162 TYR C CA 1
ATOM 10629 C C . TYR C 1 163 ? -23.87132 25.96186 31.09164 1.000 26.05093 162 TYR C C 1
ATOM 10630 O O . TYR C 1 163 ? -23.39899 25.02407 31.73445 1.000 33.05374 162 TYR C O 1
ATOM 10648 N N . ARG C 1 164 ? -25.02532 26.54251 31.40841 1.000 26.34910 163 ARG C N 1
ATOM 10649 C CA . ARG C 1 164 ? -25.81170 26.04400 32.52779 1.000 32.04573 163 ARG C CA 1
ATOM 10650 C C . ARG C 1 164 ? -26.50055 24.72544 32.22104 1.000 27.61951 163 ARG C C 1
ATOM 10651 O O . ARG C 1 164 ? -26.81677 23.98336 33.15645 1.000 28.77542 163 ARG C O 1
ATOM 10672 N N . ILE C 1 165 ? -26.74420 24.42727 30.95171 1.000 26.48414 164 ILE C N 1
ATOM 10673 C CA . ILE C 1 165 ? -27.41928 23.21062 30.53866 1.000 23.58652 164 ILE C CA 1
ATOM 10674 C C . ILE C 1 165 ? -26.45909 22.25979 29.84020 1.000 26.73334 164 ILE C C 1
ATOM 10675 O O . ILE C 1 165 ? -26.39253 21.07535 30.17169 1.000 29.51328 164 ILE C O 1
ATOM 10691 N N . CYS C 1 166 ? -25.69819 22.77129 28.86946 1.000 26.50260 165 CYS C N 1
ATOM 10692 C CA . CYS C 1 166 ? -24.97806 21.95071 27.90766 1.000 24.84649 165 CYS C CA 1
ATOM 10693 C C . CYS C 1 166 ? -23.48851 21.84815 28.20259 1.000 20.15468 165 CYS C C 1
ATOM 10694 O O . CYS C 1 166 ? -22.71094 21.51134 27.30212 1.000 20.39822 165 CYS C O 1
ATOM 10702 N N . ALA C 1 167 ? -23.07474 22.11597 29.44131 1.000 19.18043 166 ALA C N 1
ATOM 10703 C CA . ALA C 1 167 ? -21.66122 21.99064 29.77267 1.000 17.72713 166 ALA C CA 1
ATOM 10704 C C . ALA C 1 167 ? -21.17710 20.55802 29.60538 1.000 18.07114 166 ALA C C 1
ATOM 10705 O O . ALA C 1 167 ? -19.98523 20.33360 29.37071 1.000 17.72032 166 ALA C O 1
ATOM 10712 N N . ASP C 1 168 ? -22.07677 19.57826 29.73933 1.000 19.96905 167 ASP C N 1
ATOM 10713 C CA . ASP C 1 168 ? -21.68709 18.18914 29.51984 1.000 19.66423 167 ASP C CA 1
ATOM 10714 C C . ASP C 1 168 ? -21.28305 17.96653 28.06446 1.000 17.93381 167 ASP C C 1
ATOM 10715 O O . ASP C 1 168 ? -20.21258 17.41445 27.77709 1.000 18.21940 167 ASP C O 1
ATOM 10724 N N . ALA C 1 169 ? -22.11537 18.42784 27.12697 1.000 19.11594 168 ALA C N 1
ATOM 10725 C CA . ALA C 1 169 ? -21.77067 18.35939 25.70953 1.000 20.22725 168 ALA C CA 1
ATOM 10726 C C . ALA C 1 169 ? -20.46319 19.08940 25.41894 1.000 16.51266 168 ALA C C 1
ATOM 10727 O O . ALA C 1 169 ? -19.59524 18.57531 24.70030 1.000 19.07350 168 ALA C O 1
ATOM 10734 N N . GLU C 1 170 ? -20.30436 20.29565 25.97231 1.000 16.77131 169 GLU C N 1
ATOM 10735 C CA . GLU C 1 170 ? -19.11911 21.09640 25.66889 1.000 19.62070 169 GLU C CA 1
ATOM 10736 C C . GLU C 1 170 ? -17.84986 20.39249 26.13293 1.000 18.68132 169 GLU C C 1
ATOM 10737 O O . GLU C 1 170 ? -16.82908 20.41518 25.43505 1.000 18.18690 169 GLU C O 1
ATOM 10749 N N . TRP C 1 171 ? -17.90976 19.71857 27.28649 1.000 17.99272 170 TRP C N 1
ATOM 10750 C CA . TRP C 1 171 ? -16.75961 18.96533 27.77749 1.000 18.93891 170 TRP C CA 1
ATOM 10751 C C . TRP C 1 171 ? -16.44584 17.77613 26.87231 1.000 18.25794 170 TRP C C 1
ATOM 10752 O O . TRP C 1 171 ? -15.28495 17.55107 26.51205 1.000 19.30515 170 TRP C O 1
ATOM 10773 N N . VAL C 1 172 ? -17.46405 16.99336 26.50134 1.000 18.02955 171 VAL C N 1
ATOM 10774 C CA . VAL C 1 172 ? -17.22352 15.84500 25.62858 1.000 18.77557 171 VAL C CA 1
ATOM 10775 C C . VAL C 1 172 ? -16.67982 16.30279 24.27949 1.000 18.69588 171 VAL C C 1
ATOM 10776 O O . VAL C 1 172 ? -15.81205 15.64821 23.69503 1.000 19.81562 171 VAL C O 1
ATOM 10789 N N . HIS C 1 173 ? -17.15021 17.45033 23.77985 1.000 18.33518 172 HIS C N 1
ATOM 10790 C CA . HIS C 1 173 ? -16.61817 17.95873 22.51617 1.000 20.52170 172 HIS C CA 1
ATOM 10791 C C . HIS C 1 173 ? -15.14304 18.32313 22.65495 1.000 19.05111 172 HIS C C 1
ATOM 10792 O O . HIS C 1 173 ? -14.34339 18.03976 21.75787 1.000 20.63727 172 HIS C O 1
ATOM 10806 N N . ARG C 1 174 ? -14.75574 18.92093 23.78623 1.000 20.00740 173 ARG C N 1
ATOM 10807 C CA . ARG C 1 174 ? -13.33926 19.17891 24.03720 1.000 19.36655 173 ARG C CA 1
ATOM 10808 C C . ARG C 1 174 ? -12.54073 17.88158 24.08219 1.000 20.44834 173 ARG C C 1
ATOM 10809 O O . ARG C 1 174 ? -11.39691 17.82866 23.61369 1.000 23.65285 173 ARG C O 1
ATOM 10830 N N . ALA C 1 175 ? -13.13048 16.82029 24.63246 1.000 20.59817 174 ALA C N 1
ATOM 10831 C CA . ALA C 1 175 ? -12.45214 15.52693 24.65495 1.000 21.43136 174 ALA C CA 1
ATOM 10832 C C . ALA C 1 175 ? -12.24644 14.98636 23.24178 1.000 21.90290 174 ALA C C 1
ATOM 10833 O O . ALA C 1 175 ? -11.16856 14.47885 22.91225 1.000 23.88355 174 ALA C O 1
ATOM 10840 N N . ILE C 1 176 ? -13.26596 15.10000 22.38887 1.000 22.75531 175 ILE C N 1
ATOM 10841 C CA . ILE C 1 176 ? -13.12913 14.68613 20.99346 1.000 22.99055 175 ILE C CA 1
ATOM 10842 C C . ILE C 1 176 ? -12.03893 15.49177 20.29908 1.000 23.77880 175 ILE C C 1
ATOM 10843 O O . ILE C 1 176 ? -11.19073 14.93825 19.58792 1.000 26.87960 175 ILE C O 1
ATOM 10859 N N . LYS C 1 177 ? -12.04458 16.81194 20.49149 1.000 26.94059 176 LYS C N 1
ATOM 10860 C CA . LYS C 1 177 ? -11.03897 17.65396 19.85562 1.000 29.09533 176 LYS C CA 1
ATOM 10861 C C . LYS C 1 177 ? -9.64305 17.38975 20.40331 1.000 31.97523 176 LYS C C 1
ATOM 10862 O O . LYS C 1 177 ? -8.65472 17.69020 19.72453 1.000 34.74591 176 LYS C O 1
ATOM 10881 N N . SER C 1 178 ? -9.54189 16.83834 21.60936 1.000 30.04755 177 SER C N 1
ATOM 10882 C CA . SER C 1 178 ? -8.26352 16.50988 22.22438 1.000 30.74191 177 SER C CA 1
ATOM 10883 C C . SER C 1 178 ? -7.82209 15.07751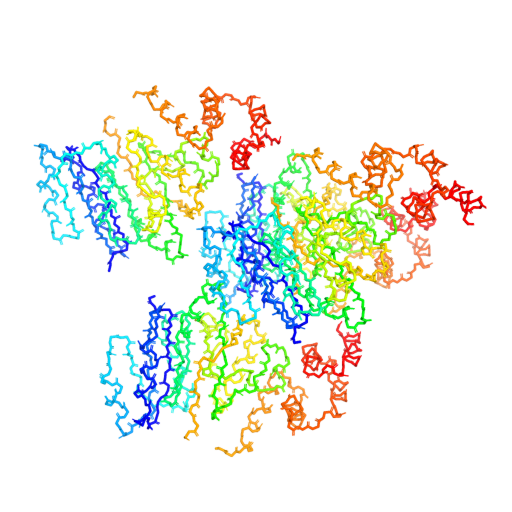 21.94797 1.000 33.04770 177 SER C C 1
ATOM 10884 O O . SER C 1 178 ? -6.77202 14.66047 22.44670 1.000 37.78521 177 SER C O 1
ATOM 10892 N N . ASP C 1 179 ? -8.60614 14.31411 21.19055 1.000 31.74508 178 ASP C N 1
ATOM 10893 C CA . ASP C 1 179 ? -8.26185 12.93774 20.82675 1.000 33.11648 178 ASP C CA 1
ATOM 10894 C C . ASP C 1 179 ? -8.21858 12.01604 22.04635 1.000 31.97049 178 ASP C C 1
ATOM 10895 O O . ASP C 1 179 ? -7.41357 11.08531 22.12082 1.000 35.15132 178 ASP C O 1
ATOM 10904 N N . ILE C 1 180 ? -9.10862 12.27065 23.00457 1.000 26.96851 179 ILE C N 1
ATOM 10905 C CA . ILE C 1 180 ? -9.26457 11.39236 24.15895 1.000 27.00708 179 ILE C CA 1
ATOM 10906 C C . ILE C 1 180 ? -9.93146 10.10245 23.70136 1.000 28.38716 179 ILE C C 1
ATOM 10907 O O . ILE C 1 180 ? -10.93073 10.13358 22.97388 1.000 27.88430 179 ILE C O 1
ATOM 10923 N N . SER C 1 181 ? -9.38526 8.96330 24.12219 1.000 25.85821 180 SER C N 1
ATOM 10924 C CA . SER C 1 181 ? -9.90199 7.66620 23.69530 1.000 26.93873 180 SER C CA 1
ATOM 10925 C C . SER C 1 181 ? -11.18940 7.31258 24.43490 1.000 30.80311 180 SER C C 1
ATOM 10926 O O . SER C 1 181 ? -11.39606 7.69810 25.59003 1.000 29.11090 180 SER C O 1
ATOM 10934 N N . CYS C 1 182 ? -12.05893 6.56071 23.75696 1.000 27.38060 181 CYS C N 1
ATOM 10935 C CA . CYS C 1 182 ? -13.37488 6.25346 24.30095 1.000 25.96153 181 CYS C CA 1
ATOM 10936 C C . CYS C 1 182 ? -13.82468 4.87431 23.84505 1.000 28.56239 181 CYS C C 1
ATOM 10937 O O . CYS C 1 182 ? -13.63056 4.49976 22.68573 1.000 30.49293 181 CYS C O 1
ATOM 10945 N N . ARG C 1 183 ? -14.42007 4.12382 24.76983 1.000 26.18554 182 ARG C N 1
ATOM 10946 C CA . ARG C 1 183 ? -15.05359 2.84485 24.47740 1.000 26.24873 182 ARG C CA 1
ATOM 10947 C C . ARG C 1 183 ? -16.51686 2.94093 24.89079 1.000 26.63532 182 ARG C C 1
ATOM 10948 O O . ARG C 1 183 ? -16.82220 3.29541 26.03682 1.000 25.67594 182 ARG C O 1
ATOM 10969 N N . LYS C 1 184 ? -17.41043 2.63814 23.94993 1.000 25.19185 183 LYS C N 1
ATOM 10970 C CA . LYS C 1 184 ? -18.84510 2.59358 24.19148 1.000 25.80273 183 LYS C CA 1
ATOM 10971 C C . LYS C 1 184 ? -19.24724 1.14856 24.44823 1.000 23.31537 183 LYS C C 1
ATOM 10972 O O . LYS C 1 184 ? -18.93787 0.26041 23.64414 1.000 26.56429 183 LYS C O 1
ATOM 10991 N N . VAL C 1 185 ? -19.93731 0.92522 25.56169 1.000 24.20411 184 VAL C N 1
ATOM 10992 C CA . VAL C 1 185 ? -20.37391 -0.39408 25.99692 1.000 25.52558 184 VAL C CA 1
ATOM 10993 C C . VAL C 1 185 ? -21.88074 -0.46106 25.81137 1.000 23.55486 184 VAL C C 1
ATOM 10994 O O . VAL C 1 185 ? -22.60826 0.42707 26.26893 1.000 24.58876 184 VAL C O 1
ATOM 11007 N N . GLU C 1 186 ? -22.35283 -1.52041 25.16011 1.000 27.89181 185 GLU C N 1
ATOM 11008 C CA . GLU C 1 186 ? -23.76961 -1.63256 24.82119 1.000 29.00119 185 GLU C CA 1
ATOM 11009 C C . GLU C 1 186 ? -24.54735 -2.30276 25.95097 1.000 26.13874 185 GLU C C 1
ATOM 11010 O O . GLU C 1 186 ? -25.17819 -3.35145 25.78202 1.000 30.83232 185 GLU C O 1
ATOM 11022 N N . GLN C 1 187 ? -24.48279 -1.68399 27.12382 1.000 25.24697 186 GLN C N 1
ATOM 11023 C CA . GLN C 1 187 ? -25.40191 -2.04780 28.18718 1.000 27.25458 186 GLN C CA 1
ATOM 11024 C C . GLN C 1 187 ? -25.83315 -0.80178 28.94476 1.000 23.80277 186 GLN C C 1
ATOM 11025 O O . GLN C 1 187 ? -25.12616 0.21282 28.97656 1.000 22.71173 186 GLN C O 1
ATOM 11039 N N . VAL C 1 188 ? -26.98485 -0.90639 29.60478 1.000 23.39492 187 VAL C N 1
ATOM 11040 C CA . VAL C 1 188 ? -27.50028 0.21229 30.37802 1.000 22.42377 187 VAL C CA 1
ATOM 11041 C C . VAL C 1 188 ? -26.63494 0.39235 31.61428 1.000 22.38448 187 VAL C C 1
ATOM 11042 O O . VAL C 1 188 ? -26.53150 -0.50890 32.45703 1.000 23.86062 187 VAL C O 1
ATOM 11055 N N . PHE C 1 189 ? -25.98143 1.54627 31.70455 1.000 21.04912 188 PHE C N 1
ATOM 11056 C CA . PHE C 1 189 ? -25.22397 1.88775 32.89681 1.000 20.98182 188 PHE C CA 1
ATOM 11057 C C . PHE C 1 189 ? -26.07718 2.60648 33.92938 1.000 23.92615 188 PHE C C 1
ATOM 11058 O O . PHE C 1 189 ? -25.82856 2.46712 35.13300 1.000 22.95988 188 PHE C O 1
ATOM 11075 N N . VAL C 1 190 ? -27.05665 3.39668 33.49307 1.000 23.23685 189 VAL C N 1
ATOM 11076 C CA . VAL C 1 190 ? -27.78822 4.28886 34.38244 1.000 21.74532 189 VAL C CA 1
ATOM 11077 C C . VAL C 1 190 ? -29.25527 4.30932 33.98660 1.000 24.86628 189 VAL C C 1
ATOM 11078 O O . VAL C 1 190 ? -29.59388 4.32226 32.79788 1.000 23.85379 189 VAL C O 1
ATOM 11091 N N . GLU C 1 191 ? -30.12729 4.32751 34.98683 1.000 24.47103 190 GLU C N 1
ATOM 11092 C CA . GLU C 1 191 ? -31.53472 4.65867 34.79326 1.000 26.06907 190 GLU C CA 1
ATOM 11093 C C . GLU C 1 191 ? -31.70587 6.09673 35.27443 1.000 33.67589 190 GLU C C 1
ATOM 11094 O O . GLU C 1 191 ? -31.57440 6.37260 36.47132 1.000 31.21543 190 GLU C O 1
ATOM 11106 N N . PHE C 1 192 ? -31.96874 7.00785 34.33355 1.000 28.58155 191 PHE C N 1
ATOM 11107 C CA . PHE C 1 192 ? -31.91039 8.45318 34.54756 1.000 31.86712 191 PHE C CA 1
ATOM 11108 C C . PHE C 1 192 ? -33.26224 8.94597 35.04409 1.000 37.66069 191 PHE C C 1
ATOM 11109 O O . PHE C 1 192 ? -34.28928 8.71971 34.39609 1.000 34.82540 191 PHE C O 1
ATOM 11126 N N . GLY C 1 193 ? -33.25935 9.61230 36.19649 1.000 34.01188 192 GLY C N 1
ATOM 11127 C CA . GLY C 1 193 ? -34.50871 10.04873 36.79482 1.000 35.14063 192 GLY C CA 1
ATOM 11128 C C . GLY C 1 193 ? -35.11388 11.22373 36.04603 1.000 38.38378 192 GLY C C 1
ATOM 11129 O O . GLY C 1 193 ? -34.41224 12.13141 35.59499 1.000 36.40783 192 GLY C O 1
ATOM 11133 N N . THR C 1 194 ? -36.44630 11.20676 35.92843 1.000 37.94961 193 THR C N 1
ATOM 11134 C CA . THR C 1 194 ? -37.16674 12.20582 35.15095 1.000 44.84810 193 THR C CA 1
ATOM 11135 C C . THR C 1 194 ? -38.18784 13.00282 35.95305 1.000 57.42470 193 THR C C 1
ATOM 11136 O O . THR C 1 194 ? -38.85972 13.86884 35.37849 1.000 55.52110 193 THR C O 1
ATOM 11147 N N . GLU C 1 195 ? -38.33589 12.74078 37.24820 1.000 58.09033 194 GLU C N 1
ATOM 11148 C CA . GLU C 1 195 ? -39.31767 13.46875 38.04238 1.000 65.48540 194 GLU C CA 1
ATOM 11149 C C . GLU C 1 195 ? -38.93351 14.94219 38.11360 1.000 75.45795 194 GLU C C 1
ATOM 11150 O O . GLU C 1 195 ? -37.88851 15.29632 38.66971 1.000 69.94467 194 GLU C O 1
ATOM 11162 N N . GLY C 1 196 ? -39.77793 15.79687 37.54349 1.000 81.08993 195 GLY C N 1
ATOM 11163 C CA . GLY C 1 196 ? -39.49846 17.21766 37.47007 1.000 79.91736 195 GLY C CA 1
ATOM 11164 C C . GLY C 1 196 ? -39.78527 17.79933 36.09912 1.000 81.58469 195 GLY C C 1
ATOM 11165 O O . GLY C 1 196 ? -39.26170 17.32676 35.08944 1.000 88.48765 195 GLY C O 1
ATOM 11169 N N . ASN C 1 201 ? -37.08711 24.93969 29.12600 1.000 67.73345 200 ASN C N 1
ATOM 11170 C CA . ASN C 1 201 ? -37.32899 26.02885 28.18752 1.000 82.35357 200 ASN C CA 1
ATOM 11171 C C . ASN C 1 201 ? -36.59361 25.75777 26.88261 1.000 81.17820 200 ASN C C 1
ATOM 11172 O O . ASN C 1 201 ? -35.47853 26.24719 26.68999 1.000 77.07039 200 ASN C O 1
ATOM 11183 N N . PRO C 1 202 ? -37.22743 24.98418 25.98404 1.000 89.03216 201 PRO C N 1
ATOM 11184 C CA . PRO C 1 202 ? -36.55765 24.58471 24.73579 1.000 79.28587 201 PRO C CA 1
ATOM 11185 C C . PRO C 1 202 ? -35.69999 25.66472 24.09713 1.000 71.71955 201 PRO C C 1
ATOM 11186 O O . PRO C 1 202 ? -34.59031 25.38504 23.63359 1.000 69.99957 201 PRO C O 1
ATOM 11197 N N . GLU C 1 203 ? -36.19718 26.90205 24.07612 1.000 68.09831 202 GLU C N 1
ATOM 11198 C CA . GLU C 1 203 ? -35.47212 27.97653 23.40462 1.000 65.68046 202 GLU C CA 1
ATOM 11199 C C . GLU C 1 203 ? -34.11002 28.21614 24.04532 1.000 62.53839 202 GLU C C 1
ATOM 11200 O O . GLU C 1 203 ? -33.13810 28.53454 23.34991 1.000 56.81942 202 GLU C O 1
ATOM 11212 N N . GLU C 1 204 ? -34.01616 28.06740 25.36890 1.000 63.05514 203 GLU C N 1
ATOM 11213 C CA . GLU C 1 204 ? -32.73027 28.24402 26.03580 1.000 60.63662 203 GLU C CA 1
ATOM 11214 C C . GLU C 1 204 ? -31.78381 27.08498 25.74767 1.000 49.01520 203 GLU C C 1
ATOM 11215 O O . GLU C 1 204 ? -30.56828 27.29114 25.64963 1.000 45.25553 203 GLU C O 1
ATOM 11227 N N . ILE C 1 205 ? -32.31391 25.86940 25.60182 1.000 43.96875 204 ILE C N 1
ATOM 11228 C CA . ILE C 1 205 ? -31.46150 24.72161 25.30778 1.000 47.72070 204 ILE C CA 1
ATOM 11229 C C . ILE C 1 205 ? -30.90359 24.82158 23.89363 1.000 44.72602 204 ILE C C 1
ATOM 11230 O O . ILE C 1 205 ? -29.71653 24.56791 23.65726 1.000 39.91983 204 ILE C O 1
ATOM 11246 N N . ILE C 1 206 ? -31.75608 25.17218 22.92761 1.000 42.70146 205 ILE C N 1
ATOM 11247 C CA . ILE C 1 206 ? -31.28865 25.31256 21.55192 1.000 47.80720 205 ILE C CA 1
ATOM 11248 C C . ILE C 1 206 ? -30.22329 26.39850 21.46594 1.000 36.41894 205 ILE C C 1
ATOM 11249 O O . ILE C 1 206 ? -29.22232 26.25342 20.75406 1.000 37.67121 205 ILE C O 1
ATOM 11265 N N . ALA C 1 207 ? -30.41504 27.49988 22.19770 1.000 39.48969 206 ALA C N 1
ATOM 11266 C CA . ALA C 1 207 ? -29.44853 28.59301 22.15475 1.000 33.48894 206 ALA C CA 1
ATOM 11267 C C . ALA C 1 207 ? -28.08569 28.15210 22.67589 1.000 33.61525 206 ALA C C 1
ATOM 11268 O O . ALA C 1 207 ? -27.05037 28.48067 22.08272 1.000 32.18641 206 ALA C O 1
ATOM 11275 N N . GLU C 1 208 ? -28.05852 27.42326 23.79602 1.000 29.49128 207 GLU C N 1
ATOM 11276 C CA . GLU C 1 208 ? -26.78151 26.93448 24.30797 1.000 30.09080 207 GLU C CA 1
ATOM 11277 C C . GLU C 1 208 ? -26.14170 25.94707 23.33723 1.000 24.95357 207 GLU C C 1
ATOM 11278 O O . GLU C 1 208 ? -24.91953 25.95504 23.14510 1.000 23.76658 207 GLU C O 1
ATOM 11290 N N . ALA C 1 209 ? -26.94933 25.06714 22.73845 1.000 26.85925 208 ALA C N 1
ATOM 11291 C CA . ALA C 1 209 ? -26.40092 24.04496 21.85276 1.000 26.12744 208 ALA C CA 1
ATOM 11292 C C . ALA C 1 209 ? -25.72697 24.67670 20.64309 1.000 24.11012 208 ALA C C 1
ATOM 11293 O O . ALA C 1 209 ? -24.66182 24.22591 20.20519 1.000 25.07438 208 ALA C O 1
ATOM 11300 N N . CYS C 1 210 ? -26.34418 25.71037 20.07661 1.000 24.41960 209 CYS C N 1
ATOM 11301 C CA . CYS C 1 210 ? -25.73179 26.41039 18.95338 1.000 26.23766 209 CYS C CA 1
ATOM 11302 C C . CYS C 1 210 ? -24.45626 27.12841 19.37513 1.000 25.59222 209 CYS C C 1
ATOM 11303 O O . CYS C 1 210 ? -23.47724 27.15494 18.62216 1.000 27.19307 209 CYS C O 1
ATOM 11311 N N . SER C 1 211 ? -24.43424 27.69590 20.58446 1.000 25.44458 210 SER C N 1
ATOM 11312 C CA . SER C 1 211 ? -23.21134 28.32242 21.07677 1.000 24.50908 210 SER C CA 1
ATOM 11313 C C . SER C 1 211 ? -22.08408 27.30249 21.20467 1.000 23.08253 210 SER C C 1
ATOM 11314 O O . SER C 1 211 ? -20.92847 27.59097 20.87157 1.000 22.50165 210 SER C O 1
ATOM 11322 N N . VAL C 1 212 ? -22.39894 26.10053 21.68550 1.000 21.84164 211 VAL C N 1
ATOM 11323 C CA . VAL C 1 212 ? -21.38351 25.05794 21.77973 1.000 20.80183 211 VAL C CA 1
ATOM 11324 C C . VAL C 1 212 ? -20.82244 24.73108 20.39777 1.000 20.63132 211 VAL C C 1
ATOM 11325 O O . VAL C 1 212 ? -19.60555 24.59352 20.21931 1.000 21.98312 211 VAL C O 1
ATOM 11338 N N . ILE C 1 213 ? -21.69823 24.62329 19.39642 1.000 20.96673 212 ILE C N 1
ATOM 11339 C CA . ILE C 1 213 ? -21.25243 24.26824 18.04983 1.000 20.91504 212 ILE C CA 1
ATOM 11340 C C . ILE C 1 213 ? -20.35729 25.35442 17.47774 1.000 22.42385 212 ILE C C 1
ATOM 11341 O O . ILE C 1 213 ? -19.32489 25.06142 16.86010 1.000 24.68384 212 ILE C O 1
ATOM 11357 N N . GLN C 1 214 ? -20.72901 26.62602 17.66910 1.000 23.18397 213 GLN C N 1
ATOM 11358 C CA . GLN C 1 214 ? -19.87488 27.70090 17.17463 1.000 27.12044 213 GLN C CA 1
ATOM 11359 C C . GLN C 1 214 ? -18.53448 27.73220 17.89555 1.000 25.99371 213 GLN C C 1
ATOM 11360 O O . GLN C 1 214 ? -17.52450 28.14651 17.31379 1.000 28.69030 213 GLN C O 1
ATOM 11374 N N . ARG C 1 215 ? -18.51746 27.35674 19.17471 1.000 24.51782 214 ARG C N 1
ATOM 11375 C CA . ARG C 1 215 ? -17.26093 27.26531 19.90587 1.000 26.61048 214 ARG C CA 1
ATOM 11376 C C . ARG C 1 215 ? -16.34235 26.22489 19.28668 1.000 30.63344 214 ARG C C 1
ATOM 11377 O O . ARG C 1 215 ? -15.12129 26.41260 19.27694 1.000 28.18932 214 ARG C O 1
ATOM 11398 N N . ASN C 1 216 ? -16.90919 25.14599 18.73045 1.000 23.95270 215 ASN C N 1
ATOM 11399 C CA . ASN C 1 216 ? -16.09436 24.16937 18.01775 1.000 24.52197 215 ASN C CA 1
ATOM 11400 C C . ASN C 1 216 ? -15.63029 24.71635 16.67221 1.000 28.30875 215 ASN C C 1
ATOM 11401 O O . ASN C 1 216 ? -14.50889 24.43623 16.23044 1.000 28.52070 215 ASN C O 1
ATOM 11412 N N . PHE C 1 217 ? -16.48792 25.48919 16.00545 1.000 23.30118 216 PHE C N 1
ATOM 11413 C CA . PHE C 1 217 ? -16.29526 25.90766 14.61600 1.000 23.16091 216 PHE C CA 1
ATOM 11414 C C . PHE C 1 217 ? -16.59459 27.39662 14.54865 1.000 23.19220 216 PHE C C 1
ATOM 11415 O O . PHE C 1 217 ? -17.68798 27.80683 14.13415 1.000 23.38214 216 PHE C O 1
ATOM 11432 N N . PRO C 1 218 ? -15.64249 28.23979 14.96192 1.000 25.32625 217 PRO C N 1
ATOM 11433 C CA . PRO C 1 218 ? -15.94460 29.66330 15.17434 1.000 26.43272 217 PRO C CA 1
ATOM 11434 C C . PRO C 1 218 ? -16.18151 30.46138 13.90343 1.000 25.13686 217 PRO C C 1
ATOM 11435 O O . PRO C 1 218 ? -16.49463 31.65276 13.99763 1.000 28.04247 217 PRO C O 1
ATOM 11446 N N . PHE C 1 219 ? -16.01197 29.84726 12.73076 1.000 26.81429 218 PHE C N 1
ATOM 11447 C CA . PHE C 1 219 ? -16.31399 30.48533 11.46175 1.000 28.23763 218 PHE C CA 1
ATOM 11448 C C . PHE C 1 219 ? -17.79286 30.42126 11.10766 1.000 26.82234 218 PHE C C 1
ATOM 11449 O O . PHE C 1 219 ? -18.21895 31.13472 10.19245 1.000 32.11603 218 PHE C O 1
ATOM 11466 N N . LEU C 1 220 ? -18.58186 29.61230 11.81169 1.000 27.37286 219 LEU C N 1
ATOM 11467 C CA . LEU C 1 220 ? -19.99187 29.47573 11.48485 1.000 26.13537 219 LEU C CA 1
ATOM 11468 C C . LEU C 1 220 ? -20.79225 30.67564 11.96667 1.000 29.95188 219 LEU C C 1
ATOM 11469 O O . LEU C 1 220 ? -20.57456 31.18218 13.07160 1.000 30.28412 219 LEU C O 1
ATOM 11485 N N . LEU C 1 221 ? -21.74476 31.10888 11.14160 1.000 27.41938 220 LEU C N 1
ATOM 11486 C CA . LEU C 1 221 ? -22.76875 32.02256 11.61841 1.000 29.27300 220 LEU C CA 1
ATOM 11487 C C . LEU C 1 221 ? -23.75811 31.26907 12.50909 1.000 27.37268 220 LEU C C 1
ATOM 11488 O O . LEU C 1 221 ? -23.91689 30.05027 12.41034 1.000 26.63046 220 LEU C O 1
ATOM 11504 N N . LYS C 1 222 ? -24.46125 32.02134 13.36305 1.000 31.45950 221 LYS C N 1
ATOM 11505 C CA . LYS C 1 222 ? -25.40269 31.39461 14.28762 1.000 32.66022 221 LYS C CA 1
ATOM 11506 C C . LYS C 1 222 ? -26.44922 30.57468 13.54412 1.000 31.13601 221 LYS C C 1
ATOM 11507 O O . LYS C 1 222 ? -26.75866 29.44509 13.94263 1.000 32.24620 221 LYS C O 1
ATOM 11526 N N . GLU C 1 223 ? -27.00329 31.12539 12.45870 1.000 33.30431 222 GLU C N 1
ATOM 11527 C CA . GLU C 1 223 ? -28.03271 30.41207 11.71253 1.000 34.29748 222 GLU C CA 1
ATOM 11528 C C . GLU C 1 223 ? -27.47765 29.15184 11.06485 1.000 31.38015 222 GLU C C 1
ATOM 11529 O O . GLU C 1 223 ? -28.20463 28.16125 10.91851 1.000 36.16230 222 GLU C O 1
ATOM 11541 N N . GLU C 1 224 ? -26.20328 29.17108 10.66550 1.000 30.24178 223 GLU C N 1
ATOM 11542 C CA . GLU C 1 224 ? -25.57860 27.96871 10.12704 1.000 28.61670 223 GLU C CA 1
ATOM 11543 C C . GLU C 1 224 ? -25.40717 26.90500 11.20407 1.000 30.48103 223 GLU C C 1
ATOM 11544 O O . GLU C 1 224 ? -25.66943 25.72196 10.95989 1.000 28.63271 223 GLU C O 1
ATOM 11556 N N . ALA C 1 225 ? -24.96672 27.30009 12.40118 1.000 25.75787 224 ALA C N 1
ATOM 11557 C CA . ALA C 1 225 ? -24.85610 26.33100 13.48423 1.000 23.26861 224 ALA C CA 1
ATOM 11558 C C . ALA C 1 225 ? -26.20803 25.69466 13.78434 1.000 26.04695 224 ALA C C 1
ATOM 11559 O O . ALA C 1 225 ? -26.29675 24.47787 13.99057 1.000 28.19556 224 ALA C O 1
ATOM 11566 N N . LYS C 1 226 ? -27.27554 26.49979 13.81020 1.000 27.50701 225 LYS C N 1
ATOM 11567 C CA . LYS C 1 226 ? -28.60246 25.94300 14.06132 1.000 29.91094 225 LYS C CA 1
ATOM 11568 C C . LYS C 1 226 ? -29.04275 25.02792 12.92241 1.000 31.21823 225 LYS C C 1
ATOM 11569 O O . LYS C 1 226 ? -29.64452 23.97236 13.16180 1.000 33.78634 225 LYS C O 1
ATOM 11588 N N . TYR C 1 227 ? -28.77139 25.42182 11.67381 1.000 31.29179 226 TYR C N 1
ATOM 11589 C CA . TYR C 1 227 ? -29.14600 24.57758 10.54457 1.000 33.46915 226 TYR C CA 1
ATOM 11590 C C . TYR C 1 227 ? -28.48900 23.20722 10.64338 1.000 32.80068 226 TYR C C 1
ATOM 11591 O O . TYR C 1 227 ? -29.12987 22.18294 10.38109 1.000 34.03576 226 TYR C O 1
ATOM 11609 N N . LEU C 1 228 ? -27.21175 23.16666 11.02730 1.000 31.49176 227 LEU C N 1
ATOM 11610 C CA . LEU C 1 228 ? -26.52032 21.88842 11.15449 1.000 31.40264 227 LEU C CA 1
ATOM 11611 C C . LEU C 1 228 ? -27.10802 21.04762 12.28178 1.000 32.11053 227 LEU C C 1
ATOM 11612 O O . LEU C 1 228 ? -27.30152 19.83548 12.12454 1.000 33.21823 227 LEU C O 1
ATOM 11628 N N . LEU C 1 229 ? -27.38925 21.66949 13.42797 1.000 28.96289 228 LEU C N 1
ATOM 11629 C CA . LEU C 1 229 ? -27.97649 20.93966 14.54633 1.000 32.87162 228 LEU C CA 1
ATOM 11630 C C . LEU C 1 229 ? -29.31963 20.33930 14.15726 1.000 39.16058 228 LEU C C 1
ATOM 11631 O O . LEU C 1 229 ? -29.59725 19.16896 14.43831 1.000 37.06611 228 LEU C O 1
ATOM 11647 N N . TYR C 1 230 ? -30.17842 21.13730 13.52282 1.000 37.49950 229 TYR C N 1
ATOM 11648 C CA . TYR C 1 230 ? -31.46858 20.61907 13.08401 1.000 44.80947 229 TYR C CA 1
ATOM 11649 C C . TYR C 1 230 ? -31.29255 19.52643 12.03899 1.000 41.86107 229 TYR C C 1
ATOM 11650 O O . TYR C 1 230 ? -32.05021 18.55059 12.01799 1.000 45.25715 229 TYR C O 1
ATOM 11668 N N . GLY C 1 231 ? -30.29210 19.66548 11.16935 1.000 40.42550 230 GLY C N 1
ATOM 11669 C CA . GLY C 1 231 ? -30.06974 18.64781 10.15591 1.000 40.48046 230 GLY C CA 1
ATOM 11670 C C . GLY C 1 231 ? -29.70937 17.30308 10.75578 1.000 41.53991 230 GLY C C 1
ATOM 11671 O O . GLY C 1 231 ? -30.29014 16.27349 10.40416 1.000 45.40395 230 GLY C O 1
ATOM 11675 N N . VAL C 1 232 ? -28.75355 17.29620 11.68671 1.000 43.92981 231 VAL C N 1
ATOM 11676 C CA . VAL C 1 232 ? -28.27862 16.03347 12.24223 1.000 40.17825 231 VAL C CA 1
ATOM 11677 C C . VAL C 1 232 ? -29.33664 15.38640 13.12560 1.000 44.14479 231 VAL C C 1
ATOM 11678 O O . VAL C 1 232 ? -29.38431 14.15582 13.24534 1.000 50.80496 231 VAL C O 1
ATOM 11691 N N . ARG C 1 233 ? -30.19821 16.18399 13.75217 1.000 48.92619 232 ARG C N 1
ATOM 11692 C CA . ARG C 1 233 ? -31.18374 15.66930 14.69249 1.000 50.44804 232 ARG C CA 1
ATOM 11693 C C . ARG C 1 233 ? -32.47281 15.21978 14.01735 1.000 59.28858 232 ARG C C 1
ATOM 11694 O O . ARG C 1 233 ? -33.42967 14.86048 14.71183 1.000 58.03276 232 ARG C O 1
ATOM 11715 N N . GLY C 1 234 ? -32.52750 15.23941 12.68742 1.000 59.07128 233 GLY C N 1
ATOM 11716 C CA . GLY C 1 234 ? -33.74300 14.92150 11.97464 1.000 62.16249 233 GLY C CA 1
ATOM 11717 C C . GLY C 1 234 ? -34.85875 15.92411 12.13515 1.000 63.51776 233 GLY C C 1
ATOM 11718 O O . GLY C 1 234 ? -35.89439 15.78263 11.46972 1.000 72.57561 233 GLY C O 1
ATOM 11722 N N . TRP C 1 235 ? -34.69197 16.93015 12.99487 1.000 69.61513 234 TRP C N 1
ATOM 11723 C CA . TRP C 1 235 ? -35.70589 17.95956 13.15466 1.000 70.34673 234 TRP C CA 1
ATOM 11724 C C . TRP C 1 235 ? -35.81967 18.86133 11.93203 1.000 75.49039 234 TRP C C 1
ATOM 11725 O O . TRP C 1 235 ? -36.80202 19.60353 11.81878 1.000 75.56623 234 TRP C O 1
ATOM 11746 N N . GLY C 1 236 ? -34.83810 18.83054 11.02879 1.000 71.83179 235 GLY C N 1
ATOM 11747 C CA . GLY C 1 236 ? -34.80941 19.75974 9.91812 1.000 66.94327 235 GLY C CA 1
ATOM 11748 C C . GLY C 1 236 ? -34.24625 19.12877 8.66372 1.000 66.86632 235 GLY C C 1
ATOM 11749 O O . GLY C 1 236 ? -33.70187 18.02233 8.68137 1.000 66.33170 235 GLY C O 1
ATOM 11753 N N . GLU C 1 237 ? -34.38390 19.86415 7.56286 1.000 69.66564 236 GLU C N 1
ATOM 11754 C CA . GLU C 1 237 ? -33.92921 19.40345 6.26210 1.000 63.39490 236 GLU C CA 1
ATOM 11755 C C . GLU C 1 237 ? -32.43319 19.66068 6.09534 1.000 63.91682 236 GLU C C 1
ATOM 11756 O O . GLU C 1 237 ? -31.78190 20.29276 6.93211 1.000 54.99597 236 GLU C O 1
ATOM 11768 N N . THR C 1 238 ? -31.88949 19.16693 4.97561 1.000 54.49798 237 THR C N 1
ATOM 11769 C CA . THR C 1 238 ? -30.44351 19.13000 4.79460 1.000 47.78669 237 THR C CA 1
ATOM 11770 C C . THR C 1 238 ? -30.00536 19.52074 3.38576 1.000 59.19387 237 THR C C 1
ATOM 11771 O O . THR C 1 238 ? -28.87971 19.19561 2.98558 1.000 48.34194 237 THR C O 1
ATOM 11782 N N . SER C 1 239 ? -30.84739 20.22383 2.62744 1.000 53.66795 238 SER C N 1
ATOM 11783 C CA . SER C 1 239 ? -30.48575 20.55871 1.25568 1.000 53.86031 238 SER C CA 1
ATOM 11784 C C . SER C 1 239 ? -29.30800 21.52406 1.17891 1.000 50.58749 238 SER C C 1
ATOM 11785 O O . SER C 1 239 ? -28.60215 21.53636 0.16497 1.000 55.91692 238 SER C O 1
ATOM 11793 N N . ARG C 1 240 ? -29.06355 22.31525 2.22049 1.000 47.17889 239 ARG C N 1
ATOM 11794 C CA . ARG C 1 240 ? -27.98688 23.29568 2.18896 1.000 47.42198 239 ARG C CA 1
ATOM 11795 C C . ARG C 1 240 ? -26.66297 22.75624 2.71787 1.000 53.44061 239 ARG C C 1
ATOM 11796 O O . ARG C 1 240 ? -25.68217 23.50645 2.76457 1.000 42.51816 239 ARG C O 1
ATOM 11817 N N . ILE C 1 241 ? -26.60364 21.48258 3.11277 1.000 44.31388 240 ILE C N 1
ATOM 11818 C CA . ILE C 1 241 ? -25.39177 20.96305 3.74236 1.000 45.66345 240 ILE C CA 1
ATOM 11819 C C . ILE C 1 241 ? -24.20534 21.04975 2.78884 1.000 44.50323 240 ILE C C 1
ATOM 11820 O O . ILE C 1 241 ? -23.08009 21.36310 3.19958 1.000 41.10096 240 ILE C O 1
ATOM 11836 N N . GLU C 1 242 ? -24.42850 20.74814 1.50729 1.000 48.87825 241 GLU C N 1
ATOM 11837 C CA . GLU C 1 242 ? -23.33090 20.77494 0.54562 1.000 47.88520 241 GLU C CA 1
ATOM 11838 C C . GLU C 1 242 ? -22.78182 22.18754 0.37996 1.000 47.52546 241 GLU C C 1
ATOM 11839 O O . GLU C 1 242 ? -21.56488 22.38116 0.27898 1.000 46.21645 241 GLU C O 1
ATOM 11851 N N . GLN C 1 243 ? -23.66360 23.18894 0.36120 1.000 44.50832 242 GLN C N 1
ATOM 11852 C CA . GLN C 1 243 ? -23.21167 24.57571 0.28836 1.000 46.04531 242 GLN C CA 1
ATOM 11853 C C . GLN C 1 243 ? -22.33883 24.92940 1.48684 1.000 40.11394 242 GLN C C 1
ATOM 11854 O O . GLN C 1 243 ? -21.26993 25.53108 1.32804 1.000 42.17750 242 GLN C O 1
ATOM 11868 N N . ILE C 1 244 ? -22.76034 24.53730 2.69016 1.000 38.93432 243 ILE C N 1
ATOM 11869 C CA . ILE C 1 244 ? -22.00204 24.87798 3.89109 1.000 42.54336 243 ILE C CA 1
ATOM 11870 C C . ILE C 1 244 ? -20.63562 24.20230 3.88120 1.000 37.88171 243 ILE C C 1
ATOM 11871 O O . ILE C 1 244 ? -19.62691 24.80604 4.26356 1.000 34.41711 243 ILE C O 1
ATOM 11887 N N . LEU C 1 245 ? -20.57700 22.94488 3.44130 1.000 40.01873 244 LEU C N 1
ATOM 11888 C CA . LEU C 1 245 ? -19.30332 22.23404 3.40072 1.000 38.66607 244 LEU C CA 1
ATOM 11889 C C . LEU C 1 245 ? -18.32470 22.89747 2.44160 1.000 41.05258 244 LEU C C 1
ATOM 11890 O O . LEU C 1 245 ? -17.13263 23.01776 2.74755 1.000 43.36151 244 LEU C O 1
ATOM 11906 N N . ARG C 1 246 ? -18.80313 23.32191 1.27002 1.000 41.03901 245 ARG C N 1
ATOM 11907 C CA . ARG C 1 246 ? -17.92091 23.99264 0.32171 1.000 44.25409 245 ARG C CA 1
ATOM 11908 C C . ARG C 1 246 ? -17.50908 25.37176 0.82105 1.000 46.71900 245 ARG C C 1
ATOM 11909 O O . ARG C 1 246 ? -16.39295 25.82465 0.54076 1.000 47.72494 245 ARG C O 1
ATOM 11930 N N . LYS C 1 247 ? -18.39617 26.04825 1.55433 1.000 41.44949 246 LYS C N 1
ATOM 11931 C CA . LYS C 1 247 ? -18.11279 27.39377 2.03978 1.000 47.27858 246 LYS C CA 1
ATOM 11932 C C . LYS C 1 247 ? -16.96499 27.39421 3.03443 1.000 38.41307 246 LYS C C 1
ATOM 11933 O O . LYS C 1 247 ? -16.09875 28.27746 2.98741 1.000 41.29250 246 LYS C O 1
ATOM 11952 N N . TYR C 1 248 ? -16.93240 26.40831 3.92614 1.000 34.08311 247 TYR C N 1
ATOM 11953 C CA . TYR C 1 248 ? -16.00421 26.41770 5.03847 1.000 31.71818 247 TYR C CA 1
ATOM 11954 C C . TYR C 1 248 ? -15.02786 25.25412 5.05227 1.000 38.90567 247 TYR C C 1
ATOM 11955 O O . TYR C 1 248 ? -14.11926 25.25185 5.89118 1.000 39.00865 247 TYR C O 1
ATOM 11973 N N . GLY C 1 249 ? -15.19204 24.26393 4.17291 1.000 43.26543 248 GLY C N 1
ATOM 11974 C CA . GLY C 1 249 ? -14.32773 23.09522 4.22013 1.000 53.34234 248 GLY C CA 1
ATOM 11975 C C . GLY C 1 249 ? -12.86023 23.45600 4.30915 1.000 53.35949 248 GLY C C 1
ATOM 11976 O O . GLY C 1 249 ? -12.09900 22.82778 5.04843 1.000 47.97796 248 GLY C O 1
ATOM 11980 N N . HIS C 1 250 ? -12.44629 24.48498 3.56711 1.000 42.96546 249 HIS C N 1
ATOM 11981 C CA . HIS C 1 250 ? -11.06256 24.94006 3.62990 1.000 46.52012 249 HIS C CA 1
ATOM 11982 C C . HIS C 1 250 ? -10.65068 25.30286 5.05027 1.000 48.56277 249 HIS C C 1
ATOM 11983 O O . HIS C 1 250 ? -9.46565 25.21738 5.39176 1.000 54.99305 249 HIS C O 1
ATOM 11997 N N . GLU C 1 251 ? -11.60751 25.69786 5.89385 1.000 47.07858 250 GLU C N 1
ATOM 11998 C CA . GLU C 1 251 ? -11.25600 26.20891 7.21319 1.000 48.06309 250 GLU C CA 1
ATOM 11999 C C . GLU C 1 251 ? -10.72361 25.11738 8.13386 1.000 50.80732 250 GLU C C 1
ATOM 12000 O O . GLU C 1 251 ? -9.89938 25.39945 9.01145 1.000 51.65420 250 GLU C O 1
ATOM 12012 N N . SER C 1 252 ? -11.18240 23.87820 7.96866 1.000 43.49269 251 SER C N 1
ATOM 12013 C CA . SER C 1 252 ? -10.94753 22.87413 8.99728 1.000 47.16867 251 SER C CA 1
ATOM 12014 C C . SER C 1 252 ? -11.21785 21.45775 8.51659 1.000 44.97707 251 SER C C 1
ATOM 12015 O O . SER C 1 252 ? -12.33672 21.13421 8.10849 1.000 41.24695 251 SER C O 1
ATOM 12023 N N . VAL C 1 253 ? -10.19920 20.59794 8.57039 1.000 47.55843 252 VAL C N 1
ATOM 12024 C CA . VAL C 1 253 ? -10.42376 19.20514 8.20116 1.000 46.48405 252 VAL C CA 1
ATOM 12025 C C . VAL C 1 253 ? -11.34233 18.52607 9.21065 1.000 39.89470 252 VAL C C 1
ATOM 12026 O O . VAL C 1 253 ? -12.09437 17.60999 8.85900 1.000 42.99119 252 VAL C O 1
ATOM 12039 N N . LEU C 1 254 ? -11.31283 18.96484 10.47088 1.000 44.33256 253 LEU C N 1
ATOM 12040 C CA . LEU C 1 254 ? -12.22344 18.40866 11.46743 1.000 36.93809 253 LEU C CA 1
ATOM 12041 C C . LEU C 1 254 ? -13.67521 18.69962 11.10722 1.000 38.52851 253 LEU C C 1
ATOM 12042 O O . LEU C 1 254 ? -14.55460 17.85355 11.30748 1.000 35.28094 253 LEU C O 1
ATOM 12058 N N . PHE C 1 255 ? -13.94457 19.89769 10.58169 1.000 33.35295 254 PHE C N 1
ATOM 12059 C CA . PHE C 1 255 ? -15.28881 20.23628 10.12707 1.000 29.80403 254 PHE C CA 1
ATOM 12060 C C . PHE C 1 255 ? -15.70190 19.36985 8.94626 1.000 31.39182 254 PHE C C 1
ATOM 12061 O O . PHE C 1 255 ? -16.84831 18.91223 8.87909 1.000 29.55842 254 PHE C O 1
ATOM 12078 N N . VAL C 1 256 ? -14.78613 19.13455 8.00629 1.000 30.56495 255 VAL C N 1
ATOM 12079 C CA . VAL C 1 256 ? -15.10571 18.27892 6.86653 1.000 31.76066 255 VAL C CA 1
ATOM 12080 C C . VAL C 1 256 ? -15.46161 16.87778 7.34668 1.000 35.02650 255 VAL C C 1
ATOM 12081 O O . VAL C 1 256 ? -16.43730 16.27047 6.88774 1.000 35.54505 255 VAL C O 1
ATOM 12094 N N . THR C 1 257 ? -14.66708 16.33936 8.27704 1.000 38.88446 256 THR C N 1
ATOM 12095 C CA . THR C 1 257 ? -14.93619 14.99671 8.78602 1.000 41.07436 256 THR C CA 1
ATOM 12096 C C . THR C 1 257 ? -16.28669 14.94013 9.48792 1.000 35.32625 256 THR C C 1
ATOM 12097 O O . THR C 1 257 ? -17.04115 13.97425 9.32022 1.000 37.20990 256 THR C O 1
ATOM 12108 N N . ALA C 1 258 ? -16.61079 15.96902 10.27842 1.000 33.94657 257 ALA C N 1
ATOM 12109 C CA . ALA C 1 258 ? -17.88675 15.97943 10.98631 1.000 33.48387 257 ALA C CA 1
ATOM 12110 C C . ALA C 1 258 ? -19.05679 15.91860 10.01059 1.000 32.81152 257 ALA C C 1
ATOM 12111 O O . ALA C 1 258 ? -19.99105 15.13191 10.19251 1.000 34.82442 257 ALA C O 1
ATOM 12118 N N . LEU C 1 259 ? -19.02511 16.74732 8.96124 1.000 31.92045 258 LEU C N 1
ATOM 12119 C CA . LEU C 1 259 ? -20.15204 16.79290 8.03337 1.000 35.20376 258 LEU C CA 1
ATOM 12120 C C . LEU C 1 259 ? -20.23006 15.52961 7.18398 1.000 34.40678 258 LEU C C 1
ATOM 12121 O O . LEU C 1 259 ? -21.32744 15.05515 6.86478 1.000 38.98579 258 LEU C O 1
ATOM 12137 N N . GLN C 1 260 ? -19.08022 14.96961 6.80519 1.000 36.55709 259 GLN C N 1
ATOM 12138 C CA . GLN C 1 260 ? -19.08758 13.73852 6.02445 1.000 43.09725 259 GLN C CA 1
ATOM 12139 C C . GLN C 1 260 ? -19.68331 12.58839 6.82523 1.000 44.05242 259 GLN C C 1
ATOM 12140 O O . GLN C 1 260 ? -20.45457 11.78189 6.29187 1.000 48.56799 259 GLN C O 1
ATOM 12154 N N . GLU C 1 261 ? -19.33347 12.49832 8.11054 1.000 40.74358 260 GLU C N 1
ATOM 12155 C CA . GLU C 1 261 ? -19.88721 11.45205 8.96171 1.000 43.39652 260 GLU C CA 1
ATOM 12156 C C . GLU C 1 261 ? -21.36974 11.68145 9.22416 1.000 43.34444 260 GLU C C 1
ATOM 12157 O O . GLU C 1 261 ? -22.16867 10.73687 9.17835 1.000 47.26965 260 GLU C O 1
ATOM 12169 N N . ALA C 1 262 ? -21.75439 12.93232 9.49455 1.000 39.56593 261 ALA C N 1
ATOM 12170 C CA . ALA C 1 262 ? -23.12638 13.22083 9.89562 1.000 46.12643 261 ALA C CA 1
ATOM 12171 C C . ALA C 1 262 ? -24.09483 13.16069 8.72150 1.000 47.80701 261 ALA C C 1
ATOM 12172 O O . ALA C 1 262 ? -25.28077 12.86893 8.91528 1.000 50.14045 261 ALA C O 1
ATOM 12179 N N . PHE C 1 263 ? -23.62028 13.44277 7.51017 1.000 43.93384 262 PHE C N 1
ATOM 12180 C CA . PHE C 1 263 ? -24.46627 13.52178 6.31917 1.000 47.06871 262 PHE C CA 1
ATOM 12181 C C . PHE C 1 263 ? -23.83687 12.68902 5.21194 1.000 57.70184 262 PHE C C 1
ATOM 12182 O O . PHE C 1 263 ? -23.16575 13.22132 4.31677 1.000 56.23398 262 PHE C O 1
ATOM 12199 N N . PRO C 1 264 ? -24.05078 11.37443 5.23133 1.000 59.44948 263 PRO C N 1
ATOM 12200 C CA . PRO C 1 264 ? -23.41530 10.50575 4.22836 1.000 68.98170 263 PRO C CA 1
ATOM 12201 C C . PRO C 1 264 ? -23.57011 10.95995 2.78407 1.000 75.97140 263 PRO C C 1
ATOM 12202 O O . PRO C 1 264 ? -22.77480 10.56323 1.92597 1.000 62.62160 263 PRO C O 1
ATOM 12213 N N . ALA C 1 265 ? -24.56549 11.79299 2.50197 1.000 83.28495 264 ALA C N 1
ATOM 12214 C CA . ALA C 1 265 ? -24.83893 12.23643 1.13480 1.000 84.74806 264 ALA C CA 1
ATOM 12215 C C . ALA C 1 265 ? -24.19834 13.59676 0.86116 1.000 93.51719 264 ALA C C 1
ATOM 12216 O O . ALA C 1 265 ? -24.86274 14.57201 0.50967 1.000 101.33052 264 ALA C O 1
ATOM 12223 N N . VAL C 1 266 ? -22.87529 13.65858 1.02662 1.000 92.04084 265 VAL C N 1
ATOM 12224 C CA . VAL C 1 266 ? -22.11325 14.86788 0.73854 1.000 90.77515 265 VAL C CA 1
ATOM 12225 C C . VAL C 1 266 ? -20.72364 14.46741 0.25929 1.000 99.05425 265 VAL C C 1
ATOM 12226 O O . VAL C 1 266 ? -20.22120 13.38515 0.56729 1.000 101.31978 265 VAL C O 1
ATOM 12239 N N . GLU C 1 267 ? -20.10191 15.35588 -0.51196 1.000 104.01804 266 GLU C N 1
ATOM 12240 C CA . GLU C 1 267 ? -18.72451 15.16641 -0.96119 1.000 100.46308 266 GLU C CA 1
ATOM 12241 C C . GLU C 1 267 ? -18.01595 16.51168 -1.13124 1.000 84.09128 266 GLU C C 1
ATOM 12242 O O . GLU C 1 267 ? -18.56020 17.44659 -1.72153 1.000 78.43671 266 GLU C O 1
ATOM 12254 N N . GLU D 1 4 ? 29.99070 4.04702 8.89553 1.000 60.22238 3 GLU D N 1
ATOM 12255 C CA . GLU D 1 4 ? 29.45294 3.48091 10.12521 1.000 60.89227 3 GLU D CA 1
ATOM 12256 C C . GLU D 1 4 ? 27.96362 3.19112 9.97315 1.000 43.05135 3 GLU D C 1
ATOM 12257 O O . GLU D 1 4 ? 27.45613 2.21313 10.52105 1.000 51.03279 3 GLU D O 1
ATOM 12268 N N . PHE D 1 5 ? 27.25839 4.04630 9.23545 1.000 34.67122 4 PHE D N 1
ATOM 12269 C CA . PHE D 1 5 ? 25.83203 3.87407 9.01046 1.000 27.83043 4 PHE D CA 1
ATOM 12270 C C . PHE D 1 5 ? 25.56745 3.67538 7.52742 1.000 31.11954 4 PHE D C 1
ATOM 12271 O O . PHE D 1 5 ? 26.05109 4.45177 6.69670 1.000 27.62149 4 PHE D O 1
ATOM 12288 N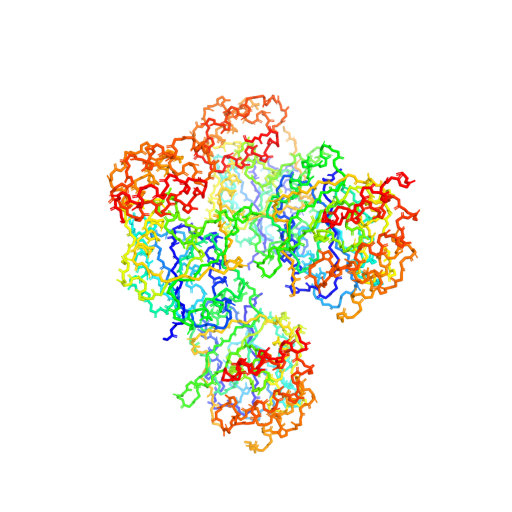 N . ASP D 1 6 ? 24.79546 2.63533 7.20430 1.000 26.57833 5 ASP D N 1
ATOM 12289 C CA . ASP D 1 6 ? 24.33995 2.45180 5.82958 1.000 24.75406 5 ASP D CA 1
ATOM 12290 C C . ASP D 1 6 ? 23.36412 3.54824 5.41876 1.000 25.57899 5 ASP D C 1
ATOM 12291 O O . ASP D 1 6 ? 23.37990 4.00249 4.26867 1.000 25.82012 5 ASP D O 1
ATOM 12300 N N . ILE D 1 7 ? 22.49723 3.96778 6.33829 1.000 24.00143 6 ILE D N 1
ATOM 12301 C CA . ILE D 1 7 ? 21.37847 4.85061 6.03818 1.000 24.91017 6 ILE D CA 1
ATOM 12302 C C . ILE D 1 7 ? 21.29469 5.92202 7.11682 1.000 23.05145 6 ILE D C 1
ATOM 12303 O O . ILE D 1 7 ? 21.47210 5.62993 8.30352 1.000 23.92691 6 ILE D O 1
ATOM 12319 N N . THR D 1 8 ? 21.02568 7.16169 6.70873 1.000 20.74100 7 THR D N 1
ATOM 12320 C CA . THR D 1 8 ? 20.49582 8.18385 7.60457 1.000 19.91253 7 THR D CA 1
ATOM 12321 C C . THR D 1 8 ? 19.06979 8.49270 7.16522 1.000 21.15891 7 THR D C 1
ATOM 12322 O O . THR D 1 8 ? 18.82941 8.75054 5.98009 1.000 20.11719 7 THR D O 1
ATOM 12333 N N . VAL D 1 9 ? 18.12684 8.47094 8.10266 1.000 18.71065 8 VAL D N 1
ATOM 12334 C CA . VAL D 1 9 ? 16.75522 8.90244 7.84959 1.000 19.22515 8 VAL D CA 1
ATOM 12335 C C . VAL D 1 9 ? 16.54846 10.23247 8.56372 1.000 18.67654 8 VAL D C 1
ATOM 12336 O O . VAL D 1 9 ? 16.69348 10.31480 9.79115 1.000 19.60292 8 VAL D O 1
ATOM 12349 N N . VAL D 1 10 ? 16.23169 11.26806 7.79439 1.000 18.91699 9 VAL D N 1
ATOM 12350 C CA . VAL D 1 10 ? 15.89400 12.58641 8.32943 1.000 18.52013 9 VAL D CA 1
ATOM 12351 C C . VAL D 1 10 ? 14.38054 12.65498 8.46870 1.000 20.48185 9 VAL D C 1
ATOM 12352 O O . VAL D 1 10 ? 13.65039 12.39096 7.50227 1.000 19.62318 9 VAL D O 1
ATOM 12365 N N . ILE D 1 11 ? 13.90253 12.98334 9.66206 1.000 19.63553 10 ILE D N 1
ATOM 12366 C CA . ILE D 1 11 ? 12.47620 13.03734 9.95196 1.000 18.67061 10 ILE D CA 1
ATOM 12367 C C . ILE D 1 11 ? 12.12593 14.44266 10.43069 1.000 19.48813 10 ILE D C 1
ATOM 12368 O O . ILE D 1 11 ? 12.30573 14.77476 11.60348 1.000 20.35735 10 ILE D O 1
ATOM 12384 N N . PRO D 1 12 ? 11.60982 15.29678 9.55447 1.000 20.61116 11 PRO D N 1
ATOM 12385 C CA . PRO D 1 12 ? 11.14273 16.61155 10.00906 1.000 20.21197 11 PRO D CA 1
ATOM 12386 C C . PRO D 1 12 ? 9.81116 16.47297 10.72908 1.000 25.29571 11 PRO D C 1
ATOM 12387 O O . PRO D 1 12 ? 8.91946 15.73901 10.29087 1.000 27.48830 11 PRO D O 1
ATOM 12398 N N . THR D 1 13 ? 9.69038 17.15997 11.86817 1.000 23.41848 12 THR D N 1
ATOM 12399 C CA . THR D 1 13 ? 8.50039 17.01780 12.69617 1.000 25.04272 12 THR D CA 1
ATOM 12400 C C . THR D 1 13 ? 8.00836 18.36256 13.21371 1.000 27.38809 12 THR D C 1
ATOM 12401 O O . THR D 1 13 ? 8.80706 19.24241 13.54808 1.000 26.28490 12 THR D O 1
ATOM 12412 N N . PHE D 1 14 ? 6.68603 18.51312 13.28211 1.000 27.33365 13 PHE D N 1
ATOM 12413 C CA . PHE D 1 14 ? 6.07754 19.57666 14.07240 1.000 25.04713 13 PHE D CA 1
ATOM 12414 C C . PHE D 1 14 ? 4.70585 19.10134 14.52564 1.000 28.37909 13 PHE D C 1
ATOM 12415 O O . PHE D 1 14 ? 3.84778 18.78134 13.69278 1.000 27.12536 13 PHE D O 1
ATOM 12432 N N . LYS D 1 15 ? 4.50412 19.05891 15.84060 1.000 25.72893 14 LYS D N 1
ATOM 12433 C CA . LYS D 1 15 ? 3.24487 18.61158 16.43054 1.000 27.31259 14 LYS D CA 1
ATOM 12434 C C . LYS D 1 15 ? 2.83890 17.24627 15.88266 1.000 27.19126 14 LYS D C 1
ATOM 12435 O O . LYS D 1 15 ? 1.72745 17.04685 15.38510 1.000 31.74138 14 LYS D O 1
ATOM 12454 N N . ALA D 1 16 ? 3.76076 16.28947 15.98784 1.000 25.42516 15 ALA D N 1
ATOM 12455 C CA . ALA D 1 16 ? 3.59185 14.97240 15.38874 1.000 24.04061 15 ALA D CA 1
ATOM 12456 C C . ALA D 1 16 ? 3.28662 13.88251 16.40924 1.000 26.08859 15 ALA D C 1
ATOM 12457 O O . ALA D 1 16 ? 3.49499 12.69794 16.12342 1.000 27.10434 15 ALA D O 1
ATOM 12464 N N . GLU D 1 17 ? 2.75604 14.24243 17.58129 1.000 25.97775 16 GLU D N 1
ATOM 12465 C CA . GLU D 1 17 ? 2.58367 13.23965 18.62805 1.000 27.60017 16 GLU D CA 1
ATOM 12466 C C . GLU D 1 17 ? 1.66383 12.10150 18.19503 1.000 27.12463 16 GLU D C 1
ATOM 12467 O O . GLU D 1 17 ? 1.77272 10.99009 18.72001 1.000 29.45093 16 GLU D O 1
ATOM 12479 N N . LYS D 1 18 ? 0.76148 12.34480 17.24209 1.000 28.27423 17 LYS D N 1
ATOM 12480 C CA . LYS D 1 18 ? -0.18941 11.29940 16.88043 1.000 29.75274 17 LYS D CA 1
ATOM 12481 C C . LYS D 1 18 ? 0.46555 10.17665 16.08019 1.000 28.52243 17 LYS D C 1
ATOM 12482 O O . LYS D 1 18 ? -0.00942 9.03472 16.11914 1.000 31.93519 17 LYS D O 1
ATOM 12501 N N . THR D 1 19 ? 1.54413 10.47142 15.35133 1.000 26.18464 18 THR D N 1
ATOM 12502 C CA . THR D 1 19 ? 2.06636 9.53270 14.36770 1.000 25.16135 18 THR D CA 1
ATOM 12503 C C . THR D 1 19 ? 3.56318 9.26980 14.45215 1.000 26.79393 18 THR D C 1
ATOM 12504 O O . THR D 1 19 ? 4.03340 8.32982 13.80028 1.000 26.76763 18 THR D O 1
ATOM 12515 N N . VAL D 1 20 ? 4.32308 10.04199 15.23211 1.000 24.74461 19 VAL D N 1
ATOM 12516 C CA . VAL D 1 20 ? 5.77950 9.92069 15.19588 1.000 23.61502 19 VAL D CA 1
ATOM 12517 C C . VAL D 1 20 ? 6.24705 8.56075 15.71395 1.000 24.20668 19 VAL D C 1
ATOM 12518 O O . VAL D 1 20 ? 7.29955 8.06155 15.29596 1.000 24.96572 19 VAL D O 1
ATOM 12531 N N . GLY D 1 21 ? 5.49764 7.94165 16.62758 1.000 24.95458 20 GLY D N 1
ATOM 12532 C CA . GLY D 1 21 ? 5.88021 6.61961 17.09816 1.000 24.79534 20 GLY D CA 1
ATOM 12533 C C . GLY D 1 21 ? 5.83376 5.58562 15.99039 1.000 29.86827 20 GLY D C 1
ATOM 12534 O O . GLY D 1 21 ? 6.75845 4.78415 15.82859 1.000 28.99597 20 GLY D O 1
ATOM 12538 N N . GLN D 1 22 ? 4.74765 5.58775 15.21145 1.000 27.64917 21 GLN D N 1
ATOM 12539 C CA . GLN D 1 22 ? 4.63166 4.63917 14.10804 1.000 26.87757 21 GLN D CA 1
ATOM 12540 C C . GLN D 1 22 ? 5.69871 4.90037 13.05607 1.000 24.66101 21 GLN D C 1
ATOM 12541 O O . GLN D 1 22 ? 6.24989 3.96269 12.46718 1.000 28.20845 21 GLN D O 1
ATOM 12555 N N . CYS D 1 23 ? 5.98645 6.17285 12.79679 1.000 25.50708 22 CYS D N 1
ATOM 12556 C CA . CYS D 1 23 ? 7.04322 6.53359 11.86165 1.000 23.58524 22 CYS D CA 1
ATOM 12557 C C . CYS D 1 23 ? 8.37343 5.93694 12.29350 1.000 23.81391 22 CYS D C 1
ATOM 12558 O O . CYS D 1 23 ? 9.03961 5.24161 11.51533 1.000 23.46185 22 CYS D O 1
ATOM 12566 N N . LEU D 1 24 ? 8.75705 6.17047 13.55158 1.000 22.94689 23 LEU D N 1
ATOM 12567 C CA . LEU D 1 24 ? 10.01685 5.64370 14.05975 1.000 24.11070 23 LEU D CA 1
ATOM 12568 C C . LEU D 1 24 ? 10.02984 4.12091 14.06350 1.000 24.49451 23 LEU D C 1
ATOM 12569 O O . LEU D 1 24 ? 11.05723 3.50674 13.75118 1.000 26.55972 23 LEU D O 1
ATOM 12585 N N . GLU D 1 25 ? 8.91044 3.48644 14.43368 1.000 23.15347 24 GLU D N 1
ATOM 12586 C CA . GLU D 1 25 ? 8.86113 2.02671 14.40971 1.000 26.82896 24 GLU D CA 1
ATOM 12587 C C . GLU D 1 25 ? 9.16431 1.48935 13.01428 1.000 29.45887 24 GLU D C 1
ATOM 12588 O O . GLU D 1 25 ? 9.79688 0.43696 12.87062 1.000 30.96605 24 GLU D O 1
ATOM 12600 N N . SER D 1 26 ? 8.72706 2.20441 11.97056 1.000 29.47607 25 SER D N 1
ATOM 12601 C CA . SER D 1 26 ? 8.93166 1.71787 10.60779 1.000 26.83950 25 SER D CA 1
ATOM 12602 C C . SER D 1 26 ? 10.38431 1.84228 10.17267 1.000 25.97221 25 SER D C 1
ATOM 12603 O O . SER D 1 26 ? 10.78468 1.18308 9.20434 1.000 28.77464 25 SER D O 1
ATOM 12611 N N . VAL D 1 27 ? 11.17176 2.66060 10.86665 1.000 23.84065 26 VAL D N 1
ATOM 12612 C CA . VAL D 1 27 ? 12.60519 2.76966 10.61278 1.000 22.60946 26 VAL D CA 1
ATOM 12613 C C . VAL D 1 27 ? 13.38858 1.79223 11.47566 1.000 25.60745 26 VAL D C 1
ATOM 12614 O O . VAL D 1 27 ? 14.25007 1.05700 10.98871 1.000 26.70424 26 VAL D O 1
ATOM 12627 N N . LEU D 1 28 ? 13.09269 1.76018 12.77483 1.000 27.04585 27 LEU D N 1
ATOM 12628 C CA . LEU D 1 28 ? 13.86685 0.93269 13.68874 1.000 28.36216 27 LEU D CA 1
ATOM 12629 C C . LEU D 1 28 ? 13.68773 -0.55634 13.43425 1.000 32.32148 27 LEU D C 1
ATOM 12630 O O . LEU D 1 28 ? 14.55083 -1.34462 13.83230 1.000 36.71024 27 LEU D O 1
ATOM 12646 N N . SER D 1 29 ? 12.60460 -0.96068 12.78656 1.000 30.81594 28 SER D N 1
ATOM 12647 C CA . SER D 1 29 ? 12.35178 -2.36662 12.51076 1.000 33.36985 28 SER D CA 1
ATOM 12648 C C . SER D 1 29 ? 13.02228 -2.84163 11.22957 1.000 32.42337 28 SER D C 1
ATOM 12649 O O . SER D 1 29 ? 12.96946 -4.03920 10.92585 1.000 35.39639 28 SER D O 1
ATOM 12657 N N . GLN D 1 30 ? 13.65329 -1.93643 10.48073 1.000 32.36835 29 GLN D N 1
ATOM 12658 C CA . GLN D 1 30 ? 14.24168 -2.29524 9.19496 1.000 30.53691 29 GLN D CA 1
ATOM 12659 C C . GLN D 1 30 ? 15.44507 -3.19904 9.41605 1.000 37.99168 29 GLN D C 1
ATOM 12660 O O . GLN D 1 30 ? 16.41258 -2.80549 10.07545 1.000 38.96171 29 GLN D O 1
ATOM 12674 N N . GLN D 1 31 ? 15.40155 -4.39136 8.84270 1.000 38.61092 30 GLN D N 1
ATOM 12675 C CA . GLN D 1 31 ? 16.47636 -5.35370 9.01358 1.000 39.99614 30 GLN D CA 1
ATOM 12676 C C . GLN D 1 31 ? 17.53399 -5.17830 7.92987 1.000 38.35802 30 GLN D C 1
ATOM 12677 O O . GLN D 1 31 ? 17.28721 -4.60617 6.86287 1.000 37.22152 30 GLN D O 1
ATOM 12691 N N . GLY D 1 32 ? 18.73827 -5.65326 8.23939 1.000 36.88451 31 GLY D N 1
ATOM 12692 C CA . GLY D 1 32 ? 19.80806 -5.72247 7.27021 1.000 38.16775 31 GLY D CA 1
ATOM 12693 C C . GLY D 1 32 ? 20.62314 -4.46757 7.09139 1.000 34.17168 31 GLY D C 1
ATOM 12694 O O . GLY D 1 32 ? 21.42863 -4.41433 6.15396 1.000 38.59923 31 GLY D O 1
ATOM 12698 N N . VAL D 1 33 ? 20.45858 -3.46543 7.95883 1.000 33.46458 32 VAL D N 1
ATOM 12699 C CA . VAL D 1 33 ? 21.14094 -2.18749 7.80224 1.000 32.69150 32 VAL D CA 1
ATOM 12700 C C . VAL D 1 33 ? 21.45364 -1.59716 9.17001 1.000 32.58117 32 VAL D C 1
ATOM 12701 O O . VAL D 1 33 ? 20.75197 -1.84818 10.15241 1.000 37.34269 32 VAL D O 1
ATOM 12714 N N . SER D 1 34 ? 22.50375 -0.78131 9.21918 1.000 31.44287 33 SER D N 1
ATOM 12715 C CA . SER D 1 34 ? 22.75517 0.10366 10.35065 1.000 28.99122 33 SER D CA 1
ATOM 12716 C C . SER D 1 34 ? 22.23860 1.48799 9.98321 1.000 30.71693 33 SER D C 1
ATOM 12717 O O . SER D 1 34 ? 22.56426 2.00969 8.90841 1.000 29.57266 33 SER D O 1
ATOM 12725 N N . THR D 1 35 ? 21.43131 2.07581 10.86705 1.000 27.54706 34 THR D N 1
ATOM 12726 C CA . THR D 1 35 ? 20.67489 3.27550 10.54138 1.000 25.27346 34 THR D CA 1
ATOM 12727 C C . THR D 1 35 ? 20.87676 4.35187 11.59500 1.000 26.50215 34 THR D C 1
ATOM 12728 O O . THR D 1 35 ? 20.83337 4.07143 12.79694 1.000 28.45748 34 THR D O 1
ATOM 12739 N N . GLU D 1 36 ? 21.09567 5.57526 11.12688 1.000 21.57595 35 GLU D N 1
ATOM 12740 C CA . GLU D 1 36 ? 21.09334 6.77671 11.94369 1.000 24.44326 35 GLU D CA 1
ATOM 12741 C C . GLU D 1 36 ? 19.79287 7.51640 11.67288 1.000 23.79316 35 GLU D C 1
ATOM 12742 O O . GLU D 1 36 ? 19.33813 7.58326 10.53091 1.000 22.87265 35 GLU D O 1
ATOM 12754 N N . ILE D 1 37 ? 19.19497 8.07329 12.71976 1.000 22.00500 36 ILE D N 1
ATOM 12755 C CA . ILE D 1 37 ? 17.97254 8.85569 12.59780 1.000 20.29984 36 ILE D CA 1
ATOM 12756 C C . ILE D 1 37 ? 18.25528 10.26339 13.09567 1.000 19.47877 36 ILE D C 1
ATOM 12757 O O . ILE D 1 37 ? 18.84263 10.44248 14.17023 1.000 21.24709 36 ILE D O 1
ATOM 12773 N N . ILE D 1 38 ? 17.87131 11.25834 12.30478 1.000 19.04890 37 ILE D N 1
ATOM 12774 C CA . ILE D 1 38 ? 17.95751 12.65415 12.71121 1.000 20.62695 37 ILE D CA 1
ATOM 12775 C C . ILE D 1 38 ? 16.54273 13.21096 12.69100 1.000 20.64046 37 ILE D C 1
ATOM 12776 O O . ILE D 1 38 ? 15.96230 13.42286 11.61591 1.000 21.39074 37 ILE D O 1
ATOM 12792 N N . VAL D 1 39 ? 15.98429 13.44181 13.87440 1.000 19.48670 38 VAL D N 1
ATOM 12793 C CA . VAL D 1 39 ? 14.68816 14.09058 14.01592 1.000 18.53088 38 VAL D CA 1
ATOM 12794 C C . VAL D 1 39 ? 14.92971 15.59240 14.07590 1.000 22.12132 38 VAL D C 1
ATOM 12795 O O . VAL D 1 39 ? 15.65485 16.07956 14.95068 1.000 20.63818 38 VAL D O 1
ATOM 12808 N N . VAL D 1 40 ? 14.35533 16.32758 13.12784 1.000 19.86879 39 VAL D N 1
ATOM 12809 C CA . VAL D 1 40 ? 14.48154 17.77691 13.09234 1.000 20.80268 39 VAL D CA 1
ATOM 12810 C C . VAL D 1 40 ? 13.10620 18.35168 13.39493 1.000 24.37356 39 VAL D C 1
ATOM 12811 O O . VAL D 1 40 ? 12.25155 18.45930 12.50947 1.000 22.60626 39 VAL D O 1
ATOM 12824 N N . ASP D 1 41 ? 12.90487 18.74621 14.64589 1.000 22.81536 40 ASP D N 1
ATOM 12825 C CA . ASP D 1 41 ? 11.61803 19.19571 15.14841 1.000 23.70853 40 ASP D CA 1
ATOM 12826 C C . ASP D 1 41 ? 11.59487 20.71493 15.18607 1.000 25.96974 40 ASP D C 1
ATOM 12827 O O . ASP D 1 41 ? 12.59059 21.35205 15.53891 1.000 26.61212 40 ASP D O 1
ATOM 12836 N N . GLY D 1 42 ? 10.45829 21.29213 14.80430 1.000 27.29313 41 GLY D N 1
ATOM 12837 C CA . GLY D 1 42 ? 10.34539 22.73353 14.70802 1.000 27.36279 41 GLY D CA 1
ATOM 12838 C C . GLY D 1 42 ? 9.87818 23.43889 15.96394 1.000 30.10753 41 GLY D C 1
ATOM 12839 O O . GLY D 1 42 ? 9.28918 24.52137 15.88474 1.000 32.82713 41 GLY D O 1
ATOM 12843 N N . GLY D 1 43 ? 10.15469 22.85189 17.12535 1.000 30.30572 42 GLY D N 1
ATOM 12844 C CA . GLY D 1 43 ? 9.74474 23.43703 18.38449 1.000 30.42235 42 GLY D CA 1
ATOM 12845 C C . GLY D 1 43 ? 8.36713 22.98523 18.81951 1.000 30.99203 42 GLY D C 1
ATOM 12846 O O . GLY D 1 43 ? 7.54105 23.80691 19.23316 1.000 34.12402 42 GLY D O 1
ATOM 12850 N N . SER D 1 44 ? 8.11152 21.68488 18.73214 1.000 29.65961 43 SER D N 1
ATOM 12851 C CA . SER D 1 44 ? 6.78902 21.16346 19.04645 1.000 31.47917 43 SER D CA 1
ATOM 12852 C C . SER D 1 44 ? 6.50269 21.31627 20.53328 1.000 32.84034 43 SER D C 1
ATOM 12853 O O . SER D 1 44 ? 7.34157 20.93812 21.36044 1.000 37.78930 43 SER D O 1
ATOM 12861 N N . PRO D 1 45 ? 5.33328 21.82954 20.91248 1.000 34.99161 44 PRO D N 1
ATOM 12862 C CA . PRO D 1 45 ? 4.96305 21.89425 22.33221 1.000 37.58683 44 PRO D CA 1
ATOM 12863 C C . PRO D 1 45 ? 4.18521 20.68935 22.83950 1.000 33.10587 44 PRO D C 1
ATOM 12864 O O . PRO D 1 45 ? 3.79971 20.68213 24.01427 1.000 38.26951 44 PRO D O 1
ATOM 12875 N N . ASP D 1 46 ? 3.94458 19.68870 21.99389 1.000 33.79935 45 ASP D N 1
ATOM 12876 C CA . ASP D 1 46 ? 3.16902 18.51389 22.36513 1.000 33.71946 45 ASP D CA 1
ATOM 12877 C C . ASP D 1 46 ? 4.12397 17.41244 22.83380 1.000 32.59233 45 ASP D C 1
ATOM 12878 O O . ASP D 1 46 ? 5.25343 17.68687 23.24798 1.000 32.21561 45 ASP D O 1
ATOM 12887 N N . ALA D 1 47 ? 3.69219 16.15761 22.76581 1.000 30.21837 46 ALA D N 1
ATOM 12888 C CA . ALA D 1 47 ? 4.48503 15.04853 23.28364 1.000 31.40475 46 ALA D CA 1
ATOM 12889 C C . ALA D 1 47 ? 5.52220 14.52293 22.29523 1.000 29.35691 46 ALA D C 1
ATOM 12890 O O . ALA D 1 47 ? 6.15835 13.50916 22.60618 1.000 28.51346 46 ALA D O 1
ATOM 12897 N N . THR D 1 48 ? 5.72483 15.18644 21.14783 1.000 26.56365 47 THR D N 1
ATOM 12898 C CA . THR D 1 48 ? 6.62147 14.66151 20.11856 1.000 26.04826 47 THR D CA 1
ATOM 12899 C C . THR D 1 48 ? 7.99595 14.31717 20.68207 1.000 27.72090 47 THR D C 1
ATOM 12900 O O . THR D 1 48 ? 8.48464 13.19645 20.50448 1.000 25.22726 47 THR D O 1
ATOM 12911 N N . ILE D 1 49 ? 8.64765 15.27601 21.34508 1.000 26.15338 48 ILE D N 1
ATOM 12912 C CA . ILE D 1 49 ? 10.01072 15.04205 21.82152 1.000 27.11178 48 ILE D CA 1
ATOM 12913 C C . ILE D 1 49 ? 10.03862 13.90175 22.83735 1.000 28.14854 48 ILE D C 1
ATOM 12914 O O . ILE D 1 49 ? 10.92249 13.03297 22.79635 1.000 28.19454 48 ILE D O 1
ATOM 12930 N N . SER D 1 50 ? 9.06371 13.87185 23.74965 1.000 26.46610 49 SER D N 1
ATOM 12931 C CA . SER D 1 50 ? 9.00265 12.79472 24.73503 1.000 28.70134 49 SER D CA 1
ATOM 12932 C C . SER D 1 50 ? 8.87464 11.43149 24.06198 1.000 29.70947 49 SER D C 1
ATOM 12933 O O . SER D 1 50 ? 9.55906 10.47110 24.43811 1.000 30.40080 49 SER D O 1
ATOM 12941 N N . ILE D 1 51 ? 7.98293 11.32349 23.07525 1.000 28.08416 50 ILE D N 1
ATOM 12942 C CA . ILE D 1 51 ? 7.80243 10.05583 22.37200 1.000 28.04367 50 ILE D CA 1
ATOM 12943 C C . ILE D 1 51 ? 9.10488 9.63461 21.70569 1.000 26.29813 50 ILE D C 1
ATOM 12944 O O . ILE D 1 51 ? 9.53099 8.47847 21.80619 1.000 29.31838 50 ILE D O 1
ATOM 12960 N N . VAL D 1 52 ? 9.75933 10.56979 21.01820 1.000 26.01705 51 VAL D N 1
ATOM 12961 C CA . VAL D 1 52 ? 11.02506 10.25923 20.35951 1.000 25.21309 51 VAL D CA 1
ATOM 12962 C C . VAL D 1 52 ? 12.03434 9.73154 21.36808 1.000 27.91587 51 VAL D C 1
ATOM 12963 O O . VAL D 1 52 ? 12.66695 8.68825 21.15086 1.000 26.88221 51 VAL D O 1
ATOM 12976 N N . GLN D 1 53 ? 12.20022 10.44259 22.48665 1.000 26.23758 52 GLN D N 1
ATOM 12977 C CA . GLN D 1 53 ? 13.19789 10.03820 23.47421 1.000 26.46182 52 GLN D CA 1
ATOM 12978 C C . GLN D 1 53 ? 12.84763 8.70135 24.11382 1.000 27.71521 52 GLN D C 1
ATOM 12979 O O . GLN D 1 53 ? 13.74235 7.98547 24.58000 1.000 33.29696 52 GLN D O 1
ATOM 12993 N N . SER D 1 54 ? 11.55838 8.34747 24.15894 1.000 30.66167 53 SER D N 1
ATOM 12994 C CA . SER D 1 54 ? 11.15607 7.10573 24.81713 1.000 33.79549 53 SER D CA 1
ATOM 12995 C C . SER D 1 54 ? 11.68680 5.86372 24.10493 1.000 31.69511 53 SER D C 1
ATOM 12996 O O . SER D 1 54 ? 11.72554 4.78711 24.71093 1.000 33.42213 53 SER D O 1
ATOM 13004 N N . PHE D 1 55 ? 12.09680 5.97678 22.84185 1.000 28.28226 54 PHE D N 1
ATOM 13005 C CA . PHE D 1 55 ? 12.68398 4.82467 22.16569 1.000 30.16744 54 PHE D CA 1
ATOM 13006 C C . PHE D 1 55 ? 14.08958 4.50316 22.66229 1.000 37.86979 54 PHE D C 1
ATOM 13007 O O . PHE D 1 55 ? 14.55201 3.37354 22.47272 1.000 35.86534 54 PHE D O 1
ATOM 13024 N N . SER D 1 56 ? 14.77245 5.45731 23.29458 1.000 28.11877 55 SER D N 1
ATOM 13025 C CA . SER D 1 56 ? 16.15699 5.28353 23.73114 1.000 28.22373 55 SER D CA 1
ATOM 13026 C C . SER D 1 56 ? 17.03522 4.71731 22.61713 1.000 27.23317 55 SER D C 1
ATOM 13027 O O . SER D 1 56 ? 17.77365 3.74545 22.79962 1.000 28.15153 55 SER D O 1
ATOM 13035 N N . SER D 1 57 ? 16.95780 5.34905 21.45153 1.000 26.73001 56 SER D N 1
ATOM 13036 C CA . SER D 1 57 ? 17.69950 4.90664 20.28024 1.000 24.62340 56 SER D CA 1
ATOM 13037 C C . SER D 1 57 ? 19.07898 5.54935 20.29701 1.000 27.08109 56 SER D C 1
ATOM 13038 O O . SER D 1 57 ? 19.20504 6.77738 20.20075 1.000 27.78109 56 SER D O 1
ATOM 13046 N N . THR D 1 58 ? 20.10861 4.71235 20.40573 1.000 26.22091 57 THR D N 1
ATOM 13047 C CA . THR D 1 58 ? 21.47346 5.21174 20.52824 1.000 26.75915 57 THR D CA 1
ATOM 13048 C C . THR D 1 58 ? 21.88512 6.03564 19.31838 1.000 25.42799 57 THR D C 1
ATOM 13049 O O . THR D 1 58 ? 22.63079 7.01221 19.45553 1.000 30.97359 57 THR D O 1
ATOM 13060 N N . ASN D 1 59 ? 21.41506 5.66285 18.13009 1.000 24.99732 58 ASN D N 1
ATOM 13061 C CA . ASN D 1 59 ? 21.82082 6.31860 16.89364 1.000 28.32398 58 ASN D CA 1
ATOM 13062 C C . ASN D 1 59 ? 20.88932 7.44983 16.48563 1.000 29.44135 58 ASN D C 1
ATOM 13063 O O . ASN D 1 59 ? 20.92609 7.88085 15.32448 1.000 27.87211 58 ASN D O 1
ATOM 13074 N N . LEU D 1 60 ? 20.05864 7.94025 17.39564 1.000 23.45705 59 LEU D N 1
ATOM 13075 C CA . LEU D 1 60 ? 19.09626 8.98485 17.07965 1.000 22.95719 59 LEU D CA 1
ATOM 13076 C C . LEU D 1 60 ? 19.56074 10.31655 17.65262 1.000 23.24311 59 LEU D C 1
ATOM 13077 O O . LEU D 1 60 ? 19.97914 10.38977 18.81511 1.000 27.94197 59 LEU D O 1
ATOM 13093 N N . THR D 1 61 ? 19.48216 11.36030 16.83105 1.000 21.75427 60 THR D N 1
ATOM 13094 C CA . THR D 1 61 ? 19.82036 12.72133 17.21203 1.000 24.07721 60 THR D CA 1
ATOM 13095 C C . THR D 1 61 ? 18.57262 13.57460 17.07540 1.000 21.13521 60 THR D C 1
ATOM 13096 O O . THR D 1 61 ? 17.82183 13.43719 16.10221 1.000 22.60135 60 THR D O 1
ATOM 13107 N N . ILE D 1 62 ? 18.35116 14.45758 18.04043 1.000 24.64848 61 ILE D N 1
ATOM 13108 C CA . ILE D 1 62 ? 17.21479 15.36898 18.01256 1.000 25.24150 61 ILE D CA 1
ATOM 13109 C C . ILE D 1 62 ? 17.72062 16.79700 17.85655 1.000 25.06604 61 ILE D C 1
ATOM 13110 O O . ILE D 1 62 ? 18.59865 17.24210 18.60762 1.000 31.35797 61 ILE D O 1
ATOM 13126 N N . ILE D 1 63 ? 17.14870 17.51237 16.89470 1.000 24.24943 62 ILE D N 1
ATOM 13127 C CA . ILE D 1 63 ? 17.23441 18.96628 16.79213 1.000 32.69844 62 ILE D CA 1
ATOM 13128 C C . ILE D 1 63 ? 15.82886 19.49986 17.01452 1.000 31.41527 62 ILE D C 1
ATOM 13129 O O . ILE D 1 63 ? 14.88751 19.05114 16.35435 1.000 31.81623 62 ILE D O 1
ATOM 13145 N N . SER D 1 64 ? 15.66975 20.42346 17.96142 1.000 28.92406 63 SER D N 1
ATOM 13146 C CA . SER D 1 64 ? 14.34769 20.98531 18.24736 1.000 27.34237 63 SER D CA 1
ATOM 13147 C C . SER D 1 64 ? 14.47301 22.49398 18.40842 1.000 30.43002 63 SER D C 1
ATOM 13148 O O . SER D 1 64 ? 14.98193 22.97774 19.42425 1.000 33.32083 63 SER D O 1
ATOM 13156 N N . GLU D 1 65 ? 13.99246 23.23644 17.40615 1.000 29.62218 64 GLU D N 1
ATOM 13157 C CA . GLU D 1 65 ? 14.08426 24.68665 17.40553 1.000 33.42065 64 GLU D CA 1
ATOM 13158 C C . GLU D 1 65 ? 13.24957 25.19829 16.24045 1.000 28.86837 64 GLU D C 1
ATOM 13159 O O . GLU D 1 65 ? 13.02246 24.46465 15.27041 1.000 28.00876 64 GLU D O 1
ATOM 13171 N N . PRO D 1 66 ? 12.75960 26.43169 16.29558 1.000 30.40142 65 PRO D N 1
ATOM 13172 C CA . PRO D 1 66 ? 11.98845 26.97117 15.16777 1.000 29.25635 65 PRO D CA 1
ATOM 13173 C C . PRO D 1 66 ? 12.80734 26.93773 13.88938 1.000 34.26992 65 PRO D C 1
ATOM 13174 O O . PRO D 1 66 ? 14.03450 27.04862 13.90414 1.000 36.11828 65 PRO D O 1
ATOM 13185 N N . ASP D 1 67 ? 12.11260 26.77100 12.77091 1.000 28.99472 66 ASP D N 1
ATOM 13186 C CA . ASP D 1 67 ? 12.75812 26.75630 11.46738 1.000 29.45967 66 ASP D CA 1
ATOM 13187 C C . ASP D 1 67 ? 11.88706 27.52807 10.48872 1.000 27.74068 66 ASP D C 1
ATOM 13188 O O . ASP D 1 67 ? 10.79809 28.00605 10.82990 1.000 31.95769 66 ASP D O 1
ATOM 13197 N N . ARG D 1 68 ? 12.38652 27.66481 9.26131 1.000 25.09652 67 ARG D N 1
ATOM 13198 C CA . ARG D 1 68 ? 11.71697 28.43906 8.22914 1.000 26.56838 67 ARG D CA 1
ATOM 13199 C C . ARG D 1 68 ? 10.83876 27.57881 7.32767 1.000 29.45399 67 ARG D C 1
ATOM 13200 O O . ARG D 1 68 ? 10.48206 28.01649 6.22876 1.000 38.68588 67 ARG D O 1
ATOM 13221 N N . GLY D 1 69 ? 10.46844 26.38370 7.76922 1.000 26.23891 68 GLY D N 1
ATOM 13222 C CA . GLY D 1 69 ? 9.66072 25.47870 6.97642 1.000 30.33294 68 GLY D CA 1
ATOM 13223 C C . GLY D 1 69 ? 10.29655 24.10855 6.85815 1.000 23.30312 68 GLY D C 1
ATOM 13224 O O . GLY D 1 69 ? 11.42998 23.86798 7.27984 1.000 23.45786 68 GLY D O 1
ATOM 13228 N N . ILE D 1 70 ? 9.52982 23.20058 6.25839 1.000 24.90478 69 ILE D N 1
ATOM 13229 C CA . ILE D 1 70 ? 9.94002 21.80050 6.22897 1.000 24.20892 69 ILE D CA 1
ATOM 13230 C C . ILE D 1 70 ? 11.27806 21.63016 5.51437 1.000 21.84046 69 ILE D C 1
ATOM 13231 O O . ILE D 1 70 ? 12.10506 20.80272 5.91169 1.000 20.72299 69 ILE D O 1
ATOM 13247 N N . TYR D 1 71 ? 11.52069 22.39559 4.44975 1.000 21.49957 70 TYR D N 1
ATOM 13248 C CA . TYR D 1 71 ? 12.77206 22.19580 3.72144 1.000 18.67032 70 TYR D CA 1
ATOM 13249 C C . TYR D 1 71 ? 13.97637 22.74988 4.47423 1.000 18.31514 70 TYR D C 1
ATOM 13250 O O . TYR D 1 71 ? 15.09356 22.25405 4.29660 1.000 19.33531 70 TYR D O 1
ATOM 13268 N N . ASP D 1 72 ? 13.77755 23.78271 5.29831 1.000 19.16889 71 ASP D N 1
ATOM 13269 C CA . ASP D 1 72 ? 14.82860 24.23720 6.20855 1.000 19.46640 71 ASP D CA 1
ATOM 13270 C C . ASP D 1 72 ? 15.18538 23.13125 7.19421 1.000 21.77086 71 ASP D C 1
ATOM 13271 O O . ASP D 1 72 ? 16.36396 22.83466 7.42010 1.000 21.32586 71 ASP D O 1
ATOM 13280 N N . ALA D 1 73 ? 14.16450 22.49884 7.77365 1.000 19.33330 72 ALA D N 1
ATOM 13281 C CA . ALA D 1 73 ? 14.37922 21.36425 8.66810 1.000 21.06991 72 ALA D CA 1
ATOM 13282 C C . ALA D 1 73 ? 15.11130 20.23463 7.95866 1.000 19.88992 72 ALA D C 1
ATOM 13283 O O . ALA D 1 73 ? 16.06091 19.64981 8.49583 1.000 20.33041 72 ALA D O 1
ATOM 13290 N N . ILE D 1 74 ? 14.67257 19.90523 6.74544 1.000 19.46841 73 ILE D N 1
ATOM 13291 C CA . ILE D 1 74 ? 15.33513 18.86175 5.96932 1.000 20.33199 73 ILE D CA 1
ATOM 13292 C C . ILE D 1 74 ? 16.80018 19.21528 5.73447 1.000 19.97437 73 ILE D C 1
ATOM 13293 O O . ILE D 1 74 ? 17.69297 18.37774 5.90997 1.000 19.76767 73 ILE D O 1
ATOM 13309 N N . ASN D 1 75 ? 17.07577 20.46202 5.33353 1.000 18.34987 74 ASN D N 1
ATOM 13310 C CA . ASN D 1 75 ? 18.46566 20.85042 5.10434 1.000 18.69440 74 ASN D CA 1
ATOM 13311 C C . ASN D 1 75 ? 19.31557 20.65473 6.35857 1.000 20.83684 74 ASN D C 1
ATOM 13312 O O . ASN D 1 75 ? 20.47401 20.22545 6.27537 1.000 21.64542 74 ASN D O 1
ATOM 13323 N N . LYS D 1 76 ? 18.77437 21.00309 7.52968 1.000 21.23467 75 LYS D N 1
ATOM 13324 C CA . LYS D 1 76 ? 19.53147 20.82934 8.76496 1.000 20.61974 75 LYS D CA 1
ATOM 13325 C C . LYS D 1 76 ? 19.89195 19.36628 8.98570 1.000 21.28619 75 LYS D C 1
ATOM 13326 O O . LYS D 1 76 ? 20.99703 19.05153 9.44921 1.000 23.70390 75 LYS D O 1
ATOM 13345 N N . GLY D 1 77 ? 18.96108 18.46315 8.67980 1.000 20.40265 76 GLY D N 1
ATOM 13346 C CA . GLY D 1 77 ? 19.23361 17.04332 8.85076 1.000 19.99577 76 GLY D CA 1
ATOM 13347 C C . GLY D 1 77 ? 20.22640 16.50642 7.83286 1.000 23.08215 76 GLY D C 1
ATOM 13348 O O . GLY D 1 77 ? 21.14022 15.74727 8.17217 1.000 22.02443 76 GLY D O 1
ATOM 13352 N N . VAL D 1 78 ? 20.05376 16.87832 6.56402 1.000 21.45656 77 VAL D N 1
ATOM 13353 C CA . VAL D 1 78 ? 20.97606 16.41051 5.53067 1.000 23.94273 77 VAL D CA 1
ATOM 13354 C C . VAL D 1 78 ? 22.40055 16.86121 5.84012 1.000 23.73188 77 VAL D C 1
ATOM 13355 O O . VAL D 1 78 ? 23.36053 16.10157 5.66025 1.000 25.43843 77 VAL D O 1
ATOM 13368 N N . SER D 1 79 ? 22.56290 18.09584 6.33228 1.000 23.36748 78 SER D N 1
ATOM 13369 C CA . SER D 1 79 ? 23.90060 18.60728 6.60863 1.000 23.88269 78 SER D CA 1
ATOM 13370 C C . SER D 1 79 ? 24.59286 17.82298 7.71264 1.000 26.89367 78 SER D C 1
ATOM 13371 O O . SER D 1 79 ? 25.82680 17.78440 7.76885 1.000 34.73096 78 SER D O 1
ATOM 13379 N N . ARG D 1 80 ? 23.82707 17.22692 8.61729 1.000 25.31551 79 ARG D N 1
ATOM 13380 C CA . ARG D 1 80 ? 24.40532 16.47821 9.72078 1.000 26.66591 79 ARG D CA 1
ATOM 13381 C C . ARG D 1 80 ? 24.45716 14.98183 9.46578 1.000 24.82068 79 ARG D C 1
ATOM 13382 O O . ARG D 1 80 ? 25.07094 14.25888 10.25820 1.000 26.40732 79 ARG D O 1
ATOM 13403 N N . ALA D 1 81 ? 23.85510 14.50877 8.38149 1.000 24.64964 80 ALA D N 1
ATOM 13404 C CA . ALA D 1 81 ? 23.75393 13.07685 8.14068 1.000 21.75019 80 ALA D CA 1
ATOM 13405 C C . ALA D 1 81 ? 25.12445 12.47049 7.88735 1.000 23.93808 80 ALA D C 1
ATOM 13406 O O . ALA D 1 81 ? 25.94428 13.03242 7.15672 1.000 28.68062 80 ALA D O 1
ATOM 13413 N N . GLN D 1 82 ? 25.36171 11.30285 8.48718 1.000 24.95079 81 GLN D N 1
ATOM 13414 C CA . GLN D 1 82 ? 26.59569 10.54816 8.29906 1.000 26.86516 81 GLN D CA 1
ATOM 13415 C C . GLN D 1 82 ? 26.39653 9.22632 7.56187 1.000 25.07141 81 GLN D C 1
ATOM 13416 O O . GLN D 1 82 ? 27.37556 8.50700 7.34207 1.000 32.17242 81 GLN D O 1
ATOM 13430 N N . GLY D 1 83 ? 25.16735 8.88975 7.15804 1.000 23.30450 82 GLY D N 1
ATOM 13431 C CA . GLY D 1 83 ? 24.93678 7.62309 6.49178 1.000 26.05988 82 GLY D CA 1
ATOM 13432 C C . GLY D 1 83 ? 25.29641 7.64080 5.01436 1.000 28.44016 82 GLY D C 1
ATOM 13433 O O . GLY D 1 83 ? 25.34216 8.68324 4.36438 1.000 27.11434 82 GLY D O 1
ATOM 13437 N N . GLY D 1 84 ? 25.54046 6.44309 4.47664 1.000 26.27848 83 GLY D N 1
ATOM 13438 C CA . GLY D 1 84 ? 25.93643 6.33649 3.08087 1.000 26.56274 83 GLY D CA 1
ATOM 13439 C C . GLY D 1 84 ? 24.84633 6.78109 2.12347 1.000 30.39972 83 GLY D C 1
ATOM 13440 O O . GLY D 1 84 ? 25.13357 7.37646 1.07849 1.000 30.23248 83 GLY D O 1
ATOM 13444 N N . MET D 1 85 ? 23.58744 6.48693 2.46160 1.000 24.40217 84 MET D N 1
ATOM 13445 C CA . MET D 1 85 ? 22.41491 6.94145 1.73098 1.000 21.31660 84 MET D CA 1
ATOM 13446 C C . MET D 1 85 ? 21.48301 7.65688 2.69517 1.000 22.91576 84 MET D C 1
ATOM 13447 O O . MET D 1 85 ? 21.32054 7.23995 3.84904 1.000 22.69199 84 MET D O 1
ATOM 13461 N N . ILE D 1 86 ? 20.87088 8.73368 2.21660 1.000 20.48222 85 ILE D N 1
ATOM 13462 C CA . ILE D 1 86 ? 20.09014 9.63920 3.05151 1.000 19.15764 85 ILE D CA 1
ATOM 13463 C C . ILE D 1 86 ? 18.66120 9.65078 2.53566 1.000 20.89546 85 ILE D C 1
ATOM 13464 O O . ILE D 1 86 ? 18.42067 9.95846 1.35876 1.000 18.59316 85 ILE D O 1
ATOM 13480 N N . GLY D 1 87 ? 17.71789 9.33006 3.41731 1.000 18.51698 86 GLY D N 1
ATOM 13481 C CA . GLY D 1 87 ? 16.31063 9.41400 3.10398 1.000 17.13626 86 GLY D CA 1
ATOM 13482 C C . GLY D 1 87 ? 15.60958 10.45071 3.95586 1.000 18.23782 86 GLY D C 1
ATOM 13483 O O . GLY D 1 87 ? 16.12577 10.84685 5.00365 1.000 19.34392 86 GLY D O 1
ATOM 13487 N N . VAL D 1 88 ? 14.44826 10.91715 3.50377 1.000 17.85378 87 VAL D N 1
ATOM 13488 C CA . VAL D 1 88 ? 13.60923 11.85679 4.23810 1.000 18.04327 87 VAL D CA 1
ATOM 13489 C C . VAL D 1 88 ? 12.24609 11.20621 4.40706 1.000 20.30868 87 VAL D C 1
ATOM 13490 O O . VAL D 1 88 ? 11.59293 10.85684 3.41556 1.000 20.87395 87 VAL D O 1
ATOM 13503 N N . LEU D 1 89 ? 11.81707 11.03531 5.65349 1.000 19.49490 88 LEU D N 1
ATOM 13504 C CA . LEU D 1 89 ? 10.54471 10.39810 5.96880 1.000 19.83730 88 LEU D CA 1
ATOM 13505 C C . LEU D 1 89 ? 9.72099 11.36782 6.79863 1.000 21.84089 88 LEU D C 1
ATOM 13506 O O . LEU D 1 89 ? 10.16484 11.80268 7.86589 1.000 21.70958 88 LEU D O 1
ATOM 13522 N N . GLY D 1 90 ? 8.54143 11.73118 6.29411 1.000 22.55667 89 GLY D N 1
ATOM 13523 C CA . GLY D 1 90 ? 7.64474 12.57782 7.05653 1.000 24.51612 89 GLY D CA 1
ATOM 13524 C C . GLY D 1 90 ? 7.04943 11.85548 8.25014 1.000 26.05717 89 GLY D C 1
ATOM 13525 O O . GLY D 1 90 ? 6.91952 10.63272 8.27315 1.000 22.95489 89 GLY D O 1
ATOM 13529 N N . ALA D 1 91 ? 6.67037 12.64094 9.26223 1.000 25.56565 90 ALA D N 1
ATOM 13530 C CA . ALA D 1 91 ? 6.22500 12.06211 10.52164 1.000 28.26017 90 ALA D CA 1
ATOM 13531 C C . ALA D 1 91 ? 4.91025 11.31171 10.39124 1.000 27.53858 90 ALA D C 1
ATOM 13532 O O . ALA D 1 91 ? 4.58300 10.50713 11.27153 1.000 31.95485 90 ALA D O 1
ATOM 13539 N N . ASP D 1 92 ? 4.13830 11.57859 9.34006 1.000 26.55039 91 ASP D N 1
ATOM 13540 C CA . ASP D 1 92 ? 2.91057 10.85086 9.05983 1.000 30.27769 91 ASP D CA 1
ATOM 13541 C C . ASP D 1 92 ? 3.10738 9.76819 8.00557 1.000 26.91246 91 ASP D C 1
ATOM 13542 O O . ASP D 1 92 ? 2.12289 9.17330 7.55246 1.000 29.73575 91 ASP D O 1
ATOM 13551 N N . ASP D 1 93 ? 4.34994 9.50020 7.61331 1.000 24.72717 92 ASP D N 1
ATOM 13552 C CA . ASP D 1 93 ? 4.66387 8.46259 6.64266 1.000 23.72620 92 ASP D CA 1
ATOM 13553 C C . ASP D 1 93 ? 5.24452 7.24417 7.35201 1.000 28.41469 92 ASP D C 1
ATOM 13554 O O . ASP D 1 93 ? 5.69698 7.32229 8.49630 1.000 24.99970 92 ASP D O 1
ATOM 13563 N N . VAL D 1 94 ? 5.25986 6.11689 6.64299 1.000 23.76547 93 VAL D N 1
ATOM 13564 C CA . VAL D 1 94 ? 5.95581 4.92128 7.10450 1.000 23.77944 93 VAL D CA 1
ATOM 13565 C C . VAL D 1 94 ? 6.70524 4.29119 5.93639 1.000 24.02446 93 VAL D C 1
ATOM 13566 O O . VAL D 1 94 ? 6.21847 4.29051 4.80019 1.000 24.55825 93 VAL D O 1
ATOM 13579 N N . TYR D 1 95 ? 7.89683 3.76542 6.21684 1.000 21.82881 94 TYR D N 1
ATOM 13580 C CA . TYR D 1 95 ? 8.57002 2.86974 5.28383 1.000 20.72681 94 TYR D CA 1
ATOM 13581 C C . TYR D 1 95 ? 7.97240 1.46532 5.37098 1.000 20.84943 94 TYR D C 1
ATOM 13582 O O . TYR D 1 95 ? 7.59454 0.99699 6.45206 1.000 25.48494 94 TYR D O 1
ATOM 13600 N N . LYS D 1 96 ? 7.91180 0.78048 4.23874 1.000 20.73579 95 LYS D N 1
ATOM 13601 C CA . LYS D 1 96 ? 7.48115 -0.60178 4.22089 1.000 23.46113 95 LYS D CA 1
ATOM 13602 C C . LYS D 1 96 ? 8.62715 -1.51909 4.63489 1.000 24.76407 95 LYS D C 1
ATOM 13603 O O . LYS D 1 96 ? 9.79724 -1.12518 4.60853 1.000 24.12826 95 LYS D O 1
ATOM 13622 N N . PRO D 1 97 ? 8.31409 -2.75605 5.01598 1.000 27.75316 96 PRO D N 1
ATOM 13623 C CA . PRO D 1 97 ? 9.37633 -3.70452 5.37595 1.000 29.97906 96 PRO D CA 1
ATOM 13624 C C . PRO D 1 97 ? 10.37415 -3.92180 4.24629 1.000 28.40509 96 PRO D C 1
ATOM 13625 O O . PRO D 1 97 ? 10.02611 -3.90005 3.06397 1.000 29.50967 96 PRO D O 1
ATOM 13636 N N . ASN D 1 98 ? 11.63316 -4.14303 4.63263 1.000 28.42148 97 ASN D N 1
ATOM 13637 C CA . ASN D 1 98 ? 12.70581 -4.55498 3.73114 1.000 30.23576 97 ASN D CA 1
ATOM 13638 C C . ASN D 1 98 ? 13.10273 -3.47716 2.73387 1.000 27.46155 97 ASN D C 1
ATOM 13639 O O . ASN D 1 98 ? 13.73241 -3.77453 1.71763 1.000 39.64631 97 ASN D O 1
ATOM 13650 N N . VAL D 1 99 ? 12.76782 -2.21980 3.01031 1.000 23.52638 98 VAL D N 1
ATOM 13651 C CA . VAL D 1 99 ? 13.10071 -1.14042 2.08756 1.000 22.74506 98 VAL D CA 1
ATOM 13652 C C . VAL D 1 99 ? 14.55061 -0.71118 2.25158 1.000 23.51233 98 VAL D C 1
ATOM 13653 O O . VAL D 1 99 ? 15.27936 -0.54234 1.27106 1.000 25.05934 98 VAL D O 1
ATOM 13666 N N . LEU D 1 100 ? 15.00206 -0.51819 3.48791 1.000 25.37014 99 LEU D N 1
ATOM 13667 C CA . LEU D 1 100 ? 16.35777 -0.00781 3.66749 1.000 25.19902 99 LEU D CA 1
ATOM 13668 C C . LEU D 1 100 ? 17.39955 -1.01141 3.18677 1.000 24.98857 99 LEU D C 1
ATOM 13669 O O . LEU D 1 100 ? 18.44815 -0.61159 2.66690 1.000 24.41017 99 LEU D O 1
ATOM 13685 N N . SER D 1 101 ? 17.13066 -2.31075 3.33155 1.000 24.24981 100 SER D N 1
ATOM 13686 C CA . SER D 1 101 ? 18.06459 -3.30449 2.81100 1.000 24.78475 100 SER D CA 1
ATOM 13687 C C . SER D 1 101 ? 18.11881 -3.26277 1.29042 1.000 25.71185 100 SER D C 1
ATOM 13688 O O . SER D 1 101 ? 19.18477 -3.47533 0.70201 1.000 25.92119 100 SER D O 1
ATOM 13696 N N . VAL D 1 102 ? 16.99036 -2.96798 0.64207 1.000 25.29533 101 VAL D N 1
ATOM 13697 C CA . VAL D 1 102 ? 16.98657 -2.79744 -0.80751 1.000 28.36611 101 VAL D CA 1
ATOM 13698 C C . VAL D 1 102 ? 17.79832 -1.57231 -1.20841 1.000 27.97872 101 VAL D C 1
ATOM 13699 O O . VAL D 1 102 ? 18.55251 -1.60866 -2.18704 1.000 26.97148 101 VAL D O 1
ATOM 13712 N N . VAL D 1 103 ? 17.66321 -0.47117 -0.46452 1.000 23.44705 102 VAL D N 1
ATOM 13713 C CA . VAL D 1 103 ? 18.47260 0.71299 -0.74268 1.000 23.11321 102 VAL D CA 1
ATOM 13714 C C . VAL D 1 103 ? 19.95561 0.38674 -0.60288 1.000 23.90464 102 VAL D C 1
ATOM 13715 O O . VAL D 1 103 ? 20.77564 0.75253 -1.45403 1.000 26.34092 102 VAL D O 1
ATOM 13728 N N . LYS D 1 104 ? 20.32546 -0.28960 0.48811 1.000 24.62599 103 LYS D N 1
ATOM 13729 C CA . LYS D 1 104 ? 21.72755 -0.63676 0.70082 1.000 26.02251 103 LYS D CA 1
ATOM 13730 C C . LYS D 1 104 ? 22.25870 -1.49215 -0.44163 1.000 33.30838 103 LYS D C 1
ATOM 13731 O O . LYS D 1 104 ? 23.37645 -1.27404 -0.92155 1.000 31.39407 103 LYS D O 1
ATOM 13750 N N . GLU D 1 105 ? 21.46667 -2.46946 -0.88956 1.000 30.20658 104 GLU D N 1
ATOM 13751 C CA . GLU D 1 105 ? 21.90742 -3.37055 -1.95145 1.000 30.95436 104 GLU D CA 1
ATOM 13752 C C . GLU D 1 105 ? 22.12525 -2.61802 -3.25818 1.000 33.77189 104 GLU D C 1
ATOM 13753 O O . GLU D 1 105 ? 23.14461 -2.80525 -3.93270 1.000 37.79752 104 GLU D O 1
ATOM 13765 N N . ASN D 1 106 ? 21.17365 -1.75999 -3.63349 1.000 31.40741 105 ASN D N 1
ATOM 13766 C CA . ASN D 1 106 ? 21.32066 -0.98797 -4.86343 1.000 35.94696 105 ASN D CA 1
ATOM 13767 C C . ASN D 1 106 ? 22.45447 0.02229 -4.75833 1.000 36.11069 105 ASN D C 1
ATOM 13768 O O . ASN D 1 106 ? 23.12078 0.30598 -5.75959 1.000 46.02474 105 ASN D O 1
ATOM 13779 N N . ALA D 1 107 ? 22.70703 0.55927 -3.56266 1.000 35.60964 106 ALA D N 1
ATOM 13780 C CA . ALA D 1 107 ? 23.82361 1.47980 -3.39151 1.000 34.65020 106 ALA D CA 1
ATOM 13781 C C . ALA D 1 107 ? 25.17305 0.77131 -3.39572 1.000 41.51156 106 ALA D C 1
ATOM 13782 O O . ALA D 1 107 ? 26.19674 1.42122 -3.63649 1.000 46.44662 106 ALA D O 1
ATOM 13789 N N . SER D 1 108 ? 25.19969 -0.54016 -3.13512 1.000 39.88598 107 SER D N 1
ATOM 13790 C CA . SER D 1 108 ? 26.45740 -1.28054 -3.15028 1.000 46.25150 107 SER D CA 1
ATOM 13791 C C . SER D 1 108 ? 27.12903 -1.25068 -4.51786 1.000 40.40772 107 SER D C 1
ATOM 13792 O O . SER D 1 108 ? 28.34993 -1.43520 -4.59892 1.000 44.54119 107 SER D O 1
ATOM 13800 N N . ARG D 1 109 ? 26.36559 -1.03503 -5.58830 1.000 39.98795 108 ARG D N 1
ATOM 13801 C CA . ARG D 1 109 ? 26.91611 -0.92601 -6.93283 1.000 57.11263 108 ARG D CA 1
ATOM 13802 C C . ARG D 1 109 ? 27.28263 0.50453 -7.31136 1.000 47.93038 108 ARG D C 1
ATOM 13803 O O . ARG D 1 109 ? 27.70589 0.74094 -8.44858 1.000 49.80282 108 ARG D O 1
ATOM 13824 N N . GLY D 1 110 ? 27.11812 1.46047 -6.40036 1.000 38.05594 109 GLY D N 1
ATOM 13825 C CA . GLY D 1 110 ? 27.58498 2.80980 -6.62622 1.000 41.13678 109 GLY D CA 1
ATOM 13826 C C . GLY D 1 110 ? 26.56338 3.77924 -7.17332 1.000 35.49811 109 GLY D C 1
ATOM 13827 O O . GLY D 1 110 ? 26.91899 4.93362 -7.45776 1.000 38.60777 109 GLY D O 1
ATOM 13831 N N . VAL D 1 111 ? 25.30966 3.36113 -7.34421 1.000 35.03322 110 VAL D N 1
ATOM 13832 C CA . VAL D 1 111 ? 24.29359 4.28419 -7.82963 1.000 29.69168 110 VAL D CA 1
ATOM 13833 C C . VAL D 1 111 ? 24.05484 5.35400 -6.77301 1.000 24.38861 110 VAL D C 1
ATOM 13834 O O . VAL D 1 111 ? 24.10038 5.08201 -5.56534 1.000 27.77315 110 VAL D O 1
ATOM 13847 N N . GLU D 1 112 ? 23.79225 6.58004 -7.22371 1.000 24.66083 111 GLU D N 1
ATOM 13848 C CA . GLU D 1 112 ? 23.77181 7.73076 -6.32490 1.000 25.59823 111 GLU D CA 1
ATOM 13849 C C . GLU D 1 112 ? 22.39221 8.02847 -5.76696 1.000 20.31040 111 GLU D C 1
ATOM 13850 O O . GLU D 1 112 ? 22.28735 8.50946 -4.63151 1.000 23.31143 111 GLU D O 1
ATOM 13862 N N . ILE D 1 113 ? 21.33930 7.74692 -6.52531 1.000 19.39983 112 ILE D N 1
ATOM 13863 C CA . ILE D 1 113 ? 19.96277 7.89644 -6.07312 1.000 18.03003 112 ILE D CA 1
ATOM 13864 C C . ILE D 1 113 ? 19.25730 6.56164 -6.25560 1.000 20.04280 112 ILE D C 1
ATOM 13865 O O . ILE D 1 113 ? 19.36886 5.93399 -7.31490 1.000 22.22960 112 ILE D O 1
ATOM 13881 N N . VAL D 1 114 ? 18.53897 6.12961 -5.22422 1.000 19.06603 113 VAL D N 1
ATOM 13882 C CA . VAL D 1 114 ? 17.66407 4.96354 -5.29474 1.000 19.16788 113 VAL D CA 1
ATOM 13883 C C . VAL D 1 114 ? 16.27212 5.43122 -4.90204 1.000 20.83638 113 VAL D C 1
ATOM 13884 O O . VAL D 1 114 ? 16.09039 5.99926 -3.81898 1.000 20.55203 113 VAL D O 1
ATOM 13897 N N . ALA D 1 115 ? 15.29356 5.19833 -5.77084 1.000 18.27800 114 ALA D N 1
ATOM 13898 C CA . ALA D 1 115 ? 13.93015 5.63140 -5.52298 1.000 16.97490 114 ALA D CA 1
ATOM 13899 C C . ALA D 1 115 ? 12.98141 4.46489 -5.73145 1.000 17.64744 114 ALA D C 1
ATOM 13900 O O . ALA D 1 115 ? 13.22502 3.58458 -6.55782 1.000 19.77298 114 ALA D O 1
ATOM 13907 N N . GLY D 1 116 ? 11.89951 4.46731 -4.95964 1.000 20.39779 115 GLY D N 1
ATOM 13908 C CA . GLY D 1 116 ? 10.87822 3.45376 -5.10861 1.000 20.56059 115 GLY D CA 1
ATOM 13909 C C . GLY D 1 116 ? 9.50120 4.03841 -5.34920 1.000 20.80912 115 GLY D C 1
ATOM 13910 O O . GLY D 1 116 ? 9.36306 5.24004 -5.61476 1.000 19.47571 115 GLY D O 1
ATOM 13914 N N . LEU D 1 117 ? 8.47902 3.18730 -5.28243 1.000 20.59707 116 LEU D N 1
ATOM 13915 C CA . LEU D 1 117 ? 7.10066 3.60355 -5.47548 1.000 22.04590 116 LEU D CA 1
ATOM 13916 C C . LEU D 1 117 ? 6.51580 4.14725 -4.17287 1.000 22.00337 116 LEU D C 1
ATOM 13917 O O . LEU D 1 117 ? 7.04540 3.92882 -3.07570 1.000 20.58083 116 LEU D O 1
ATOM 13933 N N . THR D 1 118 ? 5.40693 4.87653 -4.31252 1.000 20.21850 117 THR D N 1
ATOM 13934 C CA . THR D 1 118 ? 4.72971 5.52643 -3.19975 1.000 18.82422 117 THR D CA 1
ATOM 13935 C C . THR D 1 118 ? 3.24867 5.19179 -3.26300 1.000 19.57864 117 THR D C 1
ATOM 13936 O O . THR D 1 118 ? 2.62353 5.33710 -4.31827 1.000 22.90221 117 THR D O 1
ATOM 13947 N N . LEU D 1 119 ? 2.68927 4.75451 -2.13716 1.000 20.69657 118 LEU D N 1
ATOM 13948 C CA . LEU D 1 119 ? 1.26681 4.47046 -2.00707 1.000 22.13113 118 LEU D CA 1
ATOM 13949 C C . LEU D 1 119 ? 0.58999 5.67444 -1.36312 1.000 25.75331 118 LEU D C 1
ATOM 13950 O O . LEU D 1 119 ? 0.92754 6.05000 -0.23393 1.000 28.73207 118 LEU D O 1
ATOM 13966 N N . ILE D 1 120 ? -0.34803 6.28488 -2.09040 1.000 25.36993 119 ILE D N 1
ATOM 13967 C CA . ILE D 1 120 ? -1.04933 7.48963 -1.65390 1.000 28.76083 119 ILE D CA 1
ATOM 13968 C C . ILE D 1 120 ? -2.54380 7.21964 -1.74520 1.000 30.22343 119 ILE D C 1
ATOM 13969 O O . ILE D 1 120 ? -3.09168 7.09975 -2.84974 1.000 31.22304 119 ILE D O 1
ATOM 13985 N N . ASP D 1 121 ? -3.21101 7.16366 -0.59635 1.000 29.61372 120 ASP D N 1
ATOM 13986 C CA . ASP D 1 121 ? -4.65726 6.96263 -0.55118 1.000 36.19599 120 ASP D CA 1
ATOM 13987 C C . ASP D 1 121 ? -5.06665 5.73002 -1.35118 1.000 40.79139 120 ASP D C 1
ATOM 13988 O O . ASP D 1 121 ? -6.02756 5.75099 -2.12388 1.000 36.57535 120 ASP D O 1
ATOM 13997 N N . GLY D 1 122 ? -4.31759 4.64744 -1.17185 1.000 32.96248 121 GLY D N 1
ATOM 13998 C CA . GLY D 1 122 ? -4.65848 3.38469 -1.78649 1.000 31.33340 121 GLY D CA 1
ATOM 13999 C C . GLY D 1 122 ? -4.35193 3.27649 -3.25902 1.000 31.25170 121 GLY D C 1
ATOM 14000 O O . GLY D 1 122 ? -4.75598 2.28890 -3.88759 1.000 30.89384 121 GLY D O 1
ATOM 14004 N N . GLN D 1 123 ? -3.67391 4.25958 -3.83734 1.000 26.84303 122 GLN D N 1
ATOM 14005 C CA . GLN D 1 123 ? -3.26452 4.19728 -5.22896 1.000 25.60682 122 GLN D CA 1
ATOM 14006 C C . GLN D 1 123 ? -1.77691 4.48288 -5.31681 1.000 26.16488 122 GLN D C 1
ATOM 14007 O O . GLN D 1 123 ? -1.22568 5.26908 -4.54089 1.000 26.46369 122 GLN D O 1
ATOM 14021 N N . LEU D 1 124 ? -1.11747 3.82846 -6.26437 1.000 23.87374 123 LEU D N 1
ATOM 14022 C CA . LEU D 1 124 ? 0.28447 4.14170 -6.49556 1.000 22.61850 123 LEU D CA 1
ATOM 14023 C C . LEU D 1 124 ? 0.40534 5.52515 -7.12156 1.000 26.20546 123 LEU D C 1
ATOM 14024 O O . LEU D 1 124 ? -0.36068 5.88179 -8.02071 1.000 25.74157 123 LEU D O 1
ATOM 14040 N N . ARG D 1 125 ? 1.36783 6.31092 -6.63765 1.000 22.94917 124 ARG D N 1
ATOM 14041 C CA . ARG D 1 125 ? 1.64267 7.61045 -7.23681 1.000 21.46388 124 ARG D CA 1
ATOM 14042 C C . ARG D 1 125 ? 1.97493 7.42945 -8.71197 1.000 23.35994 124 ARG D C 1
ATOM 14043 O O . ARG D 1 125 ? 2.64660 6.46829 -9.09841 1.000 24.81678 124 ARG D O 1
ATOM 14064 N N . ALA D 1 126 ? 1.49939 8.36550 -9.53942 1.000 24.78169 125 ALA D N 1
ATOM 14065 C CA . ALA D 1 126 ? 1.67517 8.28878 -10.99060 1.000 27.42147 125 ALA D CA 1
ATOM 14066 C C . ALA D 1 126 ? 3.06457 8.79914 -11.35931 1.000 25.37192 125 ALA D C 1
ATOM 14067 O O . ALA D 1 126 ? 3.24700 9.90001 -11.88401 1.000 29.63295 125 ALA D O 1
ATOM 14074 N N . ASP D 1 127 ? 4.06099 7.95759 -11.11073 1.000 23.39778 126 ASP D N 1
ATOM 14075 C CA . ASP D 1 127 ? 5.44111 8.36904 -11.29784 1.000 21.12900 126 ASP D CA 1
ATOM 14076 C C . ASP D 1 127 ? 5.78313 8.52347 -12.78176 1.000 24.85918 126 ASP D C 1
ATOM 14077 O O . ASP D 1 127 ? 5.19104 7.88493 -13.65971 1.000 27.08310 126 ASP D O 1
ATOM 14086 N N . GLU D 1 128 ? 6.75528 9.39048 -13.04561 1.000 22.20110 127 GLU D N 1
ATOM 14087 C CA . GLU D 1 128 ? 7.38165 9.57830 -14.34265 1.000 23.13422 127 GLU D CA 1
ATOM 14088 C C . GLU D 1 128 ? 8.82684 9.11138 -14.25176 1.000 23.58819 127 GLU D C 1
ATOM 14089 O O . GLU D 1 128 ? 9.35079 8.82757 -13.16908 1.000 28.69156 127 GLU D O 1
ATOM 14101 N N . GLN D 1 129 ? 9.48417 9.04422 -15.39514 1.000 27.56374 128 GLN D N 1
ATOM 14102 C CA . GLN D 1 129 ? 10.85649 8.57648 -15.40047 1.000 23.13512 128 GLN D CA 1
ATOM 14103 C C . GLN D 1 129 ? 11.82488 9.69859 -15.04731 1.000 22.81176 128 GLN D C 1
ATOM 14104 O O . GLN D 1 129 ? 11.59270 10.87494 -15.34261 1.000 22.55297 128 GLN D O 1
ATOM 14118 N N . TYR D 1 130 ? 12.92430 9.31800 -14.40085 1.000 21.93653 129 TYR D N 1
ATOM 14119 C CA . TYR D 1 130 ? 14.04939 10.21273 -14.12982 1.000 20.48532 129 TYR D CA 1
ATOM 14120 C C . TYR D 1 130 ? 14.84636 10.32960 -15.42004 1.000 22.15988 129 TYR D C 1
ATOM 14121 O O . TYR D 1 130 ? 15.56473 9.40690 -15.80984 1.000 23.76431 129 TYR D O 1
ATOM 14139 N N . ARG D 1 131 ? 14.68974 11.46061 -16.10738 1.000 20.82785 130 ARG D N 1
ATOM 14140 C CA . ARG D 1 131 ? 15.24795 11.69576 -17.43549 1.000 21.40035 130 ARG D CA 1
ATOM 14141 C C . ARG D 1 131 ? 14.91206 13.13866 -17.80872 1.000 20.70139 130 ARG D C 1
ATOM 14142 O O . ARG D 1 131 ? 14.15215 13.79633 -17.08636 1.000 20.44149 130 ARG D O 1
ATOM 14163 N N . PRO D 1 132 ? 15.41760 13.66129 -18.93085 1.000 22.48634 131 PRO D N 1
ATOM 14164 C CA . PRO D 1 132 ? 15.12900 15.07372 -19.25877 1.000 24.08960 131 PRO D CA 1
ATOM 14165 C C . PRO D 1 132 ? 13.65272 15.42216 -19.35497 1.000 19.89986 131 PRO D C 1
ATOM 14166 O O . PRO D 1 132 ? 13.28932 16.56888 -19.06257 1.000 21.64545 131 PRO D O 1
ATOM 14177 N N . ALA D 1 133 ? 12.79158 14.48968 -19.77429 1.000 22.09864 132 ALA D N 1
ATOM 14178 C CA . ALA D 1 133 ? 11.36554 14.78889 -19.82129 1.000 21.43904 132 ALA D CA 1
ATOM 14179 C C . ALA D 1 133 ? 10.81378 15.23527 -18.46630 1.000 21.93650 132 ALA D C 1
ATOM 14180 O O . ALA D 1 133 ? 9.78230 15.91427 -18.42564 1.000 22.55751 132 ALA D O 1
ATOM 14187 N N . ALA D 1 134 ? 11.45733 14.86162 -17.35353 1.000 19.11377 133 ALA D N 1
ATOM 14188 C CA . ALA D 1 134 ? 10.99515 15.33304 -16.04935 1.000 19.76855 133 ALA D CA 1
ATOM 14189 C C . ALA D 1 134 ? 11.17529 16.83803 -15.87211 1.000 19.90582 133 ALA D C 1
ATOM 14190 O O . ALA D 1 134 ? 10.50602 17.44242 -15.02070 1.000 20.77024 133 ALA D O 1
ATOM 14197 N N . LEU D 1 135 ? 12.07208 17.45352 -16.64455 1.000 19.35959 134 LEU D N 1
ATOM 14198 C CA . LEU D 1 135 ? 12.40129 18.86156 -16.48660 1.000 19.73730 134 LEU D CA 1
ATOM 14199 C C . LEU D 1 135 ? 11.30687 19.79409 -16.98409 1.000 20.09464 134 LEU D C 1
ATOM 14200 O O . LEU D 1 135 ? 11.37907 20.99475 -16.70391 1.000 22.54212 134 LEU D O 1
ATOM 14216 N N . ILE D 1 136 ? 10.31961 19.29022 -17.72265 1.000 21.44790 135 ILE D N 1
ATOM 14217 C CA . ILE D 1 136 ? 9.12733 20.06219 -18.05491 1.000 19.91684 135 ILE D CA 1
ATOM 14218 C C . ILE D 1 136 ? 7.92632 19.61548 -17.22355 1.000 21.21254 135 ILE D C 1
ATOM 14219 O O . ILE D 1 136 ? 6.78006 19.85893 -17.60080 1.000 23.45087 135 ILE D O 1
ATOM 14235 N N . SER D 1 137 ? 8.18060 18.96539 -16.09473 1.000 23.48414 136 SER D N 1
ATOM 14236 C CA . SER D 1 137 ? 7.13726 18.43308 -15.23611 1.000 20.60763 136 SER D CA 1
ATOM 14237 C C . SER D 1 137 ? 7.51491 18.73102 -13.79285 1.000 24.93040 136 SER D C 1
ATOM 14238 O O . SER D 1 137 ? 8.23858 19.69787 -13.51904 1.000 24.42720 136 SER D O 1
ATOM 14246 N N . GLY D 1 138 ? 7.01691 17.92576 -12.87175 1.000 24.59099 137 GLY D N 1
ATOM 14247 C CA . GLY D 1 138 ? 7.37177 18.00880 -11.47501 1.000 22.29914 137 GLY D CA 1
ATOM 14248 C C . GLY D 1 138 ? 8.34909 16.92870 -11.06859 1.000 20.24244 137 GLY D C 1
ATOM 14249 O O . GLY D 1 138 ? 9.14521 16.43714 -11.87551 1.000 22.97976 137 GLY D O 1
ATOM 14253 N N . ILE D 1 139 ? 8.29781 16.55100 -9.79944 1.000 20.55066 138 ILE D N 1
ATOM 14254 C CA . ILE D 1 139 ? 9.21203 15.51104 -9.31615 1.000 20.77198 138 ILE D CA 1
ATOM 14255 C C . ILE D 1 139 ? 8.75373 14.15803 -9.85952 1.000 19.99934 138 ILE D C 1
ATOM 14256 O O . ILE D 1 139 ? 7.54435 13.86653 -9.84736 1.000 20.19134 138 ILE D O 1
ATOM 14272 N N . PRO D 1 140 ? 9.65782 13.33827 -10.41420 1.000 18.04262 139 PRO D N 1
ATOM 14273 C CA . PRO D 1 140 ? 9.22069 12.11454 -11.11433 1.000 20.09844 139 PRO D CA 1
ATOM 14274 C C . PRO D 1 140 ? 8.80972 10.96785 -10.20421 1.000 19.90522 139 PRO D C 1
ATOM 14275 O O . PRO D 1 140 ? 8.05835 10.09071 -10.65093 1.000 22.37829 139 PRO D O 1
ATOM 14286 N N . PHE D 1 141 ? 9.29911 10.92986 -8.97230 1.000 18.59532 140 PHE D N 1
ATOM 14287 C CA . PHE D 1 141 ? 8.92423 9.94908 -7.96602 1.000 19.77813 140 PHE D CA 1
ATOM 14288 C C . PHE D 1 141 ? 8.60170 10.71087 -6.68452 1.000 17.82450 140 PHE D C 1
ATOM 14289 O O . PHE D 1 141 ? 8.89190 11.90434 -6.55644 1.000 18.11524 140 PHE D O 1
ATOM 14306 N N . GLY D 1 142 ? 7.98717 10.02730 -5.72236 1.000 18.23507 141 GLY D N 1
ATOM 14307 C CA . GLY D 1 142 ? 7.71277 10.67557 -4.45166 1.000 19.10943 141 GLY D CA 1
ATOM 14308 C C . GLY D 1 142 ? 8.99228 10.95063 -3.67790 1.000 16.37500 141 GLY D C 1
ATOM 14309 O O . GLY D 1 142 ? 9.89303 10.12073 -3.60566 1.000 19.23172 141 GLY D O 1
ATOM 14313 N N . HIS D 1 143 ? 9.07446 12.14666 -3.09531 1.000 17.81984 142 HIS D N 1
ATOM 14314 C CA . HIS D 1 143 ? 10.32142 12.54818 -2.44829 1.000 16.93804 142 HIS D CA 1
ATOM 14315 C C . HIS D 1 143 ? 10.66476 11.64189 -1.26700 1.000 17.78535 142 HIS D C 1
ATOM 14316 O O . HIS D 1 143 ? 11.84045 11.34756 -1.02278 1.000 17.98922 142 HIS D O 1
ATOM 14330 N N . ASN D 1 144 ? 9.65864 11.20117 -0.51966 1.000 17.51717 143 ASN D N 1
ATOM 14331 C CA . ASN D 1 144 ? 9.90046 10.32747 0.62460 1.000 16.54924 143 ASN D CA 1
ATOM 14332 C C . ASN D 1 144 ? 10.25819 8.91370 0.20869 1.000 18.66979 143 ASN D C 1
ATOM 14333 O O . ASN D 1 144 ? 10.71455 8.13472 1.05452 1.000 20.85573 143 ASN D O 1
ATOM 14344 N N . ALA D 1 145 ? 10.09172 8.57002 -1.06378 1.000 18.63828 144 ALA D N 1
ATOM 14345 C CA . ALA D 1 145 ? 10.55713 7.29420 -1.58742 1.000 18.63843 144 ALA D CA 1
ATOM 14346 C C . ALA D 1 145 ? 11.96672 7.37826 -2.15894 1.000 18.13645 144 ALA D C 1
ATOM 14347 O O . ALA D 1 145 ? 12.44494 6.40007 -2.74625 1.000 20.69456 144 ALA D O 1
ATOM 14354 N N . MET D 1 146 ? 12.63570 8.51824 -1.99905 1.000 17.03995 145 MET D N 1
ATOM 14355 C CA . MET D 1 146 ? 13.95963 8.74683 -2.55406 1.000 16.04221 145 MET D CA 1
ATOM 14356 C C . MET D 1 146 ? 15.03676 8.61785 -1.48422 1.000 17.29224 145 MET D C 1
ATOM 14357 O O . MET D 1 146 ? 14.87401 9.09060 -0.35042 1.000 18.52367 145 MET D O 1
ATOM 14371 N N . PHE D 1 147 ? 16.14714 7.98984 -1.86579 1.000 18.39029 146 PHE D N 1
ATOM 14372 C CA . PHE D 1 147 ? 17.36746 7.95062 -1.06929 1.000 19.99024 146 PHE D CA 1
ATOM 14373 C C . PHE D 1 147 ? 18.49190 8.46512 -1.95126 1.000 20.27191 146 PHE D C 1
ATOM 14374 O O . PHE D 1 147 ? 18.58076 8.08522 -3.12490 1.000 20.47836 146 PHE D O 1
ATOM 14391 N N . ALA D 1 148 ? 19.32837 9.34459 -1.40625 1.000 20.08897 147 ALA D N 1
ATOM 14392 C CA . ALA D 1 148 ? 20.43969 9.90759 -2.15892 1.000 20.36272 147 ALA D CA 1
ATOM 14393 C C . ALA D 1 148 ? 21.72246 9.83013 -1.34715 1.000 21.09947 147 ALA D C 1
ATOM 14394 O O . ALA D 1 148 ? 21.71208 10.01011 -0.12433 1.000 21.32149 147 ALA D O 1
ATOM 14401 N N . SER D 1 149 ? 22.82928 9.57934 -2.04233 1.000 21.43462 148 SER D N 1
ATOM 14402 C CA . SER D 1 149 ? 24.10129 9.37064 -1.37168 1.000 20.96393 148 SER D CA 1
ATOM 14403 C C . SER D 1 149 ? 24.69958 10.68910 -0.88107 1.000 24.63093 148 SER D C 1
ATOM 14404 O O . SER D 1 149 ? 24.29533 11.78529 -1.27761 1.000 22.52451 148 SER D O 1
ATOM 14412 N N . GLN D 1 150 ? 25.69485 10.56227 -0.00245 1.000 22.83834 149 GLN D N 1
ATOM 14413 C CA . GLN D 1 150 ? 26.46834 11.72837 0.41139 1.000 26.27356 149 GLN D CA 1
ATOM 14414 C C . GLN D 1 150 ? 27.01193 12.47705 -0.79849 1.000 27.52036 149 GLN D C 1
ATOM 14415 O O . GLN D 1 150 ? 26.95597 13.70968 -0.85569 1.000 25.30377 149 GLN D O 1
ATOM 14429 N N . GLU D 1 151 ? 27.54345 11.74596 -1.77960 1.000 27.81693 150 GLU D N 1
ATOM 14430 C CA . GLU D 1 151 ? 28.12253 12.39806 -2.94952 1.000 29.51464 150 GLU D CA 1
ATOM 14431 C C . GLU D 1 151 ? 27.05530 13.11146 -3.76912 1.000 28.20059 150 GLU D C 1
ATOM 14432 O O . GLU D 1 151 ? 27.30052 14.20257 -4.29629 1.000 25.81044 150 GLU D O 1
ATOM 14444 N N . ALA D 1 152 ? 25.86444 12.51749 -3.88754 1.000 24.13730 151 ALA D N 1
ATOM 14445 C CA . ALA D 1 152 ? 24.77812 13.18864 -4.59439 1.000 23.28740 151 ALA D CA 1
ATOM 14446 C C . ALA D 1 152 ? 24.47000 14.53674 -3.95109 1.000 22.76707 151 ALA D C 1
ATOM 14447 O O . ALA D 1 152 ? 24.33623 15.55401 -4.63854 1.000 21.41895 151 ALA D O 1
ATOM 14454 N N . TYR D 1 153 ? 24.36968 14.56739 -2.62042 1.000 20.99386 152 TYR D N 1
ATOM 14455 C CA . TYR D 1 153 ? 24.07619 15.82784 -1.94662 1.000 21.98022 152 TYR D CA 1
ATOM 14456 C C . TYR D 1 153 ? 25.24029 16.80813 -2.04372 1.000 23.17802 152 TYR D C 1
ATOM 14457 O O . TYR D 1 153 ? 25.02425 18.02057 -2.15061 1.000 25.04931 152 TYR D O 1
ATOM 14475 N N . ARG D 1 154 ? 26.47964 16.31672 -2.00545 1.000 23.82826 153 ARG D N 1
ATOM 14476 C CA . ARG D 1 154 ? 27.61423 17.21724 -2.17456 1.000 26.97049 153 ARG D CA 1
ATOM 14477 C C . ARG D 1 154 ? 27.58537 17.86617 -3.55255 1.000 26.64369 153 ARG D C 1
ATOM 14478 O O . ARG D 1 154 ? 27.82282 19.07193 -3.69044 1.000 31.57034 153 ARG D O 1
ATOM 14499 N N . LYS D 1 155 ? 27.27496 17.08076 -4.58389 1.000 24.99802 154 LYS D N 1
ATOM 14500 C CA . LYS D 1 155 ? 27.30110 17.60458 -5.94417 1.000 30.73019 154 LYS D CA 1
ATOM 14501 C C . LYS D 1 155 ? 26.11917 18.52473 -6.21227 1.000 28.49063 154 LYS D C 1
ATOM 14502 O O . LYS D 1 155 ? 26.27818 19.57620 -6.84422 1.000 32.95873 154 LYS D O 1
ATOM 14521 N N . VAL D 1 156 ? 24.92849 18.14718 -5.74591 1.000 23.49159 155 VAL D N 1
ATOM 14522 C CA . VAL D 1 156 ? 23.72454 18.90434 -6.07452 1.000 23.51156 155 VAL D CA 1
ATOM 14523 C C . VAL D 1 156 ? 23.56154 20.10256 -5.15271 1.000 24.35281 155 VAL D C 1
ATOM 14524 O O . VAL D 1 156 ? 23.23372 21.20601 -5.60570 1.000 25.06300 155 VAL D O 1
ATOM 14537 N N . GLY D 1 157 ? 23.77798 19.90527 -3.86002 1.000 22.69565 156 GLY D N 1
ATOM 14538 C CA . GLY D 1 157 ? 23.54552 20.92155 -2.86235 1.000 24.12497 156 GLY D CA 1
ATOM 14539 C C . GLY D 1 157 ? 22.28715 20.65594 -2.06117 1.000 21.74978 156 GLY D C 1
ATOM 14540 O O . GLY D 1 157 ? 21.75518 19.54045 -2.02251 1.000 23.23016 156 GLY D O 1
ATOM 14544 N N . LEU D 1 158 ? 21.79155 21.71940 -1.42717 1.000 24.92713 157 LEU D N 1
ATOM 14545 C CA . LEU D 1 158 ? 20.66344 21.62118 -0.51796 1.000 24.33782 157 LEU D CA 1
ATOM 14546 C C . LEU D 1 158 ? 19.37098 22.09055 -1.18503 1.000 23.73050 157 LEU D C 1
ATOM 14547 O O . LEU D 1 158 ? 19.35134 22.55510 -2.32473 1.000 23.32432 157 LEU D O 1
ATOM 14563 N N . TYR D 1 159 ? 18.26767 21.95169 -0.45430 1.000 19.21160 158 TYR D N 1
ATOM 14564 C CA . TYR D 1 159 ? 16.95488 22.35859 -0.93974 1.000 17.58271 158 TYR D CA 1
ATOM 14565 C C . TYR D 1 159 ? 16.81498 23.87489 -0.90575 1.000 20.72644 158 TYR D C 1
ATOM 14566 O O . TYR D 1 159 ? 17.24747 24.53465 0.04480 1.000 21.48454 158 TYR D O 1
ATOM 14584 N N . ASP D 1 160 ? 16.23606 24.42650 -1.97666 1.000 20.21295 159 ASP D N 1
ATOM 14585 C CA . ASP D 1 160 ? 16.10012 25.87290 -2.15443 1.000 19.79854 159 ASP D CA 1
ATOM 14586 C C . ASP D 1 160 ? 14.86281 26.34723 -1.40719 1.000 21.43861 159 ASP D C 1
ATOM 14587 O O . ASP D 1 160 ? 13.73512 26.03355 -1.79746 1.000 21.74920 159 ASP D O 1
ATOM 14596 N N . LEU D 1 161 ? 15.06900 27.12618 -0.34317 1.000 21.20750 160 LEU D N 1
ATOM 14597 C CA . LEU D 1 161 ? 13.95881 27.53415 0.50796 1.000 23.30361 160 LEU D CA 1
ATOM 14598 C C . LEU D 1 161 ? 12.98691 28.48957 -0.18104 1.000 22.06615 160 LEU D C 1
ATOM 14599 O O . LEU D 1 161 ? 11.90058 28.73189 0.35806 1.000 26.27746 160 LEU D O 1
ATOM 14615 N N . ALA D 1 162 ? 13.33371 29.02895 -1.35361 1.000 23.45631 161 ALA D N 1
ATOM 14616 C CA . ALA D 1 162 ? 12.37489 29.84289 -2.08994 1.000 25.17126 161 ALA D CA 1
ATOM 14617 C C . ALA D 1 162 ? 11.14814 29.04061 -2.49763 1.000 22.75764 161 ALA D C 1
ATOM 14618 O O . ALA D 1 162 ? 10.08275 29.62510 -2.72684 1.000 27.90307 161 ALA D O 1
ATOM 14625 N N . TYR D 1 163 ? 11.28268 27.72070 -2.60936 1.000 22.24337 162 TYR D N 1
ATOM 14626 C CA . TYR D 1 163 ? 10.20778 26.82766 -3.04873 1.000 24.60857 162 TYR D CA 1
ATOM 14627 C C . TYR D 1 163 ? 9.64786 26.12946 -1.81596 1.000 29.76725 162 TYR D C 1
ATOM 14628 O O . TYR D 1 163 ? 10.16432 25.09733 -1.38004 1.000 34.30970 162 TYR D O 1
ATOM 14646 N N . ARG D 1 164 ? 8.58487 26.70760 -1.25323 1.000 26.20621 163 ARG D N 1
ATOM 14647 C CA . ARG D 1 164 ? 8.00438 26.19494 -0.01931 1.000 27.01616 163 ARG D CA 1
ATOM 14648 C C . ARG D 1 164 ? 7.27369 24.87977 -0.22313 1.000 25.18285 163 ARG D C 1
ATOM 14649 O O . ARG D 1 164 ? 7.07498 24.13828 0.74728 1.000 29.62420 163 ARG D O 1
ATOM 14670 N N . ILE D 1 165 ? 6.87789 24.57528 -1.45347 1.000 23.78672 164 ILE D N 1
ATOM 14671 C CA . ILE D 1 165 ? 6.17258 23.34856 -1.78437 1.000 26.21618 164 ILE D CA 1
ATOM 14672 C C . ILE D 1 165 ? 7.03745 22.43021 -2.63704 1.000 25.81452 164 ILE D C 1
ATOM 14673 O O . ILE D 1 165 ? 7.18705 21.24652 -2.33457 1.000 25.87561 164 ILE D O 1
ATOM 14689 N N . CYS D 1 166 ? 7.63085 22.96974 -3.70349 1.000 23.43258 165 CYS D N 1
ATOM 14690 C CA . CYS D 1 166 ? 8.21883 22.16800 -4.76721 1.000 21.11085 165 CYS D CA 1
ATOM 14691 C C . CYS D 1 166 ? 9.73864 22.14923 -4.73154 1.000 18.86889 165 CYS D C 1
ATOM 14692 O O . CYS D 1 166 ? 10.37040 21.88246 -5.75977 1.000 18.73229 165 CYS D O 1
ATOM 14700 N N . ALA D 1 167 ? 10.34866 22.40636 -3.57493 1.000 18.09296 166 ALA D N 1
ATOM 14701 C CA . ALA D 1 167 ? 11.80336 22.33562 -3.51968 1.000 16.49683 166 ALA D CA 1
ATOM 14702 C C . ALA D 1 167 ? 12.29749 20.92686 -3.79840 1.000 16.73224 166 ALA D C 1
ATOM 14703 O O . ALA D 1 167 ? 13.43392 20.74522 -4.24680 1.000 18.33414 166 ALA D O 1
ATOM 14710 N N . ASP D 1 168 ? 11.47017 19.91579 -3.52750 1.000 18.02588 167 ASP D N 1
ATOM 14711 C CA . ASP D 1 168 ? 11.86954 18.54592 -3.83416 1.000 18.15154 167 ASP D CA 1
ATOM 14712 C C . ASP D 1 168 ? 12.03005 18.35029 -5.34000 1.000 17.72942 167 ASP D C 1
ATOM 14713 O O . ASP D 1 168 ? 13.03743 17.80336 -5.80196 1.000 18.04681 167 ASP D O 1
ATOM 14722 N N . ALA D 1 169 ? 11.05508 18.82327 -6.12402 1.000 19.54639 168 ALA D N 1
ATOM 14723 C CA . ALA D 1 169 ? 11.17183 18.76460 -7.57899 1.000 18.67186 168 ALA D CA 1
ATOM 14724 C C . ALA D 1 169 ? 12.38733 19.53655 -8.07586 1.000 16.89181 168 ALA D C 1
ATOM 14725 O O . ALA D 1 169 ? 13.12742 19.05969 -8.94471 1.000 18.00210 168 ALA D O 1
ATOM 14732 N N . GLU D 1 170 ? 12.61435 20.73459 -7.53111 1.000 17.04642 169 GLU D N 1
ATOM 14733 C CA . GLU D 1 170 ? 13.72879 21.55411 -7.99548 1.000 18.56305 169 GLU D CA 1
ATOM 14734 C C . GLU D 1 170 ? 15.06529 20.86521 -7.73690 1.000 18.46417 169 GLU D C 1
ATOM 14735 O O . GLU D 1 170 ? 15.97569 20.91874 -8.57818 1.000 19.00146 169 GLU D O 1
ATOM 14747 N N . TRP D 1 171 ? 15.17844 20.16178 -6.59941 1.000 17.69727 170 TRP D N 1
ATOM 14748 C CA . TRP D 1 171 ? 16.39357 19.41395 -6.28369 1.000 17.88038 170 TRP D CA 1
ATOM 14749 C C . TRP D 1 171 ? 16.59604 18.24496 -7.24545 1.000 16.43347 170 TRP D C 1
ATOM 14750 O O . TRP D 1 171 ? 17.69767 18.05150 -7.77916 1.000 17.53738 170 TRP D O 1
ATOM 14771 N N . VAL D 1 172 ? 15.54546 17.45995 -7.48984 1.000 17.63197 171 VAL D N 1
ATOM 14772 C CA . VAL D 1 172 ? 15.68643 16.32647 -8.39955 1.000 17.13840 171 VAL D CA 1
ATOM 14773 C C . VAL D 1 172 ? 16.01040 16.80804 -9.81004 1.000 17.36803 171 VAL D C 1
ATOM 14774 O O . VAL D 1 172 ? 16.79749 16.17650 -10.52213 1.000 18.07790 171 VAL D O 1
ATOM 14787 N N . HIS D 1 173 ? 15.42942 17.94168 -10.23180 1.000 18.09396 172 HIS D N 1
ATOM 14788 C CA . HIS D 1 173 ? 15.75593 18.47187 -11.55461 1.000 17.64007 172 HIS D CA 1
ATOM 14789 C C . HIS D 1 173 ? 17.23156 18.84568 -11.63397 1.000 18.26915 172 HIS D C 1
ATOM 14790 O O . HIS D 1 173 ? 17.89002 18.60398 -12.65012 1.000 19.97893 172 HIS D O 1
ATOM 14804 N N . ARG D 1 174 ? 17.77152 19.41844 -10.55305 1.000 18.79757 173 ARG D N 1
ATOM 14805 C CA . ARG D 1 174 ? 19.19724 19.71912 -10.50330 1.000 17.80000 173 ARG D CA 1
ATOM 14806 C C . ARG D 1 174 ? 20.03368 18.45020 -10.59201 1.000 18.70408 173 ARG D C 1
ATOM 14807 O O . ARG D 1 174 ? 21.09428 18.44168 -11.23011 1.000 22.56261 173 ARG D O 1
ATOM 14828 N N . ALA D 1 175 ? 19.57158 17.36847 -9.95708 1.000 18.68522 174 ALA D N 1
ATOM 14829 C CA . ALA D 1 175 ? 20.27070 16.08990 -10.04749 1.000 19.16428 174 ALA D CA 1
ATOM 14830 C C . ALA D 1 175 ? 20.28465 15.57192 -11.48128 1.000 17.88862 174 ALA D C 1
ATOM 14831 O O . ALA D 1 175 ? 21.31628 15.09038 -11.96437 1.000 20.65099 174 ALA D O 1
ATOM 14838 N N . ILE D 1 176 ? 19.15204 15.67294 -12.18042 1.000 20.15871 175 ILE D N 1
ATOM 14839 C CA . ILE D 1 176 ? 19.09163 15.24580 -13.57735 1.000 21.76992 175 ILE D CA 1
ATOM 14840 C C . ILE D 1 176 ? 20.05117 16.06811 -14.42688 1.000 22.11106 175 ILE D C 1
ATOM 14841 O O . ILE D 1 176 ? 20.82162 15.52815 -15.23133 1.000 24.56634 175 ILE D O 1
ATOM 14857 N N . LYS D 1 177 ? 20.02047 17.39106 -14.25596 1.000 23.12558 176 LYS D N 1
ATOM 14858 C CA . LYS D 1 177 ? 20.89038 18.26000 -15.03696 1.000 24.43792 176 LYS D CA 1
ATOM 14859 C C . LYS D 1 177 ? 22.36217 18.03045 -14.72508 1.000 27.47230 176 LYS D C 1
ATOM 14860 O O . LYS D 1 177 ? 23.21314 18.32974 -15.57052 1.000 31.80303 176 LYS D O 1
ATOM 14879 N N . SER D 1 178 ? 22.67528 17.50513 -13.54241 1.000 28.43333 177 SER D N 1
ATOM 14880 C CA . SER D 1 178 ? 24.03839 17.18318 -13.14583 1.000 30.66675 177 SER D CA 1
ATOM 14881 C C . SER D 1 178 ? 24.40544 15.73310 -13.43551 1.000 30.59572 177 SER D C 1
ATOM 14882 O O . SER D 1 178 ? 25.49337 15.29670 -13.04852 1.000 35.29237 177 SER D O 1
ATOM 14890 N N . ASP D 1 179 ? 23.51203 14.97969 -14.07874 1.000 29.59189 178 ASP D N 1
ATOM 14891 C CA . ASP D 1 179 ? 23.74613 13.58414 -14.45906 1.000 29.18178 178 ASP D CA 1
ATOM 14892 C C . ASP D 1 179 ? 24.09293 12.70142 -13.25968 1.000 30.15470 178 ASP D C 1
ATOM 14893 O O . ASP D 1 179 ? 24.95067 11.81897 -13.33989 1.000 30.36696 178 ASP D O 1
ATOM 14902 N N . ILE D 1 180 ? 23.40361 12.93087 -12.14223 1.000 24.38835 179 ILE D N 1
ATOM 14903 C CA . ILE D 1 180 ? 23.44716 12.00278 -11.02053 1.000 25.09595 179 ILE D CA 1
ATOM 14904 C C . ILE D 1 180 ? 22.77448 10.70324 -11.44010 1.000 25.67487 179 ILE D C 1
ATOM 14905 O O . ILE D 1 180 ? 21.70813 10.71004 -12.06799 1.000 24.22253 179 ILE D O 1
ATOM 14921 N N . SER D 1 181 ? 23.39688 9.57947 -11.10680 1.000 24.36563 180 SER D N 1
ATOM 14922 C CA . SER D 1 181 ? 22.86085 8.27875 -11.48704 1.000 26.08498 180 SER D CA 1
ATOM 14923 C C . SER D 1 181 ? 21.69286 7.90227 -10.58156 1.000 26.60317 180 SER D C 1
ATOM 14924 O O . SER D 1 181 ? 21.63770 8.28582 -9.40995 1.000 25.62483 180 SER D O 1
ATOM 14932 N N . CYS D 1 182 ? 20.74595 7.14966 -11.14050 1.000 22.69155 181 CYS D N 1
ATOM 14933 C CA . CYS D 1 182 ? 19.51909 6.82301 -10.42987 1.000 21.63389 181 CYS D CA 1
ATOM 14934 C C . CYS D 1 182 ? 19.04695 5.43493 -10.82330 1.000 21.57226 181 CYS D C 1
ATOM 14935 O O . CYS D 1 182 ? 19.08811 5.06842 -12.00004 1.000 25.76049 181 CYS D O 1
ATOM 14943 N N . ARG D 1 183 ? 18.60286 4.67107 -9.83007 1.000 23.77349 182 ARG D N 1
ATOM 14944 C CA . ARG D 1 183 ? 17.94098 3.39492 -10.05007 1.000 21.82764 182 ARG D CA 1
ATOM 14945 C C . ARG D 1 183 ? 16.54938 3.48858 -9.44486 1.000 22.55436 182 ARG D C 1
ATOM 14946 O O . ARG D 1 183 ? 16.40898 3.77584 -8.24973 1.000 23.61984 182 ARG D O 1
ATOM 14967 N N . LYS D 1 184 ? 15.53193 3.24662 -10.26743 1.000 22.07897 183 LYS D N 1
ATOM 14968 C CA . LYS D 1 184 ? 14.15413 3.17509 -9.80867 1.000 22.35134 183 LYS D CA 1
ATOM 14969 C C . LYS D 1 184 ? 13.83159 1.71494 -9.51551 1.000 21.29606 183 LYS D C 1
ATOM 14970 O O . LYS D 1 184 ? 14.06321 0.83876 -10.35845 1.000 26.67493 183 LYS D O 1
ATOM 14989 N N . VAL D 1 185 ? 13.29929 1.46082 -8.32236 1.000 20.58497 184 VAL D N 1
ATOM 14990 C CA . VAL D 1 185 ? 12.94148 0.11980 -7.87090 1.000 22.30698 184 VAL D CA 1
ATOM 14991 C C . VAL D 1 185 ? 11.42489 0.01084 -7.85972 1.000 23.05562 184 VAL D C 1
ATOM 14992 O O . VAL D 1 185 ? 10.74258 0.86886 -7.28553 1.000 22.56718 184 VAL D O 1
ATOM 15005 N N . GLU D 1 186 ? 10.89950 -1.04196 -8.48365 1.000 24.16336 185 GLU D N 1
ATOM 15006 C CA . GLU D 1 186 ? 9.45321 -1.21180 -8.64310 1.000 22.61033 185 GLU D CA 1
ATOM 15007 C C . GLU D 1 186 ? 8.84104 -1.91940 -7.43154 1.000 25.64011 185 GLU D C 1
ATOM 15008 O O . GLU D 1 186 ? 8.18170 -2.95716 -7.53618 1.000 28.95722 185 GLU D O 1
ATOM 15020 N N . GLN D 1 187 ? 9.08209 -1.32649 -6.26140 1.000 23.10067 186 GLN D N 1
ATOM 15021 C CA . GLN D 1 187 ? 8.47413 -1.76350 -5.01608 1.000 23.59225 186 GLN D CA 1
ATOM 15022 C C . GLN D 1 187 ? 8.03077 -0.53039 -4.23810 1.000 21.47394 186 GLN D C 1
ATOM 15023 O O . GLN D 1 187 ? 8.67641 0.51960 -4.30178 1.000 20.81214 186 GLN D O 1
ATOM 15037 N N . VAL D 1 188 ? 6.95545 -0.67439 -3.46462 1.000 23.71436 187 VAL D N 1
ATOM 15038 C CA . VAL D 1 188 ? 6.50209 0.42619 -2.61764 1.000 21.88245 187 VAL D CA 1
ATOM 15039 C C . VAL D 1 188 ? 7.49473 0.62378 -1.47828 1.000 21.15847 187 VAL D C 1
ATOM 15040 O O . VAL D 1 188 ? 7.71319 -0.28305 -0.66413 1.000 23.04676 187 VAL D O 1
ATOM 15053 N N . PHE D 1 189 ? 8.08649 1.81777 -1.40936 1.000 19.45767 188 PHE D N 1
ATOM 15054 C CA . PHE D 1 189 ? 8.98923 2.16350 -0.32084 1.000 20.37392 188 PHE D CA 1
ATOM 15055 C C . PHE D 1 189 ? 8.26718 2.85654 0.82712 1.000 23.28838 188 PHE D C 1
ATOM 15056 O O . PHE D 1 189 ? 8.64685 2.67381 1.99152 1.000 21.32850 188 PHE D O 1
ATOM 15073 N N . VAL D 1 190 ? 7.24657 3.66386 0.52647 1.000 22.53924 189 VAL D N 1
ATOM 15074 C CA . VAL D 1 190 ? 6.60437 4.52085 1.51583 1.000 21.43283 189 VAL D CA 1
ATOM 15075 C C . VAL D 1 190 ? 5.09780 4.51366 1.31157 1.000 22.96650 189 VAL D C 1
ATOM 15076 O O . VAL D 1 190 ? 4.61203 4.52544 0.17582 1.000 24.21653 189 VAL D O 1
ATOM 15089 N N . GLU D 1 191 ? 4.36238 4.50825 2.42060 1.000 23.46721 190 GLU D N 1
ATOM 15090 C CA . GLU D 1 191 ? 2.93360 4.80264 2.43671 1.000 29.83222 190 GLU D CA 1
ATOM 15091 C C . GLU D 1 191 ? 2.80955 6.23219 2.95743 1.000 35.93227 190 GLU D C 1
ATOM 15092 O O . GLU D 1 191 ? 3.12391 6.49954 4.12105 1.000 30.88066 190 GLU D O 1
ATOM 15104 N N . PHE D 1 192 ? 2.37637 7.14567 2.08759 1.000 34.97131 191 PHE D N 1
ATOM 15105 C CA . PHE D 1 192 ? 2.45163 8.58777 2.32122 1.000 33.75811 191 PHE D CA 1
ATOM 15106 C C . PHE D 1 192 ? 1.19426 9.05252 3.04268 1.000 35.81699 191 PHE D C 1
ATOM 15107 O O . PHE D 1 192 ? 0.07684 8.82630 2.56657 1.000 41.87921 191 PHE D O 1
ATOM 15124 N N . GLY D 1 193 ? 1.38062 9.70436 4.18715 1.000 35.72805 192 GLY D N 1
ATOM 15125 C CA . GLY D 1 193 ? 0.24465 10.11545 4.99084 1.000 38.97086 192 GLY D CA 1
ATOM 15126 C C . GLY D 1 193 ? -0.47213 11.31147 4.38794 1.000 43.09664 192 GLY D C 1
ATOM 15127 O O . GLY D 1 193 ? 0.14857 12.25242 3.89030 1.000 44.26176 192 GLY D O 1
ATOM 15131 N N . THR D 1 194 ? -1.80159 11.26646 4.44030 1.000 46.00895 193 THR D N 1
ATOM 15132 C CA . THR D 1 194 ? -2.64306 12.34376 3.92884 1.000 63.92743 193 THR D CA 1
ATOM 15133 C C . THR D 1 194 ? -3.63042 12.78908 5.00768 1.000 61.99641 193 THR D C 1
ATOM 15134 O O . THR D 1 194 ? -4.43517 13.69685 4.79658 1.000 59.61006 193 THR D O 1
ATOM 15145 N N . ASN D 1 201 ? -4.06170 25.35452 -1.55113 1.000 64.94285 200 ASN D N 1
ATOM 15146 C CA . ASN D 1 201 ? -4.59431 26.09426 -2.69431 1.000 69.29505 200 ASN D CA 1
ATOM 15147 C C . ASN D 1 201 ? -3.80043 25.75009 -3.95101 1.000 76.94896 200 ASN D C 1
ATOM 15148 O O . ASN D 1 201 ? -2.63293 26.12330 -4.07047 1.000 69.59173 200 ASN D O 1
ATOM 15159 N N . PRO D 1 202 ? -4.43413 25.03451 -4.88744 1.000 85.21163 201 PRO D N 1
ATOM 15160 C CA . PRO D 1 202 ? -3.70964 24.61757 -6.10255 1.000 73.91209 201 PRO D CA 1
ATOM 15161 C C . PRO D 1 202 ? -3.00804 25.74195 -6.84850 1.000 65.03942 201 PRO D C 1
ATOM 15162 O O . PRO D 1 202 ? -2.02332 25.48170 -7.55275 1.000 63.23161 201 PRO D O 1
ATOM 15173 N N . GLU D 1 203 ? -3.48294 26.98241 -6.72873 1.000 59.25358 202 GLU D N 1
ATOM 15174 C CA . GLU D 1 203 ? -2.87129 28.07658 -7.47719 1.000 64.64534 202 GLU D CA 1
ATOM 15175 C C . GLU D 1 203 ? -1.43179 28.31197 -7.03839 1.000 60.94505 202 GLU D C 1
ATOM 15176 O O . GLU D 1 203 ? -0.56411 28.61169 -7.86781 1.000 53.13409 202 GLU D O 1
ATOM 15188 N N . GLU D 1 204 ? -1.15753 28.18669 -5.73757 1.000 63.95830 203 GLU D N 1
ATOM 15189 C CA . GLU D 1 204 ? 0.21471 28.32867 -5.26292 1.000 56.21392 203 GLU D CA 1
ATOM 15190 C C . GLU D 1 204 ? 1.08172 27.17673 -5.75442 1.000 42.13956 203 GLU D C 1
ATOM 15191 O O . GLU D 1 204 ? 2.26051 27.36942 -6.07802 1.000 38.54862 203 GLU D O 1
ATOM 15203 N N . ILE D 1 205 ? 0.51496 25.97026 -5.81085 1.000 39.81123 204 ILE D N 1
ATOM 15204 C CA . ILE D 1 205 ? 1.28015 24.80945 -6.25126 1.000 39.49808 204 ILE D CA 1
ATOM 15205 C C . ILE D 1 205 ? 1.65355 24.94739 -7.72140 1.000 40.44930 204 ILE D C 1
ATOM 15206 O O . ILE D 1 205 ? 2.81542 24.75880 -8.10223 1.000 31.74926 204 ILE D O 1
ATOM 15222 N N . ILE D 1 206 ? 0.67163 25.27597 -8.56635 1.000 44.55630 205 ILE D N 1
ATOM 15223 C CA . ILE D 1 206 ? 0.93181 25.43060 -9.99481 1.000 40.72261 205 ILE D CA 1
ATOM 15224 C C . ILE D 1 206 ? 1.95204 26.53596 -10.23219 1.000 35.38185 205 ILE D C 1
ATOM 15225 O O . ILE D 1 206 ? 2.86107 26.39706 -11.05934 1.000 33.77172 205 ILE D O 1
ATOM 15241 N N . ALA D 1 207 ? 1.82144 27.64988 -9.51136 1.000 38.82255 206 ALA D N 1
ATOM 15242 C CA . ALA D 1 207 ? 2.77109 28.74614 -9.66774 1.000 34.74516 206 ALA D CA 1
ATOM 15243 C C . ALA D 1 207 ? 4.19278 28.29493 -9.35020 1.000 31.40932 206 ALA D C 1
ATOM 15244 O O . ALA D 1 207 ? 5.13335 28.60531 -10.09213 1.000 31.03122 206 ALA D O 1
ATOM 15251 N N . GLU D 1 208 ? 4.37713 27.57252 -8.23965 1.000 27.53929 207 GLU D N 1
ATOM 15252 C CA . GLU D 1 208 ? 5.71551 27.08557 -7.91788 1.000 27.78886 207 GLU D CA 1
ATOM 15253 C C . GLU D 1 208 ? 6.20987 26.11761 -8.98631 1.000 26.08605 207 GLU D C 1
ATOM 15254 O O . GLU D 1 208 ? 7.37806 26.16374 -9.38592 1.000 22.82787 207 GLU D O 1
ATOM 15266 N N . ALA D 1 209 ? 5.33024 25.23092 -9.45982 1.000 24.41417 208 ALA D N 1
ATOM 15267 C CA . ALA D 1 209 ? 5.74565 24.21893 -10.42567 1.000 23.50557 208 ALA D CA 1
ATOM 15268 C C . ALA D 1 209 ? 6.19403 24.85741 -11.73479 1.000 23.51700 208 ALA D C 1
ATOM 15269 O O . ALA D 1 209 ? 7.17250 24.40926 -12.35166 1.000 21.93126 208 ALA D O 1
ATOM 15276 N N . CYS D 1 210 ? 5.49304 25.90326 -12.16980 1.000 24.49036 209 CYS D N 1
ATOM 15277 C CA . CYS D 1 210 ? 5.89256 26.61050 -13.38213 1.000 23.92718 209 CYS D CA 1
ATOM 15278 C C . CYS D 1 210 ? 7.24063 27.28873 -13.18556 1.000 25.13315 209 CYS D C 1
ATOM 15279 O O . CYS D 1 210 ? 8.08718 27.27299 -14.08709 1.000 24.50058 209 CYS D O 1
ATOM 15287 N N . SER D 1 211 ? 7.46808 27.86071 -12.00089 1.000 23.75423 210 SER D N 1
ATOM 15288 C CA . SER D 1 211 ? 8.74842 28.50060 -11.72355 1.000 24.45149 210 SER D CA 1
ATOM 15289 C C . SER D 1 211 ? 9.88898 27.49384 -11.73775 1.000 24.20462 210 SER D C 1
ATOM 15290 O O . SER D 1 211 ? 10.97963 27.78630 -12.23903 1.000 24.81791 210 SER D O 1
ATOM 15298 N N . VAL D 1 212 ? 9.66013 26.30149 -11.18641 1.000 20.85177 211 VAL D N 1
ATOM 15299 C CA . VAL D 1 212 ? 10.68593 25.26334 -11.21474 1.000 20.34082 211 VAL D CA 1
ATOM 15300 C C . VAL D 1 212 ? 11.07739 24.93958 -12.65040 1.000 22.62815 211 VAL D C 1
ATOM 15301 O O . VAL D 1 212 ? 12.26363 24.79796 -12.97179 1.000 23.62160 211 VAL D O 1
ATOM 15314 N N . ILE D 1 213 ? 10.08612 24.81922 -13.53673 1.000 21.30361 212 ILE D N 1
ATOM 15315 C CA . ILE D 1 213 ? 10.35671 24.49619 -14.93938 1.000 19.19023 212 ILE D CA 1
ATOM 15316 C C . ILE D 1 213 ? 11.13437 25.62299 -15.60976 1.000 22.43117 212 ILE D C 1
ATOM 15317 O O . ILE D 1 213 ? 12.06668 25.37925 -16.38483 1.000 24.42166 212 ILE D O 1
ATOM 15333 N N . GLN D 1 214 ? 10.78621 26.87519 -15.30176 1.000 25.10022 213 GLN D N 1
ATOM 15334 C CA . GLN D 1 214 ? 11.52703 27.99455 -15.87466 1.000 28.43495 213 GLN D CA 1
ATOM 15335 C C . GLN D 1 214 ? 12.96243 28.05134 -15.36602 1.000 27.74927 213 GLN D C 1
ATOM 15336 O O . GLN D 1 214 ? 13.83452 28.62246 -16.03329 1.000 31.02951 213 GLN D O 1
ATOM 15350 N N . ARG D 1 215 ? 13.22534 27.49558 -14.18434 1.000 26.52994 214 ARG D N 1
ATOM 15351 C CA . ARG D 1 215 ? 14.59942 27.42700 -13.71212 1.000 26.85193 214 ARG D CA 1
ATOM 15352 C C . ARG D 1 215 ? 15.43247 26.50061 -14.58443 1.000 29.09335 214 ARG D C 1
ATOM 15353 O O . ARG D 1 215 ? 16.63559 26.72616 -14.75723 1.000 30.00625 214 ARG D O 1
ATOM 15374 N N . ASN D 1 216 ? 14.80704 25.47326 -15.16590 1.000 23.36668 215 ASN D N 1
ATOM 15375 C CA . ASN D 1 216 ? 15.51052 24.63954 -16.12932 1.000 21.85699 215 ASN D CA 1
ATOM 15376 C C . ASN D 1 216 ? 15.61956 25.32578 -17.48649 1.000 23.89319 215 ASN D C 1
ATOM 15377 O O . ASN D 1 216 ? 16.65649 25.23505 -18.15314 1.000 24.77729 215 ASN D O 1
ATOM 15388 N N . PHE D 1 217 ? 14.55597 26.00604 -17.91463 1.000 22.72527 216 PHE D N 1
ATOM 15389 C CA . PHE D 1 217 ? 14.43233 26.54449 -19.27056 1.000 23.98541 216 PHE D CA 1
ATOM 15390 C C . PHE D 1 217 ? 13.98811 27.99612 -19.15208 1.000 24.84988 216 PHE D C 1
ATOM 15391 O O . PHE D 1 217 ? 12.79816 28.30929 -19.30678 1.000 22.62289 216 PHE D O 1
ATOM 15408 N N . PRO D 1 218 ? 14.92972 28.91239 -18.89555 1.000 24.31900 217 PRO D N 1
ATOM 15409 C CA . PRO D 1 218 ? 14.55140 30.29744 -18.53806 1.000 25.17994 217 PRO D CA 1
ATOM 15410 C C . PRO D 1 218 ? 13.98153 31.10794 -19.68846 1.000 26.30866 217 PRO D C 1
ATOM 15411 O O . PRO D 1 218 ? 13.55592 32.25109 -19.46370 1.000 29.30015 217 PRO D O 1
ATOM 15422 N N . PHE D 1 219 ? 14.00050 30.57861 -20.90562 1.000 26.01085 218 PHE D N 1
ATOM 15423 C CA . PHE D 1 219 ? 13.40183 31.23739 -22.05613 1.000 24.95977 218 PHE D CA 1
ATOM 15424 C C . PHE D 1 219 ? 11.88863 31.07523 -22.11919 1.000 26.95200 218 PHE D C 1
ATOM 15425 O O . PHE D 1 219 ? 11.24444 31.78229 -22.90202 1.000 30.05725 218 PHE D O 1
ATOM 15442 N N . LEU D 1 220 ? 11.29958 30.19357 -21.31448 1.000 26.45592 219 LEU D N 1
ATOM 15443 C CA . LEU D 1 220 ? 9.86250 29.97082 -21.37534 1.000 24.67921 219 LEU D CA 1
ATOM 15444 C C . LEU D 1 220 ? 9.09151 31.06344 -20.64335 1.000 27.44635 219 LEU D C 1
ATOM 15445 O O . LEU D 1 220 ? 9.48685 31.50622 -19.56253 1.000 27.73746 219 LEU D O 1
ATOM 15461 N N . LEU D 1 221 ? 7.97238 31.48743 -21.23403 1.000 26.36273 220 LEU D N 1
ATOM 15462 C CA . LEU D 1 221 ? 6.98264 32.24689 -20.48189 1.000 29.31622 220 LEU D CA 1
ATOM 15463 C C . LEU D 1 221 ? 6.29821 31.32573 -19.47478 1.000 26.60273 220 LEU D C 1
ATOM 15464 O O . LEU D 1 221 ? 6.26099 30.10327 -19.64432 1.000 26.75326 220 LEU D O 1
ATOM 15480 N N . LYS D 1 222 ? 5.75121 31.91731 -18.40903 1.000 30.73723 221 LYS D N 1
ATOM 15481 C CA . LYS D 1 222 ? 5.11203 31.09150 -17.38788 1.000 29.07738 221 LYS D CA 1
ATOM 15482 C C . LYS D 1 222 ? 3.96402 30.27776 -17.97464 1.000 30.73121 221 LYS D C 1
ATOM 15483 O O . LYS D 1 222 ? 3.76934 29.11125 -17.60958 1.000 27.66707 221 LYS D O 1
ATOM 15502 N N . GLU D 1 223 ? 3.19482 30.87415 -18.89188 1.000 30.59714 222 GLU D N 1
ATOM 15503 C CA . GLU D 1 223 ? 2.07476 30.16083 -19.49535 1.000 28.25275 222 GLU D CA 1
ATOM 15504 C C . GLU D 1 223 ? 2.55206 29.00330 -20.36102 1.000 28.76009 222 GLU D C 1
ATOM 15505 O O . GLU D 1 223 ? 1.86731 27.98140 -20.45174 1.000 27.86534 222 GLU D O 1
ATOM 15517 N N . GLU D 1 224 ? 3.71076 29.14654 -21.00794 1.000 28.41257 223 GLU D N 1
ATOM 15518 C CA . GLU D 1 224 ? 4.26806 28.04412 -21.78645 1.000 26.23717 223 GLU D CA 1
ATOM 15519 C C . GLU D 1 224 ? 4.76823 26.93068 -20.87604 1.000 25.60135 223 GLU D C 1
ATOM 15520 O O . GLU D 1 224 ? 4.62251 25.74303 -21.19187 1.000 22.68636 223 GLU D O 1
ATOM 15532 N N . ALA D 1 225 ? 5.36865 27.29256 -19.74258 1.000 23.88370 224 ALA D N 1
ATOM 15533 C CA . ALA D 1 225 ? 5.74148 26.27745 -18.76586 1.000 25.98904 224 ALA D CA 1
ATOM 15534 C C . ALA D 1 225 ? 4.50994 25.54004 -18.26314 1.000 23.07322 224 ALA D C 1
ATOM 15535 O O . ALA D 1 225 ? 4.53410 24.31504 -18.10066 1.000 23.60883 224 ALA D O 1
ATOM 15542 N N . LYS D 1 226 ? 3.41783 26.27086 -18.02147 1.000 24.44630 225 LYS D N 1
ATOM 15543 C CA . LYS D 1 226 ? 2.19475 25.63688 -17.54535 1.000 24.38455 225 LYS D CA 1
ATOM 15544 C C . LYS D 1 226 ? 1.63003 24.69139 -18.59501 1.000 26.20552 225 LYS D C 1
ATOM 15545 O O . LYS D 1 226 ? 1.21169 23.57181 -18.27622 1.000 25.99768 225 LYS D O 1
ATOM 15564 N N . TYR D 1 227 ? 1.62515 25.12107 -19.85595 1.000 26.41249 226 TYR D N 1
ATOM 15565 C CA . TYR D 1 227 ? 1.12166 24.26652 -20.92329 1.000 22.26046 226 TYR D CA 1
ATOM 15566 C C . TYR D 1 227 ? 1.91431 22.97264 -21.01204 1.000 25.41986 226 TYR D C 1
ATOM 15567 O O . TYR D 1 227 ? 1.33700 21.89530 -21.20555 1.000 25.12608 226 TYR D O 1
ATOM 15585 N N . LEU D 1 228 ? 3.24050 23.05933 -20.88561 1.000 22.14650 227 LEU D N 1
ATOM 15586 C CA . LEU D 1 228 ? 4.07073 21.85979 -20.92922 1.000 22.08673 227 LEU D CA 1
ATOM 15587 C C . LEU D 1 228 ? 3.76942 20.94290 -19.75000 1.000 23.16815 227 LEU D C 1
ATOM 15588 O O . LEU D 1 228 ? 3.59814 19.72776 -19.91412 1.000 23.03208 227 LEU D O 1
ATOM 15604 N N . LEU D 1 229 ? 3.71044 21.51229 -18.54578 1.000 24.21725 228 LEU D N 1
ATOM 15605 C CA . LEU D 1 229 ? 3.41935 20.72361 -17.35412 1.000 24.83659 228 LEU D CA 1
ATOM 15606 C C . LEU D 1 229 ? 2.08284 20.00962 -17.48568 1.000 23.98946 228 LEU D C 1
ATOM 15607 O O . LEU D 1 229 ? 1.97599 18.80372 -17.22575 1.000 25.22101 228 LEU D O 1
ATOM 15623 N N . TYR D 1 230 ? 1.04465 20.74334 -17.88251 1.000 23.56729 229 TYR D N 1
ATOM 15624 C CA . TYR D 1 230 ? -0.26449 20.12414 -18.03334 1.000 23.71918 229 TYR D CA 1
ATOM 15625 C C . TYR D 1 230 ? -0.23975 19.06227 -19.12255 1.000 25.44506 229 TYR D C 1
ATOM 15626 O O . TYR D 1 230 ? -0.88610 18.01609 -18.99568 1.000 25.66173 229 TYR D O 1
ATOM 15644 N N . GLY D 1 231 ? 0.51677 19.30813 -20.19108 1.000 22.98120 230 GLY D N 1
ATOM 15645 C CA . GLY D 1 231 ? 0.55773 18.35615 -21.28546 1.000 24.98526 230 GLY D CA 1
ATOM 15646 C C . GLY D 1 231 ? 1.21492 17.05041 -20.88823 1.000 27.40973 230 GLY D C 1
ATOM 15647 O O . GLY D 1 231 ? 0.71009 15.97061 -21.20425 1.000 27.47728 230 GLY D O 1
ATOM 15651 N N . VAL D 1 232 ? 2.34687 17.12606 -20.18807 1.000 26.22865 231 VAL D N 1
ATOM 15652 C CA . VAL D 1 232 ? 3.04514 15.90183 -19.80604 1.000 26.01477 231 VAL D CA 1
ATOM 15653 C C . VAL D 1 232 ? 2.25652 15.13359 -18.75446 1.000 28.34166 231 VAL D C 1
ATOM 15654 O O . VAL D 1 232 ? 2.23739 13.89706 -18.76679 1.000 31.51997 231 VAL D O 1
ATOM 15667 N N . ARG D 1 233 ? 1.57071 15.83344 -17.85204 1.000 28.92048 232 ARG D N 1
ATOM 15668 C CA . ARG D 1 233 ? 0.83799 15.17104 -16.78060 1.000 32.85371 232 ARG D CA 1
ATOM 15669 C C . ARG D 1 233 ? -0.52700 14.65528 -17.21792 1.000 37.48072 232 ARG D C 1
ATOM 15670 O O . ARG D 1 233 ? -1.17051 13.93288 -16.44827 1.000 40.92153 232 ARG D O 1
ATOM 15691 N N . GLY D 1 234 ? -0.97862 14.99970 -18.42245 1.000 31.58985 233 GLY D N 1
ATOM 15692 C CA . GLY D 1 234 ? -2.29374 14.60550 -18.88205 1.000 33.37711 233 GLY D CA 1
ATOM 15693 C C . GLY D 1 234 ? -3.41840 15.51692 -18.45499 1.000 31.39710 233 GLY D C 1
ATOM 15694 O O . GLY D 1 234 ? -4.58938 15.17886 -18.66824 1.000 36.97666 233 GLY D O 1
ATOM 15698 N N . TRP D 1 235 ? -3.10502 16.66452 -17.86240 1.000 33.54489 234 TRP D N 1
ATOM 15699 C CA . TRP D 1 235 ? -4.12874 17.60124 -17.43056 1.000 34.16050 234 TRP D CA 1
ATOM 15700 C C . TRP D 1 235 ? -4.58013 18.53363 -18.54627 1.000 35.48292 234 TRP D C 1
ATOM 15701 O O . TRP D 1 235 ? -5.61076 19.19802 -18.39339 1.000 37.97915 234 TRP D O 1
ATOM 15722 N N . GLY D 1 236 ? -3.83804 18.59863 -19.65672 1.000 30.87336 235 GLY D N 1
ATOM 15723 C CA . GLY D 1 236 ? -4.13788 19.52959 -20.72629 1.000 34.11843 235 GLY D CA 1
ATOM 15724 C C . GLY D 1 236 ? -3.78601 18.94799 -22.07883 1.000 30.83854 235 GLY D C 1
ATOM 15725 O O . GLY D 1 236 ? -3.10198 17.92656 -22.18090 1.000 34.85960 235 GLY D O 1
ATOM 15729 N N . GLU D 1 237 ? -4.27158 19.61914 -23.12591 1.000 32.47708 236 GLU D N 1
ATOM 15730 C CA . GLU D 1 237 ? -4.08834 19.16771 -24.49788 1.000 34.11097 236 GLU D CA 1
ATOM 15731 C C . GLU D 1 237 ? -2.66021 19.44213 -24.96432 1.000 30.67656 236 GLU D C 1
ATOM 15732 O O . GLU D 1 237 ? -1.87210 20.10690 -24.28528 1.000 28.94309 236 GLU D O 1
ATOM 15744 N N . THR D 1 238 ? -2.32314 18.91792 -26.14973 1.000 30.70676 237 THR D N 1
ATOM 15745 C CA . THR D 1 238 ? -0.93967 18.96403 -26.61173 1.000 26.49121 237 THR D CA 1
ATOM 15746 C C . THR D 1 238 ? -0.77925 19.50734 -28.02971 1.000 27.19556 237 THR D C 1
ATOM 15747 O O . THR D 1 238 ? 0.31773 19.40493 -28.59454 1.000 26.53296 237 THR D O 1
ATOM 15758 N N . SER D 1 239 ? -1.82387 20.10568 -28.60913 1.000 28.72679 238 SER D N 1
ATOM 15759 C CA . SER D 1 239 ? -1.74705 20.55752 -29.99293 1.000 27.59861 238 SER D CA 1
ATOM 15760 C C . SER D 1 239 ? -0.76311 21.70399 -30.19933 1.000 27.46836 238 SER D C 1
ATOM 15761 O O . SER D 1 239 ? -0.38903 21.97230 -31.34791 1.000 28.76566 238 SER D O 1
ATOM 15769 N N . ARG D 1 240 ? -0.33187 22.38466 -29.13476 1.000 28.26297 239 ARG D N 1
ATOM 15770 C CA . ARG D 1 240 ? 0.63773 23.46497 -29.26617 1.000 29.25360 239 ARG D CA 1
ATOM 15771 C C . ARG D 1 240 ? 2.07548 23.03055 -28.99954 1.000 26.68221 239 ARG D C 1
ATOM 15772 O O . ARG D 1 240 ? 2.98396 23.86996 -29.06309 1.000 29.00191 239 ARG D O 1
ATOM 15793 N N . ILE D 1 241 ? 2.31227 21.75493 -28.68681 1.000 24.60089 240 ILE D N 1
ATOM 15794 C CA . ILE D 1 241 ? 3.66729 21.33760 -28.34068 1.000 24.25792 240 ILE D CA 1
ATOM 15795 C C . ILE D 1 241 ? 4.62264 21.58736 -29.50164 1.000 26.53056 240 ILE D C 1
ATOM 15796 O O . ILE D 1 241 ? 5.75157 22.05889 -29.30086 1.000 26.38969 240 ILE D O 1
ATOM 15812 N N . GLU D 1 242 ? 4.19754 21.26459 -30.73135 1.000 29.06853 241 GLU D N 1
ATOM 15813 C CA . GLU D 1 242 ? 5.07467 21.46809 -31.87988 1.000 29.84518 241 GLU D CA 1
ATOM 15814 C C . GLU D 1 242 ? 5.42974 22.93898 -32.04458 1.000 27.90404 241 GLU D C 1
ATOM 15815 O O . GLU D 1 242 ? 6.57232 23.27481 -32.37752 1.000 29.09082 241 GLU D O 1
ATOM 15827 N N . GLN D 1 243 ? 4.46907 23.83358 -31.79665 1.000 30.93102 242 GLN D N 1
ATOM 15828 C CA . GLN D 1 243 ? 4.75629 25.26196 -31.90089 1.000 31.29547 242 GLN D CA 1
ATOM 15829 C C . GLN D 1 243 ? 5.80601 25.68578 -30.88218 1.000 26.92362 242 GLN D C 1
ATOM 15830 O O . GLN D 1 243 ? 6.72664 26.44699 -31.20642 1.000 31.04874 242 GLN D O 1
ATOM 15844 N N . ILE D 1 244 ? 5.67726 25.21051 -29.63971 1.000 26.38026 243 ILE D N 1
ATOM 15845 C CA . ILE D 1 244 ? 6.64382 25.55271 -28.59703 1.000 27.36834 243 ILE D CA 1
ATOM 15846 C C . ILE D 1 244 ? 8.02211 25.01476 -28.95150 1.000 26.34854 243 ILE D C 1
ATOM 15847 O O . ILE D 1 244 ? 9.04307 25.69103 -28.75562 1.000 25.07004 243 ILE D O 1
ATOM 15863 N N . LEU D 1 245 ? 8.07155 23.78522 -29.47078 1.000 25.17598 244 LEU D N 1
ATOM 15864 C CA . LEU D 1 245 ? 9.33306 23.20829 -29.91786 1.000 25.76778 244 LEU D CA 1
ATOM 15865 C C . LEU D 1 245 ? 9.95518 24.03085 -31.03963 1.000 28.28334 244 LEU D C 1
ATOM 15866 O O . LEU D 1 245 ? 11.16886 24.26385 -31.04400 1.000 29.50347 244 LEU D O 1
ATOM 15882 N N . ARG D 1 246 ? 9.14659 24.47410 -32.00582 1.000 27.63676 245 ARG D N 1
ATOM 15883 C CA . ARG D 1 246 ? 9.69815 25.28040 -33.09042 1.000 29.88201 245 ARG D CA 1
ATOM 15884 C C . ARG D 1 246 ? 10.19217 26.62744 -32.58330 1.000 29.77794 245 ARG D C 1
ATOM 15885 O O . ARG D 1 246 ? 11.16174 27.17765 -33.11848 1.000 29.91537 245 ARG D O 1
ATOM 15906 N N . LYS D 1 247 ? 9.53586 27.17117 -31.56104 1.000 28.41391 246 LYS D N 1
ATOM 15907 C CA . LYS D 1 247 ? 9.87474 28.50168 -31.07613 1.000 29.13010 246 LYS D CA 1
ATOM 15908 C C . LYS D 1 247 ? 11.20725 28.50069 -30.34645 1.000 26.98716 246 LYS D C 1
ATOM 15909 O O . LYS D 1 247 ? 11.99369 29.44753 -30.48483 1.000 28.87120 246 LYS D O 1
ATOM 15928 N N . TYR D 1 248 ? 11.48225 27.44133 -29.57881 1.000 26.86302 247 TYR D N 1
ATOM 15929 C CA . TYR D 1 248 ? 12.61739 27.41090 -28.67064 1.000 27.53698 247 TYR D CA 1
ATOM 15930 C C . TYR D 1 248 ? 13.61496 26.29585 -28.94638 1.000 26.94214 247 TYR D C 1
ATOM 15931 O O . TYR D 1 248 ? 14.61401 26.19282 -28.22546 1.000 27.31229 247 TYR D O 1
ATOM 15949 N N . GLY D 1 249 ? 13.38342 25.46763 -29.96147 1.000 29.64114 248 GLY D N 1
ATOM 15950 C CA . GLY D 1 249 ? 14.26394 24.33517 -30.19582 1.000 26.83139 248 GLY D CA 1
ATOM 15951 C C . GLY D 1 249 ? 15.72584 24.71882 -30.30627 1.000 30.97098 248 GLY D C 1
ATOM 15952 O O . GLY D 1 249 ? 16.60781 23.97763 -29.86450 1.000 31.00458 248 GLY D O 1
ATOM 15956 N N . HIS D 1 250 ? 16.00600 25.88171 -30.89595 1.000 28.83901 249 HIS D N 1
ATOM 15957 C CA . HIS D 1 250 ? 17.38870 26.30256 -31.07063 1.000 27.79674 249 HIS D CA 1
ATOM 15958 C C . HIS D 1 250 ? 18.08312 26.57413 -29.74276 1.000 31.12497 249 HIS D C 1
ATOM 15959 O O . HIS D 1 250 ? 19.31863 26.54964 -29.68671 1.000 34.48705 249 HIS D O 1
ATOM 15973 N N . GLU D 1 251 ? 17.31974 26.84414 -28.67984 1.000 29.71454 250 GLU D N 1
ATOM 15974 C CA . GLU D 1 251 ? 17.92027 27.33072 -27.44352 1.000 35.52235 250 GLU D CA 1
ATOM 15975 C C . GLU D 1 251 ? 18.74840 26.25841 -26.75292 1.000 34.23710 250 GLU D C 1
ATOM 15976 O O . GLU D 1 251 ? 19.73935 26.57596 -26.08255 1.000 33.72426 250 GLU D O 1
ATOM 15988 N N . SER D 1 252 ? 18.37084 24.99227 -26.91012 1.000 32.32040 251 SER D N 1
ATOM 15989 C CA . SER D 1 252 ? 18.90121 23.95378 -26.04431 1.000 39.74859 251 SER D CA 1
ATOM 15990 C C . SER D 1 252 ? 18.58381 22.55770 -26.55009 1.000 30.98429 251 SER D C 1
ATOM 15991 O O . SER D 1 252 ? 17.41843 22.21425 -26.76080 1.000 30.55858 251 SER D O 1
ATOM 15999 N N . VAL D 1 253 ? 19.62462 21.74710 -26.75071 1.000 29.78744 252 VAL D N 1
ATOM 16000 C CA . VAL D 1 253 ? 19.41254 20.34047 -27.07040 1.000 32.78370 252 VAL D CA 1
ATOM 16001 C C . VAL D 1 253 ? 18.70877 19.62670 -25.92120 1.000 27.47230 252 VAL D C 1
ATOM 16002 O O . VAL D 1 253 ? 17.89576 18.71999 -26.14456 1.000 28.18590 252 VAL D O 1
ATOM 16015 N N . LEU D 1 254 ? 18.99566 20.02100 -24.67919 1.000 31.00447 253 LEU D N 1
ATOM 16016 C CA . LEU D 1 254 ? 18.31014 19.41311 -23.54290 1.000 26.38455 253 LEU D CA 1
ATOM 16017 C C . LEU D 1 254 ? 16.80686 19.63606 -23.62511 1.000 24.92603 253 LEU D C 1
ATOM 1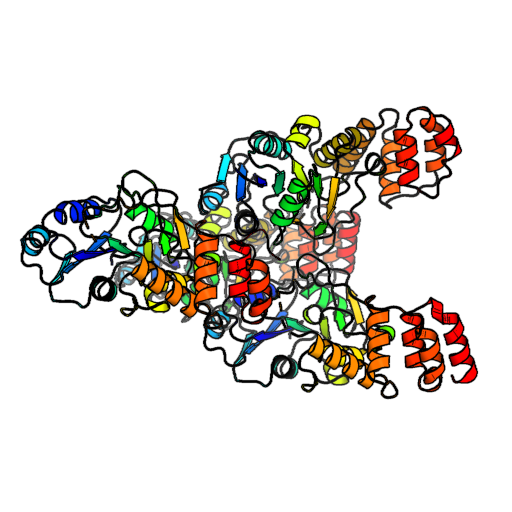6018 O O . LEU D 1 254 ? 16.01577 18.73428 -23.31895 1.000 22.34707 253 LEU D O 1
ATOM 16034 N N . PHE D 1 255 ? 16.39509 20.83219 -24.03909 1.000 24.93551 254 PHE D N 1
ATOM 16035 C CA . PHE D 1 255 ? 14.97536 21.12517 -24.18853 1.000 22.18696 254 PHE D CA 1
ATOM 16036 C C . PHE D 1 255 ? 14.35258 20.27853 -25.29339 1.000 23.73114 254 PHE D C 1
ATOM 16037 O O . PHE D 1 255 ? 13.25747 19.72737 -25.12736 1.000 22.85350 254 PHE D O 1
ATOM 16054 N N . VAL D 1 256 ? 15.02534 20.17390 -26.44284 1.000 23.22746 255 VAL D N 1
ATOM 16055 C CA . VAL D 1 256 ? 14.49361 19.33403 -27.51557 1.000 24.15685 255 VAL D CA 1
ATOM 16056 C C . VAL D 1 256 ? 14.33321 17.89988 -27.03159 1.000 24.78053 255 VAL D C 1
ATOM 16057 O O . VAL D 1 256 ? 13.30489 17.25792 -27.27590 1.000 24.67100 255 VAL D O 1
ATOM 16070 N N . THR D 1 257 ? 15.34563 17.38205 -26.33060 1.000 23.72924 256 THR D N 1
ATOM 16071 C CA . THR D 1 257 ? 15.29318 16.01250 -25.83157 1.000 26.24462 256 THR D CA 1
ATOM 16072 C C . THR D 1 257 ? 14.15955 15.83421 -24.83351 1.000 25.45271 256 THR D C 1
ATOM 16073 O O . THR D 1 257 ? 13.47087 14.80626 -24.84139 1.000 23.44855 256 THR D O 1
ATOM 16084 N N . ALA D 1 258 ? 13.95619 16.81758 -23.95477 1.000 22.99157 257 ALA D N 1
ATOM 16085 C CA . ALA D 1 258 ? 12.87332 16.71111 -22.98320 1.000 22.58598 257 ALA D CA 1
ATOM 16086 C C . ALA D 1 258 ? 11.52094 16.59130 -23.67616 1.000 24.10549 257 ALA D C 1
ATOM 16087 O O . ALA D 1 258 ? 10.68298 15.77416 -23.27838 1.000 22.68584 257 ALA D O 1
ATOM 16094 N N . LEU D 1 259 ? 11.28540 17.39861 -24.71372 1.000 21.47238 258 LEU D N 1
ATOM 16095 C CA . LEU D 1 259 ? 9.97705 17.37939 -25.35782 1.000 23.25227 258 LEU D CA 1
ATOM 16096 C C . LEU D 1 259 ? 9.78323 16.11372 -26.18336 1.000 23.70835 258 LEU D C 1
ATOM 16097 O O . LEU D 1 259 ? 8.68079 15.56102 -26.22398 1.000 23.54199 258 LEU D O 1
ATOM 16113 N N . GLN D 1 260 ? 10.83481 15.62338 -26.84166 1.000 22.56090 259 GLN D N 1
ATOM 16114 C CA . GLN D 1 260 ? 10.65548 14.41370 -27.63853 1.000 25.80282 259 GLN D CA 1
ATOM 16115 C C . GLN D 1 260 ? 10.52062 13.17087 -26.76180 1.000 24.49065 259 GLN D C 1
ATOM 16116 O O . GLN D 1 260 ? 9.87434 12.20140 -27.16788 1.000 28.27537 259 GLN D O 1
ATOM 16130 N N . GLU D 1 261 ? 11.10580 13.17080 -25.56117 1.000 23.00030 260 GLU D N 1
ATOM 16131 C CA . GLU D 1 261 ? 10.85399 12.06890 -24.63511 1.000 24.52999 260 GLU D CA 1
ATOM 16132 C C . GLU D 1 261 ? 9.43788 12.14263 -24.07555 1.000 23.07456 260 GLU D C 1
ATOM 16133 O O . GLU D 1 261 ? 8.74956 11.12075 -23.96413 1.000 26.13473 260 GLU D O 1
ATOM 16145 N N . ALA D 1 262 ? 8.98698 13.34940 -23.72949 1.000 24.48339 261 ALA D N 1
ATOM 16146 C CA . ALA D 1 262 ? 7.67388 13.51009 -23.11915 1.000 27.06588 261 ALA D CA 1
ATOM 16147 C C . ALA D 1 262 ? 6.55667 13.26464 -24.12263 1.000 26.03033 261 ALA D C 1
ATOM 16148 O O . ALA D 1 262 ? 5.49417 12.74708 -23.76040 1.000 29.23763 261 ALA D O 1
ATOM 16155 N N . PHE D 1 263 ? 6.76620 13.64942 -25.37995 1.000 26.19993 262 PHE D N 1
ATOM 16156 C CA . PHE D 1 263 ? 5.74528 13.57249 -26.42499 1.000 28.07847 262 PHE D CA 1
ATOM 16157 C C . PHE D 1 263 ? 6.38148 12.90190 -27.63568 1.000 31.42368 262 PHE D C 1
ATOM 16158 O O . PHE D 1 263 ? 6.78527 13.57406 -28.59468 1.000 28.82965 262 PHE D O 1
ATOM 16175 N N . PRO D 1 264 ? 6.49553 11.56926 -27.62004 1.000 29.14650 263 PRO D N 1
ATOM 16176 C CA . PRO D 1 264 ? 7.23935 10.88509 -28.69467 1.000 28.65143 263 PRO D CA 1
ATOM 16177 C C . PRO D 1 264 ? 6.75867 11.20578 -30.10160 1.000 38.39370 263 PRO D C 1
ATOM 16178 O O . PRO D 1 264 ? 7.55311 11.13635 -31.04657 1.000 35.77433 263 PRO D O 1
ATOM 16189 N N . ALA D 1 265 ? 5.48827 11.55790 -30.27657 1.000 33.04660 264 ALA D N 1
ATOM 16190 C CA . ALA D 1 265 ? 4.98970 11.85394 -31.61228 1.000 40.46610 264 ALA D CA 1
ATOM 16191 C C . ALA D 1 265 ? 5.58651 13.12327 -32.21131 1.000 33.83406 264 ALA D C 1
ATOM 16192 O O . ALA D 1 265 ? 5.58778 13.26508 -33.43913 1.000 41.92473 264 ALA D O 1
ATOM 16199 N N . VAL D 1 266 ? 6.09988 14.04459 -31.39671 1.000 32.45853 265 VAL D N 1
ATOM 16200 C CA . VAL D 1 266 ? 6.70217 15.25879 -31.94461 1.000 34.10733 265 VAL D CA 1
ATOM 16201 C C . VAL D 1 266 ? 8.13420 14.96946 -32.37828 1.000 33.11508 265 VAL D C 1
ATOM 16202 O O . VAL D 1 266 ? 8.89077 15.88621 -32.71869 1.000 35.08660 265 VAL D O 1
ATOM 16215 N N . GLU D 1 267 ? 8.50445 13.68484 -32.38850 1.000 36.57741 266 GLU D N 1
ATOM 16216 C CA . GLU D 1 267 ? 9.79915 13.28489 -32.92986 1.000 43.02415 266 GLU D CA 1
ATOM 16217 C C . GLU D 1 267 ? 10.04324 13.90035 -34.30337 1.000 45.52946 266 GLU D C 1
ATOM 16218 O O . GLU D 1 267 ? 11.17051 14.29470 -34.62494 1.000 43.41347 266 GLU D O 1
ATOM 16230 N N . THR D 1 268 ? 9.00256 13.97821 -35.13920 1.000 39.58337 267 THR D N 1
ATOM 16231 C CA . THR D 1 268 ? 9.20602 14.47740 -36.49636 1.000 36.98545 267 THR D CA 1
ATOM 16232 C C . THR D 1 268 ? 9.63541 15.93913 -36.48083 1.000 41.04555 267 THR D C 1
ATOM 16233 O O . THR D 1 268 ? 10.49978 16.34574 -37.26698 1.000 47.84146 267 THR D O 1
ATOM 16244 N N . ALA D 1 269 ? 9.05803 16.74121 -35.58387 1.000 35.38285 268 ALA D N 1
ATOM 16245 C CA . ALA D 1 269 ? 9.48930 18.12704 -35.45473 1.000 38.73999 268 ALA D CA 1
ATOM 16246 C C . ALA D 1 269 ? 10.83117 18.23314 -34.74310 1.000 32.71343 268 ALA D C 1
ATOM 16247 O O . ALA D 1 269 ? 11.63003 19.12075 -35.06188 1.000 34.10812 268 ALA D O 1
ATOM 16254 N N . ALA D 1 270 ? 11.10029 17.33330 -33.79463 1.000 35.68530 269 ALA D N 1
ATOM 16255 C CA . ALA D 1 270 ? 12.36209 17.38947 -33.06439 1.000 34.87275 269 ALA D CA 1
ATOM 16256 C C . ALA D 1 270 ? 13.54658 17.12703 -33.98541 1.000 38.97886 269 ALA D C 1
ATOM 16257 O O . ALA D 1 270 ? 14.60296 17.75236 -33.83739 1.000 37.41458 269 ALA D O 1
ATOM 16264 N N . ALA D 1 271 ? 13.39347 16.20807 -34.94433 1.000 36.22618 270 ALA D N 1
ATOM 16265 C CA . ALA D 1 271 ? 14.48810 15.93211 -35.86900 1.000 37.30543 270 ALA D CA 1
ATOM 16266 C C . ALA D 1 271 ? 14.89496 17.19081 -36.62428 1.000 45.48318 270 ALA D C 1
ATOM 16267 O O . ALA D 1 271 ? 16.08187 17.40411 -36.89912 1.000 42.30860 270 ALA D O 1
ATOM 16274 N N . LEU D 1 272 ? 13.92403 18.04294 -36.96365 1.000 43.97515 271 LEU D N 1
ATOM 16275 C CA . LEU D 1 272 ? 14.25296 19.28409 -37.65607 1.000 43.06877 271 LEU D CA 1
ATOM 16276 C C . LEU D 1 272 ? 15.01735 20.24221 -36.74797 1.000 35.32653 271 LEU D C 1
ATOM 16277 O O . LEU D 1 272 ? 15.92908 20.94069 -37.20527 1.000 43.42452 271 LEU D O 1
ATOM 16293 N N . GLU D 1 273 ? 14.66190 20.29613 -35.46122 1.000 33.33109 272 GLU D N 1
ATOM 16294 C CA . GLU D 1 273 ? 15.38836 21.17193 -34.54469 1.000 36.18247 272 GLU D CA 1
ATOM 16295 C C . GLU D 1 273 ? 16.82966 20.70500 -34.36756 1.000 38.61176 272 GLU D C 1
ATOM 16296 O O . GLU D 1 273 ? 17.75661 21.52269 -34.37469 1.000 36.11433 272 GLU D O 1
ATOM 16308 N N . HIS D 1 274 ? 17.04185 19.39379 -34.21855 1.000 38.79217 273 HIS D N 1
ATOM 16309 C CA . HIS D 1 274 ? 18.40538 18.87476 -34.16633 1.000 40.24175 273 HIS D CA 1
ATOM 16310 C C . HIS D 1 274 ? 19.16119 19.18025 -35.45453 1.000 47.07930 273 HIS D C 1
ATOM 16311 O O . HIS D 1 274 ? 20.32789 19.59048 -35.42086 1.000 47.54309 273 HIS D O 1
ATOM 16325 N N . HIS D 1 275 ? 18.51240 18.97859 -36.60384 1.000 42.34089 274 HIS D N 1
ATOM 16326 C CA . HIS D 1 275 ? 19.20302 19.11034 -37.88143 1.000 54.24632 274 HIS D CA 1
ATOM 16327 C C . HIS D 1 275 ? 19.69589 20.53348 -38.10848 1.000 50.32146 274 HIS D C 1
ATOM 16328 O O . HIS D 1 275 ? 20.80593 20.74032 -38.61225 1.000 49.47901 274 HIS D O 1
ATOM 16342 N N . HIS D 1 276 ? 18.88879 21.52640 -37.75019 1.000 50.09551 275 HIS D N 1
ATOM 16343 C CA . HIS D 1 276 ? 19.23571 22.90970 -38.03639 1.000 53.07083 275 HIS D CA 1
ATOM 16344 C C . HIS D 1 276 ? 20.12143 23.53945 -36.97232 1.000 46.09192 275 HIS D C 1
ATOM 16345 O O . HIS D 1 276 ? 20.95931 24.38985 -37.30036 1.000 52.14087 275 HIS D O 1
ATOM 16359 N N . HIS D 1 277 ? 19.96821 23.13601 -35.71093 1.000 41.46847 276 HIS D N 1
ATOM 16360 C CA . HIS D 1 277 ? 20.56759 23.86134 -34.60252 1.000 38.27651 276 HIS D CA 1
ATOM 16361 C C . HIS D 1 277 ? 21.56525 23.06469 -33.77873 1.000 44.29196 276 HIS D C 1
ATOM 16362 O O . HIS D 1 277 ? 22.39630 23.68060 -33.10118 1.000 43.28225 276 HIS D O 1
ATOM 16376 N N . HIS D 1 278 ? 21.51720 21.73709 -33.81161 1.000 44.05753 277 HIS D N 1
ATOM 16377 C CA . HIS D 1 278 ? 22.34466 20.93538 -32.92028 1.000 43.90692 277 HIS D CA 1
ATOM 16378 C C . HIS D 1 278 ? 23.04370 19.78711 -33.64570 1.000 43.91266 277 HIS D C 1
ATOM 16379 O O . HIS D 1 278 ? 23.66439 19.98244 -34.68956 1.000 54.80008 277 HIS D O 1
#

Radius of gyration: 33.88 Å; Cα contacts (8 Å, |Δi|>4): 2065; chains: 4; bounding box: 78×66×96 Å

B-factor: mean 35.91, std 15.54, range [14.46, 128.4]

Sequence (1066 aa):
EFDITVVIPTFKAEKTVGQCLESVLSQQGVSTEIIVVDGGSPDATISIVQSFSSTNLTIISEPDRGIYDAINKGVSRAQGGMIGVLGADDVYKPNVLSVVKENASRGVEIVAGLTLIDGQLRADEQYRPAALISGIPFGHNAMFASQEAYRKVGLYDLAYRICADAEWVHRAIKSDISCRKVEQVFVEFGTETNPEEIIAEACSVIQRNFPFLLKEEAKYLLYGVRGWGETSRIEQILRKYGHESVLFVTALQEAFPAVETAAALEHHHHHEFDITVVIPTFKAEKTVGQCLESVLSQQGVSTEIIVVDGGSPDATISIVQSFSSTNLTIISEPDRGIYDAINKGVSRAQGGMIGVLGADDVYKPNVLSVVKENASRGVEIVAGLTLIDGQLRADEQYRPAALISGIPFGHNAMFASQEAYRKVGLYDLAYRICADAEWVHRAIKSDISCRKVEQVFVEFGTNPEEIIAEACSVIQRNFPFLLKEEAKYLLYGVRGWGETSRIEQILRKYGHESVLFVTALQEAFPAVETAAALEHHEFDITVVIPTFKAEKTVGQCLESVLSQQGVSTEIIVVDGGSPDATISIVQSFSSTNLTIISEPDRGIYDAINKGVSRAQGGMIGVLGADDVYKPNVLSVVKENASRGVEIVAGLTLIDGQLRADEQYRPAALISGIPFGHNAMFASQEAYRKVGLYDLAYRICADAEWVHRAIKSDISCRKVEQVFVEFGTEGNPEEIIAEACSVIQRNFPFLLKEEAKYLLYGVRGWGETSRIEQILRKYGHESVLFVTALQEAFPAVEEFDITVVIPTFKAEKTVGQCLESVLSQQGVSTEIIVVDGGSPDATISIVQSFSSTNLTIISEPDRGIYDAINKGVSRAQGGMIGVLGADDVYKPNVLSVVKENASRGVEIVAGLTLIDGQLRADEQYRPAALISGIPFGHNAMFASQEAYRKVGLYDLAYRICADAEWVHRAIKSDISCRKVEQVFVEFGTNPEEIIAEACSVIQRNFPFLLKEEAKYLLYGVRGWGETSRIEQILRKYGHESVLFVTALQEAFPAVETAAALEHHHHH

Solvent-accessible surface area: 47389 Å² total; per-residue (Å²): 186,26,43,0,0,0,0,0,12,6,118,119,9,82,191,43,0,16,127,0,0,102,15,2,87,79,16,132,56,30,46,26,20,3,3,0,4,3,33,51,15,106,45,41,0,52,76,49,0,118,87,39,87,83,125,68,24,44,48,8,84,93,126,53,178,34,97,19,8,4,6,14,44,0,8,77,136,7,126,0,38,6,2,0,4,0,13,10,63,2,36,7,67,99,83,0,0,31,14,0,72,68,3,24,83,70,54,36,26,0,0,0,0,32,3,44,53,110,62,138,100,52,90,39,39,94,43,57,30,5,1,0,0,1,9,16,0,2,8,16,22,0,3,0,0,16,71,68,0,13,108,53,17,24,76,6,41,46,63,18,157,58,14,0,25,5,5,0,0,1,52,0,22,88,61,87,5,49,38,32,62,0,91,60,37,0,0,70,78,21,63,209,127,68,89,129,91,60,41,61,23,14,6,33,2,0,34,135,17,2,106,47,6,91,119,112,9,0,83,25,0,5,51,9,37,67,66,147,34,104,66,95,92,1,73,104,4,0,145,100,17,0,92,90,25,77,65,0,0,36,0,0,34,49,17,18,98,100,12,76,114,16,0,50,96,12,52,151,106,96,92,186,29,40,0,0,0,0,0,10,10,116,116,10,33,115,28,0,17,107,0,0,102,15,3,86,86,18,87,46,31,47,24,17,2,2,0,1,0,12,36,18,101,31,14,0,39,76,47,1,112,42,32,40,84,73,66,26,45,53,18,59,80,113,47,188,35,96,20,8,3,5,17,50,0,7,73,135,11,130,0,38,2,2,0,4,0,11,12,77,3,40,7,15,101,74,3,0,30,29,0,80,92,4,39,95,143,56,15,28,0,0,0,0,24,4,0,50,104,12,90,66,51,92,41,50,110,48,73,29,9,1,0,0,1,10,16,0,3,9,16,21,0,3,0,0,15,71,65,0,14,176,101,17,24,75,6,39,64,85,20,152,50,15,0,25,6,6,0,0,0,50,0,18,85,61,131,6,43,17,132,73,22,108,59,2,0,0,40,83,20,119,104,108,111,84,70,30,48,28,13,5,34,3,0,40,134,18,3,110,44,4,107,95,130,8,0,66,30,0,4,58,9,38,74,64,133,35,99,59,82,107,0,78,117,5,9,203,106,17,5,96,87,26,82,60,0,0,36,0,0,66,37,23,18,114,101,13,134,8,72,83,20,75,139,122,84,180,50,39,0,0,0,0,0,8,8,120,124,9,78,174,37,0,16,96,0,0,100,14,2,75,80,15,145,62,26,46,21,12,2,1,0,1,0,14,37,19,106,48,41,0,36,68,50,0,100,90,40,78,117,42,77,32,37,57,22,59,81,112,49,184,35,96,20,7,3,5,15,47,0,9,77,132,11,111,0,29,8,1,0,4,0,11,12,65,2,42,8,64,100,92,0,0,39,23,0,87,104,10,24,90,103,55,25,28,0,0,0,0,23,4,46,53,106,61,135,98,62,96,40,59,113,51,72,25,6,1,0,0,1,15,18,0,2,8,16,21,0,3,0,0,15,69,75,0,15,167,103,17,25,79,7,39,62,83,18,148,55,14,0,24,6,6,0,0,0,49,0,18,82,57,93,5,48,36,48,54,19,94,72,38,0,0,72,80,20,50,162,122,108,104,133,67,62,35,64,27,12,11,47,2,0,41,135,17,2,109,46,5,107,157,88,5,0,94,28,0,0,75,8,39,98,66,128,30,101,60,93,86,2,70,103,0,11,152,88,16,14,152,86,26,130,61,0,37,50,0,0,88,46,19,18,118,96,20,160,189,30,39,0,0,0,0,0,9,8,119,127,10,78,151,52,0,15,112,1,0,55,14,2,60,71,14,104,44,28,44,22,17,1,2,0,0,1,15,34,15,106,43,40,0,40,71,43,1,112,20,6,36,20,79,37,28,42,54,22,56,79,115,48,164,18,95,17,9,2,5,17,51,0,10,77,133,5,122,0,38,6,2,0,4,0,10,12,79,3,39,7,16,102,94,2,0,37,28,0,89,87,11,26,81,146,57,28,25,0,0,0,0,22,3,0,52,104,12,87,54,53,91,40,42,111,50,71,29,5,1,0,0,1,10,16,0,2,8,18,21,0,3,0,0,16,75,75,0,14,162,103,17,24,78,6,40,50,80,18,146,72,16,0,24,5,8,0,0,1,50,0,17,85,63,129,4,50,37,112,61,12,109,53,3,0,0,44,80,19,122,110,100,129,90,79,34,60,30,12,7,32,2,0,34,138,17,3,106,46,6,110,129,95,7,0,74,28,0,3,52,9,35,69,64,139,30,98,63,91,85,1,72,81,1,0,127,93,20,0,93,87,25,78,62,0,0,36,0,0,28,50,20,21,92,92,14,86,105,11,0,58,100,12,54,148,115,91,94

Secondary structure (DSSP, 8-state):
--SEEEEEEESS-TTTHHHHHHHHHT--S--EEEEEEE----SSHHHHHHTS--TTEEEEES--SSHHHHHHHHHHH--SSEEEE--TT-EEPTTHHHHHHHHHTTT-SEEEEEEEETTEE-----SSGGGGGSS-SS-GGGEEEEHHHHHHH----TT-SSSHHHHHHHHHHHTT--EEEEEEEEEEE-----HHHHHHHHHHHHHHH-TTS-HHHHHHHHHHHHTSS--TTHHHHHHHHGGG-HHHHHHHHHH-GGGHHHHHHHHHHH-/--SEEEEEEESS-TTTHHHHHHHHHT--SS-EEEEEEE---SSSHHHHHHTS--TTEEEEES--SSHHHHHHHHHTT--SSEEEE--TT-EEPTTHHHHHHHHHHTT-SEEEEEEEETTEE-----SSGGGGGSS-SS-GGGEEEEHHHHHHH----TT-TTTHHHHHHHHHHHTT--EEEEEEEEEEE---HHHHHHHHHHHHHHH-TTS-HHHHHHHHHHHHTSS--TTHHHHHHHHGGG-HHHHHHHHHH-TTS--HHHHHH-/-EEEEEEEEESS-TTTHHHHHHHHHT-TTS-EEEEEEE---SSSHHHHHHTTTTSSEEEEES--SSHHHHHHHHHHH--EEEEEE--TT-EEPTTHHHHHHHHHTTT-SEEEEEEEETTEE-----SSGGGGGSS-SS-GGGEEEEHHHHHHH----TT-TTTHHHHHHHHHHHTT--EEEEEEEEEEE-----HHHHHHHHHHHHHHHSTTS-HHHHHHHHHHHTTSS--TTHHHHHHHHGGG-HHHHHHHHHH-SS--/--SEEEEEEESS-TTTHHHHHHHHHT--SS-EEEEEEE----SSHHHHHHHT--TTEEEEES--SSHHHHHHHHHHH--SSEEEE--TT-EEPTTHHHHHHHHHTTT-SEEEEEEEETTEE-----SSGGGGGSS-SS-GGGEEEEHHHHHHH----TT-TTTHHHHHHHHHHHTT--EEEEEEEEEEE---HHHHHHHHHHHHHHH-TTS-HHHHHHHHHHHHTSS--TTHHHHHHHHGGG-HHHHHHHHHHSGGGHHHHHHHHHHH-

InterPro domains:
  IPR001173 Glycosyltransferase 2-like [PF00535] (7-118)
  IPR029044 Nucleotide-diphospho-sugar transferases [G3DSA:3.90.550.10] (3-227)
  IPR029044 Nucleotide-diphospho-sugar transferases [SSF53448] (5-200)

Foldseek 3Di:
DWQEEEEEEDAQLVVFQLQAVCLVVPAPDTGYAYEYEYQDHPDCNVVSVVVDDPPRYHYHYDHALADQRSVQVRLVPDDHFKYAYAYSNKHFDYNLSVVVSVVCVVPAFKEFEWEAEPNDIDQADDLELLLLLAAARHDRRRMIGGNVLCVVQDGFDVVQNDRSSRLSSSSCSVVVRGYDYDYDHGMYHDDPDDVVSVLQSGLVSSCVVVVVDDSVRSSQSHCPLVVNDDCPCVLVVCVVCLLPDVSVLVNSCVSPVVCVVSSVVSVVPHD/DWQEEEEEEDEQLVVFQLVAVVLVVPAPDTGYAYEYQYQAHPDCNVVSVVVDDCPRYHYHYHHALARQRSVQVRLVPDDHFKYAYAYSNKHFDYNLSVVVSVCVVVPAFKEFEWEAEPRHIDQADDLELLCLLAAARHDRRRMIGGNVLCVVQDGFDVVQNDRSSRLSSNSCNVVVHGYDYDHDHTMHDDDPPVSVLQSGLVSSCVVVVVDDSVRSSQSHCPLVVNDDCPCVLVVCVVCLLPDLSVLVNSCVSPVVHDSVVSNVSD/DWQEEEEEEDEQLPPFQLVAVVLVVQAPDTGYAYEYQYQAHPDCNVVSLVVCVVHNYHYHYHHALARQRSVQVRLVVDDHFKYAYAYSNKHFDYNLSVVVSVVCVVPAFKEFEWEAEPRDIDPADDLALLLLLEAARHDRRRMIGGNVLCVQQDGFDVVQNDRSSRLSSNSCNVVVHGYDYDYDHGMYHDDPDDVVSVLQSGLVSSCVVVVVDDSVRSSQSHCPLVVVDPCPCLQVVCVVCVVVDVSVVRNSCVSPVPYD/DWQEEEEEEDEQLVVFQLVAVCLVVVAPDTGYAYEYQYQAHPDCNVVSVCVVVDPRYHYHYHHAPADQRSVQVRLVPDDHFKYAYAYSQKHFDYNLSVVVSVVCVVPAFKEFEWEAEPNDIDPADDLELLLLLAAARHDRRRMIGGNVLCVVQDGFDVVQNDRSSRLSSNSSNVVVRGYDYDHDHGMYDDDPVVSVLQSGLVSSCVVVVPDDSVRSSQSHCPLVVNDDCPCVLVVCVVCLLVDPSVLVNSCVSPVVCVVSSVVSVVPRD

Organism: Rhizobium tropici (NCBI:txid398)